Protein 9U82 (pdb70)

Secondary structure (DSSP, 8-state):
-HHHHHHHHHHHHHHHHHHHHHHHHHHHTT--HHHHHHHHHHHHHHHHHHHHHHHHHHHHHHHHHHHHHHHS-----EEB-HHHHHHHHHHTSTTHHHHHHHHHHHHHHHHHTTS--EEE--GGGTHHHHHHHHHHHHHH--HHHHHHHHHHHHHHHHHHHHHTHHHHHHTS--TTEE--SHHHHHHHHHHHHHHHHHHHSTTTTT----HHHHHHHHGGGGSHHHHHHHHHHHHHHHTT--HHHHHHHHHHHHHHHHHHHHHHHHHHHHHHHHHHHIIIIIHHHH-SSPPEEE--GGGGGGSHHHHHHHHHHHHHHHHHHHHSTT--EE--SSSTTGGGTSHHHHHHTTT-HHHHHHHHHHHHHHHHHHHHHTHHHHHHHHHHHT---TT----B-SSSTT-HHHHHHHHHHH-S-HHHHHHHHHHHHHHHHHHHHHHHHHHHHHH-/-HHHHHHHHHHHHHHHHHHHHHHHHHHHTT--HHHHHHHHHHHHHHHHHHHHHHHHHHHHHHHHHHHHHHHS-----EEB--HHHHHHHHHTSTTHHHHHHHHHHHHHHHHHTTS--EEE--GGGTHHHHHHHHHHHHHH--HHHHHHHHHHHHHHHHHHHHHTHHHHHHTS--TTEE--SHHHHHHHHHHHHHHHHHHHSTTTTT----HHHHHHHHSGGGSHHHHHHHHHHHHHHHTT--HHHHHHHHHHHHHHHHHHHHHHHHHHHHHHHHHHHHHHHHHHHH-SSPPEEE--GGGGGGSHHHHHHHHHHHHHHHHHHHHSTT--EE--SSSTTTHHHHHHHHHHTTT-HHHHHHHHHHHHHHHHHHHHHTHHHHHHHHHHHT---TT----B-SSSTT-HHHHHHHHHHH-S-HHHHHHHHHHHHHHHHHHHHHHHHHHHHHH-

InterPro domains:
  IPR004703 Phosphotransferase system, sugar-specific permease component [PF03611] (8-386)
  IPR013014 Phosphotransferase system, EIIC component, type 2 [PS51104] (6-436)
  IPR013853 Galactitol permease IIC component [PIRSF006304] (3-446)
  IPR013853 Galactitol permease IIC component [PTHR37324] (1-445)
  IPR013853 Galactitol permease IIC component [TIGR00827] (9-412)

Sequence (896 aa):
MFTEIMRYVLDLGPTVMLPIVVILFSLLLKMKPGDAFKSGIHIGIGFVGIGLVIGLMLDSIGPAAKAMAEAFDINLKVVDIGWPGSSPMTWASQIALIAIPIAIVVNLVMLMTRMTRVVNVDIWNIWHMTFTGALVHIATGSYALAIVGVVVHAAFVYKLGDWFAKDTRDFFGLDGIAIPHGTSAYLGPIAVLVDTVIEKIPGLNRIHFSADDVQKRFGAFGEPVTIGFVMGLVIGLLAGYEIKAVLQLAVKTAAVMLLMPRVIKPIMDGLTPIAKQARSRLQAKFGGQDFLIGLDPALLLGHTSVVSASLIFIPLTILIAVVTPGNQVLPFGDLATIGFFVAMAVAVHQGNLFRTLISGVIIMSITLWIATQTIGLHTQLAANAGSLTGDGSLVASMDQGGSPITYLLVQALTLENVIGLVAIGALYGIGIFLTWRRAKRFAAQAESMFTEIMRYVLDLGPTVMLPIVVILFSLLLKMKPGDAFKSGIHIGIGFVGIGLVIGLMLDSIGPAAKAMAEAFDINLKVVDIGWPGSSPMTWASQIALIAIPIAIVVNLVMLMTRMTRVVNVDIWNIWHMTFTGALVHIATGSYALAIVGVVVHAAFVYKLGDWFAKDTRDFFGLDGIAIPHGTSAYLGPIAVLVDTVIEKIPGLNRIHFSADDVQKRFGAFGEPVTIGFVMGLVIGLLAGYEIKAVLQLAVKTAAVMLLMPRVIKPIMDGLTPIAKQARSRLQAKFGGQDFLIGLDPALLLGHTSVVSASLIFIPLTILIAVVTPGNQVLPFGDLATIGFFVAMAVAVHQGNLFRTLISGVIIMSITLWIATQTIGLHTQLAANAGSLTGDGSLVASMDQGGSPITYLLVQALTLENVIGLVAIGALYGIGIFLTWRRAKRFAAQAES

Nearest PDB structures (foldseek):
  4rp9-assembly1_A  TM=6.861E-01  e=7.502E-10  Escherichia coli K-12
  5i20-assembly1_A  TM=1.405E-01  e=5.419E-02  Ancylobacter novellus DSM 506
  2x79-assembly1_A  TM=1.225E-01  e=1.314E+00  Microbacterium maritypicum
  5i20-assembly1_A  TM=1.646E-01  e=5.714E-02  Ancylobacter novellus DSM 506
  8qzl-assembly1_C  TM=2.140E-01  e=1.426E+00  Klebsiella pneumoniae subsp. pneumoniae DSM 30104 = JCM 1662 = NBRC 14940

Structure (mmCIF, N/CA/C/O backbone):
data_9U82
#
_entry.id   9U82
#
_cell.length_a   1.00
_cell.length_b   1.00
_cell.length_c   1.00
_cell.angle_alpha   90.00
_cell.angle_beta   90.00
_cell.angle_gamma   90.00
#
_symmetry.space_group_name_H-M   'P 1'
#
loop_
_atom_site.group_PDB
_atom_site.id
_atom_site.type_symbol
_atom_site.label_atom_id
_atom_site.label_alt_id
_atom_site.label_comp_id
_atom_site.label_asym_id
_atom_site.label_entity_id
_atom_site.label_seq_id
_atom_site.pdbx_PDB_ins_code
_atom_site.Cartn_x
_atom_site.Cartn_y
_atom_site.Cartn_z
_atom_site.occupancy
_atom_site.B_iso_or_equiv
_atom_site.auth_seq_id
_atom_site.auth_comp_id
_atom_site.auth_asym_id
_atom_site.auth_atom_id
_atom_site.pdbx_PDB_model_num
ATOM 1 N N . MET A 1 1 ? 81.699 123.474 112.662 1.00 129.04 1 MET A N 1
ATOM 2 C CA . MET A 1 1 ? 82.756 123.637 111.672 1.00 134.13 1 MET A CA 1
ATOM 3 C C . MET A 1 1 ? 83.650 122.401 111.626 1.00 132.54 1 MET A C 1
ATOM 4 O O . MET A 1 1 ? 84.037 121.936 110.557 1.00 130.17 1 MET A O 1
ATOM 9 N N . PHE A 1 2 ? 83.948 121.861 112.808 1.00 131.95 2 PHE A N 1
ATOM 10 C CA . PHE A 1 2 ? 84.875 120.739 112.922 1.00 127.69 2 PHE A CA 1
ATOM 11 C C . PHE A 1 2 ? 84.351 119.501 112.203 1.00 123.57 2 PHE A C 1
ATOM 12 O O . PHE A 1 2 ? 85.118 118.747 111.592 1.00 120.15 2 PHE A O 1
ATOM 20 N N . THR A 1 3 ? 83.036 119.284 112.263 1.00 122.75 3 THR A N 1
ATOM 21 C CA . THR A 1 3 ? 82.454 118.027 111.807 1.00 123.53 3 THR A CA 1
ATOM 22 C C . THR A 1 3 ? 82.699 117.793 110.320 1.00 121.53 3 THR A C 1
ATOM 23 O O . THR A 1 3 ? 83.221 116.745 109.920 1.00 117.12 3 THR A O 1
ATOM 27 N N . GLU A 1 4 ? 82.332 118.763 109.480 1.00 123.90 4 GLU A N 1
ATOM 28 C CA . GLU A 1 4 ? 82.432 118.529 108.044 1.00 119.51 4 GLU A CA 1
ATOM 29 C C . GLU A 1 4 ? 83.879 118.577 107.583 1.00 115.87 4 GLU A C 1
ATOM 30 O O . GLU A 1 4 ? 84.241 117.920 106.603 1.00 113.64 4 GLU A O 1
ATOM 36 N N . ILE A 1 5 ? 84.728 119.338 108.275 1.00 112.73 5 ILE A N 1
ATOM 37 C CA . ILE A 1 5 ? 86.149 119.314 107.942 1.00 108.82 5 ILE A CA 1
ATOM 38 C C . ILE A 1 5 ? 86.728 117.930 108.191 1.00 107.35 5 ILE A C 1
ATOM 39 O O . ILE A 1 5 ? 87.454 117.384 107.350 1.00 105.80 5 ILE A O 1
ATOM 44 N N . MET A 1 6 ? 86.418 117.337 109.346 1.00 108.33 6 MET A N 1
ATOM 45 C CA . MET A 1 6 ? 86.914 115.994 109.627 1.00 105.13 6 MET A CA 1
ATOM 46 C C . MET A 1 6 ? 86.343 114.981 108.647 1.00 103.18 6 MET A C 1
ATOM 47 O O . MET A 1 6 ? 87.054 114.082 108.185 1.00 101.72 6 MET A O 1
ATOM 52 N N . ARG A 1 7 ? 85.059 115.110 108.313 1.00 104.47 7 ARG A N 1
ATOM 53 C CA . ARG A 1 7 ? 84.464 114.187 107.353 1.00 103.21 7 ARG A CA 1
ATOM 54 C C . ARG A 1 7 ? 85.133 114.308 105.992 1.00 102.98 7 ARG A C 1
ATOM 55 O O . ARG A 1 7 ? 85.401 113.302 105.331 1.00 102.74 7 ARG A O 1
ATOM 63 N N . TYR A 1 8 ? 85.408 115.538 105.555 1.00 101.56 8 TYR A N 1
ATOM 64 C CA . TYR A 1 8 ? 86.073 115.747 104.276 1.00 98.87 8 TYR A CA 1
ATOM 65 C C . TYR A 1 8 ? 87.472 115.153 104.277 1.00 99.04 8 TYR A C 1
ATOM 66 O O . TYR A 1 8 ? 87.874 114.489 103.314 1.00 99.44 8 TYR A O 1
ATOM 75 N N . VAL A 1 9 ? 88.227 115.378 105.352 1.00 98.38 9 VAL A N 1
ATOM 76 C CA . VAL A 1 9 ? 89.582 114.842 105.426 1.00 92.24 9 VAL A CA 1
ATOM 77 C C . VAL A 1 9 ? 89.552 113.320 105.402 1.00 94.18 9 VAL A C 1
ATOM 78 O O . VAL A 1 9 ? 90.365 112.679 104.728 1.00 94.03 9 VAL A O 1
ATOM 82 N N . LEU A 1 10 ? 88.617 112.717 106.136 1.00 97.50 10 LEU A N 1
ATOM 83 C CA . LEU A 1 10 ? 88.504 111.263 106.131 1.00 96.06 10 LEU A CA 1
ATOM 84 C C . LEU A 1 10 ? 88.100 110.742 104.759 1.00 98.09 10 LEU A C 1
ATOM 85 O O . LEU A 1 10 ? 88.623 109.723 104.296 1.00 97.66 10 LEU A O 1
ATOM 90 N N . ASP A 1 11 ? 87.168 111.427 104.094 1.00 101.53 11 ASP A N 1
ATOM 91 C CA . ASP A 1 11 ? 86.708 110.983 102.785 1.00 101.04 11 ASP A CA 1
ATOM 92 C C . ASP A 1 11 ? 87.790 111.131 101.730 1.00 98.42 11 ASP A C 1
ATOM 93 O O . ASP A 1 11 ? 87.772 110.414 100.724 1.00 100.11 11 ASP A O 1
ATOM 98 N N . LEU A 1 12 ? 88.726 112.058 101.929 1.00 94.63 12 LEU A N 1
ATOM 99 C CA . LEU A 1 12 ? 89.839 112.175 100.996 1.00 89.42 12 LEU A CA 1
ATOM 100 C C . LEU A 1 12 ? 90.666 110.896 100.971 1.00 87.78 12 LEU A C 1
ATOM 101 O O . LEU A 1 12 ? 91.063 110.426 99.900 1.00 91.47 12 LEU A O 1
ATOM 106 N N . GLY A 1 13 ? 90.920 110.312 102.135 1.00 89.19 13 GLY A N 1
ATOM 107 C CA . GLY A 1 13 ? 91.528 109.008 102.215 1.00 88.88 13 GLY A CA 1
ATOM 108 C C . GLY A 1 13 ? 93.039 109.038 102.248 1.00 87.60 13 GLY A C 1
ATOM 109 O O . GLY A 1 13 ? 93.673 110.088 102.105 1.00 87.72 13 GLY A O 1
ATOM 110 N N . PRO A 1 14 ? 93.648 107.871 102.464 1.00 87.73 14 PRO A N 1
ATOM 111 C CA . PRO A 1 14 ? 95.115 107.796 102.446 1.00 90.43 14 PRO A CA 1
ATOM 112 C C . PRO A 1 14 ? 95.691 108.115 101.093 1.00 93.30 14 PRO A C 1
ATOM 113 O O . PRO A 1 14 ? 96.864 108.489 100.996 1.00 95.17 14 PRO A O 1
ATOM 117 N N . THR A 1 15 ? 94.894 107.964 100.041 1.00 93.66 15 THR A N 1
ATOM 118 C CA . THR A 1 15 ? 95.362 108.214 98.689 1.00 86.70 15 THR A CA 1
ATOM 119 C C . THR A 1 15 ? 95.718 109.680 98.485 1.00 89.60 15 THR A C 1
ATOM 120 O O . THR A 1 15 ? 96.705 109.994 97.814 1.00 93.88 15 THR A O 1
ATOM 124 N N . VAL A 1 16 ? 94.948 110.591 99.071 1.00 87.01 16 VAL A N 1
ATOM 125 C CA . VAL A 1 16 ? 95.105 112.020 98.841 1.00 83.01 16 VAL A CA 1
ATOM 126 C C . VAL A 1 16 ? 95.609 112.741 100.085 1.00 91.12 16 VAL A C 1
ATOM 127 O O . VAL A 1 16 ? 96.592 113.477 100.026 1.00 95.38 16 VAL A O 1
ATOM 131 N N . MET A 1 17 ? 94.930 112.562 101.220 1.00 91.76 17 MET A N 1
ATOM 132 C CA . MET A 1 17 ? 95.298 113.321 102.411 1.00 89.38 17 MET A CA 1
ATOM 133 C C . MET A 1 17 ? 96.696 112.969 102.894 1.00 91.85 17 MET A C 1
ATOM 134 O O . MET A 1 17 ? 97.463 113.853 103.287 1.00 94.41 17 MET A O 1
ATOM 139 N N . LEU A 1 18 ? 97.045 111.688 102.881 1.00 92.19 18 LEU A N 1
ATOM 140 C CA . LEU A 1 18 ? 98.373 111.294 103.337 1.00 90.03 18 LEU A CA 1
ATOM 141 C C . LEU A 1 18 ? 99.491 111.910 102.501 1.00 91.29 18 LEU A C 1
ATOM 142 O O . LEU A 1 18 ? 100.468 112.398 103.097 1.00 93.67 18 LEU A O 1
ATOM 147 N N . PRO A 1 19 ? 99.433 111.927 101.164 1.00 90.29 19 PRO A N 1
ATOM 148 C CA . PRO A 1 19 ? 100.415 112.725 100.418 1.00 90.45 19 PRO A CA 1
ATOM 149 C C . PRO A 1 19 ? 100.412 114.193 100.788 1.00 93.06 19 PRO A C 1
ATOM 150 O O . PRO A 1 19 ? 101.475 114.816 100.789 1.00 97.97 19 PRO A O 1
ATOM 154 N N . ILE A 1 20 ? 99.251 114.774 101.089 1.00 90.25 20 ILE A N 1
ATOM 155 C CA . ILE A 1 20 ? 99.219 116.182 101.474 1.00 93.35 20 ILE A CA 1
ATOM 156 C C . ILE A 1 20 ? 99.970 116.391 102.779 1.00 100.09 20 ILE A C 1
ATOM 157 O O . ILE A 1 20 ? 100.760 117.333 102.918 1.00 103.41 20 ILE A O 1
ATOM 162 N N . VAL A 1 21 ? 99.746 115.509 103.753 1.00 98.71 21 VAL A N 1
ATOM 163 C CA . VAL A 1 21 ? 100.457 115.605 105.023 1.00 95.41 21 VAL A CA 1
ATOM 164 C C . VAL A 1 21 ? 101.952 115.430 104.809 1.00 102.18 21 VAL A C 1
ATOM 165 O O . VAL A 1 21 ? 102.766 116.145 105.403 1.00 108.45 21 VAL A O 1
ATOM 169 N N . VAL A 1 22 ? 102.338 114.476 103.961 1.00 102.21 22 VAL A N 1
ATOM 170 C CA . VAL A 1 22 ? 103.757 114.233 103.716 1.00 103.35 22 VAL A CA 1
ATOM 171 C C . VAL A 1 22 ? 104.401 115.437 103.041 1.00 105.21 22 VAL A C 1
ATOM 172 O O . VAL A 1 22 ? 105.525 115.828 103.376 1.00 111.72 22 VAL A O 1
ATOM 176 N N . ILE A 1 23 ? 103.705 116.040 102.079 1.00 101.33 23 ILE A N 1
ATOM 177 C CA . ILE A 1 23 ? 104.225 117.224 101.405 1.00 104.13 23 ILE A CA 1
ATOM 178 C C . ILE A 1 23 ? 104.373 118.370 102.393 1.00 111.92 23 ILE A C 1
ATOM 179 O O . ILE A 1 23 ? 105.364 119.109 102.365 1.00 116.56 23 ILE A O 1
ATOM 184 N N . LEU A 1 24 ? 103.394 118.538 103.283 1.00 111.24 24 LEU A N 1
ATOM 185 C CA . LEU A 1 24 ? 103.494 119.585 104.294 1.00 112.40 24 LEU A CA 1
ATOM 186 C C . LEU A 1 24 ? 104.683 119.349 105.217 1.00 117.05 24 LEU A C 1
ATOM 187 O O . LEU A 1 24 ? 105.427 120.284 105.536 1.00 121.55 24 LEU A O 1
ATOM 192 N N . PHE A 1 25 ? 104.884 118.102 105.647 1.00 115.56 25 PHE A N 1
ATOM 193 C CA . PHE A 1 25 ? 106.028 117.789 106.497 1.00 116.89 25 PHE A CA 1
ATOM 194 C C . PHE A 1 25 ? 107.335 118.075 105.776 1.00 119.17 25 PHE A C 1
ATOM 195 O O . PHE A 1 25 ? 108.264 118.645 106.359 1.00 123.71 25 PHE A O 1
ATOM 203 N N . SER A 1 26 ? 107.422 117.689 104.503 1.00 117.43 26 SER A N 1
ATOM 204 C CA . SER A 1 26 ? 108.646 117.904 103.742 1.00 118.95 26 SER A CA 1
ATOM 205 C C . SER A 1 26 ? 108.931 119.387 103.569 1.00 121.25 26 SER A C 1
ATOM 206 O O . SER A 1 26 ? 110.081 119.824 103.681 1.00 123.82 26 SER A O 1
ATOM 209 N N . LEU A 1 27 ? 107.895 120.177 103.291 1.00 119.64 27 LEU A N 1
ATOM 210 C CA . LEU A 1 27 ? 108.085 121.616 103.171 1.00 123.29 27 LEU A CA 1
ATOM 211 C C . LEU A 1 27 ? 108.520 122.219 104.498 1.00 127.60 27 LEU A C 1
ATOM 212 O O . LEU A 1 27 ? 109.359 123.127 104.532 1.00 130.49 27 LEU A O 1
ATOM 217 N N . LEU A 1 28 ? 107.963 121.726 105.605 1.00 126.67 28 LEU A N 1
ATOM 218 C CA . LEU A 1 28 ? 108.420 122.165 106.917 1.00 126.28 28 LEU A CA 1
ATOM 219 C C . LEU A 1 28 ? 109.857 121.751 107.190 1.00 128.08 28 LEU A C 1
ATOM 220 O O . LEU A 1 28 ? 110.512 122.356 108.044 1.00 129.19 28 LEU A O 1
ATOM 225 N N . LEU A 1 29 ? 110.362 120.745 106.482 1.00 128.31 29 LEU A N 1
ATOM 226 C CA . LEU A 1 29 ? 111.742 120.304 106.611 1.00 129.21 29 LEU A CA 1
ATOM 227 C C . LEU A 1 29 ? 112.674 121.025 105.648 1.00 132.75 29 LEU A C 1
ATOM 228 O O . LEU A 1 29 ? 113.841 120.639 105.529 1.00 134.99 29 LEU A O 1
ATOM 233 N N . LYS A 1 30 ? 112.174 122.045 104.948 1.00 132.59 30 LYS A N 1
ATOM 234 C CA . LYS A 1 30 ? 112.978 122.869 104.046 1.00 134.33 30 LYS A CA 1
ATOM 235 C C . LYS A 1 30 ? 113.583 122.034 102.920 1.00 135.66 30 LYS A C 1
ATOM 236 O O . LYS A 1 30 ? 114.789 122.066 102.667 1.00 135.01 30 LYS A O 1
ATOM 242 N N . MET A 1 31 ? 112.730 121.278 102.240 1.00 133.35 31 MET A N 1
ATOM 243 C CA . MET A 1 31 ? 113.124 120.538 101.053 1.00 131.25 31 MET A CA 1
ATOM 244 C C . MET A 1 31 ? 112.586 121.234 99.812 1.00 132.99 31 MET A C 1
ATOM 245 O O . MET A 1 31 ? 111.704 122.092 99.893 1.00 133.35 31 MET A O 1
ATOM 250 N N . LYS A 1 32 ? 113.129 120.859 98.661 1.00 132.34 32 LYS A N 1
ATOM 251 C CA . LYS A 1 32 ? 112.661 121.436 97.413 1.00 130.14 32 LYS A CA 1
ATOM 252 C C . LYS A 1 32 ? 111.203 121.049 97.180 1.00 128.75 32 LYS A C 1
ATOM 253 O O . LYS A 1 32 ? 110.807 119.917 97.481 1.00 127.34 32 LYS A O 1
ATOM 259 N N . PRO A 1 33 ? 110.378 121.961 96.666 1.00 129.32 33 PRO A N 1
ATOM 260 C CA . PRO A 1 33 ? 108.978 121.605 96.394 1.00 125.38 33 PRO A CA 1
ATOM 261 C C . PRO A 1 33 ? 108.834 120.451 95.425 1.00 122.51 33 PRO A C 1
ATOM 262 O O . PRO A 1 33 ? 107.899 119.653 95.562 1.00 119.59 33 PRO A O 1
ATOM 266 N N . GLY A 1 34 ? 109.734 120.332 94.449 1.00 123.86 34 GLY A N 1
ATOM 267 C CA . GLY A 1 34 ? 109.648 119.221 93.518 1.00 123.30 34 GLY A CA 1
ATOM 268 C C . GLY A 1 34 ? 109.851 117.880 94.196 1.00 120.54 34 GLY A C 1
ATOM 269 O O . GLY A 1 34 ? 109.076 116.945 93.990 1.00 118.73 34 GLY A O 1
ATOM 270 N N . ASP A 1 35 ? 110.890 117.775 95.027 1.00 123.40 35 ASP A N 1
ATOM 271 C CA . ASP A 1 35 ? 111.139 116.526 95.742 1.00 122.29 35 ASP A CA 1
ATOM 272 C C . ASP A 1 35 ? 110.023 116.226 96.731 1.00 117.33 35 ASP A C 1
ATOM 273 O O . ASP A 1 35 ? 109.609 115.070 96.877 1.00 115.56 35 ASP A O 1
ATOM 278 N N . ALA A 1 36 ? 109.534 117.251 97.428 1.00 114.06 36 ALA A N 1
ATOM 279 C CA . ALA A 1 36 ? 108.443 117.051 98.371 1.00 109.56 36 ALA A CA 1
ATOM 280 C C . ALA A 1 36 ? 107.209 116.514 97.664 1.00 107.71 36 ALA A C 1
ATOM 281 O O . ALA A 1 36 ? 106.595 115.537 98.110 1.00 109.62 36 ALA A O 1
ATOM 283 N N . PHE A 1 37 ? 106.840 117.136 96.545 1.00 110.11 37 PHE A N 1
ATOM 284 C CA . PHE A 1 37 ? 105.678 116.671 95.800 1.00 107.91 37 PHE A CA 1
ATOM 285 C C . PHE A 1 37 ? 105.895 115.269 95.259 1.00 103.38 37 PHE A C 1
ATOM 286 O O . PHE A 1 37 ? 104.973 114.450 95.267 1.00 102.08 37 PHE A O 1
ATOM 294 N N . LYS A 1 38 ? 107.098 114.979 94.762 1.00 102.78 38 LYS A N 1
ATOM 295 C CA . LYS A 1 38 ? 107.370 113.654 94.222 1.00 100.80 38 LYS A CA 1
ATOM 296 C C . LYS A 1 38 ? 107.224 112.587 95.296 1.00 100.01 38 LYS A C 1
ATOM 297 O O . LYS A 1 38 ? 106.609 111.540 95.064 1.00 100.20 38 LYS A O 1
ATOM 303 N N . SER A 1 39 ? 107.764 112.843 96.488 1.00 101.03 39 SER A N 1
ATOM 304 C CA . SER A 1 39 ? 107.610 111.896 97.585 1.00 97.19 39 SER A CA 1
ATOM 305 C C . SER A 1 39 ? 106.147 111.734 97.971 1.00 95.67 39 SER A C 1
ATOM 306 O O . SER A 1 39 ? 105.677 110.613 98.206 1.00 96.75 39 SER A O 1
ATOM 309 N N . GLY A 1 40 ? 105.407 112.840 98.037 1.00 94.94 40 GLY A N 1
ATOM 310 C CA . GLY A 1 40 ? 104.001 112.745 98.390 1.00 89.98 40 GLY A CA 1
ATOM 311 C C . GLY A 1 40 ? 103.211 111.911 97.402 1.00 90.52 40 GLY A C 1
ATOM 312 O O . GLY A 1 40 ? 102.436 111.031 97.787 1.00 93.75 40 GLY A O 1
ATOM 313 N N . ILE A 1 41 ? 103.406 112.164 96.107 1.00 91.58 41 ILE A N 1
ATOM 314 C CA . ILE A 1 41 ? 102.616 111.440 95.123 1.00 90.37 41 ILE A CA 1
ATOM 315 C C . ILE A 1 41 ? 103.063 109.987 95.078 1.00 88.93 41 ILE A C 1
ATOM 316 O O . ILE A 1 41 ? 102.253 109.093 94.823 1.00 89.54 41 ILE A O 1
ATOM 321 N N . HIS A 1 42 ? 104.340 109.714 95.346 1.00 86.72 42 HIS A N 1
ATOM 322 C CA . HIS A 1 42 ? 104.788 108.330 95.415 1.00 84.05 42 HIS A CA 1
ATOM 323 C C . HIS A 1 42 ? 104.113 107.587 96.556 1.00 83.12 42 HIS A C 1
ATOM 324 O O . HIS A 1 42 ? 103.720 106.426 96.405 1.00 82.08 42 HIS A O 1
ATOM 331 N N . ILE A 1 43 ? 103.968 108.239 97.708 1.00 84.24 43 ILE A N 1
ATOM 332 C CA . ILE A 1 43 ? 103.268 107.608 98.823 1.00 80.32 43 ILE A CA 1
ATOM 333 C C . ILE A 1 43 ? 101.802 107.378 98.477 1.00 83.02 43 ILE A C 1
ATOM 334 O O . ILE A 1 43 ? 101.231 106.327 98.793 1.00 86.15 43 ILE A O 1
ATOM 339 N N . GLY A 1 44 ? 101.170 108.351 97.824 1.00 82.89 44 GLY A N 1
ATOM 340 C CA . GLY A 1 44 ? 99.793 108.156 97.394 1.00 78.48 44 GLY A CA 1
ATOM 341 C C . GLY A 1 44 ? 99.643 107.000 96.426 1.00 80.86 44 GLY A C 1
ATOM 342 O O . GLY A 1 44 ? 98.691 106.225 96.510 1.00 86.27 44 GLY A O 1
ATOM 343 N N . ILE A 1 45 ? 100.586 106.868 95.496 1.00 81.76 45 ILE A N 1
ATOM 344 C CA . ILE A 1 45 ? 100.568 105.761 94.547 1.00 78.38 45 ILE A CA 1
ATOM 345 C C . ILE A 1 45 ? 100.735 104.438 95.274 1.00 77.95 45 ILE A C 1
ATOM 346 O O . ILE A 1 45 ? 100.063 103.448 94.964 1.00 76.97 45 ILE A O 1
ATOM 351 N N . GLY A 1 46 ? 101.658 104.392 96.231 1.00 79.57 46 GLY A N 1
ATOM 352 C CA . GLY A 1 46 ? 101.840 103.179 97.001 1.00 76.93 46 GLY A CA 1
ATOM 353 C C . GLY A 1 46 ? 100.583 102.786 97.741 1.00 77.31 46 GLY A C 1
ATOM 354 O O . GLY A 1 46 ? 100.242 101.606 97.819 1.00 82.69 46 GLY A O 1
ATOM 355 N N . PHE A 1 47 ? 99.860 103.769 98.271 1.00 76.10 47 PHE A N 1
ATOM 356 C CA . PHE A 1 47 ? 98.642 103.442 99.001 1.00 76.46 47 PHE A CA 1
ATOM 357 C C . PHE A 1 47 ? 97.512 103.050 98.060 1.00 77.79 47 PHE A C 1
ATOM 358 O O . PHE A 1 47 ? 96.670 102.224 98.421 1.00 79.07 47 PHE A O 1
ATOM 366 N N . VAL A 1 48 ? 97.487 103.604 96.847 1.00 77.91 48 VAL A N 1
ATOM 367 C CA . VAL A 1 48 ? 96.528 103.141 95.845 1.00 74.50 48 VAL A CA 1
ATOM 368 C C . VAL A 1 48 ? 96.799 101.688 95.483 1.00 76.84 48 VAL A C 1
ATOM 369 O O . VAL A 1 48 ? 95.875 100.876 95.375 1.00 80.38 48 VAL A O 1
ATOM 373 N N . GLY A 1 49 ? 98.068 101.340 95.277 1.00 77.11 49 GLY A N 1
ATOM 374 C CA . GLY A 1 49 ? 98.401 99.960 94.965 1.00 71.58 49 GLY A CA 1
ATOM 375 C C . GLY A 1 49 ? 98.108 99.022 96.118 1.00 74.62 49 GLY A C 1
ATOM 376 O O . GLY A 1 49 ? 97.674 97.885 95.917 1.00 79.87 49 GLY A O 1
ATOM 377 N N . ILE A 1 50 ? 98.348 99.486 97.343 1.00 76.14 50 ILE A N 1
ATOM 378 C CA . ILE A 1 50 ? 97.988 98.712 98.523 1.00 76.43 50 ILE A CA 1
ATOM 379 C C . ILE A 1 50 ? 96.490 98.473 98.553 1.00 77.72 50 ILE A C 1
ATOM 380 O O . ILE A 1 50 ? 96.032 97.368 98.850 1.00 82.16 50 ILE A O 1
ATOM 385 N N . GLY A 1 51 ? 95.704 99.505 98.255 1.00 76.23 51 GLY A N 1
ATOM 386 C CA . GLY A 1 51 ? 94.266 99.328 98.183 1.00 76.70 51 GLY A CA 1
ATOM 387 C C . GLY A 1 51 ? 93.857 98.339 97.113 1.00 81.28 51 GLY A C 1
ATOM 388 O O . GLY A 1 51 ? 92.948 97.536 97.317 1.00 85.50 51 GLY A O 1
ATOM 389 N N . LEU A 1 52 ? 94.526 98.377 95.962 1.00 81.76 52 LEU A N 1
ATOM 390 C CA . LEU A 1 52 ? 94.220 97.426 94.897 1.00 77.79 52 LEU A CA 1
ATOM 391 C C . LEU A 1 52 ? 94.475 95.996 95.347 1.00 77.91 52 LEU A C 1
ATOM 392 O O . LEU A 1 52 ? 93.630 95.114 95.166 1.00 85.13 52 LEU A O 1
ATOM 397 N N . VAL A 1 53 ? 95.641 95.743 95.939 1.00 75.85 53 VAL A N 1
ATOM 398 C CA . VAL A 1 53 ? 95.971 94.371 96.312 1.00 76.09 53 VAL A CA 1
ATOM 399 C C . VAL A 1 53 ? 95.125 93.916 97.496 1.00 79.49 53 VAL A C 1
ATOM 400 O O . VAL A 1 53 ? 94.745 92.746 97.588 1.00 84.95 53 VAL A O 1
ATOM 404 N N . ILE A 1 54 ? 94.812 94.823 98.420 1.00 78.43 54 ILE A N 1
ATOM 405 C CA . ILE A 1 54 ? 93.938 94.475 99.535 1.00 80.60 54 ILE A CA 1
ATOM 406 C C . ILE A 1 54 ? 92.534 94.165 99.039 1.00 84.75 54 ILE A C 1
ATOM 407 O O . ILE A 1 54 ? 91.876 93.247 99.539 1.00 91.87 54 ILE A O 1
ATOM 412 N N . GLY A 1 55 ? 92.042 94.930 98.067 1.00 82.43 55 GLY A N 1
ATOM 413 C CA . GLY A 1 55 ? 90.766 94.602 97.463 1.00 83.01 55 GLY A CA 1
ATOM 414 C C . GLY A 1 55 ? 90.799 93.267 96.752 1.00 83.40 55 GLY A C 1
ATOM 415 O O . GLY A 1 55 ? 89.828 92.514 96.783 1.00 88.19 55 GLY A O 1
ATOM 416 N N . LEU A 1 56 ? 91.919 92.956 96.102 1.00 80.35 56 LEU A N 1
ATOM 417 C CA . LEU A 1 56 ? 92.077 91.639 95.497 1.00 80.18 56 LEU A CA 1
ATOM 418 C C . LEU A 1 56 ? 91.999 90.545 96.549 1.00 84.18 56 LEU A C 1
ATOM 419 O O . LEU A 1 56 ? 91.345 89.517 96.344 1.00 88.53 56 LEU A O 1
ATOM 424 N N . MET A 1 57 ? 92.657 90.756 97.686 1.00 83.89 57 MET A N 1
ATOM 425 C CA . MET A 1 57 ? 92.571 89.811 98.791 1.00 81.48 57 MET A CA 1
ATOM 426 C C . MET A 1 57 ? 91.129 89.640 99.245 1.00 85.04 57 MET A C 1
ATOM 427 O O . MET A 1 57 ? 90.608 88.523 99.290 1.00 91.18 57 MET A O 1
ATOM 432 N N . LEU A 1 58 ? 90.452 90.750 99.533 1.00 83.55 58 LEU A N 1
ATOM 433 C CA . LEU A 1 58 ? 89.103 90.690 100.082 1.00 83.47 58 LEU A CA 1
ATOM 434 C C . LEU A 1 58 ? 88.099 90.127 99.088 1.00 86.81 58 LEU A C 1
ATOM 435 O O . LEU A 1 58 ? 87.078 89.565 99.498 1.00 90.47 58 LEU A O 1
ATOM 440 N N . ASP A 1 59 ? 88.353 90.273 97.791 1.00 89.94 59 ASP A N 1
ATOM 441 C CA . ASP A 1 59 ? 87.425 89.822 96.766 1.00 91.71 59 ASP A CA 1
ATOM 442 C C . ASP A 1 59 ? 87.741 88.437 96.230 1.00 90.54 59 ASP A C 1
ATOM 443 O O . ASP A 1 59 ? 86.891 87.848 95.558 1.00 96.77 59 ASP A O 1
ATOM 448 N N . SER A 1 60 ? 88.931 87.904 96.497 1.00 87.01 60 SER A N 1
ATOM 449 C CA . SER A 1 60 ? 89.284 86.564 96.059 1.00 88.31 60 SER A CA 1
ATOM 450 C C . SER A 1 60 ? 89.360 85.589 97.224 1.00 89.18 60 SER A C 1
ATOM 451 O O . SER A 1 60 ? 88.662 84.573 97.226 1.00 91.01 60 SER A O 1
ATOM 454 N N . ILE A 1 61 ? 90.189 85.877 98.227 1.00 87.85 61 ILE A N 1
ATOM 455 C CA . ILE A 1 61 ? 90.284 84.996 99.379 1.00 83.45 61 ILE A CA 1
ATOM 456 C C . ILE A 1 61 ? 89.120 85.205 100.332 1.00 89.11 61 ILE A C 1
ATOM 457 O O . ILE A 1 61 ? 88.749 84.278 101.060 1.00 93.51 61 ILE A O 1
ATOM 462 N N . GLY A 1 62 ? 88.529 86.393 100.339 1.00 89.68 62 GLY A N 1
ATOM 463 C CA . GLY A 1 62 ? 87.392 86.680 101.175 1.00 89.26 62 GLY A CA 1
ATOM 464 C C . GLY A 1 62 ? 86.260 85.698 100.976 1.00 92.67 62 GLY A C 1
ATOM 465 O O . GLY A 1 62 ? 85.916 84.929 101.878 1.00 96.06 62 GLY A O 1
ATOM 466 N N . PRO A 1 63 ? 85.644 85.711 99.792 1.00 91.64 63 PRO A N 1
ATOM 467 C CA . PRO A 1 63 ? 84.562 84.751 99.531 1.00 91.98 63 PRO A CA 1
ATOM 468 C C . PRO A 1 63 ? 84.997 83.304 99.637 1.00 94.59 63 PRO A C 1
ATOM 469 O O . PRO A 1 63 ? 84.212 82.465 100.088 1.00 97.11 63 PRO A O 1
ATOM 473 N N . ALA A 1 64 ? 86.230 82.981 99.243 1.00 89.37 64 ALA A N 1
ATOM 474 C CA . ALA A 1 64 ? 86.702 81.606 99.357 1.00 88.33 64 ALA A CA 1
ATOM 475 C C . ALA A 1 64 ? 86.799 81.180 100.813 1.00 91.93 64 ALA A C 1
ATOM 476 O O . ALA A 1 64 ? 86.354 80.088 101.184 1.00 94.41 64 ALA A O 1
ATOM 478 N N . ALA A 1 65 ? 87.373 82.037 101.657 1.00 91.03 65 ALA A N 1
ATOM 479 C CA . ALA A 1 65 ? 87.481 81.719 103.074 1.00 87.51 65 ALA A CA 1
ATOM 480 C C . ALA A 1 65 ? 86.111 81.631 103.727 1.00 90.79 65 ALA A C 1
ATOM 481 O O . ALA A 1 65 ? 85.878 80.766 104.576 1.00 94.07 65 ALA A O 1
ATOM 483 N N . LYS A 1 66 ? 85.192 82.519 103.351 1.00 90.02 66 LYS A N 1
ATOM 484 C CA . LYS A 1 66 ? 83.842 82.443 103.894 1.00 90.74 66 LYS A CA 1
ATOM 485 C C . LYS A 1 66 ? 83.152 81.151 103.477 1.00 97.21 66 LYS A C 1
ATOM 486 O O . LYS A 1 66 ? 82.463 80.516 104.284 1.00 101.08 66 LYS A O 1
ATOM 492 N N . ALA A 1 67 ? 83.320 80.748 102.217 1.00 96.20 67 ALA A N 1
ATOM 493 C CA . ALA A 1 67 ? 82.741 79.493 101.757 1.00 95.75 67 ALA A CA 1
ATOM 494 C C . ALA A 1 67 ? 83.330 78.314 102.511 1.00 98.05 67 ALA A C 1
ATOM 495 O O . ALA A 1 67 ? 82.621 77.355 102.828 1.00 99.75 67 ALA A O 1
ATOM 497 N N . MET A 1 68 ? 84.632 78.360 102.794 1.00 96.72 68 MET A N 1
ATOM 498 C CA . MET A 1 68 ? 85.243 77.310 103.602 1.00 95.27 68 MET A CA 1
ATOM 499 C C . MET A 1 68 ? 84.672 77.300 105.012 1.00 99.69 68 MET A C 1
ATOM 500 O O . MET A 1 68 ? 84.438 76.232 105.587 1.00 105.85 68 MET A O 1
ATOM 505 N N . ALA A 1 69 ? 84.441 78.482 105.585 1.00 97.60 69 ALA A N 1
ATOM 506 C CA . ALA A 1 69 ? 83.904 78.562 106.939 1.00 97.45 69 ALA A CA 1
ATOM 507 C C . ALA A 1 69 ? 82.510 77.956 107.018 1.00 103.52 69 ALA A C 1
ATOM 508 O O . ALA A 1 69 ? 82.213 77.173 107.926 1.00 109.09 69 ALA A O 1
ATOM 510 N N . GLU A 1 70 ? 81.635 78.302 106.072 1.00 104.51 70 GLU A N 1
ATOM 511 C CA . GLU A 1 70 ? 80.306 77.694 106.085 1.00 108.66 70 GLU A CA 1
ATOM 512 C C . GLU A 1 70 ? 80.350 76.225 105.686 1.00 112.93 70 GLU A C 1
ATOM 513 O O . GLU A 1 70 ? 79.476 75.452 106.092 1.00 113.64 70 GLU A O 1
ATOM 519 N N . ALA A 1 71 ? 81.347 75.823 104.895 1.00 112.63 71 ALA A N 1
ATOM 520 C CA . ALA A 1 71 ? 81.400 74.450 104.407 1.00 112.64 71 ALA A CA 1
ATOM 521 C C . ALA A 1 71 ? 81.557 73.462 105.552 1.00 118.43 71 ALA A C 1
ATOM 522 O O . ALA A 1 71 ? 80.908 72.410 105.567 1.00 122.79 71 ALA A O 1
ATOM 524 N N . PHE A 1 72 ? 82.412 73.777 106.516 1.00 118.21 72 PHE A N 1
ATOM 525 C CA . PHE A 1 72 ? 82.580 72.908 107.669 1.00 123.57 72 PHE A CA 1
ATOM 526 C C . PHE A 1 72 ? 81.353 72.999 108.564 1.00 129.40 72 PHE A C 1
ATOM 527 O O . PHE A 1 72 ? 80.905 74.096 108.910 1.00 126.68 72 PHE A O 1
ATOM 535 N N . ASP A 1 73 ? 80.807 71.846 108.936 1.00 134.85 73 ASP A N 1
ATOM 536 C CA . ASP A 1 73 ? 79.649 71.808 109.820 1.00 137.39 73 ASP A CA 1
ATOM 537 C C . ASP A 1 73 ? 80.047 72.362 111.180 1.00 137.20 73 ASP A C 1
ATOM 538 O O . ASP A 1 73 ? 80.821 71.738 111.911 1.00 138.20 73 ASP A O 1
ATOM 543 N N . ILE A 1 74 ? 79.525 73.538 111.520 1.00 132.51 74 ILE A N 1
ATOM 544 C CA . ILE A 1 74 ? 79.906 74.230 112.740 1.00 126.79 74 ILE A CA 1
ATOM 545 C C . ILE A 1 74 ? 78.660 74.647 113.510 1.00 126.44 74 ILE A C 1
ATOM 546 O O . ILE A 1 74 ? 77.554 74.715 112.968 1.00 127.97 74 ILE A O 1
ATOM 551 N N . ASN A 1 75 ? 78.848 74.894 114.805 1.00 122.76 75 ASN A N 1
ATOM 552 C CA . ASN A 1 75 ? 77.773 75.337 115.682 1.00 121.39 75 ASN A CA 1
ATOM 553 C C . ASN A 1 75 ? 77.922 76.794 116.093 1.00 117.77 75 ASN A C 1
ATOM 554 O O . ASN A 1 75 ? 77.210 77.251 116.992 1.00 119.30 75 ASN A O 1
ATOM 559 N N . LEU A 1 76 ? 78.827 77.534 115.461 1.00 111.29 76 LEU A N 1
ATOM 560 C CA . LEU A 1 76 ? 79.062 78.933 115.805 1.00 103.59 76 LEU A CA 1
ATOM 561 C C . LEU A 1 76 ? 78.060 79.789 115.045 1.00 103.23 76 LEU A C 1
ATOM 562 O O . LEU A 1 76 ? 78.217 80.039 113.849 1.00 101.84 76 LEU A O 1
ATOM 567 N N . LYS A 1 77 ? 77.017 80.239 115.745 1.00 105.68 77 LYS A N 1
ATOM 568 C CA . LYS A 1 77 ? 75.950 80.987 115.089 1.00 106.44 77 LYS A CA 1
ATOM 569 C C . LYS A 1 77 ? 76.393 82.396 114.716 1.00 102.54 77 LYS A C 1
ATOM 570 O O . LYS A 1 77 ? 76.125 82.860 113.603 1.00 101.15 77 LYS A O 1
ATOM 576 N N . VAL A 1 78 ? 77.064 83.090 115.626 1.00 98.07 78 VAL A N 1
ATOM 577 C CA . VAL A 1 78 ? 77.456 84.475 115.388 1.00 91.55 78 VAL A CA 1
ATOM 578 C C . VAL A 1 78 ? 78.618 84.504 114.410 1.00 91.84 78 VAL A C 1
ATOM 579 O O . VAL A 1 78 ? 79.602 83.777 114.576 1.00 95.68 78 VAL A O 1
ATOM 583 N N . VAL A 1 79 ? 78.508 85.340 113.387 1.00 87.58 79 VAL A N 1
ATOM 584 C CA . VAL A 1 79 ? 79.515 85.422 112.339 1.00 87.52 79 VAL A CA 1
ATOM 585 C C . VAL A 1 79 ? 80.386 86.642 112.576 1.00 85.26 79 VAL A C 1
ATOM 586 O O . VAL A 1 79 ? 79.907 87.695 113.008 1.00 86.71 79 VAL A O 1
ATOM 590 N N . ASP A 1 80 ? 81.672 86.496 112.284 1.00 86.23 80 ASP A N 1
ATOM 591 C CA . ASP A 1 80 ? 82.647 87.563 112.453 1.00 84.29 80 ASP A CA 1
ATOM 592 C C . ASP A 1 80 ? 82.581 88.479 111.240 1.00 90.59 80 ASP A C 1
ATOM 593 O O . ASP A 1 80 ? 83.034 88.111 110.153 1.00 95.20 80 ASP A O 1
ATOM 598 N N . ILE A 1 81 ? 82.028 89.679 111.421 1.00 88.51 81 ILE A N 1
ATOM 599 C CA . ILE A 1 81 ? 81.946 90.616 110.311 1.00 86.55 81 ILE A CA 1
ATOM 600 C C . ILE A 1 81 ? 83.309 91.180 109.943 1.00 89.57 81 ILE A C 1
ATOM 601 O O . ILE A 1 81 ? 83.489 91.665 108.823 1.00 94.16 81 ILE A O 1
ATOM 606 N N . GLY A 1 82 ? 84.273 91.145 110.855 1.00 87.25 82 GLY A N 1
ATOM 607 C CA . GLY A 1 82 ? 85.616 91.584 110.545 1.00 85.94 82 GLY A CA 1
ATOM 608 C C . GLY A 1 82 ? 85.730 93.089 110.492 1.00 87.49 82 GLY A C 1
ATOM 609 O O . GLY A 1 82 ? 84.782 93.829 110.744 1.00 94.33 82 GLY A O 1
ATOM 610 N N . TRP A 1 83 ? 86.926 93.555 110.149 1.00 87.04 83 TRP A N 1
ATOM 611 C CA . TRP A 1 83 ? 87.113 94.994 110.021 1.00 86.64 83 TRP A CA 1
ATOM 612 C C . TRP A 1 83 ? 86.342 95.601 108.849 1.00 87.30 83 TRP A C 1
ATOM 613 O O . TRP A 1 83 ? 85.949 96.768 108.950 1.00 89.68 83 TRP A O 1
ATOM 624 N N . PRO A 1 84 ? 86.085 94.894 107.740 1.00 86.16 84 PRO A N 1
ATOM 625 C CA . PRO A 1 84 ? 85.219 95.490 106.713 1.00 83.53 84 PRO A CA 1
ATOM 626 C C . PRO A 1 84 ? 83.826 95.799 107.210 1.00 84.24 84 PRO A C 1
ATOM 627 O O . PRO A 1 84 ? 83.148 96.642 106.615 1.00 87.71 84 PRO A O 1
ATOM 631 N N . GLY A 1 85 ? 83.372 95.142 108.269 1.00 82.73 85 GLY A N 1
ATOM 632 C CA . GLY A 1 85 ? 82.076 95.437 108.837 1.00 81.28 85 GLY A CA 1
ATOM 633 C C . GLY A 1 85 ? 82.167 96.275 110.092 1.00 86.58 85 GLY A C 1
ATOM 634 O O . GLY A 1 85 ? 81.229 97.004 110.422 1.00 92.01 85 GLY A O 1
ATOM 635 N N . SER A 1 86 ? 83.286 96.168 110.810 1.00 87.66 86 SER A N 1
ATOM 636 C CA . SER A 1 86 ? 83.472 96.953 112.025 1.00 85.39 86 SER A CA 1
ATOM 637 C C . SER A 1 86 ? 83.814 98.404 111.725 1.00 88.49 86 SER A C 1
ATOM 638 O O . SER A 1 86 ? 83.309 99.310 112.395 1.00 91.50 86 SER A O 1
ATOM 641 N N . SER A 1 87 ? 84.682 98.650 110.747 1.00 85.89 87 SER A N 1
ATOM 642 C CA . SER A 1 87 ? 85.114 100.021 110.489 1.00 82.93 87 SER A CA 1
ATOM 643 C C . SER A 1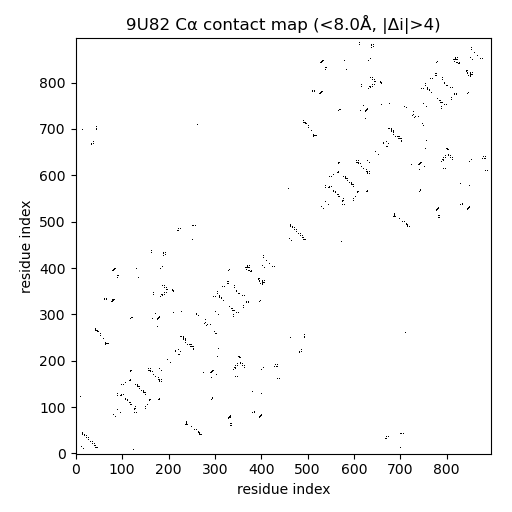 87 ? 83.971 100.931 110.055 1.00 86.91 87 SER A C 1
ATOM 644 O O . SER A 1 87 ? 83.863 102.040 110.605 1.00 91.17 87 SER A O 1
ATOM 647 N N . PRO A 1 88 ? 83.098 100.562 109.106 1.00 84.56 88 PRO A N 1
ATOM 648 C CA . PRO A 1 88 ? 81.965 101.453 108.816 1.00 86.58 88 PRO A CA 1
ATOM 649 C C . PRO A 1 88 ? 81.033 101.607 109.996 1.00 89.45 88 PRO A C 1
ATOM 650 O O . PRO A 1 88 ? 80.462 102.682 110.206 1.00 95.23 88 PRO A O 1
ATOM 654 N N . MET A 1 89 ? 80.858 100.541 110.771 1.00 84.59 89 MET A N 1
ATOM 655 C CA . MET A 1 89 ? 80.069 100.626 111.992 1.00 86.06 89 MET A CA 1
ATOM 656 C C . MET A 1 89 ? 80.700 101.578 112.991 1.00 88.97 89 MET A C 1
ATOM 657 O O . MET A 1 89 ? 79.999 102.362 113.640 1.00 89.75 89 MET A O 1
ATOM 662 N N . THR A 1 90 ? 82.022 101.511 113.145 1.00 91.20 90 THR A N 1
ATOM 663 C CA . THR A 1 90 ? 82.701 102.369 114.107 1.00 88.24 90 THR A CA 1
ATOM 664 C C . THR A 1 90 ? 82.646 103.829 113.689 1.00 91.24 90 THR A C 1
ATOM 665 O O . THR A 1 90 ? 82.396 104.708 114.519 1.00 94.57 90 THR A O 1
ATOM 669 N N . TRP A 1 91 ? 82.871 104.107 112.404 1.00 88.15 91 TRP A N 1
ATOM 670 C CA . TRP A 1 91 ? 82.858 105.482 111.927 1.00 83.71 91 TRP A CA 1
ATOM 671 C C . TRP A 1 91 ? 81.485 106.124 112.043 1.00 88.41 91 TRP A C 1
ATOM 672 O O . TRP A 1 91 ? 81.378 107.349 111.947 1.00 90.84 91 TRP A O 1
ATOM 683 N N . ALA A 1 92 ? 80.439 105.334 112.238 1.00 90.43 92 ALA A N 1
ATOM 684 C CA . ALA A 1 92 ? 79.101 105.865 112.435 1.00 93.77 92 ALA A CA 1
ATOM 685 C C . ALA A 1 92 ? 78.781 106.116 113.899 1.00 95.76 92 ALA A C 1
ATOM 686 O O . ALA A 1 92 ? 77.654 106.508 114.214 1.00 98.34 92 ALA A O 1
ATOM 688 N N . SER A 1 93 ? 79.738 105.901 114.796 1.00 94.87 93 SER A N 1
ATOM 689 C CA . SER A 1 93 ? 79.497 106.095 116.213 1.00 97.39 93 SER A CA 1
ATOM 690 C C . SER A 1 93 ? 79.430 107.582 116.543 1.00 100.41 93 SER A C 1
ATOM 691 O O . SER A 1 93 ? 79.797 108.446 115.744 1.00 102.73 93 SER A O 1
ATOM 694 N N . GLN A 1 94 ? 78.946 107.875 117.748 1.00 98.89 94 GLN A N 1
ATOM 695 C CA . GLN A 1 94 ? 78.821 109.264 118.174 1.00 101.35 94 GLN A CA 1
ATOM 696 C C . GLN A 1 94 ? 80.185 109.917 118.350 1.00 101.87 94 GLN A C 1
ATOM 697 O O . GLN A 1 94 ? 80.367 111.089 118.002 1.00 104.88 94 GLN A O 1
ATOM 703 N N . ILE A 1 95 ? 81.157 109.177 118.873 1.00 99.57 95 ILE A N 1
ATOM 704 C CA . ILE A 1 95 ? 82.469 109.734 119.182 1.00 96.57 95 ILE A CA 1
ATOM 705 C C . ILE A 1 95 ? 83.412 109.554 118.002 1.00 95.95 95 ILE A C 1
ATOM 706 O O . ILE A 1 95 ? 84.618 109.792 118.117 1.00 100.88 95 ILE A O 1
ATOM 711 N N . ALA A 1 96 ? 82.869 109.145 116.856 1.00 93.83 96 ALA A N 1
AT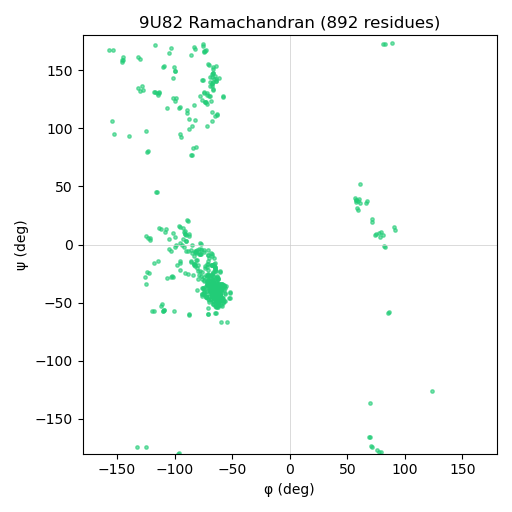OM 712 C CA . ALA A 1 96 ? 83.716 108.791 115.723 1.00 92.67 96 ALA A CA 1
ATOM 713 C C . ALA A 1 96 ? 84.549 109.973 115.255 1.00 94.35 96 ALA A C 1
ATOM 714 O O . ALA A 1 96 ? 85.737 109.828 114.952 1.00 94.96 96 ALA A O 1
ATOM 716 N N . LEU A 1 97 ? 83.938 111.151 115.169 1.00 96.95 97 LEU A N 1
ATOM 717 C CA . LEU A 1 97 ? 84.660 112.310 114.661 1.00 96.39 97 LEU A CA 1
ATOM 718 C C . LEU A 1 97 ? 85.631 112.876 115.688 1.00 97.40 97 LEU A C 1
ATOM 719 O O . LEU A 1 97 ? 86.771 113.197 115.344 1.00 98.11 97 LEU A O 1
ATOM 724 N N . ILE A 1 98 ? 85.209 113.000 116.948 1.00 95.47 98 ILE A N 1
ATOM 725 C CA . ILE A 1 98 ? 86.073 113.584 117.967 1.00 92.73 98 ILE A CA 1
ATOM 726 C C . ILE A 1 98 ? 87.261 112.688 118.281 1.00 93.38 98 ILE A C 1
ATOM 727 O O . ILE A 1 98 ? 88.257 113.150 118.858 1.00 94.66 98 ILE A O 1
ATOM 732 N N . ALA A 1 99 ? 87.187 111.412 117.907 1.00 91.88 99 ALA A N 1
ATOM 733 C CA . ALA A 1 99 ? 88.306 110.514 118.146 1.00 87.48 99 ALA A CA 1
ATOM 734 C C . ALA A 1 99 ? 89.544 110.942 117.377 1.00 91.65 99 ALA A C 1
ATOM 735 O O . ALA A 1 99 ? 90.659 110.765 117.868 1.00 94.82 99 ALA A O 1
ATOM 737 N N . ILE A 1 100 ? 89.381 111.501 116.176 1.00 91.24 100 ILE A N 1
ATOM 738 C CA . ILE A 1 100 ? 90.547 111.953 115.415 1.00 87.87 100 ILE A CA 1
ATOM 739 C C . ILE A 1 100 ? 91.291 113.078 116.123 1.00 87.15 100 ILE A C 1
ATOM 740 O O . ILE A 1 100 ? 92.510 112.948 116.328 1.00 92.12 100 ILE A O 1
ATOM 745 N N . PRO A 1 101 ? 90.655 114.189 116.514 1.00 85.94 101 PRO A N 1
ATOM 746 C CA . PRO A 1 101 ? 91.397 115.186 117.291 1.00 86.48 101 PRO A CA 1
ATOM 747 C C . PRO A 1 101 ? 91.893 114.663 118.619 1.00 88.25 101 PRO A C 1
ATOM 748 O O . PRO A 1 101 ? 92.983 115.056 119.042 1.00 90.03 101 PRO A O 1
ATOM 752 N N . ILE A 1 102 ? 91.148 113.783 119.292 1.00 88.93 102 ILE A N 1
ATOM 753 C CA . ILE A 1 102 ? 91.626 113.269 120.574 1.00 86.57 102 ILE A CA 1
ATOM 754 C C . ILE A 1 102 ? 92.903 112.460 120.384 1.00 88.12 102 ILE A C 1
ATOM 755 O O . ILE A 1 102 ? 93.884 112.632 121.117 1.00 92.13 102 ILE A O 1
ATOM 760 N N . ALA A 1 103 ? 92.916 111.573 119.389 1.00 87.28 103 ALA A N 1
ATOM 761 C CA . ALA A 1 103 ? 94.097 110.759 119.135 1.00 85.92 103 ALA A CA 1
ATOM 762 C C . ALA A 1 103 ? 95.277 111.613 118.702 1.00 88.61 103 ALA A C 1
ATOM 763 O O . ALA A 1 103 ? 96.410 111.376 119.133 1.00 87.25 103 ALA A O 1
ATOM 765 N N . ILE A 1 104 ? 95.038 112.610 117.850 1.00 90.06 104 ILE A N 1
ATOM 766 C CA . ILE A 1 104 ? 96.133 113.466 117.410 1.00 84.95 104 ILE A CA 1
ATOM 767 C C . ILE A 1 104 ? 96.681 114.280 118.574 1.00 85.88 104 ILE A C 1
ATOM 768 O O . ILE A 1 104 ? 97.896 114.462 118.700 1.00 90.17 104 ILE A O 1
ATOM 773 N N . VAL A 1 105 ? 95.804 114.781 119.444 1.00 84.73 105 VAL A N 1
ATOM 774 C CA . VAL A 1 105 ? 96.261 115.542 120.599 1.00 86.18 105 VAL A CA 1
ATOM 775 C C . VAL A 1 105 ? 97.071 114.655 121.531 1.00 88.10 105 VAL A C 1
ATOM 776 O O . VAL A 1 105 ? 98.093 115.078 122.079 1.00 91.72 105 VAL A O 1
ATOM 780 N N . VAL A 1 106 ? 96.632 113.410 121.726 1.00 86.63 106 VAL A N 1
ATOM 781 C CA . VAL A 1 106 ? 97.388 112.484 122.564 1.00 87.76 106 VAL A CA 1
ATOM 782 C C . VAL A 1 106 ? 98.760 112.219 121.960 1.00 91.36 106 VAL A C 1
ATOM 783 O O . VAL A 1 106 ? 99.777 112.204 122.667 1.00 95.17 106 VAL A O 1
ATOM 787 N N . ASN A 1 107 ? 98.810 112.004 120.645 1.00 90.53 107 ASN A N 1
ATOM 788 C CA . ASN A 1 107 ? 100.086 111.773 119.979 1.00 88.66 107 ASN A CA 1
ATOM 789 C C . ASN A 1 107 ? 101.012 112.966 120.142 1.00 88.11 107 ASN A C 1
ATOM 790 O O . ASN A 1 107 ? 102.196 112.805 120.452 1.00 88.98 107 ASN A O 1
ATOM 795 N N . LEU A 1 108 ? 100.485 114.176 119.959 1.00 90.41 108 LEU A N 1
ATOM 796 C CA . LEU A 1 108 ? 101.302 115.370 120.125 1.00 90.40 108 LEU A CA 1
ATOM 797 C C . LEU A 1 108 ? 101.797 115.503 121.557 1.00 93.16 108 LEU A C 1
ATOM 798 O O . LEU A 1 108 ? 102.964 115.836 121.789 1.00 99.04 108 LEU A O 1
ATOM 803 N N . VAL A 1 109 ? 100.924 115.248 122.532 1.00 90.68 109 VAL A N 1
ATOM 804 C CA . VAL A 1 109 ? 101.307 115.406 123.930 1.00 93.34 109 VAL A CA 1
ATOM 805 C C . VAL A 1 109 ? 102.410 114.425 124.289 1.00 96.75 109 VAL A C 1
ATOM 806 O O . VAL A 1 109 ? 103.377 114.779 124.972 1.00 100.26 109 VAL A O 1
ATOM 810 N N . MET A 1 110 ? 102.292 113.179 123.832 1.00 96.01 110 MET A N 1
ATOM 811 C CA . MET A 1 110 ? 103.351 112.220 124.107 1.00 97.29 110 MET A CA 1
ATOM 812 C C . MET A 1 110 ? 104.616 112.510 123.314 1.00 100.21 110 MET A C 1
ATOM 813 O O . MET A 1 110 ? 105.704 112.124 123.751 1.00 103.43 110 MET A O 1
ATOM 818 N N . LEU A 1 111 ? 104.507 113.181 122.168 1.00 99.79 111 LEU A N 1
ATOM 819 C CA . LEU A 1 111 ? 105.708 113.546 121.424 1.00 94.33 111 LEU A CA 1
ATOM 820 C C . LEU A 1 111 ? 106.472 114.664 122.119 1.00 95.94 111 LEU A C 1
ATOM 821 O O . LEU A 1 111 ? 107.699 114.595 122.244 1.00 102.63 111 LEU A O 1
ATOM 826 N N . MET A 1 112 ? 105.770 115.702 122.580 1.00 96.49 112 MET A N 1
ATOM 827 C CA . MET A 1 112 ? 106.452 116.799 123.261 1.00 100.81 112 MET A CA 1
ATOM 828 C C . MET A 1 112 ? 107.098 116.330 124.556 1.00 105.71 112 MET A C 1
ATOM 829 O O . MET A 1 112 ? 108.206 116.759 124.896 1.00 109.60 112 MET A O 1
ATOM 834 N N . THR A 1 113 ? 106.424 115.455 125.294 1.00 104.65 113 THR A N 1
ATOM 835 C CA . THR A 1 113 ? 106.984 114.903 126.519 1.00 107.58 113 THR A CA 1
ATOM 836 C C . THR A 1 113 ? 108.011 113.814 126.257 1.00 107.10 113 THR A C 1
ATOM 837 O O . THR A 1 113 ? 108.536 113.239 127.215 1.00 107.37 113 THR A O 1
ATOM 841 N N . ARG A 1 114 ? 108.298 113.518 124.989 1.00 107.79 114 ARG A N 1
ATOM 842 C CA . ARG A 1 114 ? 109.264 112.492 124.605 1.00 109.21 114 ARG A CA 1
ATOM 843 C C . ARG A 1 114 ? 108.883 111.128 125.160 1.00 109.66 114 ARG A C 1
ATOM 844 O O . ARG A 1 114 ? 109.746 110.303 125.464 1.00 111.32 114 ARG A O 1
ATOM 852 N N . MET A 1 115 ? 107.582 110.884 125.297 1.00 108.07 115 MET A N 1
ATOM 853 C CA . MET A 1 115 ? 107.092 109.572 125.686 1.00 102.85 115 MET A CA 1
ATOM 854 C C . MET A 1 115 ? 106.976 108.623 124.507 1.00 99.56 115 MET A C 1
ATOM 855 O O . MET A 1 115 ? 106.760 107.427 124.716 1.00 102.31 115 MET A O 1
ATOM 860 N N . THR A 1 116 ? 107.117 109.121 123.284 1.00 99.22 116 THR A N 1
ATOM 861 C CA . THR A 1 116 ? 107.064 108.278 122.100 1.00 97.58 116 THR A CA 1
ATOM 862 C C . THR A 1 116 ? 107.807 108.979 120.975 1.00 102.49 116 THR A C 1
ATOM 863 O O . THR A 1 116 ? 108.154 110.157 121.069 1.00 106.24 116 THR A O 1
ATOM 867 N N . ARG A 1 117 ? 108.062 108.223 119.912 1.00 100.84 117 ARG A N 1
ATOM 868 C CA . ARG A 1 117 ? 108.680 108.751 118.705 1.00 99.62 117 ARG A CA 1
ATOM 869 C C . ARG A 1 117 ? 107.835 108.480 117.472 1.00 93.45 117 ARG A C 1
ATOM 870 O O . ARG A 1 117 ? 108.289 108.737 116.353 1.00 97.66 117 ARG A O 1
ATOM 878 N N . VAL A 1 118 ? 106.626 107.963 117.644 1.00 88.70 118 VAL A N 1
ATOM 879 C CA . VAL A 1 118 ? 105.765 107.613 116.524 1.00 86.74 118 VAL A CA 1
ATOM 880 C C . VAL A 1 118 ? 104.933 108.837 116.173 1.00 89.13 118 VAL A C 1
ATOM 881 O O . VAL A 1 118 ? 104.087 109.269 116.957 1.00 94.49 118 VAL A O 1
ATOM 885 N N . VAL A 1 119 ? 105.172 109.397 114.990 1.00 87.09 119 VAL A N 1
ATOM 886 C CA . VAL A 1 119 ? 104.369 110.507 114.479 1.00 84.09 119 VAL A CA 1
ATOM 887 C C . VAL A 1 119 ? 103.294 109.873 113.604 1.00 86.02 119 VAL A C 1
ATOM 888 O O . VAL A 1 119 ? 103.489 109.631 112.416 1.00 88.72 119 VAL A O 1
ATOM 892 N N . ASN A 1 120 ? 102.143 109.598 114.204 1.00 83.17 120 ASN A N 1
ATOM 893 C CA . ASN A 1 120 ? 101.085 108.894 113.497 1.00 80.85 120 ASN A CA 1
ATOM 894 C C . ASN A 1 120 ? 100.430 109.815 112.482 1.00 84.96 120 ASN A C 1
ATOM 895 O O . ASN A 1 120 ? 99.907 110.873 112.840 1.00 87.96 120 ASN A O 1
ATOM 900 N N . VAL A 1 121 ? 100.447 109.405 111.217 1.00 87.16 121 VAL A N 1
ATOM 901 C CA . VAL A 1 121 ? 99.792 110.151 110.151 1.00 82.49 121 VAL A CA 1
ATOM 902 C C . VAL A 1 121 ? 98.625 109.395 109.545 1.00 87.84 121 VAL A C 1
ATOM 903 O O . VAL A 1 121 ? 97.814 110.007 108.837 1.00 96.32 121 VAL A O 1
ATOM 907 N N . ASP A 1 122 ? 98.504 108.094 109.802 1.00 85.23 122 ASP A N 1
ATOM 908 C CA . ASP A 1 122 ? 97.412 107.286 109.267 1.00 86.51 122 ASP A CA 1
ATOM 909 C C . ASP A 1 122 ? 96.204 107.435 110.184 1.00 89.73 122 ASP A C 1
ATOM 910 O O . ASP A 1 122 ? 95.944 106.619 111.068 1.00 93.07 122 ASP A O 1
ATOM 915 N N . ILE A 1 123 ? 95.449 108.514 109.961 1.00 86.70 123 ILE A N 1
ATOM 916 C CA . ILE A 1 123 ? 94.280 108.791 110.792 1.00 83.76 123 ILE A CA 1
ATOM 917 C C . ILE A 1 123 ? 93.078 107.936 110.437 1.00 86.53 123 ILE A C 1
ATOM 918 O O . ILE A 1 123 ? 92.077 107.966 111.159 1.00 90.03 123 ILE A O 1
ATOM 923 N N . TRP A 1 124 ? 93.137 107.181 109.345 1.00 87.64 124 TRP A N 1
ATOM 924 C CA . TRP A 1 124 ? 92.027 106.317 108.976 1.00 87.47 124 TRP A CA 1
ATOM 925 C C . TRP A 1 124 ? 92.027 105.012 109.744 1.00 89.91 124 TRP A C 1
ATOM 926 O O . TRP A 1 124 ? 91.071 104.241 109.624 1.00 94.06 124 TRP A O 1
ATOM 937 N N . ASN A 1 125 ? 93.070 104.747 110.522 1.00 88.59 125 ASN A N 1
ATOM 938 C CA . ASN A 1 125 ? 93.097 103.622 111.438 1.00 85.16 125 ASN A CA 1
ATOM 939 C C . ASN A 1 125 ? 92.793 104.040 112.864 1.00 81.69 125 ASN A C 1
ATOM 940 O O . ASN A 1 125 ? 92.914 103.223 113.778 1.00 86.18 125 ASN A O 1
ATOM 945 N N . ILE A 1 126 ? 92.418 105.302 113.078 1.00 80.01 126 ILE A N 1
ATOM 946 C CA . ILE A 1 126 ? 91.907 105.729 114.373 1.00 79.83 126 ILE A CA 1
ATOM 947 C C . ILE A 1 126 ? 90.525 105.164 114.647 1.00 82.37 126 ILE A C 1
ATOM 948 O O . ILE A 1 126 ? 89.988 105.344 115.745 1.00 85.69 126 ILE A O 1
ATOM 953 N N . TRP A 1 127 ? 89.931 104.460 113.686 1.00 81.85 127 TRP A N 1
ATOM 954 C CA . TRP A 1 127 ? 88.693 103.769 114.001 1.00 78.97 127 TRP A CA 1
ATOM 955 C C . TRP A 1 127 ? 88.904 102.680 115.037 1.00 83.68 127 TRP A C 1
ATOM 956 O O . TRP A 1 127 ? 87.943 102.280 115.686 1.00 88.59 127 TRP A O 1
ATOM 967 N N . HIS A 1 128 ? 90.137 102.218 115.243 1.00 82.14 128 HIS A N 1
ATOM 968 C CA . HIS A 1 128 ? 90.392 101.292 116.340 1.00 78.27 128 HIS A CA 1
ATOM 969 C C . HIS A 1 128 ? 90.194 101.972 117.689 1.00 82.47 128 HIS A C 1
ATOM 970 O O . HIS A 1 128 ? 89.492 101.451 118.567 1.00 89.69 128 HIS A O 1
ATOM 977 N N . MET A 1 129 ? 90.807 103.142 117.872 1.00 79.06 129 MET A N 1
ATOM 978 C CA . MET A 1 129 ? 90.596 103.902 119.097 1.00 80.71 129 MET A CA 1
ATOM 979 C C . MET A 1 129 ? 89.130 104.273 119.251 1.00 83.92 129 MET A C 1
ATOM 980 O O . MET A 1 129 ? 88.580 104.241 120.360 1.00 86.92 129 MET A O 1
ATOM 985 N N . THR A 1 130 ? 88.480 104.615 118.141 1.00 83.68 130 THR A N 1
ATOM 986 C CA . THR A 1 130 ? 87.055 104.912 118.177 1.00 83.87 130 THR A CA 1
ATOM 987 C C . THR A 1 130 ? 86.252 103.703 118.626 1.00 85.72 130 THR A C 1
ATOM 988 O O . THR A 1 130 ? 85.284 103.839 119.375 1.00 87.93 130 THR A O 1
ATOM 992 N N . PHE A 1 131 ? 86.620 102.514 118.152 1.00 85.20 131 PHE A N 1
ATOM 993 C CA . PHE A 1 131 ? 85.920 101.300 118.546 1.00 84.73 131 PHE A CA 1
ATOM 994 C C . PHE A 1 131 ? 86.063 101.056 120.035 1.00 87.95 131 PHE A C 1
ATOM 995 O O . PHE A 1 131 ? 85.087 100.715 120.714 1.00 91.75 131 PHE A O 1
ATOM 1003 N N . THR A 1 132 ? 87.276 101.224 120.559 1.00 86.61 132 THR A N 1
ATOM 1004 C CA . THR A 1 132 ? 87.482 101.046 121.992 1.00 84.74 132 THR A CA 1
ATOM 1005 C C . THR A 1 132 ? 86.629 102.026 122.783 1.00 84.98 132 THR A C 1
ATOM 1006 O O . THR A 1 132 ? 85.950 101.647 123.747 1.00 87.85 132 THR A O 1
ATOM 1010 N N . GLY A 1 133 ? 86.630 103.292 122.368 1.00 84.77 133 GLY A N 1
ATOM 1011 C CA . GLY A 1 133 ? 85.836 104.284 123.069 1.00 88.14 133 GLY A CA 1
ATOM 1012 C C . GLY A 1 133 ? 84.349 104.011 122.978 1.00 90.34 133 GLY A C 1
ATOM 1013 O O . GLY A 1 133 ? 83.619 104.185 123.951 1.00 94.20 133 GLY A O 1
ATOM 1014 N N . ALA A 1 134 ? 83.883 103.578 121.808 1.00 88.27 134 ALA A N 1
ATOM 1015 C CA . ALA A 1 134 ? 82.467 103.297 121.626 1.00 90.68 134 ALA A CA 1
ATOM 1016 C C . ALA A 1 134 ? 82.021 102.128 122.487 1.00 94.48 134 ALA A C 1
ATOM 1017 O O . ALA A 1 134 ? 80.949 102.176 123.098 1.00 97.31 134 ALA A O 1
ATOM 1019 N N . LEU A 1 135 ? 82.825 101.067 122.548 1.00 91.69 135 LEU A N 1
ATOM 1020 C CA . LEU A 1 135 ? 82.450 99.930 123.377 1.00 88.04 135 LEU A CA 1
ATOM 1021 C C . LEU A 1 135 ? 82.486 100.292 124.856 1.00 93.61 135 LEU A C 1
ATOM 1022 O O . LEU A 1 135 ? 81.630 99.845 125.628 1.00 97.25 135 LEU A O 1
ATOM 1027 N N . VAL A 1 136 ? 83.457 101.109 125.271 1.00 93.65 136 VAL A N 1
ATOM 1028 C CA . VAL A 1 136 ? 83.476 101.575 126.655 1.00 92.52 136 VAL A CA 1
ATOM 1029 C C . VAL A 1 136 ? 82.240 102.416 126.947 1.00 98.29 136 VAL A C 1
ATOM 1030 O O . VAL A 1 136 ? 81.637 102.313 128.022 1.00 101.78 136 VAL A O 1
ATOM 1034 N N . HIS A 1 137 ? 81.846 103.263 125.996 1.00 98.39 137 HIS A N 1
ATOM 1035 C CA . HIS A 1 137 ? 80.645 104.074 126.157 1.00 101.68 137 HIS A CA 1
ATOM 1036 C C . HIS A 1 137 ? 79.407 103.203 126.292 1.00 102.62 137 HIS A C 1
ATOM 1037 O O . HIS A 1 137 ? 78.529 103.479 127.115 1.00 105.74 137 HIS A O 1
ATOM 1044 N N . ILE A 1 138 ? 79.317 102.151 125.482 1.00 100.14 138 ILE A N 1
ATOM 1045 C CA . ILE A 1 138 ? 78.168 101.256 125.543 1.00 97.75 138 ILE A CA 1
ATOM 1046 C C . ILE A 1 138 ? 78.124 100.533 126.880 1.00 101.75 138 ILE A C 1
ATOM 1047 O O . ILE A 1 138 ? 77.065 100.427 127.509 1.00 101.17 138 ILE A O 1
ATOM 1052 N N . ALA A 1 139 ? 79.268 100.031 127.341 1.00 102.64 139 ALA A N 1
ATOM 1053 C CA . ALA A 1 139 ? 79.289 99.245 128.568 1.00 102.77 139 ALA A CA 1
ATOM 1054 C C . ALA A 1 139 ? 79.045 100.120 129.790 1.00 105.32 139 ALA A C 1
ATOM 1055 O O . ALA A 1 139 ? 78.087 99.908 130.541 1.00 106.50 139 ALA A O 1
ATOM 1057 N N . THR A 1 140 ? 79.909 101.110 130.010 1.00 105.01 140 THR A N 1
ATOM 1058 C CA . THR A 1 140 ? 79.801 101.932 131.210 1.00 107.44 140 THR A CA 1
ATOM 1059 C C . THR A 1 140 ? 78.636 102.907 131.119 1.00 108.47 140 THR A C 1
ATOM 1060 O O . THR A 1 140 ? 77.923 103.123 132.105 1.00 107.44 140 THR A O 1
ATOM 1064 N N . GLY A 1 141 ? 78.428 103.508 129.954 1.00 107.82 141 GLY A N 1
ATOM 1065 C CA . GLY A 1 141 ? 77.392 104.507 129.802 1.00 108.36 141 GLY A CA 1
ATOM 1066 C C . GLY A 1 141 ? 77.832 105.926 130.061 1.00 110.53 141 GLY A C 1
ATOM 1067 O O . GLY A 1 141 ? 76.976 106.800 130.235 1.00 111.21 141 GLY A O 1
ATOM 1068 N N . SER A 1 142 ? 79.135 106.189 130.092 1.00 109.46 142 SER A N 1
ATOM 1069 C CA . SER A 1 142 ? 79.666 107.511 130.388 1.00 109.21 142 SER A CA 1
ATOM 1070 C C . SER A 1 142 ? 80.457 108.025 129.196 1.00 108.24 142 SER A C 1
ATOM 1071 O O . SER A 1 142 ? 81.305 107.310 128.654 1.00 105.21 142 SER A O 1
ATOM 1074 N N . TYR A 1 143 ? 80.172 109.262 128.788 1.00 110.09 143 TYR A N 1
ATOM 1075 C CA . TYR A 1 143 ? 80.953 109.891 127.728 1.00 109.90 143 TYR A CA 1
ATOM 1076 C C . TYR A 1 143 ? 82.400 110.088 128.154 1.00 106.86 143 TYR A C 1
ATOM 1077 O O . TYR A 1 143 ? 83.328 109.853 127.368 1.00 104.00 143 TYR A O 1
ATOM 1086 N N . ALA A 1 144 ? 82.611 110.524 129.396 1.00 106.10 144 ALA A N 1
ATOM 1087 C CA . ALA A 1 144 ? 83.966 110.748 129.880 1.00 105.41 144 ALA A CA 1
ATOM 1088 C C . ALA A 1 144 ? 84.769 109.459 129.862 1.00 100.78 144 ALA A C 1
ATOM 1089 O O . ALA A 1 144 ? 85.947 109.456 129.491 1.00 98.80 144 ALA A O 1
ATOM 1091 N N . LEU A 1 145 ? 84.146 108.348 130.252 1.00 101.17 145 LEU A N 1
ATOM 1092 C CA . LEU A 1 145 ? 84.841 107.070 130.203 1.00 99.98 145 LEU A CA 1
ATOM 1093 C C . LEU A 1 145 ? 85.129 106.647 128.771 1.00 96.87 145 LEU A C 1
ATOM 1094 O O . LEU A 1 145 ? 86.151 106.009 128.513 1.00 97.16 145 LEU A O 1
ATOM 1099 N N . ALA A 1 146 ? 84.255 106.994 127.826 1.00 97.54 146 ALA A N 1
ATOM 1100 C CA . ALA A 1 146 ? 84.547 106.712 126.424 1.00 95.82 146 ALA A CA 1
ATOM 1101 C C . ALA A 1 146 ? 85.768 107.485 125.949 1.00 94.85 146 ALA A C 1
ATOM 1102 O O . ALA A 1 146 ? 86.631 106.937 125.251 1.00 93.66 146 ALA A O 1
ATOM 1104 N N . ILE A 1 147 ? 85.857 108.763 126.314 1.00 96.95 147 ILE A N 1
ATOM 1105 C CA . ILE A 1 147 ? 87.024 109.555 125.937 1.00 94.99 147 ILE A CA 1
ATOM 1106 C C . ILE A 1 147 ? 88.277 108.999 126.600 1.00 90.29 147 ILE A C 1
ATOM 1107 O O . ILE A 1 147 ? 89.353 108.952 125.993 1.00 88.79 147 ILE A O 1
ATOM 1112 N N . VAL A 1 148 ? 88.155 108.563 127.854 1.00 90.57 148 VAL A N 1
ATOM 1113 C CA . VAL A 1 148 ? 89.290 107.960 128.544 1.00 88.14 148 VAL A CA 1
ATOM 1114 C C . VAL A 1 148 ? 89.738 106.697 127.824 1.00 84.12 148 VAL A C 1
ATOM 1115 O O . VAL A 1 148 ? 90.937 106.445 127.670 1.00 83.90 148 VAL A O 1
ATOM 1119 N N . GLY A 1 149 ? 88.785 105.880 127.378 1.00 85.72 149 GLY A N 1
ATOM 1120 C CA . GLY A 1 149 ? 89.139 104.686 126.632 1.00 82.78 149 GLY A CA 1
ATOM 1121 C C . GLY A 1 149 ? 89.840 105.001 125.326 1.00 82.62 149 GLY A C 1
ATOM 1122 O O . GLY A 1 149 ? 90.809 104.336 124.955 1.00 84.95 149 GLY A O 1
ATOM 1123 N N . VAL A 1 150 ? 89.362 106.021 124.611 1.00 84.25 150 VAL A N 1
ATOM 1124 C CA . VAL A 1 150 ? 90.025 106.423 123.372 1.00 82.28 150 VAL A CA 1
ATOM 1125 C C . VAL A 1 150 ? 91.451 106.872 123.656 1.00 84.11 150 VAL A C 1
ATOM 1126 O O . VAL A 1 150 ? 92.392 106.497 122.946 1.00 86.60 150 VAL A O 1
ATOM 1130 N N . VAL A 1 151 ? 91.634 107.681 124.699 1.00 81.84 151 VAL A N 1
ATOM 1131 C CA . VAL A 1 151 ? 92.964 108.172 125.045 1.00 77.81 151 VAL A CA 1
ATOM 1132 C C . VAL A 1 151 ? 93.885 107.015 125.409 1.00 79.78 151 VAL A C 1
ATOM 1133 O O . VAL A 1 151 ? 95.045 106.966 124.980 1.00 82.13 151 VAL A O 1
ATOM 1137 N N . VAL A 1 152 ? 93.389 106.072 126.209 1.00 78.28 152 VAL A N 1
ATOM 1138 C CA . VAL A 1 152 ? 94.211 104.948 126.642 1.00 73.88 152 VAL A CA 1
ATOM 1139 C C . VAL A 1 152 ? 94.605 104.085 125.453 1.00 74.16 152 VAL A C 1
ATOM 1140 O O . VAL A 1 152 ? 95.767 103.686 125.316 1.00 80.55 152 VAL A O 1
ATOM 1144 N N . HIS A 1 153 ? 93.652 103.789 124.569 1.00 72.34 153 HIS A N 1
ATOM 1145 C CA . HIS A 1 153 ? 93.975 103.002 123.386 1.00 72.91 153 HIS A CA 1
ATOM 1146 C C . HIS A 1 153 ? 94.992 103.713 122.510 1.00 80.00 153 HIS A C 1
ATOM 1147 O O . HIS A 1 153 ? 95.925 103.085 121.999 1.00 85.57 153 HIS A O 1
ATOM 1154 N N . ALA A 1 154 ? 94.831 105.024 122.318 1.00 80.05 154 ALA A N 1
ATOM 1155 C CA . ALA A 1 154 ? 95.763 105.762 121.475 1.00 78.30 154 ALA A CA 1
ATOM 1156 C C . ALA A 1 154 ? 97.166 105.742 122.062 1.00 81.10 154 ALA A C 1
ATOM 1157 O O . ALA A 1 154 ? 98.141 105.450 121.360 1.00 85.78 154 ALA A O 1
ATOM 1159 N N . ALA A 1 155 ? 97.288 106.040 123.355 1.00 80.34 155 ALA A N 1
ATOM 1160 C CA . ALA A 1 155 ? 98.601 106.026 123.982 1.00 78.25 155 ALA A CA 1
ATOM 1161 C C . ALA A 1 155 ? 99.228 104.645 123.892 1.00 78.53 155 ALA A C 1
ATOM 1162 O O . ALA A 1 155 ? 100.419 104.509 123.576 1.00 82.54 155 ALA A O 1
ATOM 1164 N N . PHE A 1 156 ? 98.434 103.603 124.135 1.00 76.00 156 PHE A N 1
ATOM 1165 C CA . PHE A 1 156 ? 98.965 102.252 124.082 1.00 74.71 156 PHE A CA 1
ATOM 1166 C C . PHE A 1 156 ? 99.463 101.903 122.689 1.00 76.63 156 PHE A C 1
ATOM 1167 O O . PHE A 1 156 ? 100.536 101.315 122.544 1.00 85.77 156 PHE A O 1
ATOM 1175 N N . VAL A 1 157 ? 98.704 102.246 121.649 1.00 73.61 157 VAL A N 1
ATOM 1176 C CA . VAL A 1 157 ? 99.129 101.848 120.312 1.00 77.74 157 VAL A CA 1
ATOM 1177 C C . VAL A 1 157 ? 100.339 102.656 119.868 1.00 81.42 157 VAL A C 1
ATOM 1178 O O . VAL A 1 157 ? 101.207 102.143 119.154 1.00 85.04 157 VAL A O 1
ATOM 1182 N N . TYR A 1 158 ? 100.431 103.924 120.271 1.00 80.00 158 TYR A N 1
ATOM 1183 C CA . TYR A 1 158 ? 101.638 104.667 119.934 1.00 78.81 158 TYR A CA 1
ATOM 1184 C C . TYR A 1 158 ? 102.849 104.049 120.614 1.00 80.19 158 TYR A C 1
ATOM 1185 O O . TYR A 1 158 ? 103.912 103.903 119.999 1.00 85.54 158 TYR A O 1
ATOM 1194 N N . LYS A 1 159 ? 102.703 103.648 121.875 1.00 79.03 159 LYS A N 1
ATOM 1195 C CA . LYS A 1 159 ? 103.829 103.008 122.539 1.00 75.04 159 LYS A CA 1
ATOM 1196 C C . LYS A 1 159 ? 104.153 101.657 121.917 1.00 77.04 159 LYS A C 1
ATOM 1197 O O . LYS A 1 159 ? 105.318 101.256 121.894 1.00 85.28 159 LYS A O 1
ATOM 1203 N N . LEU A 1 160 ? 103.149 100.938 121.418 1.00 74.96 160 LEU A N 1
ATOM 1204 C CA . LEU A 1 160 ? 103.422 99.678 120.734 1.00 76.64 160 LEU A CA 1
ATOM 1205 C C . LEU A 1 160 ? 104.184 99.904 119.441 1.00 82.15 160 LEU A C 1
ATOM 1206 O O . LEU A 1 160 ? 105.121 99.163 119.130 1.00 91.27 160 LEU A O 1
ATOM 1211 N N . GLY A 1 161 ? 103.786 100.907 118.664 1.00 78.18 161 GLY A N 1
ATOM 1212 C CA . GLY A 1 161 ? 104.540 101.234 117.468 1.00 80.38 161 GLY A CA 1
ATOM 1213 C C . GLY A 1 161 ? 105.962 101.637 117.795 1.00 83.08 161 GLY A C 1
ATOM 1214 O O . GLY A 1 161 ? 106.890 101.364 117.032 1.00 85.56 161 GLY A O 1
ATOM 1215 N N . ASP A 1 162 ? 106.149 102.301 118.934 1.00 83.19 162 ASP A N 1
ATOM 1216 C CA . ASP A 1 162 ? 107.494 102.615 119.398 1.00 82.16 162 ASP A CA 1
ATOM 1217 C C . ASP A 1 162 ? 108.272 101.352 119.744 1.00 82.56 162 ASP A C 1
ATOM 1218 O O . ASP A 1 162 ? 109.464 101.245 119.439 1.00 90.28 162 ASP A O 1
ATOM 1223 N N . TRP A 1 163 ? 107.617 100.387 120.391 1.00 81.24 163 TRP A N 1
ATOM 1224 C CA . TRP A 1 163 ? 108.320 99.205 120.880 1.00 81.83 163 TRP A CA 1
ATOM 1225 C C . TRP A 1 163 ? 108.635 98.231 119.756 1.00 83.23 163 TRP A C 1
ATOM 1226 O O . TRP A 1 163 ? 109.688 97.587 119.762 1.00 86.79 163 TRP A O 1
ATOM 1237 N N . PHE A 1 164 ? 107.730 98.091 118.795 1.00 81.22 164 PHE A N 1
ATOM 1238 C CA . PHE A 1 164 ? 107.949 97.224 117.652 1.00 81.98 164 PHE A CA 1
ATOM 1239 C C . PHE A 1 164 ? 108.631 97.946 116.505 1.00 89.29 164 PHE A C 1
ATOM 1240 O O . PHE A 1 164 ? 108.528 97.505 115.357 1.00 93.32 164 PHE A O 1
ATOM 1248 N N . ALA A 1 165 ? 109.313 99.057 116.789 1.00 89.29 165 ALA A N 1
ATOM 1249 C CA . ALA A 1 165 ? 110.035 99.774 115.746 1.00 85.86 165 ALA A CA 1
ATOM 1250 C C . ALA A 1 165 ? 111.174 98.934 115.194 1.00 91.87 165 ALA A C 1
ATOM 1251 O O . ALA A 1 165 ? 111.433 98.944 113.985 1.00 97.62 165 ALA A O 1
ATOM 1253 N N . LYS A 1 166 ? 111.868 98.204 116.066 1.00 91.26 166 LYS A N 1
ATOM 1254 C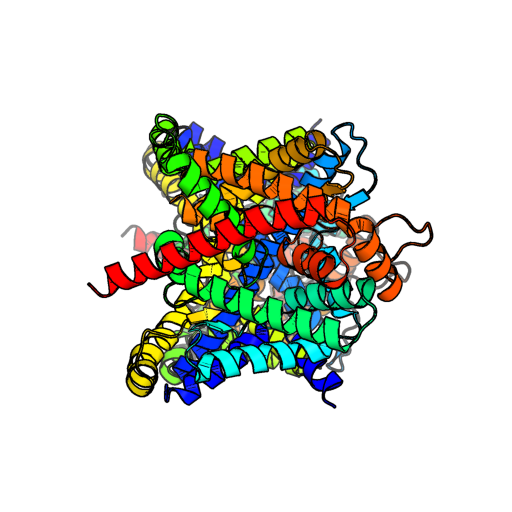 CA . LYS A 1 166 ? 112.972 97.367 115.615 1.00 91.10 166 LYS A CA 1
ATOM 1255 C C . LYS A 1 166 ? 112.493 96.293 114.654 1.00 93.12 166 LYS A C 1
ATOM 1256 O O . LYS A 1 166 ? 113.162 95.997 113.661 1.00 96.26 166 LYS A O 1
ATOM 1262 N N . ASP A 1 167 ? 111.339 95.694 114.932 1.00 93.12 167 ASP A N 1
ATOM 1263 C CA . ASP A 1 167 ? 110.834 94.639 114.062 1.00 92.85 167 ASP A CA 1
ATOM 1264 C C . ASP A 1 167 ? 110.449 95.177 112.691 1.00 90.31 167 ASP A C 1
ATOM 1265 O O . ASP A 1 167 ? 110.723 94.536 111.673 1.00 92.05 167 ASP A O 1
ATOM 1270 N N . THR A 1 168 ? 109.803 96.342 112.637 1.00 88.33 168 THR A N 1
ATOM 1271 C CA . THR A 1 168 ? 109.458 96.906 111.337 1.00 88.33 168 THR A CA 1
ATOM 1272 C C . THR A 1 168 ? 110.705 97.345 110.585 1.00 90.11 168 THR A C 1
ATOM 1273 O O . THR A 1 168 ? 110.769 97.228 109.357 1.00 93.72 168 THR A O 1
ATOM 1277 N N . ARG A 1 169 ? 111.708 97.854 111.299 1.00 89.75 169 ARG A N 1
ATOM 1278 C CA . ARG A 1 169 ? 112.914 98.316 110.625 1.00 90.05 169 ARG A CA 1
ATOM 1279 C C . ARG A 1 169 ? 113.731 97.151 110.086 1.00 93.33 169 ARG A C 1
ATOM 1280 O O . ARG A 1 169 ? 114.162 97.173 108.929 1.00 96.30 169 ARG A O 1
ATOM 1288 N N . ASP A 1 170 ? 113.939 96.117 110.898 1.00 91.41 170 ASP A N 1
ATOM 1289 C CA . ASP A 1 170 ? 114.814 95.016 110.514 1.00 91.32 170 ASP A CA 1
ATOM 1290 C C . ASP A 1 170 ? 114.071 93.938 109.733 1.00 92.15 170 ASP A C 1
ATOM 1291 O O . ASP A 1 170 ? 114.429 93.638 108.591 1.00 99.22 170 ASP A O 1
ATOM 1296 N N . PHE A 1 171 ? 113.043 93.342 110.334 1.00 86.99 171 PHE A N 1
ATOM 1297 C CA . PHE A 1 171 ? 112.364 92.237 109.670 1.00 85.29 171 PHE A CA 1
ATOM 1298 C C . PHE A 1 171 ? 111.632 92.702 108.420 1.00 86.68 171 PHE A C 1
ATOM 1299 O O . PHE A 1 171 ? 111.799 92.125 107.341 1.00 88.97 171 PHE A O 1
ATOM 1307 N N . PHE A 1 172 ? 110.820 93.744 108.540 1.00 82.80 172 PHE A N 1
ATOM 1308 C CA . PHE A 1 172 ? 110.026 94.204 107.413 1.00 83.73 172 PHE A CA 1
ATOM 1309 C C . PHE A 1 172 ? 110.774 95.163 106.505 1.00 88.57 172 PHE A C 1
ATOM 1310 O O . PHE A 1 172 ? 110.310 95.421 105.391 1.00 93.74 172 PHE A O 1
ATOM 1318 N N . GLY A 1 173 ? 111.905 95.702 106.945 1.00 85.81 173 GLY A N 1
ATOM 1319 C CA . GLY A 1 173 ? 112.651 96.615 106.111 1.00 86.00 173 GLY A CA 1
ATOM 1320 C C . GLY A 1 173 ? 112.047 97.989 105.976 1.00 89.11 173 GLY A C 1
ATOM 1321 O O . GLY A 1 173 ? 112.524 98.781 105.160 1.00 94.54 173 GLY A O 1
ATOM 1322 N N . LEU A 1 174 ? 111.007 98.299 106.748 1.00 83.56 174 LEU A N 1
ATOM 1323 C CA . LEU A 1 174 ? 110.380 99.617 106.715 1.00 83.42 174 LEU A CA 1
ATOM 1324 C C . LEU A 1 174 ? 111.153 100.536 107.652 1.00 89.71 174 LEU A C 1
ATOM 1325 O O . LEU A 1 174 ? 110.739 100.829 108.773 1.00 93.99 174 LEU A O 1
ATOM 1330 N N . ASP A 1 175 ? 112.307 100.991 107.178 1.00 91.67 175 ASP A N 1
ATOM 1331 C CA . ASP A 1 175 ? 113.151 101.858 107.985 1.00 91.38 175 ASP A CA 1
ATOM 1332 C C . ASP A 1 175 ? 112.462 103.196 108.216 1.00 93.20 175 ASP A C 1
ATOM 1333 O O . ASP A 1 175 ? 111.926 103.799 107.283 1.00 95.90 175 ASP A O 1
ATOM 1338 N N . GLY A 1 176 ? 112.477 103.659 109.463 1.00 96.12 176 GLY A N 1
ATOM 1339 C CA . GLY A 1 176 ? 111.855 104.924 109.791 1.00 93.27 176 GLY A CA 1
ATOM 1340 C C . GLY A 1 176 ? 110.348 104.915 109.751 1.00 85.84 176 GLY A C 1
ATOM 1341 O O . GLY A 1 176 ? 109.735 105.977 109.656 1.00 87.01 176 GLY A O 1
ATOM 1342 N N . ILE A 1 177 ? 109.730 103.741 109.818 1.00 83.33 177 ILE A N 1
ATOM 1343 C CA . ILE A 1 177 ? 108.282 103.598 109.782 1.00 80.34 177 ILE A CA 1
ATOM 1344 C C . ILE A 1 177 ? 107.856 102.767 110.979 1.00 85.60 177 ILE A C 1
ATOM 1345 O O . ILE A 1 177 ? 108.463 101.729 111.266 1.00 89.49 177 ILE A O 1
ATOM 1350 N N . ALA A 1 178 ? 106.829 103.224 111.682 1.00 85.30 178 ALA A N 1
ATOM 1351 C CA . ALA A 1 178 ? 106.205 102.459 112.745 1.00 79.01 178 ALA A CA 1
ATOM 1352 C C . ALA A 1 178 ? 104.818 102.025 112.304 1.00 82.30 178 ALA A C 1
ATOM 1353 O O . ALA A 1 178 ? 104.184 102.674 111.471 1.00 84.25 178 ALA A O 1
ATOM 1355 N N . ILE A 1 179 ? 104.351 100.917 112.866 1.00 85.12 179 ILE A N 1
ATOM 1356 C CA . ILE A 1 179 ? 103.019 100.401 112.568 1.00 83.33 179 ILE A CA 1
ATOM 1357 C C . ILE A 1 179 ? 102.258 100.297 113.881 1.00 84.06 179 ILE A C 1
ATOM 1358 O O . ILE A 1 179 ? 102.180 99.211 114.471 1.00 86.88 179 ILE A O 1
ATOM 1363 N N . PRO A 1 180 ? 101.701 101.398 114.384 1.00 80.02 180 PRO A N 1
ATOM 1364 C CA . PRO A 1 180 ? 101.031 101.345 115.682 1.00 80.68 180 PRO A CA 1
ATOM 1365 C C . PRO A 1 180 ? 99.613 100.827 115.611 1.00 86.91 180 PRO A C 1
ATOM 1366 O O . PRO A 1 180 ? 99.072 100.416 116.645 1.00 87.20 180 PRO A O 1
ATOM 1370 N N . HIS A 1 181 ? 98.996 100.826 114.439 1.00 89.96 181 HIS A N 1
ATOM 1371 C CA . HIS A 1 181 ? 97.596 100.477 114.303 1.00 88.61 181 HIS A CA 1
ATOM 1372 C C . HIS A 1 181 ? 97.450 99.018 113.906 1.00 86.75 181 HIS A C 1
ATOM 1373 O O . HIS A 1 181 ? 98.425 98.285 113.743 1.00 90.85 181 HIS A O 1
ATOM 1380 N N . GLY A 1 182 ? 96.204 98.596 113.745 1.00 87.16 182 GLY A N 1
ATOM 1381 C CA . GLY A 1 182 ? 95.906 97.252 113.313 1.00 91.16 182 GLY A CA 1
ATOM 1382 C C . GLY A 1 182 ? 95.926 96.266 114.459 1.00 87.79 182 GLY A C 1
ATOM 1383 O O . GLY A 1 182 ? 96.300 96.572 115.589 1.00 85.85 182 GLY A O 1
ATOM 1384 N N . THR A 1 183 ? 95.500 95.043 114.149 1.00 88.35 183 THR A N 1
ATOM 1385 C CA . THR A 1 183 ? 95.542 93.978 115.140 1.00 86.06 183 THR A CA 1
ATOM 1386 C C . THR A 1 183 ? 96.963 93.507 115.394 1.00 85.67 183 THR A C 1
ATOM 1387 O O . THR A 1 183 ? 97.256 92.992 116.477 1.00 86.29 183 THR A O 1
ATOM 1391 N N . SER A 1 184 ? 97.852 93.661 114.412 1.00 84.15 184 SER A N 1
ATOM 1392 C CA . SER A 1 184 ? 99.221 93.188 114.573 1.00 81.74 184 SER A CA 1
ATOM 1393 C C . SER A 1 184 ? 99.919 93.899 115.718 1.00 82.06 184 SER A C 1
ATOM 1394 O O . SER A 1 184 ? 100.573 93.260 116.549 1.00 87.08 184 SER A O 1
ATOM 1397 N N . ALA A 1 185 ? 99.770 95.219 115.793 1.00 77.23 185 ALA A N 1
ATOM 1398 C CA . ALA A 1 185 ? 100.493 95.979 116.800 1.00 77.39 185 ALA A CA 1
ATOM 1399 C C . ALA A 1 185 ? 100.077 95.581 118.208 1.00 81.15 185 ALA A C 1
ATOM 1400 O O . ALA A 1 185 ? 100.932 95.412 119.083 1.00 83.04 185 ALA A O 1
ATOM 1402 N N . TYR A 1 186 ? 98.779 95.416 118.455 1.00 80.04 186 TYR A N 1
ATOM 1403 C CA . TYR A 1 186 ? 98.332 95.131 119.811 1.00 78.53 186 TYR A CA 1
ATOM 1404 C C . TYR A 1 186 ? 98.159 93.649 120.089 1.00 77.58 186 TYR A C 1
ATOM 1405 O O . TYR A 1 186 ? 97.760 93.288 121.197 1.00 76.87 186 TYR A O 1
ATOM 1414 N N . LEU A 1 187 ? 98.437 92.784 119.123 1.00 80.84 187 LEU A N 1
ATOM 1415 C CA . LEU A 1 187 ? 98.566 91.366 119.401 1.00 78.04 187 LEU A CA 1
ATOM 1416 C C . LEU A 1 187 ? 100.015 90.916 119.400 1.00 80.54 187 LEU A C 1
ATOM 1417 O O . LEU A 1 187 ? 100.290 89.750 119.689 1.00 85.34 187 LEU A O 1
ATOM 1422 N N . GLY A 1 188 ? 100.950 91.818 119.072 1.00 77.39 188 GLY A N 1
ATOM 1423 C CA . GLY A 1 188 ? 102.356 91.544 119.232 1.00 74.06 188 GLY A CA 1
ATOM 1424 C C . GLY A 1 188 ? 102.799 91.154 120.622 1.00 79.16 188 GLY A C 1
ATOM 1425 O O . GLY A 1 188 ? 103.626 90.247 120.762 1.00 87.87 188 GLY A O 1
ATOM 1426 N N . PRO A 1 189 ? 102.313 91.812 121.682 1.00 76.12 189 PRO A N 1
ATOM 1427 C CA . PRO A 1 189 ? 102.747 91.411 123.029 1.00 78.15 189 PRO A CA 1
ATOM 1428 C C . PRO A 1 189 ? 102.470 89.957 123.354 1.00 82.09 189 PRO A C 1
ATOM 1429 O O . PRO A 1 189 ? 103.269 89.322 124.054 1.00 86.26 189 PRO A O 1
ATOM 1433 N N . ILE A 1 190 ? 101.358 89.405 122.872 1.00 82.84 190 ILE A N 1
ATOM 1434 C CA . ILE A 1 190 ? 101.103 87.982 123.069 1.00 83.13 190 ILE A CA 1
ATOM 1435 C C . ILE A 1 190 ? 102.173 87.157 122.372 1.00 87.44 190 ILE A C 1
ATOM 1436 O O . ILE A 1 190 ? 102.655 86.154 122.910 1.00 91.48 190 ILE A O 1
ATOM 1441 N N . ALA A 1 191 ? 102.564 87.567 121.167 1.00 86.09 191 ALA A N 1
ATOM 1442 C CA . ALA A 1 191 ? 103.627 86.865 120.459 1.00 88.36 191 ALA A CA 1
ATOM 1443 C C . ALA A 1 191 ? 104.943 86.947 121.217 1.00 91.51 191 ALA A C 1
ATOM 1444 O O . ALA A 1 191 ? 105.695 85.971 121.271 1.00 96.55 191 ALA A O 1
ATOM 1446 N N . VAL A 1 192 ? 105.243 88.105 121.806 1.00 87.66 192 VAL A N 1
ATOM 1447 C CA . VAL A 1 192 ? 106.475 88.252 122.575 1.00 86.43 192 VAL A CA 1
ATOM 1448 C C . VAL A 1 192 ? 106.450 87.344 123.795 1.00 92.19 192 VAL A C 1
ATOM 1449 O O . VAL A 1 192 ? 107.452 86.701 124.132 1.00 98.78 192 VAL A O 1
ATOM 1453 N N . LEU A 1 193 ? 105.311 87.283 124.481 1.00 90.75 193 LEU A N 1
ATOM 1454 C CA . LEU A 1 193 ? 105.196 86.403 125.638 1.00 94.86 193 LEU A CA 1
ATOM 1455 C C . LEU A 1 193 ? 105.366 84.943 125.236 1.00 100.07 193 LEU A C 1
ATOM 1456 O O . LEU A 1 193 ? 106.063 84.180 125.916 1.00 103.16 193 LEU A O 1
ATOM 1461 N N . VAL A 1 194 ? 104.741 84.540 124.129 1.00 98.69 194 VAL A N 1
ATOM 1462 C CA . VAL A 1 194 ? 104.868 83.162 123.663 1.00 98.95 194 VAL A CA 1
ATOM 1463 C C . VAL A 1 194 ? 106.311 82.857 123.293 1.00 101.06 194 VAL A C 1
ATOM 1464 O O . VAL A 1 194 ? 106.835 81.784 123.608 1.00 104.17 194 VAL A O 1
ATOM 1468 N N . ASP A 1 195 ? 106.975 83.793 122.615 1.00 97.89 195 ASP A N 1
ATOM 1469 C CA . ASP A 1 195 ? 108.366 83.591 122.237 1.00 98.93 195 ASP A CA 1
ATOM 1470 C C . ASP A 1 195 ? 109.252 83.440 123.464 1.00 102.46 195 ASP A C 1
ATOM 1471 O O . ASP A 1 195 ? 110.124 82.565 123.504 1.00 108.38 195 ASP A O 1
ATOM 1476 N N . THR A 1 196 ? 109.039 84.278 124.479 1.00 100.25 196 THR A N 1
ATOM 1477 C CA . THR A 1 196 ? 109.829 84.167 125.700 1.00 106.66 196 THR A CA 1
ATOM 1478 C C . THR A 1 196 ? 109.588 82.835 126.395 1.00 108.67 196 THR A C 1
ATOM 1479 O O . THR A 1 196 ? 110.536 82.181 126.850 1.00 113.69 196 THR A O 1
ATOM 1483 N N . VAL A 1 197 ? 108.326 82.408 126.475 1.00 104.67 197 VAL A N 1
ATOM 1484 C CA . VAL A 1 197 ? 108.015 81.138 127.124 1.00 108.16 197 VAL A CA 1
ATOM 1485 C C . VAL A 1 197 ? 108.666 79.985 126.375 1.00 112.76 197 VAL A C 1
ATOM 1486 O O . VAL A 1 197 ? 109.245 79.077 126.984 1.00 114.54 197 VAL A O 1
ATOM 1490 N N . ILE A 1 198 ? 108.592 80.006 125.044 1.00 112.04 198 ILE A N 1
ATOM 1491 C CA . ILE A 1 198 ? 109.180 78.938 124.242 1.00 110.78 198 ILE A CA 1
ATOM 1492 C C . ILE A 1 198 ? 110.690 78.907 124.428 1.00 113.57 198 ILE A C 1
ATOM 1493 O O . ILE A 1 198 ? 111.292 77.840 124.592 1.00 116.72 198 ILE A O 1
ATOM 1498 N N . GLU A 1 199 ? 111.324 80.080 124.417 1.00 111.69 199 GLU A N 1
ATOM 1499 C CA . GLU A 1 199 ? 112.767 80.135 124.614 1.00 114.94 199 GLU A CA 1
ATOM 1500 C C . GLU A 1 199 ? 113.153 79.600 125.985 1.00 117.39 199 GLU A C 1
ATOM 1501 O O . GLU A 1 199 ? 114.208 78.977 126.141 1.00 117.72 199 GLU A O 1
ATOM 1507 N N . LYS A 1 200 ? 112.314 79.838 126.994 1.00 119.68 200 LYS A N 1
ATOM 1508 C CA . LYS A 1 200 ? 112.579 79.261 128.307 1.00 122.21 200 LYS A CA 1
ATOM 1509 C C . LYS A 1 200 ? 112.525 77.739 128.261 1.00 123.00 200 LYS A C 1
ATOM 1510 O O . LYS A 1 200 ? 113.347 77.062 128.889 1.00 124.48 200 LYS A O 1
ATOM 1516 N N . ILE A 1 201 ? 111.571 77.183 127.521 1.00 121.67 201 ILE A N 1
ATOM 1517 C CA . ILE A 1 201 ? 111.382 75.736 127.461 1.00 123.42 201 ILE A CA 1
ATOM 1518 C C . ILE A 1 201 ? 112.486 75.107 126.621 1.00 125.22 201 ILE A C 1
ATOM 1519 O O . ILE A 1 201 ? 112.660 75.475 125.451 1.00 124.26 201 ILE A O 1
ATOM 1524 N N . PRO A 1 202 ? 113.248 74.164 127.166 1.00 127.87 202 PRO A N 1
ATOM 1525 C CA . PRO A 1 202 ? 114.263 73.484 126.358 1.00 126.64 202 PRO A CA 1
ATOM 1526 C C . PRO A 1 202 ? 113.625 72.566 125.331 1.00 129.14 202 PRO A C 1
ATOM 1527 O O . PRO A 1 202 ? 112.501 72.089 125.500 1.00 130.41 202 PRO A O 1
ATOM 1531 N N . GLY A 1 203 ? 114.362 72.320 124.254 1.00 125.93 203 GLY A N 1
ATOM 1532 C CA . GLY A 1 203 ? 113.879 71.453 123.199 1.00 125.54 203 GLY A CA 1
ATOM 1533 C C . GLY A 1 203 ? 113.018 72.174 122.185 1.00 125.50 203 GLY A C 1
ATOM 1534 O O . GLY A 1 203 ? 113.336 72.186 120.992 1.00 126.15 203 GLY A O 1
ATOM 1535 N N . LEU A 1 204 ? 111.923 72.782 122.645 1.00 122.44 204 LEU A N 1
ATOM 1536 C CA . LEU A 1 204 ? 111.047 73.504 121.730 1.00 117.07 204 LEU A CA 1
ATOM 1537 C C . LEU A 1 204 ? 111.735 74.725 121.141 1.00 117.87 204 LEU A C 1
ATOM 1538 O O . LEU A 1 204 ? 111.474 75.085 119.988 1.00 116.39 204 LEU A O 1
ATOM 1543 N N . ASN A 1 205 ? 112.607 75.375 121.910 1.00 120.71 205 ASN A N 1
ATOM 1544 C CA . ASN A 1 205 ? 113.309 76.545 121.400 1.00 121.75 205 ASN A CA 1
ATOM 1545 C C . ASN A 1 205 ? 114.219 76.191 120.235 1.00 124.12 205 ASN A C 1
ATOM 1546 O O . ASN A 1 205 ? 114.462 77.029 119.360 1.00 123.76 205 ASN A O 1
ATOM 1551 N N . ARG A 1 206 ? 114.732 74.961 120.204 1.00 125.42 206 ARG A N 1
ATOM 1552 C CA . ARG A 1 206 ? 115.629 74.558 119.129 1.00 126.98 206 ARG A CA 1
ATOM 1553 C C . ARG A 1 206 ? 114.899 74.339 117.813 1.00 125.82 206 ARG A C 1
ATOM 1554 O O . ARG A 1 206 ? 115.536 74.376 116.756 1.00 127.10 206 ARG A O 1
ATOM 1562 N N . ILE A 1 207 ? 113.587 74.118 117.849 1.00 122.38 207 ILE A N 1
ATOM 1563 C CA . ILE A 1 207 ? 112.835 73.861 116.628 1.00 117.64 207 ILE A CA 1
ATOM 1564 C C . ILE A 1 207 ? 112.797 75.134 115.796 1.00 117.25 207 ILE A C 1
ATOM 1565 O O . ILE A 1 207 ? 112.345 76.185 116.263 1.00 115.91 207 ILE A O 1
ATOM 1570 N N . HIS A 1 208 ? 113.273 75.046 114.560 1.00 118.57 208 HIS A N 1
ATOM 1571 C CA . HIS A 1 208 ? 113.311 76.187 113.660 1.00 118.18 208 HIS A CA 1
ATOM 1572 C C . HIS A 1 208 ? 112.738 75.778 112.315 1.00 117.24 208 HIS A C 1
ATOM 1573 O O . HIS A 1 208 ? 113.082 74.717 111.787 1.00 120.92 208 HIS A O 1
ATOM 1580 N N . PHE A 1 209 ? 111.870 76.620 111.766 1.00 112.16 209 PHE A N 1
ATOM 1581 C CA . PHE A 1 209 ? 111.254 76.354 110.470 1.00 112.85 209 PHE A CA 1
ATOM 1582 C C . PHE A 1 209 ? 110.899 77.685 109.831 1.00 113.75 209 PHE A C 1
ATOM 1583 O O . PHE A 1 209 ? 109.821 78.223 110.092 1.00 114.66 209 PHE A O 1
ATOM 1591 N N . SER A 1 210 ? 111.778 78.196 108.981 1.00 116.36 210 SER A N 1
ATOM 1592 C CA . SER A 1 210 ? 111.556 79.458 108.299 1.00 116.58 210 SER A CA 1
ATOM 1593 C C . SER A 1 210 ? 111.146 79.188 106.860 1.00 121.75 210 SER A C 1
ATOM 1594 O O . SER A 1 210 ? 111.227 78.062 106.367 1.00 127.48 210 SER A O 1
ATOM 1597 N N . ALA A 1 211 ? 110.684 80.241 106.183 1.00 119.01 211 ALA A N 1
ATOM 1598 C CA . ALA A 1 211 ? 110.338 80.103 104.773 1.00 121.54 211 ALA A CA 1
ATOM 1599 C C . ALA A 1 211 ? 111.559 79.744 103.940 1.00 125.07 211 ALA A C 1
ATOM 1600 O O . ALA A 1 211 ? 111.444 79.016 102.949 1.00 127.33 211 ALA A O 1
ATOM 1602 N N . ASP A 1 212 ? 112.734 80.241 104.329 1.00 125.77 212 ASP A N 1
ATOM 1603 C CA . ASP A 1 212 ? 113.960 79.853 103.644 1.00 127.76 212 ASP A CA 1
ATOM 1604 C C . ASP A 1 212 ? 114.212 78.360 103.783 1.00 130.30 212 ASP A C 1
ATOM 1605 O O . ASP A 1 212 ? 114.743 77.726 102.866 1.00 133.34 212 ASP A O 1
ATOM 1610 N N . ASP A 1 213 ? 113.851 77.780 104.929 1.00 128.85 213 ASP A N 1
ATOM 1611 C CA . ASP A 1 213 ? 113.970 76.336 105.086 1.00 129.27 213 ASP A CA 1
ATOM 1612 C C . ASP A 1 213 ? 113.061 75.604 104.110 1.00 130.63 213 ASP A C 1
ATOM 1613 O O . ASP A 1 213 ? 113.461 74.600 103.511 1.00 133.38 213 ASP A O 1
ATOM 1618 N N . VAL A 1 214 ? 111.837 76.102 103.923 1.00 128.58 214 VAL A N 1
ATOM 1619 C CA . VAL A 1 214 ? 110.936 75.503 102.943 1.00 128.60 214 VAL A CA 1
ATOM 1620 C C . VAL A 1 214 ? 111.529 75.605 101.547 1.00 132.27 214 VAL A C 1
ATOM 1621 O O . VAL A 1 214 ? 111.479 74.651 100.761 1.00 133.12 214 VAL A O 1
ATOM 1625 N N . GLN A 1 215 ? 112.095 76.766 101.215 1.00 131.38 215 GLN A N 1
ATOM 1626 C CA . GLN A 1 215 ? 112.684 76.954 99.894 1.00 128.96 215 GLN A CA 1
ATOM 1627 C C . GLN A 1 215 ? 113.849 76.001 99.670 1.00 130.60 215 GLN A C 1
ATOM 1628 O O . GLN A 1 215 ? 113.950 75.364 98.617 1.00 134.82 215 GLN A O 1
ATOM 1634 N N . LYS A 1 216 ? 114.734 75.879 100.658 1.00 130.59 216 LYS A N 1
ATOM 1635 C CA . LYS A 1 216 ? 115.877 74.986 100.513 1.00 133.65 216 LYS A CA 1
ATOM 1636 C C . LYS A 1 216 ? 115.444 73.529 100.452 1.00 136.60 216 LYS A C 1
ATOM 1637 O O . LYS A 1 216 ? 116.090 72.721 99.776 1.00 135.71 216 LYS A O 1
ATOM 1643 N N . ARG A 1 217 ? 114.364 73.172 101.147 1.00 137.71 217 ARG A N 1
ATOM 1644 C CA . ARG A 1 217 ? 113.907 71.789 101.130 1.00 139.53 217 ARG A CA 1
ATOM 1645 C C . ARG A 1 217 ? 113.235 71.440 99.808 1.00 138.67 217 ARG A C 1
ATOM 1646 O O . ARG A 1 217 ? 113.405 70.328 99.296 1.00 138.89 217 ARG A O 1
ATOM 1654 N N . PHE A 1 218 ? 112.472 72.371 99.237 1.00 135.12 218 PHE A N 1
ATOM 1655 C CA . PHE A 1 218 ? 111.647 72.074 98.074 1.00 133.88 218 PHE A CA 1
ATOM 1656 C C . PHE A 1 218 ? 112.205 72.619 96.766 1.00 132.28 218 PHE A C 1
ATOM 1657 O O . PHE A 1 218 ? 111.540 72.495 95.733 1.00 130.93 218 PHE A O 1
ATOM 1665 N N . GLY A 1 219 ? 113.395 73.213 96.773 1.00 131.82 219 GLY A N 1
ATOM 1666 C CA . GLY A 1 219 ? 113.972 73.656 95.517 1.00 129.13 219 GLY A CA 1
ATOM 1667 C C . GLY A 1 219 ? 113.206 74.833 94.943 1.00 128.15 219 GLY A C 1
ATOM 1668 O O . GLY A 1 219 ? 112.828 75.770 95.653 1.00 126.07 219 GLY A O 1
ATOM 1669 N N . ALA A 1 220 ? 112.963 74.780 93.638 1.00 130.04 220 ALA A N 1
ATOM 1670 C CA . ALA A 1 220 ? 112.234 75.838 92.947 1.00 129.65 220 ALA A CA 1
ATOM 1671 C C . ALA A 1 220 ? 110.773 75.883 93.318 1.00 126.96 220 ALA A C 1
ATOM 1672 O O . ALA A 1 220 ? 110.089 76.846 92.964 1.00 122.71 220 ALA A O 1
ATOM 1674 N N . PHE A 1 221 ? 110.254 74.873 94.010 1.00 126.58 221 PHE A N 1
ATOM 1675 C CA . PHE A 1 221 ? 108.878 74.880 94.475 1.00 123.03 221 PHE A CA 1
ATOM 1676 C C . PHE A 1 221 ? 108.739 75.460 95.873 1.00 123.89 221 PHE A C 1
ATOM 1677 O O . PHE A 1 221 ? 107.621 75.540 96.389 1.00 120.85 221 PHE A O 1
ATOM 1685 N N . GLY A 1 222 ? 109.842 75.840 96.508 1.00 125.37 222 GLY A N 1
ATOM 1686 C CA . GLY A 1 222 ? 109.814 76.496 97.794 1.00 125.37 222 GLY A CA 1
ATOM 1687 C C . GLY A 1 222 ? 109.810 78.002 97.738 1.00 121.19 222 GLY A C 1
ATOM 1688 O O . GLY A 1 222 ? 109.884 78.653 98.784 1.00 118.84 222 GLY A O 1
ATOM 1689 N N . GLU A 1 223 ? 109.731 78.575 96.545 1.00 117.36 223 GLU A N 1
ATOM 1690 C CA . GLU A 1 223 ? 109.683 80.020 96.412 1.00 113.30 223 GLU A CA 1
ATOM 1691 C C . GLU A 1 223 ? 108.406 80.545 97.055 1.00 107.32 223 GLU A C 1
ATOM 1692 O O . GLU A 1 223 ? 107.416 79.807 97.141 1.00 107.39 223 GLU A O 1
ATOM 1698 N N . PRO A 1 224 ? 108.388 81.786 97.529 1.00 106.82 224 PRO A N 1
ATOM 1699 C CA . PRO A 1 224 ? 107.173 82.321 98.151 1.00 103.43 224 PRO A CA 1
ATOM 1700 C C . PRO A 1 224 ? 105.974 82.248 97.225 1.00 101.09 224 PRO A C 1
ATOM 1701 O O . PRO A 1 224 ? 104.856 81.969 97.659 1.00 101.83 224 PRO A O 1
ATOM 1705 N N . VAL A 1 225 ? 106.209 82.481 95.937 1.00 98.53 225 VAL A N 1
ATOM 1706 C CA . VAL A 1 225 ? 105.123 82.448 94.965 1.00 93.29 225 VAL A CA 1
ATOM 1707 C C . VAL A 1 225 ? 104.519 81.053 94.874 1.00 95.11 225 VAL A C 1
ATOM 1708 O O . VAL A 1 225 ? 103.294 80.894 94.833 1.00 95.49 225 VAL A O 1
ATOM 1712 N N . THR A 1 226 ? 105.361 80.020 94.836 1.00 96.52 226 THR A N 1
ATOM 1713 C CA . THR A 1 226 ? 104.841 78.659 94.783 1.00 93.25 226 THR A CA 1
ATOM 1714 C C . THR A 1 226 ? 104.079 78.310 96.053 1.00 91.85 226 THR A C 1
ATOM 1715 O O . THR A 1 226 ? 103.052 77.625 96.000 1.00 91.86 226 THR A O 1
ATOM 1719 N N . ILE A 1 227 ? 104.567 78.768 97.206 1.00 92.76 227 ILE A N 1
ATOM 1720 C CA . ILE A 1 227 ? 103.858 78.532 98.459 1.00 88.94 227 ILE A CA 1
ATOM 1721 C C . ILE A 1 227 ? 102.494 79.202 98.434 1.00 88.34 227 ILE A C 1
ATOM 1722 O O . ILE A 1 227 ? 101.494 78.621 98.866 1.00 88.08 227 ILE A O 1
ATOM 1727 N N . GLY A 1 228 ? 102.431 80.437 97.940 1.00 90.02 228 GLY A N 1
ATOM 1728 C CA . GLY A 1 228 ? 101.151 81.115 97.843 1.00 84.39 228 GLY A CA 1
ATOM 1729 C C . GLY A 1 228 ? 100.201 80.422 96.892 1.00 84.55 228 GLY A C 1
ATOM 1730 O O . GLY A 1 228 ? 99.003 80.323 97.157 1.00 85.40 228 GLY A O 1
ATOM 1731 N N . PHE A 1 229 ? 100.725 79.924 95.775 1.00 85.44 229 PHE A N 1
ATOM 1732 C CA . PHE A 1 229 ? 99.892 79.176 94.844 1.00 81.17 229 PHE A CA 1
ATOM 1733 C C . PHE A 1 229 ? 99.344 77.911 95.486 1.00 82.08 229 PHE A C 1
ATOM 1734 O O . PHE A 1 229 ? 98.159 77.597 95.341 1.00 85.41 229 PHE A O 1
ATOM 1742 N N . VAL A 1 230 ? 100.188 77.171 96.202 1.00 81.82 230 VAL A N 1
ATOM 1743 C CA . VAL A 1 230 ? 99.731 75.933 96.824 1.00 79.06 230 VAL A CA 1
ATOM 1744 C C . VAL A 1 230 ? 98.721 76.228 97.926 1.00 82.26 230 VAL A C 1
ATOM 1745 O O . VAL A 1 230 ? 97.737 75.500 98.096 1.00 85.15 230 VAL A O 1
ATOM 1749 N N . MET A 1 231 ? 98.943 77.294 98.692 1.00 81.64 231 MET A N 1
ATOM 1750 C CA . MET A 1 231 ? 97.986 77.660 99.727 1.00 82.94 231 MET A CA 1
ATOM 1751 C C . MET A 1 231 ? 96.655 78.082 99.120 1.00 83.21 231 MET A C 1
ATOM 1752 O O . MET A 1 231 ? 95.592 77.757 99.659 1.00 86.37 231 MET A O 1
ATOM 1757 N N . GLY A 1 232 ? 96.689 78.808 98.004 1.00 80.82 232 GLY A N 1
ATOM 1758 C CA . GLY A 1 232 ? 95.455 79.124 97.308 1.00 76.66 232 GLY A CA 1
ATOM 1759 C C . GLY A 1 232 ? 94.750 77.884 96.797 1.00 80.07 232 GLY A C 1
ATOM 1760 O O . GLY A 1 232 ? 93.524 77.792 96.847 1.00 82.13 232 GLY A O 1
ATOM 1761 N N . LEU A 1 233 ? 95.518 76.913 96.300 1.00 81.07 233 LEU A N 1
ATOM 1762 C CA . LEU A 1 233 ? 94.934 75.642 95.889 1.00 81.56 233 LEU A CA 1
ATOM 1763 C C . LEU A 1 233 ? 94.227 74.970 97.054 1.00 83.44 233 LEU A C 1
ATOM 1764 O O . LEU A 1 233 ? 93.106 74.473 96.915 1.00 82.77 233 LEU A O 1
ATOM 1769 N N . VAL A 1 234 ? 94.882 74.937 98.213 1.00 82.22 234 VAL A N 1
ATOM 1770 C CA . VAL A 1 234 ? 94.305 74.269 99.376 1.00 81.78 234 VAL A CA 1
ATOM 1771 C C . VAL A 1 234 ? 93.042 74.985 99.827 1.00 83.40 234 VAL A C 1
ATOM 1772 O O . VAL A 1 234 ? 92.030 74.349 100.145 1.00 87.89 234 VAL A O 1
ATOM 1776 N N . ILE A 1 235 ? 93.075 76.317 99.856 1.00 79.68 235 ILE A N 1
ATOM 1777 C CA . ILE A 1 235 ? 91.902 77.087 100.255 1.00 82.14 235 ILE A CA 1
ATOM 1778 C C . ILE A 1 235 ? 90.750 76.848 99.288 1.00 86.84 235 ILE A C 1
ATOM 1779 O O . ILE A 1 235 ? 89.603 76.645 99.704 1.00 87.71 235 ILE A O 1
ATOM 1784 N N . GLY A 1 236 ? 91.031 76.869 97.985 1.00 84.80 236 GLY A N 1
ATOM 1785 C CA . GLY A 1 236 ? 89.982 76.628 97.011 1.00 80.33 236 GLY A CA 1
ATOM 1786 C C . GLY A 1 236 ? 89.404 75.233 97.113 1.00 84.64 236 GLY A C 1
ATOM 1787 O O . GLY A 1 236 ? 88.195 75.042 96.986 1.00 88.98 236 GLY A O 1
ATOM 1788 N N . LEU A 1 237 ? 90.259 74.236 97.336 1.00 82.46 237 LEU A N 1
ATOM 1789 C CA . LEU A 1 237 ? 89.767 72.874 97.487 1.00 83.67 237 LEU A CA 1
ATOM 1790 C C . LEU A 1 237 ? 88.889 72.744 98.721 1.00 90.55 237 LEU A C 1
ATOM 1791 O O . LEU A 1 237 ? 87.826 72.117 98.673 1.00 90.85 237 LEU A O 1
ATOM 1796 N N . LEU A 1 238 ? 89.314 73.340 99.837 1.00 88.37 238 LEU A N 1
ATOM 1797 C CA . LEU A 1 238 ? 88.537 73.242 101.065 1.00 85.69 238 LEU A CA 1
ATOM 1798 C C . LEU A 1 238 ? 87.233 74.016 100.964 1.00 89.87 238 LEU A C 1
ATOM 1799 O O . LEU A 1 238 ? 86.243 73.645 101.601 1.00 96.18 238 LEU A O 1
ATOM 1804 N N . ALA A 1 239 ? 87.208 75.076 100.164 1.00 87.38 239 ALA A N 1
ATOM 1805 C CA . ALA A 1 239 ? 86.029 75.917 100.031 1.00 88.63 239 ALA A CA 1
ATOM 1806 C C . ALA A 1 239 ? 84.953 75.302 99.152 1.00 90.12 239 ALA A C 1
ATOM 1807 O O . ALA A 1 239 ? 83.882 75.898 99.011 1.00 91.39 239 ALA A O 1
ATOM 1809 N N . GLY A 1 240 ? 85.205 74.143 98.554 1.00 92.96 240 GLY A N 1
ATOM 1810 C CA . GLY A 1 240 ? 84.257 73.563 97.629 1.00 94.23 240 GLY A CA 1
ATOM 1811 C C . GLY A 1 240 ? 84.291 74.163 96.246 1.00 93.95 240 GLY A C 1
ATOM 1812 O O . GLY A 1 240 ? 83.397 73.881 95.441 1.00 94.84 240 GLY A O 1
ATOM 1813 N N . TYR A 1 241 ? 85.291 74.984 95.948 1.00 90.77 241 TYR A N 1
ATOM 1814 C CA . TYR A 1 241 ? 85.384 75.629 94.651 1.00 89.04 241 TYR A CA 1
ATOM 1815 C C . TYR A 1 241 ? 85.646 74.610 93.551 1.00 96.99 241 TYR A C 1
ATOM 1816 O O . TYR A 1 241 ? 86.255 73.560 93.774 1.00 98.08 241 TYR A O 1
ATOM 1825 N N . GLU A 1 242 ? 85.172 74.931 92.352 1.00 96.32 242 GLU A N 1
ATOM 1826 C CA . GLU A 1 242 ? 85.456 74.114 91.188 1.00 94.69 242 GLU A CA 1
ATOM 1827 C C . GLU A 1 242 ? 86.907 74.304 90.760 1.00 96.92 242 GLU A C 1
ATOM 1828 O O . GLU A 1 242 ? 87.597 75.225 91.200 1.00 98.86 242 GLU A O 1
ATOM 1834 N N . ILE A 1 243 ? 87.368 73.419 89.875 1.00 95.92 243 ILE A N 1
ATOM 1835 C CA . ILE A 1 243 ? 88.781 73.407 89.503 1.00 91.33 243 ILE A CA 1
ATOM 1836 C C . ILE A 1 243 ? 89.182 74.729 88.864 1.00 91.49 243 ILE A C 1
ATOM 1837 O O . ILE A 1 243 ? 90.265 75.261 89.133 1.00 89.34 243 ILE A O 1
ATOM 1842 N N . LYS A 1 244 ? 88.324 75.279 88.006 1.00 93.03 244 LYS A N 1
ATOM 1843 C CA . LYS A 1 244 ? 88.609 76.584 87.422 1.00 90.51 244 LYS A CA 1
ATOM 1844 C C . LYS A 1 244 ? 88.696 77.654 88.502 1.00 89.21 244 LYS A C 1
ATOM 1845 O O . LYS A 1 244 ? 89.633 78.460 88.524 1.00 88.65 244 LYS A O 1
ATOM 1851 N N . ALA A 1 245 ? 87.723 77.670 89.413 1.00 89.83 245 ALA A N 1
ATOM 1852 C CA . ALA A 1 245 ? 87.744 78.641 90.500 1.00 87.34 245 ALA A CA 1
ATOM 1853 C C . ALA A 1 245 ? 88.930 78.405 91.419 1.00 86.38 245 ALA A C 1
ATOM 1854 O O . ALA A 1 245 ? 89.543 79.359 91.907 1.00 88.03 245 ALA A O 1
ATOM 1856 N N . VAL A 1 246 ? 89.269 77.139 91.661 1.00 83.29 246 VAL A N 1
ATOM 1857 C CA . VAL A 1 246 ? 90.419 76.817 92.498 1.00 78.74 246 VAL A CA 1
ATOM 1858 C C . VAL A 1 246 ? 91.689 77.399 91.897 1.00 84.36 246 VAL A C 1
ATOM 1859 O O . VAL A 1 246 ? 92.484 78.044 92.586 1.00 85.43 246 VAL A O 1
ATOM 1863 N N . LEU A 1 247 ? 91.894 77.189 90.595 1.00 84.95 247 LEU A N 1
ATOM 1864 C CA . LEU A 1 247 ? 93.109 77.676 89.952 1.00 78.84 247 LEU A CA 1
ATOM 1865 C C . LEU A 1 247 ? 93.137 79.196 89.889 1.00 81.68 247 LEU A C 1
ATOM 1866 O O . LEU A 1 247 ? 94.191 79.811 90.087 1.00 84.80 247 LEU A O 1
ATOM 1871 N N . GLN A 1 248 ? 91.993 79.823 89.608 1.00 82.08 248 GLN A N 1
ATOM 1872 C CA . GLN A 1 248 ? 91.955 81.281 89.575 1.00 82.05 248 GLN A CA 1
ATOM 1873 C C . GLN A 1 248 ? 92.274 81.868 90.942 1.00 83.24 248 GLN A C 1
ATOM 1874 O O . GLN A 1 248 ? 93.056 82.820 91.051 1.00 87.58 248 GLN A O 1
ATOM 1880 N N . LEU A 1 249 ? 91.703 81.295 92.002 1.00 81.19 249 LEU A N 1
ATOM 1881 C CA . LEU A 1 249 ? 92.007 81.762 93.348 1.00 78.88 249 LEU A CA 1
ATOM 1882 C C . LEU A 1 249 ? 93.466 81.518 93.703 1.00 80.32 249 LEU A C 1
ATOM 1883 O O . LEU A 1 249 ? 94.093 82.349 94.367 1.00 86.13 249 LEU A O 1
ATOM 1888 N N . ALA A 1 250 ? 94.023 80.382 93.287 1.00 75.54 250 ALA A N 1
ATOM 1889 C CA . ALA A 1 250 ? 95.419 80.101 93.590 1.00 76.27 250 ALA A CA 1
ATOM 1890 C C . ALA A 1 250 ? 96.340 81.112 92.927 1.00 79.35 250 ALA A C 1
ATOM 1891 O O . ALA A 1 250 ? 97.276 81.622 93.556 1.00 84.36 250 ALA A O 1
ATOM 1893 N N . VAL A 1 251 ? 96.089 81.420 91.656 1.00 80.47 251 VAL A N 1
ATOM 1894 C CA . VAL A 1 251 ? 96.917 82.412 90.983 1.00 77.05 251 VAL A CA 1
ATOM 1895 C C . VAL A 1 251 ? 96.721 83.778 91.618 1.00 79.62 251 VAL A C 1
ATOM 1896 O O . VAL A 1 251 ? 97.663 84.567 91.715 1.00 83.58 251 VAL A O 1
ATOM 1900 N N . LYS A 1 252 ? 95.506 84.081 92.077 1.00 79.52 252 LYS A N 1
ATOM 1901 C CA . LYS A 1 252 ? 95.290 85.369 92.726 1.00 75.96 252 LYS A CA 1
ATOM 1902 C C . LYS A 1 252 ? 96.031 85.460 94.055 1.00 79.20 252 LYS A C 1
ATOM 1903 O O . LYS A 1 252 ? 96.548 86.523 94.401 1.00 84.18 252 LYS A O 1
ATOM 1909 N N . THR A 1 253 ? 96.101 84.364 94.812 1.00 76.47 253 THR A N 1
ATOM 1910 C CA . THR A 1 253 ? 96.864 84.388 96.061 1.00 75.73 253 THR A CA 1
ATOM 1911 C C . THR A 1 253 ? 98.357 84.535 95.794 1.00 80.96 253 THR A C 1
ATOM 1912 O O . THR A 1 253 ? 99.050 85.308 96.475 1.00 87.21 253 THR A O 1
ATOM 1916 N N . ALA A 1 254 ? 98.874 83.802 94.806 1.00 78.84 254 ALA A N 1
ATOM 1917 C CA . ALA A 1 254 ? 100.276 83.965 94.441 1.00 75.04 254 ALA A CA 1
ATOM 1918 C C . ALA A 1 254 ? 100.552 85.389 93.983 1.00 79.55 254 ALA A C 1
ATOM 1919 O O . ALA A 1 254 ? 101.597 85.964 94.302 1.00 84.20 254 ALA A O 1
ATOM 1921 N N . ALA A 1 255 ? 99.615 85.977 93.240 1.00 81.19 255 ALA A N 1
ATOM 1922 C CA . ALA A 1 255 ? 99.758 87.357 92.805 1.00 79.30 255 ALA A CA 1
ATOM 1923 C C . ALA A 1 255 ? 99.742 88.310 93.984 1.00 78.32 255 ALA A C 1
ATOM 1924 O O . ALA A 1 255 ? 100.472 89.299 93.993 1.00 81.13 255 ALA A O 1
ATOM 1926 N N . VAL A 1 256 ? 98.898 88.044 94.977 1.00 79.28 256 VAL A N 1
ATOM 1927 C CA . VAL A 1 256 ? 98.888 88.872 96.179 1.00 77.90 256 VAL A CA 1
ATOM 1928 C C . VAL A 1 256 ? 100.265 88.872 96.815 1.00 80.12 256 VAL A C 1
ATOM 1929 O O . VAL A 1 256 ? 100.820 89.926 97.155 1.00 85.39 256 VAL A O 1
ATOM 1933 N N . MET A 1 257 ? 100.847 87.686 96.965 1.00 79.32 257 MET A N 1
ATOM 1934 C CA . MET A 1 257 ? 102.121 87.609 97.668 1.00 83.27 257 MET A CA 1
ATOM 1935 C C . MET A 1 257 ? 103.259 88.196 96.840 1.00 85.47 257 MET A C 1
ATOM 1936 O O . MET A 1 257 ? 104.205 88.764 97.397 1.00 89.22 257 MET A O 1
ATOM 1941 N N . LEU A 1 258 ? 103.187 88.090 95.514 1.00 82.95 258 LEU A N 1
ATOM 1942 C CA . LEU A 1 258 ? 104.215 88.708 94.682 1.00 78.56 258 LEU A CA 1
ATOM 1943 C C . LEU A 1 258 ? 104.045 90.218 94.562 1.00 81.26 258 LEU A C 1
ATOM 1944 O O . LEU A 1 258 ? 105.037 90.933 94.399 1.00 86.55 258 LEU A O 1
ATOM 1949 N N . LEU A 1 259 ? 102.815 90.724 94.633 1.00 79.15 259 LEU A N 1
ATOM 1950 C CA . LEU A 1 259 ? 102.537 92.116 94.321 1.00 77.17 259 LEU A CA 1
ATOM 1951 C C . LEU A 1 259 ? 102.455 93.018 95.539 1.00 81.08 259 LEU A C 1
ATOM 1952 O O . LEU A 1 259 ? 102.524 94.239 95.378 1.00 88.03 259 LEU A O 1
ATOM 1957 N N . MET A 1 260 ? 102.280 92.472 96.738 1.00 77.53 260 MET A N 1
ATOM 1958 C CA . MET A 1 260 ? 102.362 93.325 97.921 1.00 76.72 260 MET A CA 1
ATOM 1959 C C . MET A 1 260 ? 103.697 94.047 98.042 1.00 79.82 260 MET A C 1
ATOM 1960 O O . MET A 1 260 ? 103.688 95.276 98.228 1.00 86.17 260 MET A O 1
ATOM 1965 N N . PRO A 1 261 ? 104.858 93.389 97.952 1.00 78.06 261 PRO A N 1
ATOM 1966 C CA . PRO A 1 261 ? 106.104 94.166 98.018 1.00 78.84 261 PRO A CA 1
ATOM 1967 C C . PRO A 1 261 ? 106.224 95.182 96.903 1.00 82.04 261 PRO A C 1
ATOM 1968 O O . PRO A 1 261 ? 106.750 96.278 97.121 1.00 85.49 261 PRO A O 1
ATOM 1972 N N . ARG A 1 262 ? 105.721 94.854 95.714 1.00 81.18 262 ARG A N 1
ATOM 1973 C CA . ARG A 1 262 ? 105.857 95.756 94.579 1.00 79.99 262 ARG A CA 1
ATOM 1974 C C . ARG A 1 262 ? 105.057 97.033 94.785 1.00 80.47 262 ARG A C 1
ATOM 1975 O O . ARG A 1 262 ? 105.528 98.125 94.450 1.00 85.19 262 ARG A O 1
ATOM 1983 N N . VAL A 1 263 ? 103.846 96.922 95.332 1.00 77.60 263 VAL A N 1
ATOM 1984 C CA . VAL A 1 263 ? 103.026 98.107 95.545 1.00 79.73 263 VAL A CA 1
ATOM 1985 C C . VAL A 1 263 ? 103.378 98.826 96.837 1.00 83.59 263 VAL A C 1
ATOM 1986 O O . VAL A 1 263 ? 103.004 99.990 97.007 1.00 85.64 263 VAL A O 1
ATOM 1990 N N . ILE A 1 264 ? 104.079 98.168 97.758 1.00 83.80 264 ILE A N 1
ATOM 1991 C CA . ILE A 1 264 ? 104.557 98.846 98.957 1.00 81.55 264 ILE A CA 1
ATOM 1992 C C . ILE A 1 264 ? 105.876 99.570 98.716 1.00 86.15 264 ILE A C 1
ATOM 1993 O O . ILE A 1 264 ? 106.154 100.573 99.388 1.00 92.03 264 ILE A O 1
ATOM 1998 N N . LYS A 1 265 ? 106.671 99.121 97.751 1.00 86.22 265 LYS A N 1
ATOM 1999 C CA . LYS A 1 265 ? 107.923 99.797 97.424 1.00 88.03 265 LYS A CA 1
ATOM 2000 C C . LYS A 1 265 ? 107.783 101.293 97.168 1.00 89.52 265 LYS A C 1
ATOM 2001 O O . LYS A 1 265 ? 108.668 102.044 97.611 1.00 93.38 265 LYS A O 1
ATOM 2007 N N . PRO A 1 266 ? 106.759 101.793 96.461 1.00 87.65 266 PRO A N 1
ATOM 2008 C CA . PRO A 1 266 ? 106.663 103.250 96.282 1.00 85.04 266 PRO A CA 1
ATOM 2009 C C . PRO A 1 266 ? 106.591 104.023 97.583 1.00 89.51 266 PRO A C 1
ATOM 2010 O O . PRO A 1 266 ? 107.127 105.132 97.661 1.00 94.22 266 PRO A O 1
ATOM 2014 N N . ILE A 1 267 ? 105.939 103.478 98.609 1.00 87.11 267 ILE A N 1
ATOM 2015 C CA . ILE A 1 267 ? 105.854 104.180 99.886 1.00 82.60 267 ILE A CA 1
ATOM 2016 C C . ILE A 1 267 ? 107.239 104.344 100.490 1.00 87.52 267 ILE A C 1
ATOM 2017 O O . ILE A 1 267 ? 107.606 105.423 100.967 1.00 92.87 267 ILE A O 1
ATOM 2022 N N . MET A 1 268 ? 108.031 103.273 100.478 1.00 88.07 268 MET A N 1
ATOM 2023 C CA . MET A 1 268 ? 109.389 103.356 100.998 1.00 93.84 268 MET A CA 1
ATOM 2024 C C . MET A 1 268 ? 110.232 104.318 100.174 1.00 93.89 268 MET A C 1
ATOM 2025 O O . MET A 1 268 ? 111.027 105.088 100.725 1.00 95.76 268 MET A O 1
ATOM 2030 N N . ASP A 1 269 ? 110.069 104.290 98.850 1.00 94.21 269 ASP A N 1
ATOM 2031 C CA . ASP A 1 269 ? 110.823 105.198 97.993 1.00 94.46 269 ASP A CA 1
ATOM 2032 C C . ASP A 1 269 ? 110.479 106.649 98.288 1.00 94.00 269 ASP A C 1
ATOM 2033 O O . ASP A 1 269 ? 111.363 107.511 98.321 1.00 95.51 269 ASP A O 1
ATOM 2038 N N . GLY A 1 270 ? 109.195 106.940 98.487 1.00 91.40 270 GLY A N 1
ATOM 2039 C CA . GLY A 1 270 ? 108.797 108.299 98.804 1.00 91.40 270 GLY A CA 1
ATOM 2040 C C . GLY A 1 270 ? 109.262 108.741 100.176 1.00 94.04 270 GLY A C 1
ATOM 2041 O O . GLY A 1 270 ? 109.670 109.888 100.362 1.00 99.68 270 GLY A O 1
ATOM 2042 N N . LEU A 1 271 ? 109.211 107.840 101.155 1.00 93.86 271 LEU A N 1
ATOM 2043 C CA . LEU A 1 271 ? 109.516 108.220 102.526 1.00 93.86 271 LEU A CA 1
ATOM 2044 C C . LEU A 1 271 ? 111.005 108.219 102.835 1.00 98.24 271 LEU A C 1
ATOM 2045 O O . LEU A 1 271 ? 111.408 108.808 103.842 1.00 103.14 271 LEU A O 1
ATOM 2050 N N . THR A 1 272 ? 111.828 107.577 102.009 1.00 98.20 272 THR A N 1
ATOM 2051 C CA . THR A 1 272 ? 113.260 107.542 102.295 1.00 99.18 272 THR A CA 1
ATOM 2052 C C . THR A 1 272 ? 113.902 108.923 102.301 1.00 103.79 272 THR A C 1
ATOM 2053 O O . THR A 1 272 ? 114.622 109.234 103.264 1.00 110.04 272 THR A O 1
ATOM 2057 N N . PRO A 1 273 ? 113.716 109.784 101.294 1.00 102.08 273 PRO A N 1
ATOM 2058 C CA . PRO A 1 273 ? 114.269 111.141 101.416 1.00 105.21 273 PRO A CA 1
ATOM 2059 C C . PRO A 1 273 ? 113.662 111.933 102.557 1.00 110.25 273 PRO A C 1
ATOM 2060 O O . PRO A 1 273 ? 114.369 112.719 103.199 1.00 112.90 273 PRO A O 1
ATOM 2064 N N . ILE A 1 274 ? 112.371 111.742 102.837 1.00 109.53 274 ILE A N 1
ATOM 2065 C CA . ILE A 1 274 ? 111.741 112.443 103.953 1.00 107.40 274 ILE A CA 1
ATOM 2066 C C . ILE A 1 274 ? 112.386 112.023 105.264 1.00 110.32 274 ILE A C 1
ATOM 2067 O O . ILE A 1 274 ? 112.714 112.860 106.112 1.00 115.05 274 ILE A O 1
ATOM 2072 N N . ALA A 1 275 ? 112.578 110.717 105.448 1.00 108.22 275 ALA A N 1
ATOM 2073 C CA . ALA A 1 275 ? 113.212 110.229 106.665 1.00 111.52 275 ALA A CA 1
ATOM 2074 C C . ALA A 1 275 ? 114.651 110.711 106.763 1.00 117.13 275 ALA A C 1
ATOM 2075 O O . ALA A 1 275 ? 115.128 111.046 107.852 1.00 124.37 275 ALA A O 1
ATOM 2077 N N . LYS A 1 276 ? 115.363 110.740 105.636 1.00 114.82 276 LYS A N 1
ATOM 2078 C CA . LYS A 1 276 ? 116.741 111.214 105.649 1.00 118.52 276 LYS A CA 1
ATOM 2079 C C . LYS A 1 276 ? 116.812 112.671 106.081 1.00 122.49 276 LYS A C 1
ATOM 2080 O O . LYS A 1 276 ? 117.616 113.038 106.945 1.00 125.61 276 LYS A O 1
ATOM 2086 N N . GLN A 1 277 ? 115.955 113.516 105.507 1.00 120.87 277 GLN A N 1
ATOM 2087 C CA . GLN A 1 277 ? 115.949 114.923 105.889 1.00 123.98 277 GLN A CA 1
ATOM 2088 C C . GLN A 1 277 ? 115.533 115.097 107.343 1.00 127.10 277 GLN A C 1
ATOM 2089 O O . GLN A 1 277 ? 116.076 115.950 108.058 1.00 130.16 277 GLN A O 1
ATOM 2095 N N . ALA A 1 278 ? 114.562 114.302 107.798 1.00 125.85 278 ALA A N 1
ATOM 2096 C CA . ALA A 1 278 ? 114.127 114.388 109.184 1.00 124.46 278 ALA A CA 1
ATOM 2097 C C . ALA A 1 278 ? 115.268 114.054 110.133 1.00 131.35 278 ALA A C 1
ATOM 2098 O O . ALA A 1 278 ? 115.587 114.838 111.029 1.00 136.82 278 ALA A O 1
ATOM 2100 N N . ARG A 1 279 ? 115.920 112.908 109.928 1.00 131.01 279 ARG A N 1
ATOM 2101 C CA . ARG A 1 279 ? 117.038 112.544 110.790 1.00 134.06 279 ARG A CA 1
ATOM 2102 C C . ARG A 1 279 ? 118.208 113.504 110.641 1.00 134.35 279 ARG A C 1
ATOM 2103 O O . ARG A 1 279 ? 119.037 113.595 111.552 1.00 136.91 279 ARG A O 1
ATOM 2111 N N . SER A 1 280 ? 118.300 114.218 109.518 1.00 132.66 280 SER A N 1
ATOM 2112 C CA . SER A 1 280 ? 119.359 115.206 109.365 1.00 135.91 280 SER A CA 1
ATOM 2113 C C . SER A 1 280 ? 119.089 116.464 110.180 1.00 137.91 280 SER A C 1
ATOM 2114 O O . SER A 1 280 ? 120.002 116.997 110.819 1.00 140.45 280 SER A O 1
ATOM 2117 N N . ARG A 1 281 ? 117.849 116.952 110.178 1.00 136.61 281 ARG A N 1
ATOM 2118 C CA . ARG A 1 281 ? 117.545 118.253 110.763 1.00 137.61 281 ARG A CA 1
ATOM 2119 C C . ARG A 1 281 ? 116.735 118.153 112.048 1.00 140.92 281 ARG A C 1
ATOM 2120 O O . ARG A 1 281 ? 117.165 118.644 113.096 1.00 142.54 281 ARG A O 1
ATOM 2128 N N . LEU A 1 282 ? 115.565 117.520 111.992 1.00 141.56 282 LEU A N 1
ATOM 2129 C CA . LEU A 1 282 ? 114.646 117.551 113.121 1.00 145.21 282 LEU A CA 1
ATOM 2130 C C . LEU A 1 282 ? 115.182 116.721 114.280 1.00 148.80 282 LEU A C 1
ATOM 2131 O O . LEU A 1 282 ? 115.047 117.104 115.447 1.00 150.48 282 LEU A O 1
ATOM 2136 N N . GLN A 1 283 ? 115.783 115.568 113.977 1.00 147.99 283 GLN A N 1
ATOM 2137 C CA . GLN A 1 283 ? 116.346 114.735 115.034 1.00 148.95 283 GLN A CA 1
ATOM 2138 C C . GLN A 1 283 ? 117.489 115.446 115.743 1.00 152.49 283 GLN A C 1
ATOM 2139 O O . GLN A 1 283 ? 117.601 115.384 116.972 1.00 155.27 283 GLN A O 1
ATOM 2145 N N . ALA A 1 284 ? 118.352 116.124 114.986 1.00 150.72 284 ALA A N 1
ATOM 2146 C CA . ALA A 1 284 ? 119.423 116.895 115.606 1.00 150.99 284 ALA A CA 1
ATOM 2147 C C . ALA A 1 284 ? 118.861 118.041 116.435 1.00 152.56 284 ALA A C 1
ATOM 2148 O O . ALA A 1 284 ? 119.374 118.343 117.519 1.00 149.30 284 ALA A O 1
ATOM 2150 N N . LYS A 1 285 ? 117.806 118.693 115.940 1.00 153.65 285 LYS A N 1
ATOM 2151 C CA . LYS A 1 285 ? 117.210 119.804 116.676 1.00 153.23 285 LYS A CA 1
ATOM 2152 C C . LYS A 1 285 ? 116.606 119.342 117.996 1.00 153.25 285 LYS A C 1
ATOM 2153 O O . LYS A 1 285 ? 116.806 119.982 119.036 1.00 152.06 285 LYS A O 1
ATOM 2159 N N . PHE A 1 286 ? 115.868 118.235 117.979 1.00 152.90 286 PHE A N 1
ATOM 2160 C CA . PHE A 1 286 ? 115.154 117.761 119.156 1.00 152.42 286 PHE A CA 1
ATOM 2161 C C . PHE A 1 286 ? 115.886 116.652 119.896 1.00 154.97 286 PHE A C 1
ATOM 2162 O O . PHE A 1 286 ? 115.381 116.170 120.915 1.00 154.98 286 PHE A O 1
ATOM 2170 N N . GLY A 1 287 ? 117.050 116.232 119.416 1.00 156.59 287 GLY A N 1
ATOM 2171 C CA . GLY A 1 287 ? 117.786 115.188 120.091 1.00 156.60 287 GLY A CA 1
ATOM 2172 C C . GLY A 1 287 ? 117.102 113.836 119.962 1.00 155.86 287 GLY A C 1
ATOM 2173 O O . GLY A 1 287 ? 116.112 113.658 119.252 1.00 153.81 287 GLY A O 1
ATOM 2174 N N . GLY A 1 288 ? 117.662 112.869 120.679 1.00 154.28 288 GLY A N 1
ATOM 2175 C CA . GLY A 1 288 ? 117.086 111.544 120.721 1.00 151.83 288 GLY A CA 1
ATOM 2176 C C . GLY A 1 288 ? 117.208 110.806 119.396 1.00 153.04 288 GLY A C 1
ATOM 2177 O O . GLY A 1 288 ? 117.955 111.183 118.492 1.00 150.72 288 GLY A O 1
ATOM 2178 N N . GLN A 1 289 ? 116.438 109.727 119.300 1.00 152.80 289 GLN A N 1
ATOM 2179 C CA . GLN A 1 289 ? 116.433 108.904 118.104 1.00 145.90 289 GLN A CA 1
ATOM 2180 C C . GLN A 1 289 ? 115.514 109.505 117.045 1.00 140.73 289 GLN A C 1
ATOM 2181 O O . GLN A 1 289 ? 114.732 110.423 117.303 1.00 137.70 289 GLN A O 1
ATOM 2187 N N . ASP A 1 290 ? 115.619 108.967 115.835 1.00 136.57 290 ASP A N 1
ATOM 2188 C CA . ASP A 1 290 ? 114.799 109.443 114.732 1.00 129.58 290 ASP A CA 1
ATOM 2189 C C . ASP A 1 290 ? 113.332 109.126 114.985 1.00 121.51 290 ASP A C 1
ATOM 2190 O O . ASP A 1 290 ? 112.987 108.053 115.485 1.00 120.99 290 ASP A O 1
ATOM 2195 N N . PHE A 1 291 ? 112.469 110.075 114.644 1.00 113.75 291 PHE A N 1
ATOM 2196 C CA . PHE A 1 291 ? 111.038 109.887 114.809 1.00 104.17 291 PHE A CA 1
ATOM 2197 C C . PHE A 1 291 ? 110.500 108.974 113.720 1.00 99.44 291 PHE A C 1
ATOM 2198 O O . PHE A 1 291 ? 110.927 109.044 112.566 1.00 105.38 291 PHE A O 1
ATOM 2206 N N . LEU A 1 292 ? 109.558 108.119 114.090 1.00 94.65 292 LEU A N 1
ATOM 2207 C CA . LEU A 1 292 ? 108.960 107.179 113.160 1.00 87.80 292 LEU A CA 1
ATOM 2208 C C . LEU A 1 292 ? 107.616 107.703 112.680 1.00 83.51 292 LEU A C 1
ATOM 2209 O O . LEU A 1 292 ? 106.914 108.414 113.400 1.00 89.78 292 LEU A O 1
ATOM 2214 N N . ILE A 1 293 ? 107.261 107.341 111.455 1.00 78.15 293 ILE A N 1
ATOM 2215 C CA . ILE A 1 293 ? 105.983 107.716 110.867 1.00 80.10 293 ILE A CA 1
ATOM 2216 C C . ILE A 1 293 ? 105.046 106.527 111.006 1.00 83.87 293 ILE A C 1
ATOM 2217 O O . ILE A 1 293 ? 105.366 105.419 110.562 1.00 89.88 293 ILE A O 1
ATOM 2222 N N . GLY A 1 294 ? 103.897 106.745 111.635 1.00 78.52 294 GLY A N 1
ATOM 2223 C CA . GLY A 1 294 ? 102.946 105.671 111.833 1.00 79.44 294 GLY A CA 1
ATOM 2224 C C . GLY A 1 294 ? 102.066 105.452 110.626 1.00 82.05 294 GLY A C 1
ATOM 2225 O O . GLY A 1 294 ? 101.344 106.360 110.212 1.00 86.98 294 GLY A O 1
ATOM 2226 N N . LEU A 1 295 ? 102.104 104.253 110.053 1.00 80.71 295 LEU A N 1
ATOM 2227 C CA . LEU A 1 295 ? 101.361 104.006 108.826 1.00 82.95 295 LEU A CA 1
ATOM 2228 C C . LEU A 1 295 ? 100.419 102.820 108.957 1.00 87.82 295 LEU A C 1
ATOM 2229 O O . LEU A 1 295 ? 100.262 102.254 110.042 1.00 89.60 295 LEU A O 1
ATOM 2234 N N . ASP A 1 296 ? 99.782 102.450 107.852 1.00 87.98 296 ASP A N 1
ATOM 2235 C CA . ASP A 1 296 ? 98.798 101.385 107.863 1.00 89.13 296 ASP A CA 1
ATOM 2236 C C . ASP A 1 296 ? 99.462 100.045 108.162 1.00 88.65 296 ASP A C 1
ATOM 2237 O O . ASP A 1 296 ? 100.613 99.816 107.786 1.00 89.82 296 ASP A O 1
ATOM 2242 N N . PRO A 1 297 ? 98.755 99.136 108.839 1.00 87.50 297 PRO A N 1
ATOM 2243 C CA . PRO A 1 297 ? 99.290 97.782 109.023 1.00 85.33 297 PRO A CA 1
ATOM 2244 C C . PRO A 1 297 ? 99.356 96.976 107.743 1.00 87.21 297 PRO A C 1
ATOM 2245 O O . PRO A 1 297 ? 99.907 95.871 107.763 1.00 88.33 297 PRO A O 1
ATOM 2249 N N . ALA A 1 298 ? 98.809 97.481 106.638 1.00 83.96 298 ALA A N 1
ATOM 2250 C CA . ALA A 1 298 ? 98.925 96.777 105.371 1.00 81.34 298 ALA A CA 1
ATOM 2251 C C . ALA A 1 298 ? 100.353 96.756 104.854 1.00 81.73 298 ALA A C 1
ATOM 2252 O O . ALA A 1 298 ? 100.669 95.946 103.980 1.00 84.26 298 ALA A O 1
ATOM 2254 N N . LEU A 1 299 ? 101.219 97.630 105.367 1.00 79.98 299 LEU A N 1
ATOM 2255 C CA . LEU A 1 299 ? 102.626 97.574 104.992 1.00 77.36 299 LEU A CA 1
ATOM 2256 C C . LEU A 1 299 ? 103.265 96.267 105.428 1.00 80.01 299 LEU A C 1
ATOM 2257 O O . LEU A 1 299 ? 104.205 95.790 104.785 1.00 84.48 299 LEU A O 1
ATOM 2262 N N . LEU A 1 300 ? 102.782 95.682 106.522 1.00 79.59 300 LEU A N 1
ATOM 2263 C CA . LEU A 1 300 ? 103.336 94.427 107.006 1.00 79.48 300 LEU A CA 1
ATOM 2264 C C . LEU A 1 300 ? 103.056 93.272 106.061 1.00 82.58 300 LEU A C 1
ATOM 2265 O O . LEU A 1 300 ? 103.729 92.241 106.147 1.00 84.87 300 LEU A O 1
ATOM 2270 N N . LEU A 1 301 ? 102.090 93.417 105.161 1.00 81.26 301 LEU A N 1
ATOM 2271 C CA . LEU A 1 301 ? 101.814 92.381 104.179 1.00 79.88 301 LEU A CA 1
ATOM 2272 C C . LEU A 1 301 ? 102.857 92.329 103.076 1.00 80.83 301 LEU A C 1
ATOM 2273 O O . LEU A 1 301 ? 102.784 91.447 102.219 1.00 83.21 301 LEU A O 1
ATOM 2278 N N . GLY A 1 302 ? 103.811 93.257 103.066 1.00 80.65 302 GLY A N 1
ATOM 2279 C CA . GLY A 1 302 ? 104.874 93.195 102.080 1.00 81.60 302 GLY A CA 1
ATOM 2280 C C . GLY A 1 302 ? 105.750 91.970 102.245 1.00 85.64 302 GLY A C 1
ATOM 2281 O O . GLY A 1 302 ? 106.246 91.416 101.263 1.00 89.76 302 GLY A O 1
ATOM 2282 N N . HIS A 1 303 ? 105.964 91.541 103.482 1.00 83.15 303 HIS A N 1
ATOM 2283 C CA . HIS A 1 303 ? 106.787 90.368 103.725 1.00 79.64 303 HIS A CA 1
ATOM 2284 C C . HIS A 1 303 ? 106.084 89.111 103.238 1.00 82.47 303 HIS A C 1
ATOM 2285 O O . HIS A 1 303 ? 104.875 88.950 103.406 1.00 84.88 303 HIS A O 1
ATOM 2292 N N . THR A 1 304 ? 106.856 88.213 102.626 1.00 83.05 304 THR A N 1
ATOM 2293 C CA . THR A 1 304 ? 106.281 86.978 102.110 1.00 81.31 304 THR A CA 1
ATOM 2294 C C . THR A 1 304 ? 105.894 86.024 103.228 1.00 84.32 304 THR A C 1
ATOM 2295 O O . THR A 1 304 ? 104.935 85.262 103.081 1.00 87.38 304 THR A O 1
ATOM 2299 N N . SER A 1 305 ? 106.628 86.034 104.342 1.00 85.13 305 SER A N 1
ATOM 2300 C CA . SER A 1 305 ? 106.259 85.183 105.467 1.00 80.63 305 SER A CA 1
ATOM 2301 C C . SER A 1 305 ? 104.921 85.601 106.053 1.00 79.93 305 SER A C 1
ATOM 2302 O O . SER A 1 305 ? 104.133 84.755 106.484 1.00 83.97 305 SER A O 1
ATOM 2305 N N . VAL A 1 306 ? 104.644 86.905 106.077 1.00 78.90 306 VAL A N 1
ATOM 2306 C CA . VAL A 1 306 ? 103.367 87.381 106.597 1.00 77.84 306 VAL A CA 1
ATOM 2307 C C . VAL A 1 306 ? 102.220 86.901 105.722 1.00 80.49 306 VAL A C 1
ATOM 2308 O O . VAL A 1 306 ? 101.186 86.456 106.225 1.00 85.61 306 VAL A O 1
ATOM 2312 N N . VAL A 1 307 ? 102.377 86.982 104.400 1.00 80.50 307 VAL A N 1
ATOM 2313 C CA . VAL A 1 307 ? 101.320 86.511 103.511 1.00 78.37 307 VAL A CA 1
ATOM 2314 C C . VAL A 1 307 ? 101.183 84.997 103.594 1.00 78.92 307 VAL A C 1
ATOM 2315 O O . VAL A 1 307 ? 100.076 84.455 103.507 1.00 82.27 307 VAL A O 1
ATOM 2319 N N . SER A 1 308 ? 102.300 84.286 103.747 1.00 78.98 308 SER A N 1
ATOM 2320 C CA . SER A 1 308 ? 102.226 82.840 103.917 1.00 77.51 308 SER A CA 1
ATOM 2321 C C . SER A 1 308 ? 101.447 82.479 105.172 1.00 79.61 308 SER A C 1
ATOM 2322 O O . SER A 1 308 ? 100.596 81.585 105.147 1.00 82.89 308 SER A O 1
ATOM 2325 N N . ALA A 1 309 ? 101.716 83.174 106.277 1.00 79.09 309 ALA A N 1
ATOM 2326 C CA . ALA A 1 309 ? 100.950 82.950 107.498 1.00 78.69 309 ALA A CA 1
ATOM 2327 C C . ALA A 1 309 ? 99.488 83.321 107.304 1.00 85.35 309 ALA A C 1
ATOM 2328 O O . ALA A 1 309 ? 98.595 82.640 107.815 1.00 88.06 309 ALA A O 1
ATOM 2330 N N . SER A 1 310 ? 99.225 84.402 106.570 1.00 84.52 310 SER A N 1
ATOM 2331 C CA . SER A 1 310 ? 97.852 84.803 106.291 1.00 80.93 310 SER A CA 1
ATOM 2332 C C . SER A 1 310 ? 97.097 83.698 105.573 1.00 84.76 310 SER A C 1
ATOM 2333 O O . SER A 1 310 ? 95.960 83.373 105.924 1.00 90.66 310 SER A O 1
ATOM 2336 N N . LEU A 1 311 ? 97.718 83.110 104.556 1.00 84.63 311 LEU A N 1
ATOM 2337 C CA . LEU A 1 311 ? 97.063 82.036 103.821 1.00 83.70 311 LEU A CA 1
ATOM 2338 C C . LEU A 1 311 ? 96.917 80.788 104.680 1.00 84.98 311 LEU A C 1
ATOM 2339 O O . LEU A 1 311 ? 95.879 80.121 104.639 1.00 89.76 311 LEU A O 1
ATOM 2344 N N . ILE A 1 312 ? 97.942 80.459 105.464 1.00 83.67 312 ILE A N 1
ATOM 2345 C CA . ILE A 1 312 ? 97.917 79.227 106.244 1.00 84.44 312 ILE A CA 1
ATOM 2346 C C . ILE A 1 312 ? 96.873 79.304 107.346 1.00 85.97 312 ILE A C 1
ATOM 2347 O O . ILE A 1 312 ? 96.228 78.305 107.679 1.00 89.14 312 ILE A O 1
ATOM 2352 N N . PHE A 1 313 ? 96.683 80.482 107.929 1.00 83.73 313 PHE A N 1
ATOM 2353 C CA . PHE A 1 313 ? 95.903 80.568 109.151 1.00 86.01 313 PHE A CA 1
ATOM 2354 C C . PHE A 1 313 ? 94.401 80.587 108.927 1.00 90.47 313 PHE A C 1
ATOM 2355 O O . PHE A 1 313 ? 93.658 80.534 109.908 1.00 94.70 313 PHE A O 1
ATOM 2363 N N . ILE A 1 314 ? 93.929 80.659 107.689 1.00 87.00 314 ILE A N 1
ATOM 2364 C CA . ILE A 1 314 ? 92.489 80.652 107.445 1.00 84.85 314 ILE A CA 1
ATOM 2365 C C . ILE A 1 314 ? 91.902 79.312 107.884 1.00 87.75 314 ILE A C 1
ATOM 2366 O O . ILE A 1 314 ? 91.020 79.293 108.762 1.00 92.41 314 ILE A O 1
ATOM 2371 N N . PRO A 1 315 ? 92.346 78.169 107.344 1.00 86.59 315 PRO A N 1
ATOM 2372 C CA . PRO A 1 315 ? 91.862 76.903 107.905 1.00 88.61 315 PRO A CA 1
ATOM 2373 C C . PRO A 1 315 ? 92.233 76.744 109.362 1.00 92.97 315 PRO A C 1
ATOM 2374 O O . PRO A 1 315 ? 91.450 76.186 110.141 1.00 94.22 315 PRO A O 1
ATOM 2378 N N . LEU A 1 316 ? 93.401 77.245 109.758 1.00 90.88 316 LEU A N 1
ATOM 2379 C CA . LEU A 1 316 ? 93.787 77.185 111.160 1.00 87.78 316 LEU A CA 1
ATOM 2380 C C . LEU A 1 316 ? 92.868 78.032 112.024 1.00 90.91 316 LEU A C 1
ATOM 2381 O O . LEU A 1 316 ? 92.502 77.621 113.126 1.00 95.01 316 LEU A O 1
ATOM 2386 N N . THR A 1 317 ? 92.486 79.219 111.549 1.00 87.45 317 THR A N 1
ATOM 2387 C CA . THR A 1 317 ? 91.567 80.043 112.328 1.00 84.18 317 THR A CA 1
ATOM 2388 C C . THR A 1 317 ? 90.226 79.351 112.499 1.00 87.98 317 THR A C 1
ATOM 2389 O O . THR A 1 317 ? 89.642 79.375 113.587 1.00 89.91 317 THR A O 1
ATOM 2393 N N . ILE A 1 318 ? 89.717 78.728 111.437 1.00 88.74 318 ILE A N 1
ATOM 2394 C CA . ILE A 1 318 ? 88.431 78.044 111.553 1.00 89.43 318 ILE A CA 1
ATOM 2395 C C . ILE A 1 318 ? 88.535 76.862 112.512 1.00 92.73 318 ILE A C 1
ATOM 2396 O O . ILE A 1 318 ? 87.653 76.642 113.357 1.00 99.17 318 ILE A O 1
ATOM 2401 N N . LEU A 1 319 ? 89.617 76.089 112.410 1.00 89.36 319 LEU A N 1
ATOM 2402 C CA . LEU A 1 319 ? 89.798 74.961 113.315 1.00 94.47 319 LEU A CA 1
ATOM 2403 C C . LEU A 1 319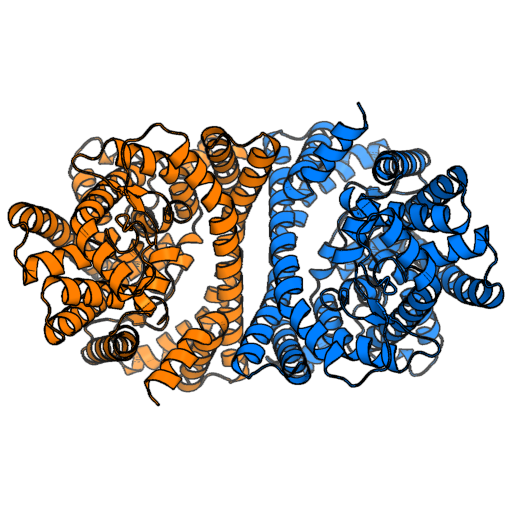 ? 89.921 75.428 114.760 1.00 97.96 319 LEU A C 1
ATOM 2404 O O . LEU A 1 319 ? 89.374 74.799 115.673 1.00 98.56 319 LEU A O 1
ATOM 2409 N N . ILE A 1 320 ? 90.633 76.533 114.987 1.00 95.30 320 ILE A N 1
ATOM 2410 C CA . ILE A 1 320 ? 90.758 77.092 116.329 1.00 91.28 320 ILE A CA 1
ATOM 2411 C C . ILE A 1 320 ? 89.399 77.521 116.853 1.00 92.63 320 ILE A C 1
ATOM 2412 O O . ILE A 1 320 ? 89.055 77.270 118.013 1.00 95.57 320 ILE A O 1
ATOM 2417 N N . ALA A 1 321 ? 88.603 78.173 116.005 1.00 91.13 321 ALA A N 1
ATOM 2418 C CA . ALA A 1 321 ? 87.279 78.611 116.422 1.00 89.54 321 ALA A CA 1
ATOM 2419 C C . ALA A 1 321 ? 86.424 77.432 116.848 1.00 93.43 321 ALA A C 1
ATOM 2420 O O . ALA A 1 321 ? 85.679 77.518 117.830 1.00 96.44 321 ALA A O 1
ATOM 2422 N N . VAL A 1 322 ? 86.506 76.322 116.117 1.00 94.07 322 VAL A N 1
ATOM 2423 C CA . VAL A 1 322 ? 85.783 75.128 116.548 1.00 95.36 322 VAL A CA 1
ATOM 2424 C C . VAL A 1 322 ? 86.333 74.618 117.875 1.00 100.25 322 VAL A C 1
ATOM 2425 O O . VAL A 1 322 ? 85.574 74.253 118.780 1.00 101.72 322 VAL A O 1
ATOM 2429 N N . VAL A 1 323 ? 87.660 74.583 118.012 1.00 100.87 323 VAL A N 1
ATOM 2430 C CA . VAL A 1 323 ? 88.277 73.989 119.195 1.00 103.86 323 VAL A CA 1
ATOM 2431 C C . VAL A 1 323 ? 88.075 74.865 120.428 1.00 104.53 323 VAL A C 1
ATOM 2432 O O . VAL A 1 323 ? 87.815 74.356 121.525 1.00 106.19 323 VAL A O 1
ATOM 2436 N N . THR A 1 324 ? 88.180 76.184 120.272 1.00 101.84 324 THR A N 1
ATOM 2437 C CA . THR A 1 324 ? 88.282 77.080 121.420 1.00 100.54 324 THR A CA 1
ATOM 2438 C C . THR A 1 324 ? 87.077 76.927 122.343 1.00 103.59 324 THR A C 1
ATOM 2439 O O . THR A 1 324 ? 85.932 77.004 121.878 1.00 102.34 324 THR A O 1
ATOM 2443 N N . PRO A 1 325 ? 87.286 76.704 123.638 1.00 105.88 325 PRO A N 1
ATOM 2444 C CA . PRO A 1 325 ? 86.148 76.558 124.551 1.00 107.31 325 PRO A CA 1
ATOM 2445 C C . PRO A 1 325 ? 85.413 77.873 124.726 1.00 106.40 325 PRO A C 1
ATOM 2446 O O . PRO A 1 325 ? 86.020 78.945 124.754 1.00 103.51 325 PRO A O 1
ATOM 2450 N N . GLY A 1 326 ? 84.094 77.779 124.858 1.00 105.13 326 GLY A N 1
ATOM 2451 C CA . GLY A 1 326 ? 83.282 78.963 125.078 1.00 102.10 326 GLY A CA 1
ATOM 2452 C C . GLY A 1 326 ? 83.383 79.990 123.974 1.00 99.29 326 GLY A C 1
ATOM 2453 O O . GLY A 1 326 ? 83.411 81.195 124.251 1.00 101.14 326 GLY A O 1
ATOM 2454 N N . ASN A 1 327 ? 83.441 79.544 122.724 1.00 94.51 327 ASN A N 1
ATOM 2455 C CA . ASN A 1 327 ? 83.523 80.434 121.577 1.00 90.22 327 ASN A CA 1
ATOM 2456 C C . ASN A 1 327 ? 82.267 80.284 120.738 1.00 94.09 327 ASN A C 1
ATOM 2457 O O . ASN A 1 327 ? 81.864 79.164 120.412 1.00 99.13 327 ASN A O 1
ATOM 2462 N N . GLN A 1 328 ? 81.648 81.411 120.397 1.00 92.09 328 GLN A N 1
ATOM 2463 C CA . GLN A 1 328 ? 80.454 81.420 119.570 1.00 91.14 328 GLN A CA 1
ATOM 2464 C C . GLN A 1 328 ? 80.621 82.224 118.294 1.00 92.10 328 GLN A C 1
ATOM 2465 O O . GLN A 1 328 ? 79.653 82.366 117.542 1.00 95.53 328 GLN A O 1
ATOM 2471 N N . VAL A 1 329 ? 81.809 82.748 118.023 1.00 88.05 329 VAL A N 1
ATOM 2472 C CA . VAL A 1 329 ? 82.056 83.577 116.853 1.00 84.46 329 VAL A CA 1
ATOM 2473 C C . VAL A 1 329 ? 82.688 82.715 115.775 1.00 87.61 329 VAL A C 1
ATOM 2474 O O . VAL A 1 329 ? 83.703 82.053 116.016 1.00 91.15 329 VAL A O 1
ATOM 2478 N N . LEU A 1 330 ? 82.086 82.713 114.592 1.00 88.55 330 LEU A N 1
ATOM 2479 C CA . LEU A 1 330 ? 82.657 82.023 113.452 1.00 88.47 330 LEU A CA 1
ATOM 2480 C C . LEU A 1 330 ? 83.438 83.022 112.620 1.00 86.49 330 LEU A C 1
ATOM 2481 O O . LEU A 1 330 ? 82.838 83.972 112.100 1.00 91.26 330 LEU A O 1
ATOM 2486 N N . PRO A 1 331 ? 84.748 82.868 112.467 1.00 83.24 331 PRO A N 1
ATOM 2487 C CA . PRO A 1 331 ? 85.519 83.858 111.708 1.00 87.30 331 PRO A CA 1
ATOM 2488 C C . PRO A 1 331 ? 85.094 83.916 110.253 1.00 93.95 331 PRO A C 1
ATOM 2489 O O . PRO A 1 331 ? 85.312 82.970 109.493 1.00 97.21 331 PRO A O 1
ATOM 2493 N N . PHE A 1 332 ? 84.479 85.025 109.860 1.00 93.49 332 PHE A N 1
ATOM 2494 C CA . PHE A 1 332 ? 83.936 85.182 108.519 1.00 90.06 332 PHE A CA 1
ATOM 2495 C C . PHE A 1 332 ? 84.591 86.312 107.747 1.00 91.79 332 PHE A C 1
ATOM 2496 O O . PHE A 1 332 ? 85.149 86.080 106.671 1.00 94.77 332 PHE A O 1
ATOM 2504 N N . GLY A 1 333 ? 84.558 87.527 108.275 1.00 88.70 333 GLY A N 1
ATOM 2505 C CA . GLY A 1 333 ? 84.999 88.678 107.518 1.00 88.15 333 GLY A CA 1
ATOM 2506 C C . GLY A 1 333 ? 86.473 88.966 107.662 1.00 92.99 333 GLY A C 1
ATOM 2507 O O . GLY A 1 333 ? 87.084 89.576 106.782 1.00 94.99 333 GLY A O 1
ATOM 2508 N N . ASP A 1 334 ? 87.056 88.534 108.777 1.00 93.94 334 ASP A N 1
ATOM 2509 C CA . ASP A 1 334 ? 88.472 88.753 109.020 1.00 91.65 334 ASP A CA 1
ATOM 2510 C C . ASP A 1 334 ? 89.350 87.689 108.389 1.00 88.91 334 ASP A C 1
ATOM 2511 O O . ASP A 1 334 ? 90.575 87.832 108.411 1.00 89.03 334 ASP A O 1
ATOM 2516 N N . LEU A 1 335 ? 88.761 86.635 107.830 1.00 87.84 335 LEU A N 1
ATOM 2517 C CA . LEU A 1 335 ? 89.560 85.550 107.282 1.00 83.10 335 LEU A CA 1
ATOM 2518 C C . LEU A 1 335 ? 90.361 85.995 106.069 1.00 86.96 335 LEU A C 1
ATOM 2519 O O . LEU A 1 335 ? 91.451 85.470 105.826 1.00 91.31 335 LEU A O 1
ATOM 2524 N N . ALA A 1 336 ? 89.846 86.952 105.299 1.00 86.73 336 ALA A N 1
ATOM 2525 C CA . ALA A 1 336 ? 90.560 87.397 104.108 1.00 85.87 336 ALA A CA 1
ATOM 2526 C C . ALA A 1 336 ? 91.912 87.993 104.466 1.00 89.03 336 ALA A C 1
ATOM 2527 O O . ALA A 1 336 ? 92.914 87.725 103.795 1.00 91.31 336 ALA A O 1
ATOM 2529 N N . THR A 1 337 ? 91.961 88.800 105.518 1.00 92.29 337 THR A N 1
ATOM 2530 C CA . THR A 1 337 ? 93.183 89.435 105.989 1.00 89.15 337 THR A CA 1
ATOM 2531 C C . THR A 1 337 ? 93.538 88.949 107.385 1.00 86.81 337 THR A C 1
ATOM 2532 O O . THR A 1 337 ? 93.873 89.735 108.269 1.00 90.83 337 THR A O 1
ATOM 2536 N N . ILE A 1 338 ? 93.451 87.636 107.606 1.00 87.00 338 ILE A N 1
ATOM 2537 C CA . ILE A 1 338 ? 93.828 87.062 108.891 1.00 87.05 338 ILE A CA 1
ATOM 2538 C C . ILE A 1 338 ? 95.312 87.200 109.173 1.00 86.63 338 ILE A C 1
ATOM 2539 O O . ILE A 1 338 ? 95.745 86.949 110.301 1.00 90.10 338 ILE A O 1
ATOM 2544 N N . GLY A 1 339 ? 96.105 87.585 108.175 1.00 83.41 339 GLY A N 1
ATOM 2545 C CA . GLY A 1 339 ? 97.517 87.819 108.401 1.00 80.96 339 GLY A CA 1
ATOM 2546 C C . GLY A 1 339 ? 97.806 89.072 109.186 1.00 83.97 339 GLY A C 1
ATOM 2547 O O . GLY A 1 339 ? 98.917 89.227 109.699 1.00 89.42 339 GLY A O 1
ATOM 2548 N N . PHE A 1 340 ? 96.834 89.978 109.286 1.00 83.53 340 PHE A N 1
ATOM 2549 C CA . PHE A 1 340 ? 97.015 91.148 110.132 1.00 83.54 340 PHE A CA 1
ATOM 2550 C C . PHE A 1 340 ? 97.159 90.761 111.592 1.00 83.96 340 PHE A C 1
ATOM 2551 O O . PHE A 1 340 ? 97.856 91.443 112.345 1.00 88.16 340 PHE A O 1
ATOM 2559 N N . PHE A 1 341 ? 96.507 89.682 112.016 1.00 77.98 341 PHE A N 1
ATOM 2560 C CA . PHE A 1 341 ? 96.587 89.283 113.415 1.00 77.95 341 PHE A CA 1
ATOM 2561 C C . PHE A 1 341 ? 97.980 88.784 113.767 1.00 82.23 341 PHE A C 1
ATOM 2562 O O . PHE A 1 341 ? 98.484 89.053 114.862 1.00 87.32 341 PHE A O 1
ATOM 2570 N N . VAL A 1 342 ? 98.619 88.066 112.850 1.00 84.18 342 VAL A N 1
ATOM 2571 C CA . VAL A 1 342 ? 99.901 87.429 113.106 1.00 84.83 342 VAL A CA 1
ATOM 2572 C C . VAL A 1 342 ? 101.037 88.130 112.382 1.00 83.58 342 VAL A C 1
ATOM 2573 O O . VAL A 1 342 ? 102.134 87.579 112.286 1.00 87.56 342 VAL A O 1
ATOM 2577 N N . ALA A 1 343 ? 100.806 89.337 111.867 1.00 81.46 343 ALA A N 1
ATOM 2578 C CA . ALA A 1 343 ? 101.861 90.033 111.143 1.00 82.49 343 ALA A CA 1
ATOM 2579 C C . ALA A 1 343 ? 103.046 90.334 112.047 1.00 83.30 343 ALA A C 1
ATOM 2580 O O . ALA A 1 343 ? 104.199 90.145 111.650 1.00 88.58 343 ALA A O 1
ATOM 2582 N N . MET A 1 344 ? 102.789 90.809 113.263 1.00 81.49 344 MET A N 1
ATOM 2583 C CA . MET A 1 344 ? 103.876 91.064 114.196 1.00 80.56 344 MET A CA 1
ATOM 2584 C C . MET A 1 344 ? 104.388 89.795 114.854 1.00 84.73 344 MET A C 1
ATOM 2585 O O . MET A 1 344 ? 105.531 89.771 115.320 1.00 89.90 344 MET A O 1
ATOM 2590 N N . ALA A 1 345 ? 103.570 88.744 114.904 1.00 84.06 345 ALA A N 1
ATOM 2591 C CA . ALA A 1 345 ? 104.034 87.478 115.453 1.00 87.51 345 ALA A CA 1
ATOM 2592 C C . ALA A 1 345 ? 105.168 86.905 114.618 1.00 90.43 345 ALA A C 1
ATOM 2593 O O . ALA A 1 345 ? 106.121 86.337 115.159 1.00 90.87 345 ALA A O 1
ATOM 2595 N N . VAL A 1 346 ? 105.079 87.038 113.294 1.00 87.17 346 VAL A N 1
ATOM 2596 C CA . VAL A 1 346 ? 106.165 86.584 112.432 1.00 83.54 346 VAL A CA 1
ATOM 2597 C C . VAL A 1 346 ? 107.434 87.370 112.718 1.00 87.46 346 VAL A C 1
ATOM 2598 O O . VAL A 1 346 ? 108.523 86.798 112.839 1.00 93.06 346 VAL A O 1
ATOM 2602 N N . ALA A 1 347 ? 107.315 88.692 112.837 1.00 82.83 347 ALA A N 1
ATOM 2603 C CA . ALA A 1 347 ? 108.492 89.526 113.049 1.00 83.30 347 ALA A CA 1
ATOM 2604 C C . ALA A 1 347 ? 109.145 89.233 114.388 1.00 87.83 347 ALA A C 1
ATOM 2605 O O . ALA A 1 347 ? 110.375 89.250 114.502 1.00 94.55 347 ALA A O 1
ATOM 2607 N N . VAL A 1 348 ? 108.341 88.981 115.420 1.00 88.68 348 VAL A N 1
ATOM 2608 C CA . VAL A 1 348 ? 108.900 88.706 116.738 1.00 91.25 348 VAL A CA 1
ATOM 2609 C C . VAL A 1 348 ? 109.734 87.433 116.708 1.00 93.73 348 VAL A C 1
ATOM 2610 O O . VAL A 1 348 ? 110.815 87.365 117.304 1.00 94.18 348 VAL A O 1
ATOM 2614 N N . HIS A 1 349 ? 109.258 86.413 116.002 1.00 93.87 349 HIS A N 1
ATOM 2615 C CA . HIS A 1 349 ? 109.922 85.121 115.944 1.00 91.24 349 HIS A CA 1
ATOM 2616 C C . HIS A 1 349 ? 110.965 85.034 114.843 1.00 95.32 349 HIS A C 1
ATOM 2617 O O . HIS A 1 349 ? 111.490 83.945 114.598 1.00 101.77 349 HIS A O 1
ATOM 2624 N N . GLN A 1 350 ? 111.271 86.145 114.176 1.00 93.87 350 GLN A N 1
ATOM 2625 C CA . GLN A 1 350 ? 112.233 86.161 113.074 1.00 93.49 350 GLN A CA 1
ATOM 2626 C C . GLN A 1 350 ? 111.814 85.201 111.967 1.00 96.61 350 GLN A C 1
ATOM 2627 O O . GLN A 1 350 ? 112.643 84.517 111.366 1.00 101.45 350 GLN A O 1
ATOM 2633 N N . GLY A 1 351 ? 110.515 85.137 111.704 1.00 95.54 351 GLY A N 1
ATOM 2634 C CA . GLY A 1 351 ? 110.015 84.311 110.630 1.00 95.41 351 GLY A CA 1
ATOM 2635 C C . GLY A 1 351 ? 109.951 82.834 110.928 1.00 98.58 351 GLY A C 1
ATOM 2636 O O . GLY A 1 351 ? 109.711 82.047 110.009 1.00 107.01 351 GLY A O 1
ATOM 2637 N N . ASN A 1 352 ? 110.156 82.429 112.174 1.00 93.66 352 ASN A N 1
ATOM 2638 C CA . ASN A 1 352 ? 110.099 81.018 112.546 1.00 96.28 352 ASN A CA 1
ATOM 2639 C C . ASN A 1 352 ? 108.648 80.563 112.516 1.00 95.77 352 ASN A C 1
ATOM 2640 O O . ASN A 1 352 ? 107.884 80.825 113.445 1.00 95.76 352 ASN A O 1
ATOM 2645 N N . LEU A 1 353 ? 108.259 79.862 111.447 1.00 98.01 353 LEU A N 1
ATOM 2646 C CA . LEU A 1 353 ? 106.852 79.514 111.272 1.00 91.62 353 LEU A CA 1
ATOM 2647 C C . LEU A 1 353 ? 106.373 78.520 112.320 1.00 91.70 353 LEU A C 1
ATOM 2648 O O . LEU A 1 353 ? 105.167 78.363 112.514 1.00 99.94 353 LEU A O 1
ATOM 2653 N N . PHE A 1 354 ? 107.285 77.835 113.006 1.00 90.87 354 PHE A N 1
ATOM 2654 C CA . PHE A 1 354 ? 106.847 77.008 114.125 1.00 93.82 354 PHE A CA 1
ATOM 2655 C C . PHE A 1 354 ? 106.404 77.879 115.290 1.00 95.19 354 PHE A C 1
ATOM 2656 O O . PHE A 1 354 ? 105.276 77.762 115.791 1.00 98.95 354 PHE A O 1
ATOM 2664 N N . ARG A 1 355 ? 107.289 78.771 115.726 1.00 92.65 355 ARG A N 1
ATOM 2665 C CA . ARG A 1 355 ? 106.935 79.726 116.763 1.00 89.00 355 ARG A CA 1
ATOM 2666 C C . ARG A 1 355 ? 105.799 80.625 116.304 1.00 90.11 355 ARG A C 1
ATOM 2667 O O . ARG A 1 355 ? 104.920 80.979 117.096 1.00 95.83 355 ARG A O 1
ATOM 2675 N N . THR A 1 356 ? 105.806 81.014 115.028 1.00 89.12 356 THR A N 1
ATOM 2676 C CA . THR A 1 356 ? 104.718 81.827 114.498 1.00 88.30 356 THR A CA 1
ATOM 2677 C C . THR A 1 356 ? 103.396 81.085 114.568 1.00 88.22 356 THR A C 1
ATOM 2678 O O . THR A 1 356 ? 102.370 81.669 114.917 1.00 89.20 356 THR A O 1
ATOM 2682 N N . LEU A 1 357 ? 103.399 79.796 114.239 1.00 90.77 357 LEU A N 1
ATOM 2683 C CA . LEU A 1 357 ? 102.178 79.008 114.320 1.00 83.40 357 LEU A CA 1
ATOM 2684 C C . LEU A 1 357 ? 101.678 78.918 115.752 1.00 83.11 357 LEU A C 1
ATOM 2685 O O . LEU A 1 357 ? 100.477 79.055 116.005 1.00 87.75 357 LEU A O 1
ATOM 2690 N N . ILE A 1 358 ? 102.582 78.695 116.705 1.00 81.42 358 ILE A N 1
ATOM 2691 C CA . ILE A 1 358 ? 102.163 78.601 118.103 1.00 81.67 358 ILE A CA 1
ATOM 2692 C C . ILE A 1 358 ? 101.570 79.926 118.573 1.00 83.82 358 ILE A C 1
ATOM 2693 O O . ILE A 1 358 ? 100.483 79.971 119.169 1.00 88.32 358 ILE A O 1
ATOM 2698 N N . SER A 1 359 ? 102.274 81.027 118.303 1.00 83.49 359 SER A N 1
ATOM 2699 C CA . SER A 1 359 ? 101.792 82.335 118.727 1.00 80.65 359 SER A CA 1
ATOM 2700 C C . SER A 1 359 ? 100.486 82.687 118.042 1.00 83.61 359 SER A C 1
ATOM 2701 O O . SER A 1 359 ? 99.599 83.277 118.660 1.00 88.40 359 SER A O 1
ATOM 2704 N N . GLY A 1 360 ? 100.350 82.345 116.763 1.00 85.14 360 GLY A N 1
ATOM 2705 C CA . GLY A 1 360 ? 99.116 82.627 116.059 1.00 82.68 360 GLY A CA 1
ATOM 2706 C C . GLY A 1 360 ? 97.949 81.821 116.585 1.00 81.07 360 GLY A C 1
ATOM 2707 O O . GLY A 1 360 ? 96.834 82.325 116.671 1.00 82.83 360 GLY A O 1
ATOM 2708 N N . VAL A 1 361 ? 98.184 80.560 116.942 1.00 82.06 361 VAL A N 1
ATOM 2709 C CA . VAL A 1 361 ? 97.120 79.764 117.544 1.00 80.34 361 VAL A CA 1
ATOM 2710 C C . VAL A 1 361 ? 96.677 80.396 118.855 1.00 81.14 361 VAL A C 1
ATOM 2711 O O . VAL A 1 361 ? 95.478 80.550 119.117 1.00 85.99 361 VAL A O 1
ATOM 2715 N N . ILE A 1 362 ? 97.639 80.789 119.691 1.00 79.68 362 ILE A N 1
ATOM 2716 C CA . ILE A 1 362 ? 97.287 81.425 120.958 1.00 80.79 362 ILE A CA 1
ATOM 2717 C C . ILE A 1 362 ? 96.532 82.726 120.712 1.00 82.33 362 ILE A C 1
ATOM 2718 O O . ILE A 1 362 ? 95.518 83.009 121.363 1.00 87.93 362 ILE A O 1
ATOM 2723 N N . ILE A 1 363 ? 97.006 83.528 119.761 1.00 78.61 363 ILE A N 1
ATOM 2724 C CA . ILE A 1 363 ? 96.398 84.823 119.478 1.00 77.29 363 ILE A CA 1
ATOM 2725 C C . ILE A 1 363 ? 94.977 84.647 118.968 1.00 81.52 363 ILE A C 1
ATOM 2726 O O . ILE A 1 363 ? 94.060 85.366 119.377 1.00 82.87 363 ILE A O 1
ATOM 2731 N N . MET A 1 364 ? 94.774 83.704 118.050 1.00 81.29 364 MET A N 1
ATOM 2732 C CA . MET A 1 364 ? 93.448 83.507 117.482 1.00 76.03 364 MET A CA 1
ATOM 2733 C C . MET A 1 364 ? 92.492 82.962 118.526 1.00 78.13 364 MET A C 1
ATOM 2734 O O . MET A 1 364 ? 91.326 83.359 118.579 1.00 87.01 364 MET A O 1
ATOM 2739 N N . SER A 1 365 ? 92.969 82.058 119.380 1.00 77.82 365 SER A N 1
ATOM 2740 C CA . SER A 1 365 ? 92.126 81.568 120.461 1.00 80.70 365 SER A CA 1
ATOM 2741 C C . SER A 1 365 ? 91.710 82.708 121.381 1.00 84.64 365 SER A C 1
ATOM 2742 O O . SER A 1 365 ? 90.534 82.838 121.744 1.00 93.32 365 SER A O 1
ATOM 2745 N N . ILE A 1 366 ? 92.664 83.566 121.743 1.00 76.42 366 ILE A N 1
ATOM 2746 C CA . ILE A 1 366 ? 92.364 84.678 122.639 1.00 77.72 366 ILE A CA 1
ATOM 2747 C C . ILE A 1 366 ? 91.378 85.637 121.987 1.00 81.66 366 ILE A C 1
ATOM 2748 O O . ILE A 1 366 ? 90.408 86.076 122.613 1.00 88.98 366 ILE A O 1
ATOM 2753 N N . THR A 1 367 ? 91.610 85.977 120.720 1.00 78.27 367 THR A N 1
ATOM 2754 C CA . THR A 1 367 ? 90.739 86.933 120.048 1.00 79.45 367 THR A CA 1
ATOM 2755 C C . THR A 1 367 ? 89.336 86.375 119.870 1.00 78.76 367 THR A C 1
ATOM 2756 O O . THR A 1 367 ? 88.354 87.109 120.006 1.00 80.92 367 THR A O 1
ATOM 2760 N N . LEU A 1 368 ? 89.213 85.086 119.561 1.00 78.66 368 LEU A N 1
ATOM 2761 C CA . LEU A 1 368 ? 87.888 84.500 119.419 1.00 75.96 368 LEU A CA 1
ATOM 2762 C C . LEU A 1 368 ? 87.153 84.463 120.749 1.00 80.19 368 LEU A C 1
ATOM 2763 O O . LEU A 1 368 ? 85.950 84.743 120.804 1.00 89.34 368 LEU A O 1
ATOM 2768 N N . TRP A 1 369 ? 87.850 84.133 121.836 1.00 76.41 369 TRP A N 1
ATOM 2769 C CA . TRP A 1 369 ? 87.189 84.174 123.136 1.00 81.06 369 TRP A CA 1
ATOM 2770 C C . TRP A 1 369 ? 86.760 85.592 123.495 1.00 86.30 369 TRP A C 1
ATOM 2771 O O . TRP A 1 369 ? 85.661 85.805 124.022 1.00 90.70 369 TRP A O 1
ATOM 2782 N N . ILE A 1 370 ? 87.606 86.580 123.205 1.00 81.32 370 ILE A N 1
ATOM 2783 C CA . ILE A 1 370 ? 87.254 87.958 123.522 1.00 78.89 370 ILE A CA 1
ATOM 2784 C C . ILE A 1 370 ? 86.072 88.419 122.680 1.00 84.61 370 ILE A C 1
ATOM 2785 O O . ILE A 1 370 ? 85.193 89.141 123.163 1.00 91.31 370 ILE A O 1
ATOM 2790 N N . ALA A 1 371 ? 86.030 88.020 121.408 1.00 82.81 371 ALA A N 1
ATOM 2791 C CA . ALA A 1 371 ? 84.893 88.364 120.563 1.00 80.52 371 ALA A CA 1
ATOM 2792 C C . ALA A 1 371 ? 83.614 87.731 121.087 1.00 79.33 371 ALA A C 1
ATOM 2793 O O . ALA A 1 371 ? 82.552 88.367 121.096 1.00 85.16 371 ALA A O 1
ATOM 2795 N N . THR A 1 372 ? 83.693 86.476 121.527 1.00 78.08 372 THR A N 1
ATOM 2796 C CA . THR A 1 372 ? 82.544 85.856 122.171 1.00 80.72 372 THR A CA 1
ATOM 2797 C C . THR A 1 372 ? 82.099 86.665 123.377 1.00 85.56 372 THR A C 1
ATOM 2798 O O . THR A 1 372 ? 80.898 86.819 123.626 1.00 91.56 372 THR A O 1
ATOM 2802 N N . GLN A 1 373 ? 83.056 87.191 124.140 1.00 83.79 373 GLN A N 1
ATOM 2803 C CA . GLN A 1 373 ? 82.705 87.984 125.314 1.00 85.24 373 GLN A CA 1
ATOM 2804 C C . GLN A 1 373 ? 82.034 89.298 124.931 1.00 84.89 373 GLN A C 1
ATOM 2805 O O . GLN A 1 373 ? 81.086 89.732 125.595 1.00 86.29 373 GLN A O 1
ATOM 2811 N N . THR A 1 374 ? 82.510 89.949 123.873 1.00 80.44 374 THR A N 1
ATOM 2812 C CA . THR A 1 374 ? 82.005 91.258 123.479 1.00 79.69 374 THR A CA 1
ATOM 2813 C C . THR A 1 374 ? 80.920 91.183 122.413 1.00 84.76 374 THR A C 1
ATOM 2814 O O . THR A 1 374 ? 80.644 92.193 121.759 1.00 89.61 374 THR A O 1
ATOM 2818 N N . ILE A 1 375 ? 80.340 90.002 122.193 1.00 83.42 375 ILE A N 1
ATOM 2819 C CA . ILE A 1 375 ? 79.196 89.890 121.287 1.00 83.19 375 ILE A CA 1
ATOM 2820 C C . ILE A 1 375 ? 78.108 90.890 121.659 1.00 89.44 375 ILE A C 1
ATOM 2821 O O . ILE A 1 375 ? 77.543 91.563 120.791 1.00 96.13 375 ILE A O 1
ATOM 2826 N N . GLY A 1 376 ? 77.782 90.991 122.948 1.00 88.09 376 GLY A N 1
ATOM 2827 C CA . GLY A 1 376 ? 76.694 91.871 123.351 1.00 89.71 376 GLY A CA 1
ATOM 2828 C C . GLY A 1 376 ? 76.985 93.331 123.064 1.00 89.16 376 GLY A C 1
ATOM 2829 O O . GLY A 1 376 ? 76.144 94.056 122.523 1.00 90.66 376 GLY A O 1
ATOM 2830 N N . LEU A 1 377 ? 78.190 93.780 123.413 1.00 87.49 377 LEU A N 1
ATOM 2831 C CA . LEU A 1 377 ? 78.560 95.165 123.156 1.00 84.27 377 LEU A CA 1
ATOM 2832 C C . LEU A 1 377 ? 78.613 95.449 121.664 1.00 85.71 377 LEU A C 1
ATOM 2833 O O . LEU A 1 377 ? 78.215 96.528 121.219 1.00 93.09 377 LEU A O 1
ATOM 2838 N N . HIS A 1 378 ? 79.101 94.496 120.872 1.00 81.04 378 HIS A N 1
ATOM 2839 C CA . HIS A 1 378 ? 79.163 94.705 119.431 1.00 81.22 378 HIS A CA 1
ATOM 2840 C C . HIS A 1 378 ? 77.771 94.755 118.815 1.00 90.79 378 HIS A C 1
ATOM 2841 O O . HIS A 1 378 ? 77.525 95.535 117.889 1.00 96.11 378 HIS A O 1
ATOM 2848 N N . THR A 1 379 ? 76.848 93.931 119.310 1.00 92.27 379 THR A N 1
ATOM 2849 C CA . THR A 1 379 ? 75.471 94.003 118.836 1.00 93.08 379 THR A CA 1
ATOM 2850 C C . THR A 1 379 ? 74.844 95.342 119.186 1.00 96.83 379 THR A C 1
ATOM 2851 O O . THR A 1 379 ? 74.130 95.938 118.371 1.00 101.30 379 THR A O 1
ATOM 2855 N N . GLN A 1 380 ? 75.100 95.835 120.398 1.00 97.56 380 GLN A N 1
ATOM 2856 C CA . GLN A 1 380 ? 74.595 97.152 120.766 1.00 95.64 380 GLN A CA 1
ATOM 2857 C C . GLN A 1 380 ? 75.203 98.233 119.885 1.00 95.35 380 GLN A C 1
ATOM 2858 O O . GLN A 1 380 ? 74.527 99.198 119.516 1.00 100.79 380 GLN A O 1
ATOM 2864 N N . LEU A 1 381 ? 76.481 98.087 119.541 1.00 92.80 381 LEU A N 1
ATOM 2865 C CA . LEU A 1 381 ? 77.124 99.037 118.642 1.00 93.97 381 LEU A CA 1
ATOM 2866 C C . LEU A 1 381 ? 76.470 99.024 117.269 1.00 98.64 381 LEU A C 1
ATOM 2867 O O . LEU A 1 381 ? 76.252 100.081 116.666 1.00 105.38 381 LEU A O 1
ATOM 2872 N N . ALA A 1 382 ? 76.154 97.835 116.756 1.00 96.73 382 ALA A N 1
ATOM 2873 C CA . ALA A 1 382 ? 75.470 97.746 115.471 1.00 99.48 382 ALA A CA 1
ATOM 2874 C C . ALA A 1 382 ? 74.096 98.392 115.534 1.00 107.52 382 ALA A C 1
ATOM 2875 O O . ALA A 1 382 ? 73.695 99.108 114.611 1.00 114.05 382 ALA A O 1
ATOM 2877 N N . ALA A 1 383 ? 73.361 98.152 116.619 1.00 107.06 383 ALA A N 1
ATOM 2878 C CA . ALA A 1 383 ? 72.051 98.774 116.766 1.00 108.44 383 ALA A CA 1
ATOM 2879 C C . ALA A 1 383 ? 72.167 100.291 116.811 1.00 109.93 383 ALA A C 1
ATOM 2880 O O . ALA A 1 383 ? 71.340 101.001 116.229 1.00 115.35 383 ALA A O 1
ATOM 2882 N N . ASN A 1 384 ? 73.184 100.806 117.503 1.00 107.77 384 ASN A N 1
ATOM 2883 C CA . ASN A 1 384 ? 73.393 102.249 117.542 1.00 105.22 384 ASN A CA 1
ATOM 2884 C C . ASN A 1 384 ? 73.726 102.797 116.162 1.00 105.28 384 ASN A C 1
ATOM 2885 O O . ASN A 1 384 ? 73.230 103.858 115.771 1.00 108.55 384 ASN A O 1
ATOM 2890 N N . ALA A 1 385 ? 74.562 102.088 115.410 1.00 106.63 385 ALA A N 1
ATOM 2891 C CA . ALA A 1 385 ? 74.963 102.551 114.089 1.00 107.43 385 ALA A CA 1
ATOM 2892 C C . ALA A 1 385 ? 73.912 102.288 113.021 1.00 113.59 385 ALA A C 1
ATOM 2893 O O . ALA A 1 385 ? 74.074 102.758 111.891 1.00 115.67 385 ALA A O 1
ATOM 2895 N N . GLY A 1 386 ? 72.854 101.549 113.342 1.00 117.03 386 GLY A N 1
ATOM 2896 C CA . GLY A 1 386 ? 71.809 101.251 112.387 1.00 117.96 386 GLY A CA 1
ATOM 2897 C C . GLY A 1 386 ? 72.093 100.087 111.465 1.00 125.93 386 GLY A C 1
ATOM 2898 O O . GLY A 1 386 ? 71.227 99.739 110.653 1.00 127.67 386 GLY A O 1
ATOM 2899 N N . SER A 1 387 ? 73.265 99.465 111.570 1.00 127.32 387 SER A N 1
ATOM 2900 C CA . SER A 1 387 ? 73.621 98.353 110.700 1.00 129.08 387 SER A CA 1
ATOM 2901 C C . SER A 1 387 ? 73.009 97.032 111.143 1.00 132.32 387 SER A C 1
ATOM 2902 O O . SER A 1 387 ? 73.175 96.029 110.443 1.00 133.90 387 SER A O 1
ATOM 2905 N N . LEU A 1 388 ? 72.324 97.002 112.282 1.00 133.16 388 LEU A N 1
ATOM 2906 C CA . LEU A 1 388 ? 71.707 95.770 112.747 1.00 137.86 388 LEU A CA 1
ATOM 2907 C C . LEU A 1 388 ? 70.546 95.382 111.841 1.00 143.36 388 LEU A C 1
ATOM 2908 O O . LEU A 1 388 ? 69.736 96.225 111.446 1.00 140.88 388 LEU A O 1
ATOM 2913 N N . THR A 1 389 ? 70.467 94.096 111.517 1.00 148.66 389 THR A N 1
ATOM 2914 C CA . THR A 1 389 ? 69.417 93.604 110.643 1.00 152.95 389 THR A CA 1
ATOM 2915 C C . THR A 1 389 ? 68.088 93.539 111.390 1.00 158.42 389 THR A C 1
ATOM 2916 O O . THR A 1 389 ? 68.009 93.748 112.604 1.00 156.70 389 THR A O 1
ATOM 2920 N N . GLY A 1 390 ? 67.026 93.246 110.638 1.00 162.01 390 GLY A N 1
ATOM 2921 C CA . GLY A 1 390 ? 65.698 93.216 111.229 1.00 164.50 390 GLY A CA 1
ATOM 2922 C C . GLY A 1 390 ? 65.522 92.097 112.238 1.00 166.68 390 GLY A C 1
ATOM 2923 O O . GLY A 1 390 ? 64.852 92.272 113.260 1.00 166.29 390 GLY A O 1
ATOM 2924 N N . ASP A 1 391 ? 66.123 90.937 111.972 1.00 167.50 391 ASP A N 1
ATOM 2925 C CA . ASP A 1 391 ? 65.967 89.789 112.856 1.00 166.05 391 ASP A CA 1
ATOM 2926 C C . ASP A 1 391 ? 66.686 89.963 114.187 1.00 164.69 391 ASP A C 1
ATOM 2927 O O . ASP A 1 391 ? 66.486 89.142 115.089 1.00 163.33 391 ASP A O 1
ATOM 2932 N N . GLY A 1 392 ? 67.506 90.997 114.333 1.00 162.27 392 GLY A N 1
ATOM 2933 C CA . GLY A 1 392 ? 68.247 91.197 115.565 1.00 153.22 392 GLY A CA 1
ATOM 2934 C C . GLY A 1 392 ? 69.283 90.127 115.830 1.00 145.62 392 GLY A C 1
ATOM 2935 O O . GLY A 1 392 ? 69.494 89.746 116.988 1.00 140.53 392 GLY A O 1
ATOM 2936 N N . SER A 1 393 ? 69.930 89.627 114.782 1.00 145.45 393 SER A N 1
ATOM 2937 C CA . SER A 1 393 ? 70.974 88.633 114.957 1.00 139.31 393 SER A CA 1
ATOM 2938 C C . SER A 1 393 ? 72.167 89.243 115.680 1.00 126.07 393 SER A C 1
ATOM 2939 O O . SER A 1 393 ? 72.468 90.430 115.538 1.00 123.29 393 SER A O 1
ATOM 2942 N N . LEU A 1 394 ? 72.840 88.416 116.473 1.00 115.88 394 LEU A N 1
ATOM 2943 C CA . LEU A 1 394 ? 74.010 88.880 117.200 1.00 106.32 394 LEU A CA 1
ATOM 2944 C C . LEU A 1 394 ? 75.113 89.269 116.228 1.00 104.21 394 LEU A C 1
ATOM 2945 O O . LEU A 1 394 ? 75.325 88.612 115.206 1.00 106.15 394 LEU A O 1
ATOM 2950 N N . VAL A 1 395 ? 75.810 90.353 116.546 1.00 101.35 395 VAL A N 1
ATOM 2951 C CA . VAL A 1 395 ? 76.914 90.853 115.740 1.00 98.76 395 VAL A CA 1
ATOM 2952 C C . VAL A 1 395 ? 78.190 90.709 116.549 1.00 96.06 395 VAL A C 1
ATOM 2953 O O . VAL A 1 395 ? 78.230 91.085 117.725 1.00 99.95 395 VAL A O 1
ATOM 2957 N N . ALA A 1 396 ? 79.221 90.149 115.930 1.00 88.84 396 ALA A N 1
ATOM 2958 C CA . ALA A 1 396 ? 80.523 90.054 116.562 1.00 81.19 396 ALA A CA 1
ATOM 2959 C C . ALA A 1 396 ? 81.587 90.194 115.493 1.00 84.50 396 ALA A C 1
ATOM 2960 O O . ALA A 1 396 ? 81.334 89.951 114.313 1.00 92.94 396 ALA A O 1
ATOM 2962 N N . SER A 1 397 ? 82.780 90.591 115.914 1.00 81.12 397 SER A N 1
ATOM 2963 C CA . SER A 1 397 ? 83.889 90.755 114.995 1.00 84.06 397 SER A CA 1
ATOM 2964 C C . SER A 1 397 ? 85.175 90.358 115.694 1.00 89.22 397 SER A C 1
ATOM 2965 O O . SER A 1 397 ? 85.243 90.290 116.921 1.00 94.33 397 SER A O 1
ATOM 2968 N N . MET A 1 398 ? 86.198 90.082 114.895 1.00 87.91 398 MET A N 1
ATOM 2969 C CA . MET A 1 398 ? 87.494 89.683 115.416 1.00 83.89 398 MET A CA 1
ATOM 2970 C C . MET A 1 398 ? 88.554 90.759 115.304 1.00 88.53 398 MET A C 1
ATOM 2971 O O . MET A 1 398 ? 89.471 90.783 116.123 1.00 91.53 398 MET A O 1
ATOM 2976 N N . ASP A 1 399 ? 88.461 91.648 114.313 1.00 90.21 399 ASP A N 1
ATOM 2977 C CA . ASP A 1 399 ? 89.480 92.682 114.176 1.00 90.37 399 ASP A CA 1
ATOM 2978 C C . ASP A 1 399 ? 89.462 93.644 115.351 1.00 93.63 399 ASP A C 1
ATOM 2979 O O . ASP A 1 399 ? 90.520 94.008 115.875 1.00 103.32 399 ASP A O 1
ATOM 2984 N N . GLN A 1 400 ? 88.286 94.072 115.785 1.00 83.83 400 GLN A N 1
ATOM 2985 C CA . GLN A 1 400 ? 88.221 94.940 116.946 1.00 85.26 400 GLN A CA 1
ATOM 2986 C C . GLN A 1 400 ? 87.334 94.415 118.055 1.00 85.93 400 GLN A C 1
ATOM 2987 O O . GLN A 1 400 ? 87.526 94.802 119.207 1.00 89.20 400 GLN A O 1
ATOM 2993 N N . GLY A 1 401 ? 86.372 93.550 117.749 1.00 85.08 401 GLY A N 1
ATOM 2994 C CA . GLY A 1 401 ? 85.593 92.945 118.812 1.00 85.87 401 GLY A CA 1
ATOM 2995 C C . GLY A 1 401 ? 86.448 92.098 119.730 1.00 86.31 401 GLY A C 1
ATOM 2996 O O . GLY A 1 401 ? 86.227 92.060 120.941 1.00 87.06 401 GLY A O 1
ATOM 2997 N N . GLY A 1 402 ? 87.443 91.425 119.169 1.00 84.82 402 GLY A N 1
ATOM 2998 C CA . GLY A 1 402 ? 88.354 90.580 119.905 1.00 81.49 402 GLY A CA 1
ATOM 2999 C C . GLY A 1 402 ? 89.619 91.258 120.375 1.00 85.78 402 GLY A C 1
ATOM 3000 O O . GLY A 1 402 ? 90.566 90.570 120.766 1.00 89.79 402 GLY A O 1
ATOM 3001 N N . SER A 1 403 ? 89.673 92.578 120.344 1.00 86.13 403 SER A N 1
ATOM 3002 C CA . SER A 1 403 ? 90.875 93.282 120.761 1.00 84.84 403 SER A CA 1
ATOM 3003 C C . SER A 1 403 ? 91.052 93.163 122.269 1.00 86.27 403 SER A C 1
ATOM 3004 O O . SER A 1 403 ? 90.116 93.452 123.021 1.00 88.70 403 SER A O 1
ATOM 3007 N N . PRO A 1 404 ? 92.216 92.723 122.746 1.00 81.14 404 PRO A N 1
ATOM 3008 C CA . PRO A 1 404 ? 92.434 92.673 124.198 1.00 79.58 404 PRO A CA 1
ATOM 3009 C C . PRO A 1 404 ? 92.381 94.030 124.870 1.00 84.60 404 PRO A C 1
ATOM 3010 O O . PRO A 1 404 ? 92.009 94.103 126.045 1.00 87.06 404 PRO A O 1
ATOM 3014 N N . ILE A 1 405 ? 92.744 95.109 124.174 1.00 84.02 405 ILE A N 1
ATOM 3015 C CA . ILE A 1 405 ? 92.676 96.435 124.784 1.00 81.30 405 ILE A CA 1
ATOM 3016 C C . ILE A 1 405 ? 91.237 96.793 125.118 1.00 87.70 405 ILE A C 1
ATOM 3017 O O . ILE A 1 405 ? 90.927 97.232 126.231 1.00 93.77 405 ILE A O 1
ATOM 3022 N N . THR A 1 406 ? 90.339 96.629 124.147 1.00 84.97 406 THR A N 1
ATOM 3023 C CA . THR A 1 406 ? 88.944 96.994 124.359 1.00 85.55 406 THR A CA 1
ATOM 3024 C C . THR A 1 406 ? 88.333 96.167 125.476 1.00 88.52 406 THR A C 1
ATOM 3025 O O . THR A 1 406 ? 87.647 96.698 126.357 1.00 90.06 406 THR A O 1
ATOM 3029 N N . TYR A 1 407 ? 88.579 94.858 125.458 1.00 87.62 407 TYR A N 1
ATOM 3030 C CA . TYR A 1 407 ? 88.020 93.996 126.489 1.00 89.84 407 TYR A CA 1
ATOM 3031 C C . TYR A 1 407 ? 88.579 94.347 127.857 1.00 94.83 407 TYR A C 1
ATOM 3032 O O . TYR A 1 407 ? 87.838 94.392 128.844 1.00 99.66 407 TYR A O 1
ATOM 3041 N N . LEU A 1 408 ? 89.886 94.595 127.938 1.00 94.28 408 LEU A N 1
ATOM 3042 C CA . LEU A 1 408 ? 90.494 94.923 129.220 1.00 96.32 408 LEU A CA 1
ATOM 3043 C C . LEU A 1 408 ? 89.945 96.230 129.769 1.00 96.35 408 LEU A C 1
ATOM 3044 O O . LEU A 1 408 ? 89.644 96.330 130.962 1.00 98.69 408 LEU A O 1
ATOM 3049 N N . LEU A 1 409 ? 89.795 97.241 128.913 1.00 92.24 409 LEU A N 1
ATOM 3050 C CA . LEU A 1 409 ? 89.239 98.507 129.373 1.00 94.09 409 LEU A CA 1
ATOM 3051 C C . LEU A 1 409 ? 87.796 98.344 129.830 1.00 96.33 409 LEU A C 1
ATOM 3052 O O . LEU A 1 409 ? 87.406 98.865 130.883 1.00 100.00 409 LEU A O 1
ATOM 3057 N N . VAL A 1 410 ? 86.990 97.614 129.057 1.00 95.43 410 VAL A N 1
ATOM 3058 C CA . VAL A 1 410 ? 85.590 97.428 129.419 1.00 98.85 410 VAL A CA 1
ATOM 3059 C C . VAL A 1 410 ? 85.481 96.694 130.746 1.00 104.80 410 VAL A C 1
ATOM 3060 O O . VAL A 1 410 ? 84.687 97.068 131.618 1.00 108.24 410 VAL A O 1
ATOM 3064 N N . GLN A 1 411 ? 86.279 95.641 130.926 1.00 104.18 411 GLN A N 1
ATOM 3065 C CA . GLN A 1 411 ? 86.248 94.896 132.177 1.00 107.88 411 GLN A CA 1
ATOM 3066 C C . GLN A 1 411 ? 86.725 95.747 133.345 1.00 110.32 411 GLN A C 1
ATOM 3067 O O . GLN A 1 411 ? 86.146 95.691 134.435 1.00 112.75 411 GLN A O 1
ATOM 3073 N N . ALA A 1 412 ? 87.779 96.538 133.143 1.00 106.46 412 ALA A N 1
ATOM 3074 C CA . ALA A 1 412 ? 88.292 97.365 134.226 1.00 104.95 412 ALA A CA 1
ATOM 3075 C C . ALA A 1 412 ? 87.268 98.402 134.656 1.00 106.39 412 ALA A C 1
ATOM 3076 O O . ALA A 1 412 ? 87.122 98.685 135.850 1.00 107.21 412 ALA A O 1
ATOM 3078 N N . LEU A 1 413 ? 86.544 98.975 133.701 1.00 106.35 413 LEU A N 1
ATOM 3079 C CA . LEU A 1 413 ? 85.574 100.010 134.021 1.00 106.87 413 LEU A CA 1
ATOM 3080 C C . LEU A 1 413 ? 84.193 99.461 134.356 1.00 109.89 413 LEU A C 1
ATOM 3081 O O . LEU A 1 413 ? 83.321 100.237 134.757 1.00 111.41 413 LEU A O 1
ATOM 3086 N N . THR A 1 414 ? 83.971 98.154 134.213 1.00 111.65 414 THR A N 1
ATOM 3087 C CA . THR A 1 414 ? 82.657 97.587 134.495 1.00 114.91 414 THR A CA 1
ATOM 3088 C C . THR A 1 414 ? 82.724 96.451 135.507 1.00 117.76 414 THR A C 1
ATOM 3089 O O . THR A 1 414 ? 81.796 96.271 136.302 1.00 115.57 414 THR A O 1
ATOM 3093 N N . LEU A 1 415 ? 83.812 95.680 135.481 1.00 118.49 415 LEU A N 1
ATOM 3094 C CA . LEU A 1 415 ? 83.984 94.520 136.359 1.00 119.82 415 LEU A CA 1
ATOM 3095 C C . LEU A 1 415 ? 82.847 93.517 136.190 1.00 124.33 415 LEU A C 1
ATOM 3096 O O . LEU A 1 415 ? 82.376 92.916 137.157 1.00 126.31 415 LEU A O 1
ATOM 3101 N N . GLU A 1 416 ? 82.400 93.332 134.947 1.00 125.02 416 GLU A N 1
ATOM 3102 C CA . GLU A 1 416 ? 81.328 92.379 134.688 1.00 126.55 416 GLU A CA 1
ATOM 3103 C C . GLU A 1 416 ? 81.822 90.939 134.722 1.00 126.72 416 GLU A C 1
ATOM 3104 O O . GLU A 1 416 ? 81.028 90.024 134.966 1.00 127.79 416 GLU A O 1
ATOM 3110 N N . ASN A 1 417 ? 83.114 90.718 134.487 1.00 124.10 417 ASN A N 1
ATOM 3111 C CA . ASN A 1 417 ? 83.692 89.374 134.487 1.00 123.87 417 ASN A CA 1
ATOM 3112 C C . ASN A 1 417 ? 85.045 89.462 135.184 1.00 122.75 417 ASN A C 1
ATOM 3113 O O . ASN A 1 417 ? 86.059 89.748 134.544 1.00 120.17 417 ASN A O 1
ATOM 3118 N N . VAL A 1 418 ? 85.055 89.207 136.492 1.00 122.19 418 VAL A N 1
ATOM 3119 C CA . VAL A 1 418 ? 86.276 89.377 137.271 1.00 120.97 418 VAL A CA 1
ATOM 3120 C C . VAL A 1 418 ? 87.325 88.352 136.860 1.00 118.70 418 VAL A C 1
ATOM 3121 O O . VAL A 1 418 ? 88.500 88.686 136.680 1.00 115.81 418 VAL A O 1
ATOM 3125 N N . ILE A 1 419 ? 86.921 87.091 136.708 1.00 119.63 419 ILE A N 1
ATOM 3126 C CA . ILE A 1 419 ? 87.888 86.028 136.441 1.00 119.75 419 ILE A CA 1
ATOM 3127 C C . ILE A 1 419 ? 88.492 86.187 135.052 1.00 115.20 419 ILE A C 1
ATOM 3128 O O . ILE A 1 419 ? 89.712 86.086 134.872 1.00 113.66 419 ILE A O 1
ATOM 3133 N N . GLY A 1 420 ? 87.647 86.419 134.049 1.00 115.00 420 GLY A N 1
ATOM 3134 C CA . GLY A 1 420 ? 88.160 86.632 132.707 1.00 111.64 420 GLY A CA 1
ATOM 3135 C C . GLY A 1 420 ? 89.031 87.866 132.618 1.00 109.36 420 GLY A C 1
ATOM 3136 O O . GLY A 1 420 ? 90.067 87.863 131.946 1.00 105.61 420 GLY A O 1
ATOM 3137 N N . LEU A 1 421 ? 88.625 88.940 133.299 1.00 111.24 421 LEU A N 1
ATOM 3138 C CA . LEU A 1 421 ? 89.450 90.138 133.333 1.00 110.55 421 LEU A CA 1
ATOM 3139 C C . LEU A 1 421 ? 90.806 89.843 133.948 1.00 108.76 421 LEU A C 1
ATOM 3140 O O . LEU A 1 421 ? 91.833 90.254 133.410 1.00 107.49 421 LEU A O 1
ATOM 3145 N N . VAL A 1 422 ? 90.831 89.114 135.062 1.00 108.52 422 VAL A N 1
ATOM 3146 C CA . VAL A 1 422 ? 92.099 88.810 135.719 1.00 106.48 422 VAL A CA 1
ATOM 3147 C C . VAL A 1 422 ? 92.991 87.995 134.795 1.00 104.65 422 VAL A C 1
ATOM 3148 O O . VAL A 1 422 ? 94.174 88.299 134.623 1.00 104.17 422 VAL A O 1
ATOM 3152 N N . ALA A 1 423 ? 92.431 86.961 134.165 1.00 105.97 423 ALA A N 1
ATOM 3153 C CA . ALA A 1 423 ? 93.245 86.090 133.322 1.00 103.58 423 ALA A CA 1
ATOM 3154 C C . ALA A 1 423 ? 93.802 86.841 132.117 1.00 101.37 423 ALA A C 1
ATOM 3155 O O . ALA A 1 423 ? 95.017 86.836 131.871 1.00 100.52 423 ALA A O 1
ATOM 3157 N N . ILE A 1 424 ? 92.928 87.504 131.358 1.00 101.42 424 ILE A N 1
ATOM 3158 C CA . ILE A 1 424 ? 93.383 88.204 130.163 1.00 98.40 424 ILE A CA 1
ATOM 3159 C C . ILE A 1 424 ? 94.296 89.361 130.536 1.00 99.09 424 ILE A C 1
ATOM 3160 O O . ILE A 1 424 ? 95.277 89.637 129.841 1.00 97.84 424 ILE A O 1
ATOM 3165 N N . GLY A 1 425 ? 93.997 90.056 131.632 1.00 99.94 425 GLY A N 1
ATOM 3166 C CA . GLY A 1 425 ? 94.843 91.152 132.052 1.00 97.55 425 GLY A CA 1
ATOM 3167 C C . GLY A 1 425 ? 96.221 90.693 132.472 1.00 98.82 425 GLY A C 1
ATOM 3168 O O . GLY A 1 425 ? 97.213 91.336 132.146 1.00 99.64 425 GLY A O 1
ATOM 3169 N N . ALA A 1 426 ? 96.305 89.577 133.196 1.00 100.45 426 ALA A N 1
ATOM 3170 C CA . ALA A 1 426 ? 97.610 89.048 133.566 1.00 98.35 426 ALA A CA 1
ATOM 3171 C C . ALA A 1 426 ? 98.400 88.656 132.330 1.00 95.43 426 ALA A C 1
ATOM 3172 O O . ALA A 1 426 ? 99.576 89.013 132.191 1.00 95.75 426 ALA A O 1
ATOM 3174 N N . LEU A 1 427 ? 97.758 87.950 131.399 1.00 93.54 427 LEU A N 1
ATOM 3175 C CA . LEU A 1 427 ? 98.463 87.522 130.195 1.00 90.54 427 LEU A CA 1
ATOM 3176 C C . LEU A 1 427 ? 98.936 88.719 129.379 1.00 91.66 427 LEU A C 1
ATOM 3177 O O . LEU A 1 427 ? 100.106 88.796 128.985 1.00 95.78 427 LEU A O 1
ATOM 3182 N N . TYR A 1 428 ? 98.049 89.686 129.144 1.00 89.55 428 TYR A N 1
ATOM 3183 C CA . TYR A 1 428 ? 98.406 90.834 128.323 1.00 89.01 428 TYR A CA 1
ATOM 3184 C C . TYR A 1 428 ? 99.373 91.766 129.034 1.00 92.61 428 TYR A C 1
ATOM 3185 O O . TYR A 1 428 ? 100.210 92.386 128.381 1.00 95.59 428 TYR A O 1
ATOM 3194 N N . GLY A 1 429 ? 99.270 91.902 130.355 1.00 92.08 429 GLY A N 1
ATOM 3195 C CA . GLY A 1 429 ? 100.224 92.719 131.078 1.00 91.57 429 GLY A CA 1
ATOM 3196 C C . GLY A 1 429 ? 101.609 92.113 131.076 1.00 91.14 429 GLY A C 1
ATOM 3197 O O . GLY A 1 429 ? 102.605 92.825 130.948 1.00 93.23 429 GLY A O 1
ATOM 3198 N N . ILE A 1 430 ? 101.696 90.790 131.216 1.00 89.24 430 ILE A N 1
ATOM 3199 C CA . ILE A 1 430 ? 102.989 90.133 131.084 1.00 89.33 430 ILE A CA 1
ATOM 3200 C C . ILE A 1 430 ? 103.524 90.315 129.673 1.00 89.76 430 ILE A C 1
ATOM 3201 O O . ILE A 1 430 ? 104.715 90.573 129.477 1.00 93.79 430 ILE A O 1
ATOM 3206 N N . GLY A 1 431 ? 102.654 90.204 128.669 1.00 86.93 431 GLY A N 1
ATOM 3207 C CA . GLY A 1 431 ? 103.092 90.441 127.303 1.00 86.44 431 GLY A CA 1
ATOM 3208 C C . GLY A 1 431 ? 103.592 91.856 127.085 1.00 89.56 431 GLY A C 1
ATOM 3209 O O . GLY A 1 431 ? 104.598 92.071 126.410 1.00 94.45 431 GLY A O 1
ATOM 3210 N N . ILE A 1 432 ? 102.898 92.838 127.657 1.00 88.44 432 ILE A N 1
ATOM 3211 C CA . ILE A 1 432 ? 103.302 94.233 127.521 1.00 86.94 432 ILE A CA 1
ATOM 3212 C C . ILE A 1 432 ? 104.621 94.481 128.234 1.00 91.17 432 ILE A C 1
ATOM 3213 O O . ILE A 1 432 ? 105.505 95.162 127.708 1.00 94.46 432 ILE A O 1
ATOM 3218 N N . PHE A 1 433 ? 104.773 93.951 129.445 1.00 88.68 433 PHE A N 1
ATOM 3219 C CA . PHE A 1 433 ? 106.031 94.124 130.157 1.00 90.62 433 PHE A CA 1
ATOM 3220 C C . PHE A 1 433 ? 107.173 93.476 129.394 1.00 93.37 433 PHE A C 1
ATOM 3221 O O . PHE A 1 433 ? 108.261 94.050 129.283 1.00 97.24 433 PHE A O 1
ATOM 3229 N N . LEU A 1 434 ? 106.939 92.285 128.846 1.00 91.63 434 LEU A N 1
ATOM 3230 C CA . LEU A 1 434 ? 107.981 91.595 128.101 1.00 92.17 434 LEU A CA 1
ATOM 3231 C C . LEU A 1 434 ? 108.349 92.350 126.833 1.00 93.52 434 LEU A C 1
ATOM 3232 O O . LEU A 1 434 ? 109.531 92.477 126.511 1.00 99.04 434 LEU A O 1
ATOM 3237 N N . THR A 1 435 ? 107.360 92.874 126.104 1.00 88.98 435 THR A N 1
ATOM 3238 C CA . THR A 1 435 ? 107.686 93.609 124.887 1.00 89.33 435 THR A CA 1
ATOM 3239 C C . THR A 1 435 ? 108.340 94.949 125.196 1.00 93.96 435 THR A C 1
ATOM 3240 O O . THR A 1 435 ? 109.215 95.392 124.447 1.00 102.53 435 THR A O 1
ATOM 3244 N N . TRP A 1 436 ? 107.967 95.592 126.301 1.00 90.96 436 TRP A N 1
ATOM 3245 C CA . TRP A 1 436 ? 108.638 96.826 126.683 1.00 94.21 436 TRP A CA 1
ATOM 3246 C C . TRP A 1 436 ? 110.081 96.561 127.079 1.00 101.64 436 TRP A C 1
ATOM 3247 O O . TRP A 1 436 ? 110.984 97.301 126.677 1.00 105.28 436 TRP A O 1
ATOM 3258 N N . ARG A 1 437 ? 110.320 95.506 127.858 1.00 101.36 437 ARG A N 1
ATOM 3259 C CA . ARG A 1 437 ? 111.687 95.159 128.220 1.00 103.74 437 ARG A CA 1
ATOM 3260 C C . ARG A 1 437 ? 112.492 94.770 126.990 1.00 106.76 437 ARG A C 1
ATOM 3261 O O . ARG A 1 437 ? 113.673 95.109 126.879 1.00 114.44 437 ARG A O 1
ATOM 3269 N N . ARG A 1 438 ? 111.864 94.060 126.054 1.00 101.77 438 ARG A N 1
ATOM 3270 C CA . ARG A 1 438 ? 112.542 93.674 124.824 1.00 105.14 438 ARG A CA 1
ATOM 3271 C C . ARG A 1 438 ? 112.943 94.894 124.009 1.00 111.01 438 ARG A C 1
ATOM 3272 O O . ARG A 1 438 ? 114.076 94.980 123.521 1.00 119.56 438 ARG A O 1
ATOM 3280 N N . ALA A 1 439 ? 112.030 95.854 123.859 1.00 104.45 439 ALA A N 1
ATOM 3281 C CA . ALA A 1 439 ? 112.354 97.068 123.121 1.00 102.17 439 ALA A CA 1
ATOM 3282 C C . ALA A 1 439 ? 113.438 97.867 123.826 1.00 114.07 439 ALA A C 1
ATOM 3283 O O . ALA A 1 439 ? 114.332 98.423 123.177 1.00 122.04 439 ALA A O 1
ATOM 3285 N N . LYS A 1 440 ? 113.375 97.942 125.155 1.00 113.73 440 LYS A N 1
ATOM 3286 C CA . LYS A 1 440 ? 114.406 98.649 125.903 1.00 116.53 440 LYS A CA 1
ATOM 3287 C C . LYS A 1 440 ? 115.767 97.997 125.713 1.00 125.53 440 LYS A C 1
ATOM 3288 O O . LYS A 1 440 ? 116.776 98.687 125.524 1.00 134.08 440 LYS A O 1
ATOM 3294 N N . ARG A 1 441 ? 115.815 96.666 125.753 1.00 122.38 441 ARG A N 1
ATOM 3295 C CA . ARG A 1 441 ? 117.075 95.960 125.559 1.00 126.47 441 ARG A CA 1
ATOM 3296 C C . ARG A 1 441 ? 117.615 96.166 124.151 1.00 132.88 441 ARG A C 1
ATOM 3297 O O . ARG A 1 441 ? 118.824 96.347 123.966 1.00 140.75 441 ARG A O 1
ATOM 3305 N N . PHE A 1 442 ? 116.740 96.136 123.144 1.00 126.90 442 PHE A N 1
ATOM 3306 C CA . PHE A 1 442 ? 117.190 96.386 121.778 1.00 129.50 442 PHE A CA 1
ATOM 3307 C C . PHE A 1 442 ? 117.736 97.799 121.627 1.00 138.83 442 PHE A C 1
ATOM 3308 O O . PHE A 1 442 ? 118.757 98.011 120.962 1.00 148.10 442 PHE A O 1
ATOM 3316 N N . ALA A 1 443 ? 117.065 98.782 122.232 1.00 138.00 443 ALA A N 1
ATOM 3317 C CA . ALA A 1 443 ? 117.559 100.153 122.171 1.00 142.21 443 ALA A CA 1
ATOM 3318 C C . ALA A 1 443 ? 118.910 100.279 122.860 1.00 151.86 443 ALA A C 1
ATOM 3319 O O . ALA A 1 443 ? 119.807 100.971 122.363 1.00 158.88 443 ALA A O 1
ATOM 3321 N N . ALA A 1 444 ? 119.074 99.618 124.006 1.00 149.42 444 ALA A N 1
ATOM 3322 C CA . ALA A 1 444 ? 120.357 99.651 124.699 1.00 152.53 444 ALA A CA 1
ATOM 3323 C C . ALA A 1 444 ? 121.456 99.020 123.856 1.00 158.64 444 ALA A C 1
ATOM 3324 O O . ALA A 1 444 ? 122.577 99.538 123.796 1.00 164.55 444 ALA A O 1
ATOM 3326 N N . GLN A 1 445 ? 121.153 97.899 123.198 1.00 156.27 445 GLN A N 1
ATOM 3327 C CA . GLN A 1 445 ? 122.144 97.253 122.342 1.00 159.61 445 GLN A CA 1
ATOM 3328 C C . GLN A 1 445 ? 122.522 98.143 121.166 1.00 165.98 445 GLN A C 1
ATOM 3329 O O . GLN A 1 445 ? 123.699 98.234 120.800 1.00 170.28 445 GLN A O 1
ATOM 3335 N N . ALA A 1 446 ? 121.534 98.802 120.557 1.00 165.59 446 ALA A N 1
ATOM 3336 C CA . ALA A 1 446 ? 121.824 99.694 119.439 1.00 170.09 446 ALA A CA 1
ATOM 3337 C C . ALA A 1 446 ? 122.665 100.883 119.885 1.00 176.29 446 ALA A C 1
ATOM 3338 O O . ALA A 1 446 ? 123.570 101.318 119.163 1.00 177.57 446 ALA A O 1
ATOM 3340 N N . GLU A 1 447 ? 122.376 101.427 121.070 1.00 177.76 447 GLU A N 1
ATOM 3341 C CA . GLU A 1 447 ? 123.163 102.546 121.579 1.00 181.59 447 GLU A CA 1
ATOM 3342 C C . GLU A 1 447 ? 124.609 102.138 121.825 1.00 183.81 447 GLU A C 1
ATOM 3343 O O . GLU A 1 447 ? 125.537 102.894 121.513 1.00 187.82 447 GLU A O 1
ATOM 3349 N N . SER A 1 448 ? 124.822 100.950 122.380 1.00 183.08 448 SER A N 1
ATOM 3350 C CA . SER A 1 448 ? 126.169 100.461 122.644 1.00 183.89 448 SER A CA 1
ATOM 3351 C C . SER A 1 448 ? 126.843 99.996 121.358 1.00 182.95 448 SER A C 1
ATOM 3352 O O . SER A 1 448 ? 127.374 100.805 120.597 1.00 182.64 448 SER A O 1
ATOM 3355 N N . MET B 1 1 ? 80.541 69.174 73.005 1.00 139.99 1 MET B N 1
ATOM 3356 C CA . MET B 1 1 ? 81.851 68.875 73.568 1.00 147.33 1 MET B CA 1
ATOM 3357 C C . MET B 1 1 ? 82.838 69.996 73.261 1.00 145.93 1 MET B C 1
ATOM 3358 O O . MET B 1 1 ? 83.447 70.562 74.168 1.00 142.96 1 MET B O 1
ATOM 3363 N N . PHE B 1 2 ? 82.990 70.311 71.972 1.00 144.87 2 PHE B N 1
ATOM 3364 C CA . PHE B 1 2 ? 83.921 71.360 71.572 1.00 141.04 2 PHE B CA 1
ATOM 3365 C C . PHE B 1 2 ? 83.501 72.711 72.132 1.00 138.07 2 PHE B C 1
ATOM 3366 O O . PHE B 1 2 ? 84.339 73.479 72.623 1.00 134.60 2 PHE B O 1
ATOM 3374 N N . THR B 1 3 ? 82.206 73.019 72.071 1.00 138.90 3 THR B N 1
ATOM 3375 C CA . THR B 1 3 ? 81.724 74.272 72.637 1.00 138.60 3 THR B CA 1
ATOM 3376 C C . THR B 1 3 ? 81.996 74.333 74.132 1.00 136.12 3 THR B C 1
ATOM 3377 O O . THR B 1 3 ? 82.428 75.368 74.653 1.00 132.31 3 THR B O 1
ATOM 3381 N N . GLU B 1 4 ? 81.761 73.224 74.836 1.00 138.05 4 GLU B N 1
ATOM 3382 C CA . GLU B 1 4 ? 81.951 73.213 76.281 1.00 137.34 4 GLU B CA 1
ATOM 3383 C C . GLU B 1 4 ? 83.412 73.444 76.643 1.00 135.37 4 GLU B C 1
ATOM 3384 O O . GLU B 1 4 ? 83.719 74.248 77.528 1.00 133.08 4 GLU B O 1
ATOM 3390 N N . ILE B 1 5 ? 84.332 72.762 75.955 1.00 132.72 5 ILE B N 1
ATOM 3391 C CA . ILE B 1 5 ? 85.744 72.899 76.298 1.00 128.99 5 ILE B CA 1
ATOM 3392 C C . ILE B 1 5 ? 86.259 74.283 75.920 1.00 123.18 5 ILE B C 1
ATOM 3393 O O . ILE B 1 5 ? 87.069 74.873 76.645 1.00 118.25 5 ILE B O 1
ATOM 3398 N N . MET B 1 6 ? 85.802 74.828 74.789 1.00 124.31 6 MET B N 1
ATOM 3399 C CA . MET B 1 6 ? 86.217 76.178 74.420 1.00 122.11 6 MET B CA 1
ATOM 3400 C C . MET B 1 6 ? 85.725 77.202 75.432 1.00 117.41 6 MET B C 1
ATOM 3401 O O . MET B 1 6 ? 86.481 78.092 75.844 1.00 114.79 6 MET B O 1
ATOM 3406 N N . ARG B 1 7 ? 84.465 77.090 75.856 1.00 119.18 7 ARG B N 1
ATOM 3407 C CA . ARG B 1 7 ? 83.956 78.007 76.867 1.00 119.55 7 ARG B CA 1
ATOM 3408 C C . ARG B 1 7 ? 84.700 77.835 78.181 1.00 117.83 7 ARG B C 1
ATOM 3409 O O . ARG B 1 7 ? 84.963 78.815 78.884 1.00 113.95 7 ARG B O 1
ATOM 3417 N N . TYR B 1 8 ? 85.047 76.596 78.532 1.00 118.07 8 TYR B N 1
ATOM 3418 C CA . TYR B 1 8 ? 85.774 76.358 79.771 1.00 114.54 8 TYR B CA 1
ATOM 3419 C C . TYR B 1 8 ? 87.144 77.018 79.737 1.00 112.04 8 TYR B C 1
ATOM 3420 O O . TYR B 1 8 ? 87.570 77.641 80.715 1.00 110.83 8 TYR B O 1
ATOM 3429 N N . VAL B 1 9 ? 87.851 76.891 78.615 1.00 111.64 9 VAL B N 1
ATOM 3430 C CA . VAL B 1 9 ? 89.166 77.514 78.490 1.00 104.26 9 VAL B CA 1
ATOM 3431 C C . VAL B 1 9 ? 89.043 79.033 78.544 1.00 106.43 9 VAL B C 1
ATOM 3432 O O . VAL B 1 9 ? 89.832 79.721 79.214 1.00 105.21 9 VAL B O 1
ATOM 3436 N N . LEU B 1 10 ? 88.047 79.583 77.850 1.00 109.06 10 LEU B N 1
ATOM 3437 C CA . LEU B 1 10 ? 87.856 81.027 77.866 1.00 104.24 10 LEU B CA 1
ATOM 3438 C C . LEU B 1 10 ? 87.549 81.523 79.272 1.00 106.93 10 LEU B C 1
ATOM 3439 O O . LEU B 1 10 ? 88.053 82.570 79.693 1.00 106.34 10 LEU B O 1
ATOM 3444 N N . ASP B 1 11 ? 86.726 80.783 80.016 1.00 109.10 11 ASP B N 1
ATOM 3445 C CA . ASP B 1 11 ? 86.420 81.150 81.391 1.00 107.42 11 ASP B CA 1
ATOM 3446 C C . ASP B 1 11 ? 87.622 80.997 82.308 1.00 103.64 11 ASP B C 1
ATOM 3447 O O . ASP B 1 11 ? 87.750 81.760 83.271 1.00 105.10 11 ASP B O 1
ATOM 3452 N N . LEU B 1 12 ? 88.492 80.022 82.045 1.00 101.91 12 LEU B N 1
ATOM 3453 C CA . LEU B 1 12 ? 89.762 79.965 82.757 1.00 97.32 12 LEU B CA 1
ATOM 3454 C C . LEU B 1 12 ? 90.533 81.260 82.566 1.00 95.04 12 LEU B C 1
ATOM 3455 O O . LEU B 1 12 ? 91.016 81.858 83.532 1.00 92.18 12 LEU B O 1
ATOM 3460 N N . GLY B 1 13 ? 90.642 81.715 81.325 1.00 99.01 13 GLY B N 1
ATOM 3461 C CA . GLY B 1 13 ? 91.119 83.051 81.057 1.00 97.11 13 GLY B CA 1
ATOM 3462 C C . GLY B 1 13 ? 92.623 83.201 81.133 1.00 94.16 13 GLY B C 1
ATOM 3463 O O . GLY B 1 13 ? 93.356 82.239 81.362 1.00 93.40 13 GLY B O 1
ATOM 3464 N N . PRO B 1 14 ? 93.117 84.422 80.917 1.00 94.25 14 PRO B N 1
ATOM 3465 C CA . PRO B 1 14 ? 94.573 84.628 80.877 1.00 94.58 14 PRO B CA 1
ATOM 3466 C C . PRO B 1 14 ? 95.256 84.316 82.185 1.00 100.25 14 PRO B C 1
ATOM 3467 O O . PRO B 1 14 ? 96.441 83.966 82.186 1.00 102.96 14 PRO B O 1
ATOM 3471 N N . THR B 1 15 ? 94.541 84.437 83.300 1.00 100.40 15 THR B N 1
ATOM 3472 C CA . THR B 1 15 ? 95.139 84.219 84.609 1.00 91.22 15 THR B CA 1
ATOM 3473 C C . THR B 1 15 ? 95.605 82.779 84.779 1.00 91.30 15 THR B C 1
ATOM 3474 O O . THR B 1 15 ? 96.678 82.531 85.337 1.00 93.28 15 THR B O 1
ATOM 3478 N N . VAL B 1 16 ? 94.831 81.820 84.290 1.00 90.91 16 VAL B N 1
ATOM 3479 C CA . VAL B 1 16 ? 95.093 80.405 84.513 1.00 87.66 16 VAL B CA 1
ATOM 3480 C C . VAL B 1 16 ? 95.529 79.705 83.232 1.00 95.13 16 VAL B C 1
ATOM 3481 O O . VAL B 1 16 ? 96.533 78.995 83.217 1.00 98.95 16 VAL B O 1
ATOM 3485 N N . MET B 1 17 ? 94.769 79.876 82.151 1.00 95.34 17 MET B N 1
ATOM 3486 C CA . MET B 1 17 ? 95.036 79.122 80.932 1.00 93.39 17 MET B CA 1
ATOM 3487 C C . MET B 1 17 ? 96.385 79.489 80.331 1.00 97.20 17 MET B C 1
ATOM 3488 O O . MET B 1 17 ? 97.120 78.618 79.854 1.00 101.05 17 MET B O 1
ATOM 3493 N N . LEU B 1 18 ? 96.721 80.776 80.322 1.00 97.04 18 LEU B N 1
ATOM 3494 C CA . LEU B 1 18 ? 98.010 81.185 79.772 1.00 95.98 18 LEU B CA 1
ATOM 3495 C C . LEU B 1 18 ? 99.191 80.584 80.524 1.00 95.26 18 LEU B C 1
ATOM 3496 O O . LEU B 1 18 ? 100.127 80.106 79.858 1.00 96.49 18 LEU B O 1
ATOM 3501 N N . PRO B 1 19 ? 99.233 80.575 81.862 1.00 92.05 19 PRO B N 1
ATOM 3502 C CA . PRO B 1 19 ? 100.285 79.801 82.535 1.00 91.09 19 PRO B CA 1
ATOM 3503 C C . PRO B 1 19 ? 100.295 78.334 82.162 1.00 93.24 19 PRO B C 1
ATOM 3504 O O . PRO B 1 19 ? 101.372 77.741 82.084 1.00 98.94 19 PRO B O 1
ATOM 3508 N N . ILE B 1 20 ? 99.134 77.722 81.941 1.00 91.46 20 ILE B N 1
ATOM 3509 C CA . ILE B 1 20 ? 99.107 76.311 81.571 1.00 94.11 20 ILE B CA 1
ATOM 3510 C C . ILE B 1 20 ? 99.766 76.105 80.215 1.00 100.67 20 ILE B C 1
ATOM 3511 O O . ILE B 1 20 ? 100.577 75.189 80.030 1.00 104.40 20 ILE B O 1
ATOM 3516 N N . VAL B 1 21 ? 99.434 76.960 79.247 1.00 100.05 21 VAL B N 1
ATOM 3517 C CA . VAL B 1 21 ? 100.043 76.857 77.925 1.00 98.11 21 VAL B CA 1
ATOM 3518 C C . VAL B 1 21 ? 101.541 77.099 78.013 1.00 103.55 21 VAL B C 1
ATOM 3519 O O . VAL B 1 21 ? 102.335 76.419 77.354 1.00 108.73 21 VAL B O 1
ATOM 3523 N N . VAL B 1 22 ? 101.951 78.072 78.824 1.00 104.18 22 VAL B N 1
ATOM 3524 C CA . VAL B 1 22 ? 103.372 78.374 78.971 1.00 106.03 22 VAL B CA 1
ATOM 3525 C C . VAL B 1 22 ? 104.113 77.202 79.602 1.00 107.27 22 VAL B C 1
ATOM 3526 O O . VAL B 1 22 ? 105.225 76.856 79.188 1.00 111.78 22 VAL B O 1
ATOM 3530 N N . ILE B 1 23 ? 103.514 76.577 80.614 1.00 103.90 23 ILE B N 1
ATOM 3531 C CA . ILE B 1 23 ? 104.125 75.414 81.248 1.00 105.12 23 ILE B CA 1
ATOM 3532 C C . ILE B 1 23 ? 104.246 74.272 80.251 1.00 112.63 23 ILE B C 1
ATOM 3533 O O . ILE B 1 23 ? 105.263 73.571 80.206 1.00 119.04 23 ILE B O 1
ATOM 3538 N N . LEU B 1 24 ? 103.212 74.068 79.433 1.00 111.10 24 LEU B N 1
ATOM 3539 C CA . LEU B 1 24 ? 103.282 73.030 78.410 1.00 113.34 24 LEU B CA 1
ATOM 3540 C C . LEU B 1 24 ? 104.398 73.314 77.413 1.00 117.40 24 LEU B C 1
ATOM 3541 O O . LEU B 1 24 ? 105.154 72.408 77.042 1.00 121.14 24 LEU B O 1
ATOM 3546 N N . PHE B 1 25 ? 104.523 74.569 76.977 1.00 115.20 25 PHE B N 1
ATOM 3547 C CA . PHE B 1 25 ? 105.590 74.928 76.049 1.00 117.22 25 PHE B CA 1
ATOM 3548 C C . PHE B 1 25 ? 106.956 74.690 76.672 1.00 121.52 25 PHE B C 1
ATOM 3549 O O . PHE B 1 25 ? 107.858 74.150 76.023 1.00 127.86 25 PHE B O 1
ATOM 3557 N N . SER B 1 26 ? 107.124 75.084 77.935 1.00 120.14 26 SER B N 1
ATOM 3558 C CA . SER B 1 26 ? 108.409 74.922 78.602 1.00 122.66 26 SER B CA 1
ATOM 3559 C C . SER B 1 26 ? 108.763 73.452 78.765 1.00 125.52 26 SER B C 1
ATOM 3560 O O . SER B 1 26 ? 109.920 73.060 78.581 1.00 129.13 26 SER B O 1
ATOM 3563 N N . LEU B 1 27 ? 107.780 72.623 79.117 1.00 124.93 27 LEU B N 1
ATOM 3564 C CA . LEU B 1 27 ? 108.034 71.192 79.219 1.00 127.66 27 LEU B CA 1
ATOM 3565 C C . LEU B 1 27 ? 108.395 70.609 77.862 1.00 130.74 27 LEU B C 1
ATOM 3566 O O . LEU B 1 27 ? 109.259 69.730 77.765 1.00 131.58 27 LEU B O 1
ATOM 3571 N N . LEU B 1 28 ? 107.749 71.091 76.798 1.00 131.76 28 LEU B N 1
ATOM 3572 C CA . LEU B 1 28 ? 108.129 70.674 75.455 1.00 132.32 28 LEU B CA 1
ATOM 3573 C C . LEU B 1 28 ? 109.537 71.122 75.097 1.00 135.92 28 LEU B C 1
ATOM 3574 O O . LEU B 1 28 ? 110.147 70.549 74.189 1.00 138.73 28 LEU B O 1
ATOM 3579 N N . LEU B 1 29 ? 110.067 72.126 75.790 1.00 136.23 29 LEU B N 1
ATOM 3580 C CA . LEU B 1 29 ? 111.430 72.592 75.587 1.00 138.03 29 LEU B CA 1
ATOM 3581 C C . LEU B 1 29 ? 112.428 71.877 76.487 1.00 141.79 29 LEU B C 1
ATOM 3582 O O . LEU B 1 29 ? 113.588 72.294 76.559 1.00 143.96 29 LEU B O 1
ATOM 3587 N N . LYS B 1 30 ? 111.992 70.826 77.183 1.00 141.04 30 LYS B N 1
ATOM 3588 C CA . LYS B 1 30 ? 112.852 70.016 78.047 1.00 142.29 30 LYS B CA 1
ATOM 3589 C C . LYS B 1 30 ? 113.468 70.837 79.176 1.00 142.65 30 LYS B C 1
ATOM 3590 O O . LYS B 1 30 ? 114.610 70.600 79.576 1.00 144.05 30 LYS B O 1
ATOM 3596 N N . MET B 1 31 ? 112.724 71.804 79.698 1.00 140.14 31 MET B N 1
ATOM 3597 C CA . MET B 1 31 ? 113.151 72.535 80.879 1.00 136.43 31 MET B CA 1
ATOM 3598 C C . MET B 1 31 ? 112.731 71.784 82.137 1.00 138.01 31 MET B C 1
ATOM 3599 O O . MET B 1 31 ? 111.877 70.896 82.104 1.00 138.00 31 MET B O 1
ATOM 3604 N N . LYS B 1 32 ? 113.355 72.145 83.251 1.00 136.38 32 LYS B N 1
ATOM 3605 C CA . LYS B 1 32 ? 113.008 71.520 84.516 1.00 132.41 32 LYS B CA 1
ATOM 3606 C C . LYS B 1 32 ? 111.579 71.890 84.904 1.00 128.85 32 LYS B C 1
ATOM 3607 O O . LYS B 1 32 ? 111.147 73.023 84.674 1.00 126.93 32 LYS B O 1
ATOM 3613 N N . PRO B 1 33 ? 110.822 70.957 85.482 1.00 127.39 33 PRO B N 1
ATOM 3614 C CA . PRO B 1 33 ? 109.443 71.279 85.876 1.00 122.29 33 PRO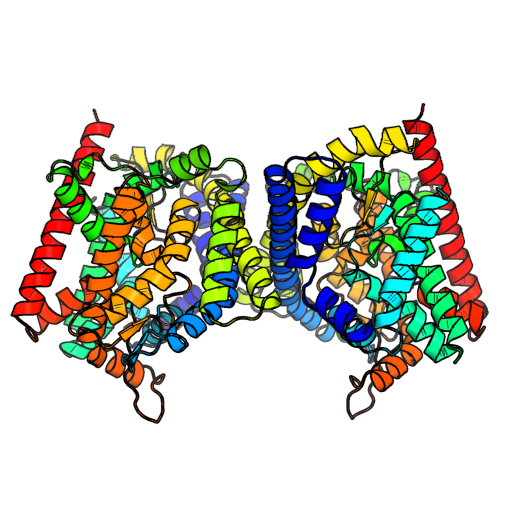 B CA 1
ATOM 3615 C C . PRO B 1 33 ? 109.348 72.426 86.862 1.00 120.80 33 PRO B C 1
ATOM 3616 O O . PRO B 1 33 ? 108.380 73.194 86.809 1.00 119.39 33 PRO B O 1
ATOM 3620 N N . GLY B 1 34 ? 110.322 72.571 87.761 1.00 121.41 34 GLY B N 1
ATOM 3621 C CA . GLY B 1 34 ? 110.271 73.670 88.711 1.00 120.01 34 GLY B CA 1
ATOM 3622 C C . GLY B 1 34 ? 110.365 75.025 88.038 1.00 118.67 34 GLY B C 1
ATOM 3623 O O . GLY B 1 34 ? 109.566 75.924 88.309 1.00 116.15 34 GLY B O 1
ATOM 3624 N N . ASP B 1 35 ? 111.331 75.183 87.131 1.00 120.33 35 ASP B N 1
ATOM 3625 C CA . ASP B 1 35 ? 111.464 76.447 86.415 1.00 118.53 35 ASP B CA 1
ATOM 3626 C C . ASP B 1 35 ? 110.268 76.695 85.509 1.00 115.47 35 ASP B C 1
ATOM 3627 O O . ASP B 1 35 ? 109.801 77.833 85.385 1.00 114.69 35 ASP B O 1
ATOM 3632 N N . ALA B 1 36 ? 109.766 75.644 84.861 1.00 114.15 36 ALA B N 1
ATOM 3633 C CA . ALA B 1 36 ? 108.603 75.794 83.997 1.00 111.41 36 ALA B CA 1
ATOM 3634 C C . ALA B 1 36 ? 107.401 76.287 84.786 1.00 108.35 36 ALA B C 1
ATOM 3635 O O . ALA B 1 36 ? 106.717 77.234 84.378 1.00 109.78 36 ALA B O 1
ATOM 3637 N N . PHE B 1 37 ? 107.138 75.664 85.933 1.00 108.55 37 PHE B N 1
ATOM 3638 C CA . PHE B 1 37 ? 106.012 76.093 86.749 1.00 104.69 37 PHE B CA 1
ATOM 3639 C C . PHE B 1 37 ? 106.224 77.499 87.284 1.00 100.71 37 PHE B C 1
ATOM 3640 O O . PHE B 1 37 ? 105.274 78.281 87.367 1.00 98.09 37 PHE B O 1
ATOM 3648 N N . LYS B 1 38 ? 107.454 77.831 87.680 1.00 100.84 38 LYS B N 1
ATOM 3649 C CA . LYS B 1 38 ? 107.718 79.168 88.193 1.00 100.06 38 LYS B CA 1
ATOM 3650 C C . LYS B 1 38 ? 107.455 80.223 87.128 1.00 99.76 38 LYS B C 1
ATOM 3651 O O . LYS B 1 38 ? 106.836 81.256 87.405 1.00 98.99 38 LYS B O 1
ATOM 3657 N N . SER B 1 39 ? 107.893 79.966 85.895 1.00 101.49 39 SER B N 1
ATOM 3658 C CA . SER B 1 39 ? 107.613 80.891 84.803 1.00 97.24 39 SER B CA 1
ATOM 3659 C C . SER B 1 39 ? 106.117 81.006 84.546 1.00 95.14 39 SER B C 1
ATOM 3660 O O . SER B 1 39 ? 105.594 82.112 84.351 1.00 95.35 39 SER B O 1
ATOM 3663 N N . GLY B 1 40 ? 105.409 79.877 84.544 1.00 94.27 40 GLY B N 1
ATOM 3664 C CA . GLY B 1 40 ? 103.977 79.927 84.306 1.00 88.72 40 GLY B CA 1
ATOM 3665 C C . GLY B 1 40 ? 103.241 80.733 85.358 1.00 87.47 40 GLY B C 1
ATOM 3666 O O . GLY B 1 40 ? 102.411 81.588 85.039 1.00 89.88 40 GLY B O 1
ATOM 3667 N N . ILE B 1 41 ? 103.548 80.484 86.630 1.00 88.99 41 ILE B N 1
ATOM 3668 C CA . ILE B 1 41 ? 102.841 81.199 87.684 1.00 89.14 41 ILE B CA 1
ATOM 3669 C C . ILE B 1 41 ? 103.243 82.664 87.694 1.00 88.57 41 ILE B C 1
ATOM 3670 O O . ILE B 1 41 ? 102.430 83.530 88.026 1.00 91.05 41 ILE B O 1
ATOM 3675 N N . HIS B 1 42 ? 104.481 82.980 87.312 1.00 86.45 42 HIS B N 1
ATOM 3676 C CA . HIS B 1 42 ? 104.869 84.381 87.212 1.00 85.54 42 HIS B CA 1
ATOM 3677 C C . HIS B 1 42 ? 104.084 85.093 86.122 1.00 85.82 42 HIS B C 1
ATOM 3678 O O . HIS B 1 42 ? 103.670 86.242 86.297 1.00 86.56 42 HIS B O 1
ATOM 3685 N N . ILE B 1 43 ? 103.866 84.427 84.989 1.00 85.85 43 ILE B N 1
ATOM 3686 C CA . ILE B 1 43 ? 103.061 85.028 83.930 1.00 82.58 43 ILE B CA 1
ATOM 3687 C C . ILE B 1 43 ? 101.620 85.215 84.390 1.00 85.37 43 ILE B C 1
ATOM 3688 O O . ILE B 1 43 ? 100.996 86.250 84.123 1.00 90.22 43 ILE B O 1
ATOM 3693 N N . GLY B 1 44 ? 101.068 84.225 85.088 1.00 85.59 44 GLY B N 1
ATOM 3694 C CA . GLY B 1 44 ? 99.725 84.379 85.624 1.00 82.13 44 GLY B CA 1
ATOM 3695 C C . GLY B 1 44 ? 99.616 85.532 86.602 1.00 81.34 44 GLY B C 1
ATOM 3696 O O . GLY B 1 44 ? 98.639 86.282 86.588 1.00 86.76 44 GLY B O 1
ATOM 3697 N N . ILE B 1 45 ? 100.622 85.692 87.459 1.00 83.20 45 ILE B N 1
ATOM 3698 C CA . ILE B 1 45 ? 100.646 86.798 88.409 1.00 81.70 45 ILE B CA 1
ATOM 3699 C C . ILE B 1 45 ? 100.728 88.128 87.678 1.00 82.28 45 ILE B C 1
ATOM 3700 O O . ILE B 1 45 ? 100.056 89.101 88.042 1.00 80.13 45 ILE B O 1
ATOM 3705 N N . GLY B 1 46 ? 101.574 88.201 86.652 1.00 84.10 46 GLY B N 1
ATOM 3706 C CA . GLY B 1 46 ? 101.667 89.420 85.876 1.00 81.95 46 GLY B CA 1
ATOM 3707 C C . GLY B 1 46 ? 100.350 89.782 85.228 1.00 78.52 46 GLY B C 1
ATOM 3708 O O . GLY B 1 46 ? 99.975 90.952 85.174 1.00 82.77 46 GLY B O 1
ATOM 3709 N N . PHE B 1 47 ? 99.618 88.780 84.747 1.00 78.23 47 PHE B N 1
ATOM 3710 C CA . PHE B 1 47 ? 98.336 89.075 84.119 1.00 80.19 47 PHE B CA 1
ATOM 3711 C C . PHE B 1 47 ? 97.276 89.439 85.148 1.00 81.37 47 PHE B C 1
ATOM 3712 O O . PHE B 1 47 ? 96.390 90.247 84.859 1.00 82.98 47 PHE B O 1
ATOM 3720 N N . VAL B 1 48 ? 97.358 88.877 86.355 1.00 80.79 48 VAL B N 1
ATOM 3721 C CA . VAL B 1 48 ? 96.470 89.311 87.431 1.00 77.97 48 VAL B CA 1
ATOM 3722 C C . VAL B 1 48 ? 96.723 90.773 87.769 1.00 80.17 48 VAL B C 1
ATOM 3723 O O . VAL B 1 48 ? 95.785 91.559 87.944 1.00 82.97 48 VAL B O 1
ATOM 3727 N N . GLY B 1 49 ? 97.993 91.162 87.868 1.00 78.10 49 GLY B N 1
ATOM 3728 C CA . GLY B 1 49 ? 98.307 92.554 88.149 1.00 74.52 49 GLY B CA 1
ATOM 3729 C C . GLY B 1 49 ? 97.894 93.482 87.024 1.00 77.57 49 GLY B C 1
ATOM 3730 O O . GLY B 1 49 ? 97.428 94.600 87.262 1.00 82.05 49 GLY B O 1
ATOM 3731 N N . ILE B 1 50 ? 98.070 93.034 85.782 1.00 77.29 50 ILE B N 1
ATOM 3732 C CA . ILE B 1 50 ? 97.618 93.808 84.634 1.00 75.16 50 ILE B CA 1
ATOM 3733 C C . ILE B 1 50 ? 96.115 94.012 84.702 1.00 77.19 50 ILE B C 1
ATOM 3734 O O . ILE B 1 50 ? 95.615 95.113 84.464 1.00 80.96 50 ILE B O 1
ATOM 3739 N N . GLY B 1 51 ? 95.373 92.954 85.024 1.00 77.11 51 GLY B N 1
ATOM 3740 C CA . GLY B 1 51 ? 93.937 93.092 85.180 1.00 75.96 51 GLY B CA 1
ATOM 3741 C C . GLY B 1 51 ? 93.563 94.036 86.302 1.00 81.38 51 GLY B C 1
ATOM 3742 O O . GLY B 1 51 ? 92.602 94.794 86.190 1.00 84.66 51 GLY B O 1
ATOM 3743 N N . LEU B 1 52 ? 94.326 94.013 87.396 1.00 82.98 52 LEU B N 1
ATOM 3744 C CA . LEU B 1 52 ? 94.058 94.924 88.505 1.00 78.33 52 LEU B CA 1
ATOM 3745 C C . LEU B 1 52 ? 94.221 96.375 88.077 1.00 78.75 52 LEU B C 1
ATOM 3746 O O . LEU B 1 52 ? 93.348 97.213 88.328 1.00 85.55 52 LEU B O 1
ATOM 3751 N N . VAL B 1 53 ? 95.341 96.694 87.429 1.00 78.16 53 VAL B N 1
ATOM 3752 C CA . VAL B 1 53 ? 95.569 98.080 87.030 1.00 79.22 53 VAL B CA 1
ATOM 3753 C C . VAL B 1 53 ? 94.623 98.498 85.910 1.00 82.63 53 VAL B C 1
ATOM 3754 O O . VAL B 1 53 ? 94.191 99.652 85.856 1.00 87.38 53 VAL B O 1
ATOM 3758 N N . ILE B 1 54 ? 94.284 97.587 85.000 1.00 80.61 54 ILE B N 1
ATOM 3759 C CA . ILE B 1 54 ? 93.315 97.907 83.959 1.00 81.89 54 ILE B CA 1
ATOM 3760 C C . ILE B 1 54 ? 91.944 98.164 84.566 1.00 86.49 54 ILE B C 1
ATOM 3761 O O . ILE B 1 54 ? 91.213 99.053 84.123 1.00 93.31 54 ILE B O 1
ATOM 3766 N N . GLY B 1 55 ? 91.564 97.383 85.576 1.00 85.07 55 GLY B N 1
ATOM 3767 C CA . GLY B 1 55 ? 90.325 97.657 86.277 1.00 86.30 55 GLY B CA 1
ATOM 3768 C C . GLY B 1 55 ? 90.357 98.994 86.985 1.00 86.48 55 GLY B C 1
ATOM 3769 O O . GLY B 1 55 ? 89.360 99.712 87.017 1.00 91.78 55 GLY B O 1
ATOM 3770 N N . LEU B 1 56 ? 91.507 99.347 87.557 1.00 82.50 56 LEU B N 1
ATOM 3771 C CA . LEU B 1 56 ? 91.656 100.674 88.145 1.00 83.15 56 LEU B CA 1
ATOM 3772 C C . LEU B 1 56 ? 91.460 101.758 87.096 1.00 87.72 56 LEU B C 1
ATOM 3773 O O . LEU B 1 56 ? 90.788 102.764 87.346 1.00 92.27 56 LEU B O 1
ATOM 3778 N N . MET B 1 57 ? 92.038 101.561 85.913 1.00 88.00 57 MET B N 1
ATOM 3779 C CA . MET B 1 57 ? 91.855 102.505 84.817 1.00 87.22 57 MET B CA 1
ATOM 3780 C C . MET B 1 57 ? 90.383 102.633 84.453 1.00 90.11 57 MET B C 1
ATOM 3781 O O . MET B 1 57 ? 89.830 103.735 84.427 1.00 95.42 57 MET B O 1
ATOM 3786 N N . LEU B 1 58 ? 89.722 101.505 84.207 1.00 88.40 58 LEU B N 1
ATOM 3787 C CA . LEU B 1 58 ? 88.332 101.515 83.773 1.00 89.42 58 LEU B CA 1
ATOM 3788 C C . LEU B 1 58 ? 87.381 102.023 84.846 1.00 92.22 58 LEU B C 1
ATOM 3789 O O . LEU B 1 58 ? 86.294 102.503 84.511 1.00 94.56 58 LEU B O 1
ATOM 3794 N N . ASP B 1 59 ? 87.753 101.922 86.119 1.00 94.54 59 ASP B N 1
ATOM 3795 C CA . ASP B 1 59 ? 86.898 102.362 87.208 1.00 95.48 59 ASP B CA 1
ATOM 3796 C C . ASP B 1 59 ? 87.196 103.775 87.679 1.00 94.83 59 ASP B C 1
ATOM 3797 O O . ASP B 1 59 ? 86.369 104.356 88.386 1.00 101.29 59 ASP B O 1
ATOM 3802 N N . SER B 1 60 ? 88.344 104.342 87.316 1.00 90.72 60 SER B N 1
ATOM 3803 C CA . SER B 1 60 ? 88.674 105.704 87.705 1.00 91.78 60 SER B CA 1
ATOM 3804 C C . SER B 1 60 ? 88.633 106.661 86.523 1.00 93.69 60 SER B C 1
ATOM 3805 O O . SER B 1 60 ? 87.900 107.652 86.558 1.00 96.18 60 SER B O 1
ATOM 3808 N N . ILE B 1 61 ? 89.396 106.388 85.464 1.00 92.46 61 ILE B N 1
ATOM 3809 C CA . ILE B 1 61 ? 89.386 107.271 84.307 1.00 89.97 61 ILE B CA 1
ATOM 3810 C C . ILE B 1 61 ? 88.191 107.007 83.409 1.00 96.28 61 ILE B C 1
ATOM 3811 O O . ILE B 1 61 ? 87.827 107.872 82.606 1.00 101.20 61 ILE B O 1
ATOM 3816 N N . GLY B 1 62 ? 87.575 105.837 83.516 1.00 95.99 62 GLY B N 1
ATOM 3817 C CA . GLY B 1 62 ? 86.398 105.525 82.746 1.00 95.18 62 GLY B CA 1
ATOM 3818 C C . GLY B 1 62 ? 85.259 106.481 83.027 1.00 98.70 62 GLY B C 1
ATOM 3819 O O . GLY B 1 62 ? 84.844 107.256 82.160 1.00 102.23 62 GLY B O 1
ATOM 3820 N N . PRO B 1 63 ? 84.721 106.436 84.247 1.00 98.29 63 PRO B N 1
ATOM 3821 C CA . PRO B 1 63 ? 83.643 107.370 84.597 1.00 98.81 63 PRO B CA 1
ATOM 3822 C C . PRO B 1 63 ? 84.042 108.826 84.480 1.00 99.22 63 PRO B C 1
ATOM 3823 O O . PRO B 1 63 ? 83.202 109.654 84.116 1.00 100.90 63 PRO B O 1
ATOM 3827 N N . ALA B 1 64 ? 85.298 109.167 84.769 1.00 95.24 64 ALA B N 1
ATOM 3828 C CA . ALA B 1 64 ? 85.736 110.551 84.631 1.00 95.66 64 ALA B CA 1
ATOM 3829 C C . ALA B 1 64 ? 85.671 111.002 83.179 1.00 101.39 64 ALA B C 1
ATOM 3830 O O . ALA B 1 64 ? 85.169 112.089 82.873 1.00 104.52 64 ALA B O 1
ATOM 3832 N N . ALA B 1 65 ? 86.162 110.166 82.264 1.00 99.41 65 ALA B N 1
ATOM 3833 C CA . ALA B 1 65 ? 86.122 110.513 80.849 1.00 94.02 65 ALA B CA 1
ATOM 3834 C C . ALA B 1 65 ? 84.694 110.544 80.324 1.00 98.34 65 ALA B C 1
ATOM 3835 O O . ALA B 1 65 ? 84.355 111.378 79.479 1.00 102.14 65 ALA B O 1
ATOM 3837 N N . LYS B 1 66 ? 83.843 109.639 80.803 1.00 97.62 66 LYS B N 1
ATOM 3838 C CA . LYS B 1 66 ? 82.443 109.672 80.401 1.00 99.57 66 LYS B CA 1
ATOM 3839 C C . LYS B 1 66 ? 81.760 110.947 80.882 1.00 105.34 66 LYS B C 1
ATOM 3840 O O . LYS B 1 66 ? 80.957 111.548 80.155 1.00 108.80 66 LYS B O 1
ATOM 3846 N N . ALA B 1 67 ? 82.064 111.375 82.108 1.00 103.25 67 ALA B N 1
ATOM 3847 C CA . ALA B 1 67 ? 81.543 112.643 82.601 1.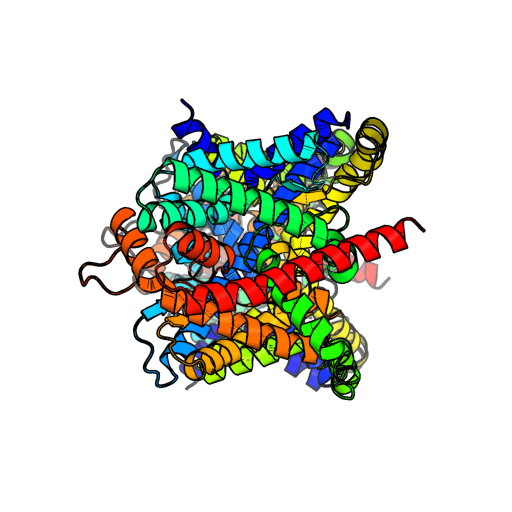00 101.67 67 ALA B CA 1
ATOM 3848 C C . ALA B 1 67 ? 82.057 113.803 81.765 1.00 104.77 67 ALA B C 1
ATOM 3849 O O . ALA B 1 67 ? 81.329 114.770 81.521 1.00 106.86 67 ALA B O 1
ATOM 3851 N N . MET B 1 68 ? 83.315 113.730 81.327 1.00 102.89 68 MET B N 1
ATOM 3852 C CA . MET B 1 68 ? 83.832 114.741 80.408 1.00 102.76 68 MET B CA 1
ATOM 3853 C C . MET B 1 68 ? 83.041 114.760 79.108 1.00 109.74 68 MET B C 1
ATOM 3854 O O . MET B 1 68 ? 82.720 115.831 78.584 1.00 113.97 68 MET B O 1
ATOM 3859 N N . ALA B 1 69 ? 82.727 113.581 78.570 1.00 107.30 69 ALA B N 1
ATOM 3860 C CA . ALA B 1 69 ? 81.987 113.507 77.315 1.00 106.80 69 ALA B CA 1
ATOM 3861 C C . ALA B 1 69 ? 80.600 114.122 77.456 1.00 112.94 69 ALA B C 1
ATOM 3862 O O . ALA B 1 69 ? 80.151 114.871 76.582 1.00 117.40 69 ALA B O 1
ATOM 3864 N N . GLU B 1 70 ? 79.905 113.816 78.554 1.00 113.71 70 GLU B N 1
ATOM 3865 C CA . GLU B 1 70 ? 78.626 114.481 78.809 1.00 116.45 70 GLU B CA 1
ATOM 3866 C C . GLU B 1 70 ? 78.796 115.984 78.979 1.00 119.70 70 GLU B C 1
ATOM 3867 O O . GLU B 1 70 ? 77.975 116.764 78.482 1.00 119.70 70 GLU B O 1
ATOM 3873 N N . ALA B 1 71 ? 79.853 116.405 79.674 1.00 120.55 71 ALA B N 1
ATOM 3874 C CA . ALA B 1 71 ? 79.978 117.801 80.075 1.00 122.20 71 ALA B CA 1
ATOM 3875 C C . ALA B 1 71 ? 80.024 118.725 78.868 1.00 127.71 71 ALA B C 1
ATOM 3876 O O . ALA B 1 71 ? 79.391 119.787 78.866 1.00 129.94 71 ALA B O 1
ATOM 3878 N N . PHE B 1 72 ? 80.763 118.343 77.833 1.00 125.45 72 PHE B N 1
ATOM 3879 C CA . PHE B 1 72 ? 80.815 119.154 76.628 1.00 129.26 72 PHE B CA 1
ATOM 3880 C C . PHE B 1 72 ? 79.519 118.999 75.842 1.00 135.64 72 PHE B C 1
ATOM 3881 O O . PHE B 1 72 ? 79.067 117.880 75.587 1.00 134.09 72 PHE B O 1
ATOM 3889 N N . ASP B 1 73 ? 78.920 120.124 75.463 1.00 141.25 73 ASP B N 1
ATOM 3890 C CA . ASP B 1 73 ? 77.678 120.099 74.697 1.00 144.24 73 ASP B CA 1
ATOM 3891 C C . ASP B 1 73 ? 77.959 119.526 73.316 1.00 144.19 73 ASP B C 1
ATOM 3892 O O . ASP B 1 73 ? 78.678 120.135 72.518 1.00 143.43 73 ASP B O 1
ATOM 3897 N N . ILE B 1 74 ? 77.399 118.354 73.031 1.00 143.01 74 ILE B N 1
ATOM 3898 C CA . ILE B 1 74 ? 77.674 117.647 71.791 1.00 137.85 74 ILE B CA 1
ATOM 3899 C C . ILE B 1 74 ? 76.371 117.200 71.142 1.00 135.83 74 ILE B C 1
ATOM 3900 O O . ILE B 1 74 ? 75.311 117.164 71.771 1.00 134.99 74 ILE B O 1
ATOM 3905 N N . ASN B 1 75 ? 76.459 116.890 69.850 1.00 132.26 75 ASN B N 1
ATOM 3906 C CA . ASN B 1 75 ? 75.326 116.394 69.083 1.00 129.89 75 ASN B CA 1
ATOM 3907 C C . ASN B 1 75 ? 75.518 114.951 68.640 1.00 127.44 75 ASN B C 1
ATOM 3908 O O . ASN B 1 75 ? 74.785 114.474 67.768 1.00 126.42 75 ASN B O 1
ATOM 3913 N N . LEU B 1 76 ? 76.482 114.247 69.222 1.00 124.57 76 LEU B N 1
ATOM 3914 C CA . LEU B 1 76 ? 76.759 112.857 68.875 1.00 118.91 76 LEU B CA 1
ATOM 3915 C C . LEU B 1 76 ? 75.863 111.976 69.732 1.00 118.28 76 LEU B C 1
ATOM 3916 O O . LEU B 1 76 ? 76.162 111.712 70.898 1.00 117.02 76 LEU B O 1
ATOM 3921 N N . LYS B 1 77 ? 74.751 111.522 69.151 1.00 118.57 77 LYS B N 1
ATOM 3922 C CA . LYS B 1 77 ? 73.791 110.733 69.913 1.00 118.54 77 LYS B CA 1
ATOM 3923 C C . LYS B 1 77 ? 74.320 109.336 70.208 1.00 114.61 77 LYS B C 1
ATOM 3924 O O . LYS B 1 77 ? 74.204 108.850 71.339 1.00 112.44 77 LYS B O 1
ATOM 3930 N N . VAL B 1 78 ? 74.908 108.676 69.212 1.00 112.72 78 VAL B N 1
ATOM 3931 C CA . VAL B 1 78 ? 75.388 107.314 69.400 1.00 107.06 78 VAL B CA 1
ATOM 3932 C C . VAL B 1 78 ? 76.623 107.329 70.285 1.00 105.61 78 VAL B C 1
ATOM 3933 O O . VAL B 1 78 ? 77.577 108.075 70.034 1.00 109.17 78 VAL B O 1
ATOM 3937 N N . VAL B 1 79 ? 76.614 106.508 71.323 1.00 102.95 79 VAL B N 1
ATOM 3938 C CA . VAL B 1 79 ? 77.717 106.452 72.270 1.00 103.07 79 VAL B CA 1
ATOM 3939 C C . VAL B 1 79 ? 78.604 105.269 71.926 1.00 101.45 79 VAL B C 1
ATOM 3940 O O . VAL B 1 79 ? 78.147 104.245 71.411 1.00 103.18 79 VAL B O 1
ATOM 3944 N N . ASP B 1 80 ? 79.891 105.414 72.218 1.00 100.40 80 ASP B N 1
ATOM 3945 C CA . ASP B 1 80 ? 80.883 104.383 71.947 1.00 99.56 80 ASP B CA 1
ATOM 3946 C C . ASP B 1 80 ? 80.938 103.439 73.141 1.00 103.52 80 ASP B C 1
ATOM 3947 O O . ASP B 1 80 ? 81.441 103.804 74.206 1.00 106.89 80 ASP B O 1
ATOM 3952 N N . ILE B 1 81 ? 80.419 102.223 72.966 1.00 103.03 81 ILE B N 1
ATOM 3953 C CA . ILE B 1 81 ? 80.433 101.263 74.063 1.00 101.74 81 ILE B CA 1
ATOM 3954 C C . ILE B 1 81 ? 81.850 100.792 74.356 1.00 102.69 81 ILE B C 1
ATOM 3955 O O . ILE B 1 81 ? 82.160 100.406 75.487 1.00 104.86 81 ILE B O 1
ATOM 3960 N N . GLY B 1 82 ? 82.728 100.806 73.359 1.00 99.99 82 GLY B N 1
ATOM 3961 C CA . GLY B 1 82 ? 84.109 100.429 73.565 1.00 98.56 82 GLY B CA 1
ATOM 3962 C C . GLY B 1 82 ? 84.293 98.930 73.644 1.00 100.07 82 GLY B C 1
ATOM 3963 O O . GLY B 1 82 ? 83.356 98.146 73.515 1.00 105.80 82 GLY B O 1
ATOM 3964 N N . TRP B 1 83 ? 85.539 98.523 73.867 1.00 99.37 83 TRP B N 1
ATOM 3965 C CA . TRP B 1 83 ? 85.803 97.096 73.992 1.00 96.32 83 TRP B CA 1
ATOM 3966 C C . TRP B 1 83 ? 85.158 96.476 75.231 1.00 98.38 83 TRP B C 1
ATOM 3967 O O . TRP B 1 83 ? 84.799 95.294 75.176 1.00 102.20 83 TRP B O 1
ATOM 3978 N N . PRO B 1 84 ? 84.970 97.192 76.349 1.00 98.79 84 PRO B N 1
ATOM 3979 C CA . PRO B 1 84 ? 84.199 96.591 77.447 1.00 96.87 84 PRO B CA 1
ATOM 3980 C C . PRO B 1 84 ? 82.781 96.237 77.057 1.00 95.19 84 PRO B C 1
ATOM 3981 O O . PRO B 1 84 ? 82.180 95.366 77.694 1.00 95.72 84 PRO B O 1
ATOM 3985 N N . GLY B 1 85 ? 82.226 96.880 76.039 1.00 93.87 85 GLY B N 1
ATOM 3986 C CA . GLY B 1 85 ? 80.903 96.536 75.569 1.00 92.77 85 GLY B CA 1
ATOM 3987 C C . GLY B 1 85 ? 80.932 95.680 74.323 1.00 97.85 85 GLY B C 1
ATOM 3988 O O . GLY B 1 85 ? 80.005 94.905 74.080 1.00 103.95 85 GLY B O 1
ATOM 3989 N N . SER B 1 86 ? 81.988 95.816 73.520 1.00 98.73 86 SER B N 1
ATOM 3990 C CA . SER B 1 86 ? 82.101 95.031 72.295 1.00 97.59 86 SER B CA 1
ATOM 3991 C C . SER B 1 86 ? 82.499 93.585 72.568 1.00 99.15 86 SER B C 1
ATOM 3992 O O . SER B 1 86 ? 81.959 92.668 71.942 1.00 101.32 86 SER B O 1
ATOM 3995 N N . SER B 1 87 ? 83.448 93.355 73.475 1.00 96.99 87 SER B N 1
ATOM 3996 C CA . SER B 1 87 ? 83.912 91.988 73.699 1.00 94.98 87 SER B CA 1
ATOM 3997 C C . SER B 1 87 ? 82.816 91.057 74.204 1.00 100.02 87 SER B C 1
ATOM 3998 O O . SER B 1 87 ? 82.702 89.941 73.669 1.00 104.45 87 SER B O 1
ATOM 4001 N N . PRO B 1 88 ? 81.995 91.412 75.202 1.00 96.42 88 PRO B N 1
ATOM 4002 C CA . PRO B 1 88 ? 80.893 90.502 75.558 1.00 96.51 88 PRO B CA 1
ATOM 4003 C C . PRO B 1 88 ? 79.894 90.328 74.435 1.00 98.35 88 PRO B C 1
ATOM 4004 O O . PRO B 1 88 ? 79.330 89.242 74.262 1.00 102.06 88 PRO B O 1
ATOM 4008 N N . MET B 1 89 ? 79.656 91.388 73.667 1.00 95.57 89 MET B N 1
ATOM 4009 C CA . MET B 1 89 ? 78.789 91.288 72.501 1.00 99.95 89 MET B CA 1
ATOM 4010 C C . MET B 1 89 ? 79.372 90.351 71.458 1.00 102.14 89 MET B C 1
ATOM 4011 O O . MET B 1 89 ? 78.642 89.576 70.833 1.00 103.55 89 MET B O 1
ATOM 4016 N N . THR B 1 90 ? 80.686 90.420 71.246 1.00 102.86 90 THR B N 1
ATOM 4017 C CA . THR B 1 90 ? 81.322 89.579 70.239 1.00 100.47 90 THR B CA 1
ATOM 4018 C C . THR B 1 90 ? 81.349 88.119 70.664 1.00 102.93 90 THR B C 1
ATOM 4019 O O . THR B 1 90 ? 81.087 87.226 69.852 1.00 105.28 90 THR B O 1
ATOM 4023 N N . TRP B 1 91 ? 81.664 87.856 71.933 1.00 101.42 91 TRP B N 1
ATOM 4024 C CA . TRP B 1 91 ? 81.718 86.484 72.418 1.00 96.91 91 TRP B CA 1
ATOM 4025 C C . TRP B 1 91 ? 80.355 85.811 72.402 1.00 101.30 91 TRP B C 1
ATOM 4026 O O . TRP B 1 91 ? 80.283 84.582 72.488 1.00 103.01 91 TRP B O 1
ATOM 4037 N N . ALA B 1 92 ? 79.278 86.580 72.298 1.00 104.41 92 ALA B N 1
ATOM 4038 C CA . ALA B 1 92 ? 77.939 86.024 72.198 1.00 107.10 92 ALA B CA 1
ATOM 4039 C C . ALA B 1 92 ? 77.520 85.768 70.759 1.00 110.89 92 ALA B C 1
ATOM 4040 O O . ALA B 1 92 ? 76.381 85.357 70.524 1.00 113.27 92 ALA B O 1
ATOM 4042 N N . SER B 1 93 ? 78.407 86.004 69.798 1.00 110.77 93 SER B N 1
ATOM 4043 C CA . SER B 1 93 ? 78.076 85.794 68.401 1.00 112.94 93 SER B CA 1
ATOM 4044 C C . SER B 1 93 ? 78.044 84.305 68.074 1.00 115.66 93 SER B C 1
ATOM 4045 O O . SER B 1 93 ? 78.522 83.460 68.834 1.00 115.08 93 SER B O 1
ATOM 4048 N N . GLN B 1 94 ? 77.460 83.991 66.918 1.00 116.58 94 GLN B N 1
ATOM 4049 C CA . GLN B 1 94 ? 77.365 82.600 66.493 1.00 119.19 94 GLN B CA 1
ATOM 4050 C C . GLN B 1 94 ? 78.739 82.012 66.194 1.00 119.58 94 GLN B C 1
ATOM 4051 O O . GLN B 1 94 ? 79.006 80.850 66.519 1.00 120.28 94 GLN B O 1
ATOM 4057 N N . ILE B 1 95 ? 79.627 82.797 65.589 1.00 116.50 95 ILE B N 1
ATOM 4058 C CA . ILE B 1 95 ? 80.930 82.304 65.159 1.00 110.43 95 ILE B CA 1
ATOM 4059 C C . ILE B 1 95 ? 81.960 82.505 66.260 1.00 110.42 95 ILE B C 1
ATOM 4060 O O . ILE B 1 95 ? 83.159 82.298 66.046 1.00 114.20 95 ILE B O 1
ATOM 4065 N N . ALA B 1 96 ? 81.501 82.895 67.449 1.00 108.33 96 ALA B N 1
ATOM 4066 C CA . ALA B 1 96 ? 82.426 83.241 68.522 1.00 105.97 96 ALA B CA 1
ATOM 4067 C C . ALA B 1 96 ? 83.300 82.062 68.916 1.00 107.05 96 ALA B C 1
ATOM 4068 O O . ALA B 1 96 ? 84.501 82.223 69.158 1.00 108.38 96 ALA B O 1
ATOM 4070 N N . LEU B 1 97 ? 82.716 80.872 69.005 1.00 109.19 97 LEU B N 1
ATOM 4071 C CA . LEU B 1 97 ? 83.469 79.730 69.502 1.00 110.74 97 LEU B CA 1
ATOM 4072 C C . LEU B 1 97 ? 84.357 79.117 68.426 1.00 109.15 97 LEU B C 1
ATOM 4073 O O . LEU B 1 97 ? 85.483 78.705 68.717 1.00 110.26 97 LEU B O 1
ATOM 4078 N N . ILE B 1 98 ? 83.876 79.040 67.182 1.00 107.17 98 ILE B N 1
ATOM 4079 C CA . ILE B 1 98 ? 84.689 78.472 66.113 1.00 105.70 98 ILE B CA 1
ATOM 4080 C C . ILE B 1 98 ? 85.836 79.395 65.728 1.00 104.33 98 ILE B C 1
ATOM 4081 O O . ILE B 1 98 ? 86.799 78.959 65.078 1.00 104.60 98 ILE B O 1
ATOM 4086 N N . ALA B 1 99 ? 85.764 80.665 66.123 1.00 104.16 99 ALA B N 1
ATOM 4087 C CA . ALA B 1 99 ? 86.827 81.601 65.788 1.00 99.99 99 ALA B CA 1
ATOM 4088 C C . ALA B 1 99 ? 88.143 81.200 66.436 1.00 103.35 99 ALA B C 1
ATOM 4089 O O . ALA B 1 99 ? 89.209 81.406 65.854 1.00 106.20 99 ALA B O 1
ATOM 4091 N N . ILE B 1 100 ? 88.096 80.641 67.647 1.00 103.10 100 ILE B N 1
ATOM 4092 C CA . ILE B 1 100 ? 89.332 80.226 68.314 1.00 99.83 100 ILE B CA 1
ATOM 4093 C C . ILE B 1 100 ? 90.052 79.122 67.547 1.00 99.14 100 ILE B C 1
ATOM 4094 O O . ILE B 1 100 ? 91.249 79.286 67.253 1.00 102.76 100 ILE B O 1
ATOM 4099 N N . PRO B 1 101 ? 89.419 77.996 67.201 1.00 98.58 101 PRO B N 1
ATOM 4100 C CA . PRO B 1 101 ? 90.126 77.020 66.365 1.00 99.63 101 PRO B CA 1
ATOM 4101 C C . PRO B 1 101 ? 90.497 77.559 65.001 1.00 101.06 101 PRO B C 1
ATOM 4102 O O . PRO B 1 101 ? 91.559 77.198 64.489 1.00 102.40 101 PRO B O 1
ATOM 4106 N N . ILE B 1 102 ? 89.673 78.418 64.395 1.00 102.47 102 ILE B N 1
ATOM 4107 C CA . ILE B 1 102 ? 90.030 78.953 63.082 1.00 100.26 102 ILE B CA 1
ATOM 4108 C C . ILE B 1 102 ? 91.302 79.787 63.174 1.00 100.04 102 ILE B C 1
ATOM 4109 O O . ILE B 1 102 ? 92.226 79.638 62.366 1.00 103.92 102 ILE B O 1
ATOM 4114 N N . ALA B 1 103 ? 91.374 80.668 64.171 1.00 97.31 103 ALA B N 1
ATOM 4115 C CA . ALA B 1 103 ? 92.549 81.512 64.338 1.00 96.60 103 ALA B CA 1
ATOM 4116 C C . ALA B 1 103 ? 93.782 80.688 64.675 1.00 101.03 103 ALA B C 1
ATOM 4117 O O . ALA B 1 103 ? 94.872 80.959 64.160 1.00 100.38 103 ALA B O 1
ATOM 4119 N N . ILE B 1 104 ? 93.638 79.683 65.540 1.00 103.18 104 ILE B N 1
ATOM 4120 C CA . ILE B 1 104 ? 94.791 78.862 65.892 1.00 100.61 104 ILE B CA 1
ATOM 4121 C C . ILE B 1 104 ? 95.270 78.063 64.687 1.00 102.73 104 ILE B C 1
ATOM 4122 O O . ILE B 1 104 ? 96.476 77.913 64.467 1.00 106.00 104 ILE B O 1
ATOM 4127 N N . VAL B 1 105 ? 94.342 77.541 63.884 1.00 102.03 105 VAL B N 1
ATOM 4128 C CA . VAL B 1 105 ? 94.729 76.804 62.687 1.00 101.70 105 VAL B CA 1
ATOM 4129 C C . VAL B 1 105 ? 95.444 77.723 61.709 1.00 102.65 105 VAL B C 1
ATOM 4130 O O . VAL B 1 105 ? 96.441 77.338 61.091 1.00 106.20 105 VAL B O 1
ATOM 4134 N N . VAL B 1 106 ? 94.951 78.954 61.555 1.00 101.29 106 VAL B N 1
ATOM 4135 C CA . VAL B 1 106 ? 95.612 79.906 60.668 1.00 102.93 106 VAL B CA 1
ATOM 4136 C C . VAL B 1 106 ? 97.018 80.209 61.166 1.00 106.61 106 VAL B C 1
ATOM 4137 O O . VAL B 1 106 ? 97.978 80.249 60.384 1.00 111.34 106 VAL B O 1
ATOM 4141 N N . ASN B 1 107 ? 97.162 80.423 62.474 1.00 104.75 107 ASN B N 1
ATOM 4142 C CA . ASN B 1 107 ? 98.476 80.702 63.043 1.00 104.01 107 ASN B CA 1
ATOM 4143 C C . ASN B 1 107 ? 99.431 79.541 62.817 1.00 104.45 107 ASN B C 1
ATOM 4144 O O . ASN B 1 107 ? 100.583 79.744 62.421 1.00 105.85 107 ASN B O 1
ATOM 4149 N N . LEU B 1 108 ? 98.965 78.314 63.047 1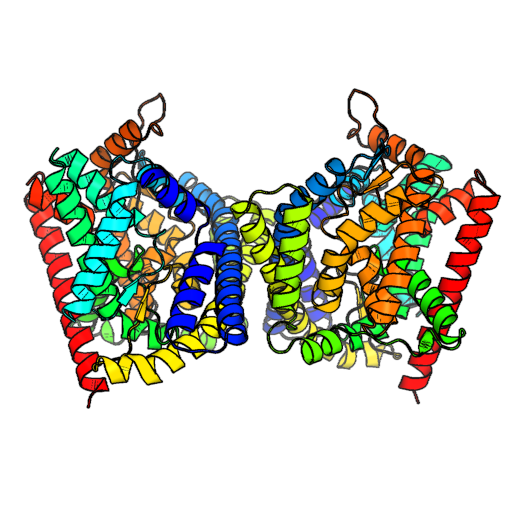.00 106.42 108 LEU B N 1
ATOM 4150 C CA . LEU B 1 108 ? 99.815 77.149 62.834 1.00 108.55 108 LEU B CA 1
ATOM 4151 C C . LEU B 1 108 ? 100.200 77.008 61.369 1.00 111.10 108 LEU B C 1
ATOM 4152 O O . LEU B 1 108 ? 101.354 76.705 61.051 1.00 114.86 108 LEU B O 1
ATOM 4157 N N . VAL B 1 109 ? 99.248 77.223 60.461 1.00 108.93 109 VAL B N 1
ATOM 4158 C CA . VAL B 1 109 ? 99.537 77.089 59.038 1.00 111.95 109 VAL B CA 1
ATOM 4159 C C . VAL B 1 109 ? 100.579 78.110 58.613 1.00 113.51 109 VAL B C 1
ATOM 4160 O O . VAL B 1 109 ? 101.507 77.797 57.857 1.00 119.00 109 VAL B O 1
ATOM 4164 N N . MET B 1 110 ? 100.454 79.344 59.096 1.00 110.21 110 MET B N 1
ATOM 4165 C CA . MET B 1 110 ? 101.441 80.354 58.741 1.00 113.92 110 MET B CA 1
ATOM 4166 C C . MET B 1 110 ? 102.782 80.096 59.417 1.00 117.83 110 MET B C 1
ATOM 4167 O O . MET B 1 110 ? 103.822 80.511 58.898 1.00 120.73 110 MET B O 1
ATOM 4172 N N . LEU B 1 111 ? 102.784 79.416 60.564 1.00 116.33 111 LEU B N 1
ATOM 4173 C CA . LEU B 1 111 ? 104.047 79.087 61.218 1.00 111.48 111 LEU B CA 1
ATOM 4174 C C . LEU B 1 111 ? 104.792 77.992 60.465 1.00 115.24 111 LEU B C 1
ATOM 4175 O O . LEU B 1 111 ? 106.002 78.096 60.239 1.00 118.81 111 LEU B O 1
ATOM 4180 N N . MET B 1 112 ? 104.086 76.930 60.067 1.00 119.92 112 MET B N 1
ATOM 4181 C CA . MET B 1 112 ? 104.743 75.846 59.340 1.00 124.95 112 MET B CA 1
ATOM 4182 C C . MET B 1 112 ? 105.272 76.321 57.995 1.00 126.05 112 MET B C 1
ATOM 4183 O O . MET B 1 112 ? 106.361 75.919 57.571 1.00 125.57 112 MET B O 1
ATOM 4188 N N . THR B 1 113 ? 104.516 77.171 57.308 1.00 124.90 113 THR B N 1
ATOM 4189 C CA . THR B 1 113 ? 104.962 77.736 56.042 1.00 125.27 113 THR B CA 1
ATOM 4190 C C . THR B 1 113 ? 105.982 78.849 56.224 1.00 126.08 113 THR B C 1
ATOM 4191 O O . THR B 1 113 ? 106.432 79.422 55.226 1.00 125.89 113 THR B O 1
ATOM 4195 N N . ARG B 1 114 ? 106.344 79.169 57.467 1.00 125.83 114 ARG B N 1
ATOM 4196 C CA . ARG B 1 114 ? 107.304 80.226 57.776 1.00 127.60 114 ARG B CA 1
ATOM 4197 C C . ARG B 1 114 ? 106.845 81.576 57.243 1.00 128.57 114 ARG B C 1
ATOM 4198 O O . ARG B 1 114 ? 107.663 82.431 56.900 1.00 129.03 114 ARG B O 1
ATOM 4206 N N . MET B 1 115 ? 105.531 81.777 57.170 1.00 126.90 115 MET B N 1
ATOM 4207 C CA . MET B 1 115 ? 104.985 83.075 56.808 1.00 124.63 115 MET B CA 1
ATOM 4208 C C . MET B 1 115 ? 104.954 84.039 57.982 1.00 119.34 115 MET B C 1
ATOM 4209 O O . MET B 1 115 ? 104.753 85.238 57.773 1.00 122.52 115 MET B O 1
ATOM 4214 N N . THR B 1 116 ? 105.151 83.549 59.202 1.00 117.08 116 THR B N 1
ATOM 4215 C CA . THR B 1 116 ? 105.163 84.402 60.377 1.00 116.28 116 THR B CA 1
ATOM 4216 C C . THR B 1 116 ? 106.009 83.744 61.453 1.00 120.46 116 THR B C 1
ATOM 4217 O O . THR B 1 116 ? 106.372 82.570 61.361 1.00 124.21 116 THR B O 1
ATOM 4221 N N . ARG B 1 117 ? 106.329 84.528 62.477 1.00 117.35 117 ARG B N 1
ATOM 4222 C CA . ARG B 1 117 ? 107.079 84.048 63.627 1.00 115.20 117 ARG B CA 1
ATOM 4223 C C . ARG B 1 117 ? 106.323 84.267 64.927 1.00 108.82 117 ARG B C 1
ATOM 4224 O O . ARG B 1 117 ? 106.874 84.017 66.003 1.00 112.13 117 ARG B O 1
ATOM 4232 N N . VAL B 1 118 ? 105.082 84.732 64.858 1.00 103.04 118 VAL B N 1
ATOM 4233 C CA . VAL B 1 118 ? 104.298 85.030 66.048 1.00 101.39 118 VAL B CA 1
ATOM 4234 C C . VAL B 1 118 ? 103.539 83.777 66.456 1.00 102.02 118 VAL B C 1
ATOM 4235 O O . VAL B 1 118 ? 102.671 83.300 65.719 1.00 106.04 118 VAL B O 1
ATOM 4239 N N . VAL B 1 119 ? 103.864 83.246 67.628 1.00 98.48 119 VAL B N 1
ATOM 4240 C CA . VAL B 1 119 ? 103.126 82.133 68.216 1.00 94.63 119 VAL B CA 1
ATOM 4241 C C . VAL B 1 119 ? 102.108 82.766 69.156 1.00 95.65 119 VAL B C 1
ATOM 4242 O O . VAL B 1 119 ? 102.405 83.087 70.305 1.00 98.14 119 VAL B O 1
ATOM 4246 N N . ASN B 1 120 ? 100.893 82.957 68.657 1.00 94.17 120 ASN B N 1
ATOM 4247 C CA . ASN B 1 120 ? 99.864 83.632 69.431 1.00 94.68 120 ASN B CA 1
ATOM 4248 C C . ASN B 1 120 ? 99.296 82.697 70.486 1.00 96.61 120 ASN B C 1
ATOM 4249 O O . ASN B 1 120 ? 98.812 81.608 70.167 1.00 94.53 120 ASN B O 1
ATOM 4254 N N . VAL B 1 121 ? 99.350 83.128 71.741 1.00 97.57 121 VAL B N 1
ATOM 4255 C CA . VAL B 1 121 ? 98.781 82.360 72.838 1.00 93.34 121 VAL B CA 1
ATOM 4256 C C . VAL B 1 121 ? 97.656 83.093 73.546 1.00 96.94 121 VAL B C 1
ATOM 4257 O O . VAL B 1 121 ? 96.899 82.455 74.295 1.00 102.43 121 VAL B O 1
ATOM 4261 N N . ASP B 1 122 ? 97.507 84.401 73.347 1.00 95.37 122 ASP B N 1
ATOM 4262 C CA . ASP B 1 122 ? 96.428 85.168 73.963 1.00 93.55 122 ASP B CA 1
ATOM 4263 C C . ASP B 1 122 ? 95.167 84.980 73.127 1.00 96.07 122 ASP B C 1
ATOM 4264 O O . ASP B 1 122 ? 94.827 85.782 72.256 1.00 99.26 122 ASP B O 1
ATOM 4269 N N . ILE B 1 123 ? 94.461 83.882 73.403 1.00 93.46 123 ILE B N 1
ATOM 4270 C CA . ILE B 1 123 ? 93.247 83.564 72.657 1.00 91.42 123 ILE B CA 1
ATOM 4271 C C . ILE B 1 123 ? 92.046 84.387 73.087 1.00 92.53 123 ILE B C 1
ATOM 4272 O O . ILE B 1 123 ? 90.996 84.314 72.440 1.00 93.69 123 ILE B O 1
ATOM 4277 N N . TRP B 1 124 ? 92.162 85.164 74.158 1.00 93.42 124 TRP B N 1
ATOM 4278 C CA . TRP B 1 124 ? 91.063 86.006 74.604 1.00 92.04 124 TRP B CA 1
ATOM 4279 C C . TRP B 1 124 ? 90.987 87.313 73.842 1.00 95.71 124 TRP B C 1
ATOM 4280 O O . TRP B 1 124 ? 90.038 88.076 74.045 1.00 99.98 124 TRP B O 1
ATOM 4291 N N . ASN B 1 125 ? 91.957 87.586 72.979 1.00 95.39 125 ASN B N 1
ATOM 4292 C CA . ASN B 1 125 ? 91.866 88.691 72.043 1.00 92.39 125 ASN B CA 1
ATOM 4293 C C . ASN B 1 125 ? 91.495 88.237 70.643 1.00 90.15 125 ASN B C 1
ATOM 4294 O O . ASN B 1 125 ? 91.586 89.034 69.705 1.00 94.25 125 ASN B O 1
ATOM 4299 N N . ILE B 1 126 ? 91.102 86.977 70.479 1.00 89.44 126 ILE B N 1
ATOM 4300 C CA . ILE B 1 126 ? 90.587 86.480 69.211 1.00 92.25 126 ILE B CA 1
ATOM 4301 C C . ILE B 1 126 ? 89.179 87.022 69.020 1.00 96.16 126 ILE B C 1
ATOM 4302 O O . ILE B 1 126 ? 88.571 86.859 67.956 1.00 101.22 126 ILE B O 1
ATOM 4307 N N . TRP B 1 127 ? 88.646 87.691 70.041 1.00 94.37 127 TRP B N 1
ATOM 4308 C CA . TRP B 1 127 ? 87.362 88.343 69.846 1.00 92.45 127 TRP B CA 1
ATOM 4309 C C . TRP B 1 127 ? 87.444 89.457 68.816 1.00 94.50 127 TRP B C 1
ATOM 4310 O O . TRP B 1 127 ? 86.417 89.824 68.250 1.00 98.09 127 TRP B O 1
ATOM 4321 N N . HIS B 1 128 ? 88.636 89.976 68.522 1.00 94.04 128 HIS B N 1
ATOM 4322 C CA . HIS B 1 128 ? 88.761 90.932 67.426 1.00 92.92 128 HIS B CA 1
ATOM 4323 C C . HIS B 1 128 ? 88.480 90.264 66.086 1.00 96.26 128 HIS B C 1
ATOM 4324 O O . HIS B 1 128 ? 87.698 90.775 65.271 1.00 101.16 128 HIS B O 1
ATOM 4331 N N . MET B 1 129 ? 89.112 89.115 65.842 1.00 94.34 129 MET B N 1
ATOM 4332 C CA . MET B 1 129 ? 88.830 88.361 64.628 1.00 95.13 129 MET B CA 1
ATOM 4333 C C . MET B 1 129 ? 87.371 87.942 64.583 1.00 99.66 129 MET B C 1
ATOM 4334 O O . MET B 1 129 ? 86.738 87.959 63.520 1.00 104.44 129 MET B O 1
ATOM 4339 N N . THR B 1 130 ? 86.821 87.570 65.736 1.00 98.98 130 THR B N 1
ATOM 4340 C CA . THR B 1 130 ? 85.410 87.225 65.806 1.00 97.23 130 THR B CA 1
ATOM 4341 C C . THR B 1 130 ? 84.532 88.407 65.432 1.00 98.26 130 THR B C 1
ATOM 4342 O O . THR B 1 130 ? 83.518 88.241 64.754 1.00 100.85 130 THR B O 1
ATOM 4346 N N . PHE B 1 131 ? 84.890 89.605 65.892 1.00 99.81 131 PHE B N 1
ATOM 4347 C CA . PHE B 1 131 ? 84.118 90.793 65.558 1.00 101.49 131 PHE B CA 1
ATOM 4348 C C . PHE B 1 131 ? 84.147 91.049 64.063 1.00 101.76 131 PHE B C 1
ATOM 4349 O O . PHE B 1 131 ? 83.115 91.361 63.457 1.00 104.58 131 PHE B O 1
ATOM 4357 N N . THR B 1 132 ? 85.324 90.923 63.453 1.00 100.11 132 THR B N 1
ATOM 4358 C CA . THR B 1 132 ? 85.422 91.115 62.010 1.00 100.61 132 THR B CA 1
ATOM 4359 C C . THR B 1 132 ? 84.548 90.111 61.271 1.00 102.13 132 THR B C 1
ATOM 4360 O O . THR B 1 132 ? 83.790 90.474 60.362 1.00 105.48 132 THR B O 1
ATOM 4364 N N . GLY B 1 133 ? 84.624 88.842 61.672 1.00 102.31 133 GLY B N 1
ATOM 4365 C CA . GLY B 1 133 ? 83.817 87.825 61.022 1.00 104.09 133 GLY B CA 1
ATOM 4366 C C . GLY B 1 133 ? 82.331 88.032 61.232 1.00 106.20 133 GLY B C 1
ATOM 4367 O O . GLY B 1 133 ? 81.533 87.820 60.320 1.00 109.38 133 GLY B O 1
ATOM 4368 N N . ALA B 1 134 ? 81.940 88.448 62.436 1.00 105.15 134 ALA B N 1
ATOM 4369 C CA . ALA B 1 134 ? 80.532 88.678 62.726 1.00 105.45 134 ALA B CA 1
ATOM 4370 C C . ALA B 1 134 ? 79.983 89.831 61.906 1.00 110.50 134 ALA B C 1
ATOM 4371 O O . ALA B 1 134 ? 78.867 89.749 61.382 1.00 114.51 134 ALA B O 1
ATOM 4373 N N . LEU B 1 135 ? 80.746 90.917 61.782 1.00 109.21 135 LEU B N 1
ATOM 4374 C CA . LEU B 1 135 ? 80.274 92.038 60.980 1.00 108.25 135 LEU B CA 1
ATOM 4375 C C . LEU B 1 135 ? 80.209 91.668 59.505 1.00 112.11 135 LEU B C 1
ATOM 4376 O O . LEU B 1 135 ? 79.285 92.084 58.796 1.00 117.08 135 LEU B O 1
ATOM 4381 N N . VAL B 1 136 ? 81.171 90.876 59.024 1.00 111.72 136 VAL B N 1
ATOM 4382 C CA . VAL B 1 136 ? 81.103 90.399 57.645 1.00 113.32 136 VAL B CA 1
ATOM 4383 C C . VAL B 1 136 ? 79.869 89.527 57.447 1.00 117.29 136 VAL B C 1
ATOM 4384 O O . VAL B 1 136 ? 79.182 89.618 56.422 1.00 118.31 136 VAL B O 1
ATOM 4388 N N . HIS B 1 137 ? 79.570 88.669 58.424 1.00 118.11 137 HIS B N 1
ATOM 4389 C CA . HIS B 1 137 ? 78.382 87.826 58.349 1.00 119.82 137 HIS B CA 1
ATOM 4390 C C . HIS B 1 137 ? 77.115 88.663 58.313 1.00 120.70 137 HIS B C 1
ATOM 4391 O O . HIS B 1 137 ? 76.182 88.362 57.562 1.00 121.53 137 HIS B O 1
ATOM 4398 N N . ILE B 1 138 ? 77.060 89.712 59.131 1.00 120.09 138 ILE B N 1
ATOM 4399 C CA . ILE B 1 138 ? 75.883 90.574 59.159 1.00 119.15 138 ILE B CA 1
ATOM 4400 C C . ILE B 1 138 ? 75.710 91.282 57.824 1.00 122.31 138 ILE B C 1
ATOM 4401 O O . ILE B 1 138 ? 74.604 91.343 57.275 1.00 123.86 138 ILE B O 1
ATOM 4406 N N . ALA B 1 139 ? 76.799 91.818 57.273 1.00 121.41 139 ALA B N 1
ATOM 4407 C CA . ALA B 1 139 ? 76.699 92.595 56.043 1.00 122.06 139 ALA B CA 1
ATOM 4408 C C . ALA B 1 139 ? 76.389 91.703 54.848 1.00 126.02 139 ALA B C 1
ATOM 4409 O O . ALA B 1 139 ? 75.365 91.872 54.178 1.00 125.72 139 ALA B O 1
ATOM 4411 N N . THR B 1 140 ? 77.271 90.745 54.562 1.00 127.43 140 THR B N 1
ATOM 4412 C CA . THR B 1 140 ? 77.096 89.912 53.377 1.00 128.21 140 THR B CA 1
ATOM 4413 C C . THR B 1 140 ? 75.979 88.894 53.565 1.00 126.56 140 THR B C 1
ATOM 4414 O O . THR B 1 140 ? 75.191 88.653 52.644 1.00 124.89 140 THR B O 1
ATOM 4418 N N . GLY B 1 141 ? 75.895 88.286 54.743 1.00 125.45 141 GLY B N 1
ATOM 4419 C CA . GLY B 1 141 ? 74.925 87.241 54.983 1.00 126.80 141 GLY B CA 1
ATOM 4420 C C . GLY B 1 141 ? 75.408 85.840 54.694 1.00 128.70 141 GLY B C 1
ATOM 4421 O O . GLY B 1 141 ? 74.585 84.919 54.644 1.00 130.25 141 GLY B O 1
ATOM 4422 N N . SER B 1 142 ? 76.709 85.645 54.504 1.00 127.37 142 SER B N 1
ATOM 4423 C CA . SER B 1 142 ? 77.272 84.345 54.171 1.00 126.08 142 SER B CA 1
ATOM 4424 C C . SER B 1 142 ? 78.162 83.861 55.306 1.00 123.45 142 SER B C 1
ATOM 4425 O O . SER B 1 142 ? 79.041 84.595 55.768 1.00 122.45 142 SER B O 1
ATOM 4428 N N . TYR B 1 143 ? 77.927 82.627 55.753 1.00 121.69 143 TYR B N 1
ATOM 4429 C CA . TYR B 1 143 ? 78.793 82.028 56.762 1.00 120.93 143 TYR B CA 1
ATOM 4430 C C . TYR B 1 143 ? 80.208 81.849 56.233 1.00 120.45 143 TYR B C 1
ATOM 4431 O O . TYR B 1 143 ? 81.187 82.100 56.948 1.00 120.58 143 TYR B O 1
ATOM 4440 N N . ALA B 1 144 ? 80.335 81.411 54.979 1.00 120.02 144 ALA B N 1
ATOM 4441 C CA . ALA B 1 144 ? 81.654 81.226 54.390 1.00 120.14 144 ALA B CA 1
ATOM 4442 C C . ALA B 1 144 ? 82.413 82.542 54.329 1.00 116.17 144 ALA B C 1
ATOM 4443 O O . ALA B 1 144 ? 83.617 82.587 54.601 1.00 111.98 144 A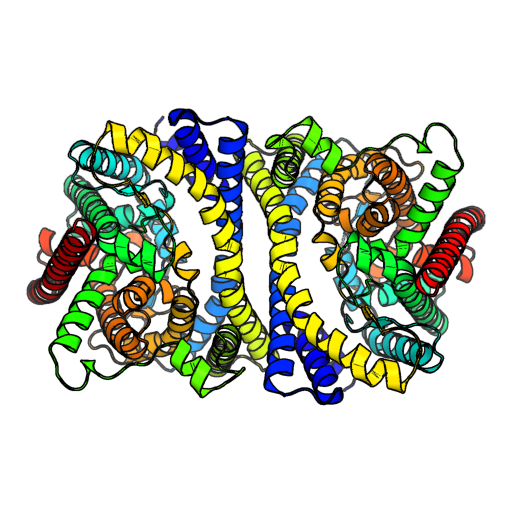LA B O 1
ATOM 4445 N N . LEU B 1 145 ? 81.724 83.627 53.978 1.00 117.54 145 LEU B N 1
ATOM 4446 C CA . LEU B 1 145 ? 82.376 84.929 53.954 1.00 115.34 145 LEU B CA 1
ATOM 4447 C C . LEU B 1 145 ? 82.778 85.378 55.351 1.00 112.04 145 LEU B C 1
ATOM 4448 O O . LEU B 1 145 ? 83.813 86.028 55.513 1.00 111.63 145 LEU B O 1
ATOM 4453 N N . ALA B 1 146 ? 81.985 85.042 56.369 1.00 112.23 146 ALA B N 1
ATOM 4454 C CA . ALA B 1 146 ? 82.381 85.353 57.739 1.00 110.64 146 ALA B CA 1
ATOM 4455 C C . ALA B 1 146 ? 83.647 84.604 58.130 1.00 109.20 146 ALA B C 1
ATOM 4456 O O . ALA B 1 146 ? 84.547 85.171 58.762 1.00 108.43 146 ALA B O 1
ATOM 4458 N N . ILE B 1 147 ? 83.731 83.323 57.771 1.00 110.92 147 ILE B N 1
ATOM 4459 C CA . ILE B 1 147 ? 84.939 82.557 58.060 1.00 109.66 147 ILE B CA 1
ATOM 4460 C C . ILE B 1 147 ? 86.127 83.141 57.309 1.00 107.20 147 ILE B C 1
ATOM 4461 O O . ILE B 1 147 ? 87.242 83.222 57.840 1.00 104.84 147 ILE B O 1
ATOM 4466 N N . VAL B 1 148 ? 85.908 83.557 56.061 1.00 107.69 148 VAL B N 1
ATOM 4467 C CA . VAL B 1 148 ? 86.971 84.185 55.283 1.00 104.83 148 VAL B CA 1
ATOM 4468 C C . VAL B 1 148 ? 87.445 85.459 55.966 1.00 100.72 148 VAL B C 1
ATOM 4469 O O . VAL B 1 148 ? 88.648 85.734 56.034 1.00 102.22 148 VAL B O 1
ATOM 4473 N N . GLY B 1 149 ? 86.510 86.258 56.476 1.00 100.58 149 GLY B N 1
ATOM 4474 C CA . GLY B 1 149 ? 86.891 87.466 57.188 1.00 100.50 149 GLY B CA 1
ATOM 4475 C C . GLY B 1 149 ? 87.686 87.176 58.444 1.00 99.20 149 GLY B C 1
ATOM 4476 O O . GLY B 1 149 ? 88.661 87.868 58.746 1.00 100.56 149 GLY B O 1
ATOM 4477 N N . VAL B 1 150 ? 87.283 86.149 59.194 1.00 99.04 150 VAL B N 1
ATOM 4478 C CA . VAL B 1 150 ? 88.035 85.767 60.388 1.00 97.64 150 VAL B CA 1
ATOM 4479 C C . VAL B 1 150 ? 89.451 85.354 60.011 1.00 98.49 150 VAL B C 1
ATOM 4480 O O . VAL B 1 150 ? 90.427 85.756 60.657 1.00 98.56 150 VAL B O 1
ATOM 4484 N N . VAL B 1 151 ? 89.584 84.550 58.956 1.00 98.19 151 VAL B N 1
ATOM 4485 C CA . VAL B 1 151 ? 90.900 84.096 58.519 1.00 94.98 151 VAL B CA 1
ATOM 4486 C C . VAL B 1 151 ? 91.762 85.277 58.095 1.00 94.42 151 VAL B C 1
ATOM 4487 O O . VAL B 1 151 ? 92.945 85.362 58.448 1.00 95.75 151 VAL B O 1
ATOM 4491 N N . VAL B 1 152 ? 91.188 86.203 57.326 1.00 93.09 152 VAL B N 1
ATOM 4492 C CA . VAL B 1 152 ? 91.953 87.343 56.832 1.00 89.53 152 VAL B CA 1
ATOM 4493 C C . VAL B 1 152 ? 92.403 88.223 57.988 1.00 89.44 152 VAL B C 1
ATOM 4494 O O . VAL B 1 152 ? 93.559 88.656 58.043 1.00 94.53 152 VAL B O 1
ATOM 4498 N N . HIS B 1 153 ? 91.504 88.496 58.935 1.00 88.95 153 HIS B N 1
ATOM 4499 C CA . HIS B 1 153 ? 91.880 89.295 60.094 1.00 89.49 153 HIS B CA 1
ATOM 4500 C C . HIS B 1 153 ? 92.976 88.617 60.901 1.00 95.19 153 HIS B C 1
ATOM 4501 O O . HIS B 1 153 ? 93.923 89.276 61.342 1.00 99.00 153 HIS B O 1
ATOM 4508 N N . ALA B 1 154 ? 92.866 87.304 61.109 1.00 97.87 154 ALA B N 1
ATOM 4509 C CA . ALA B 1 154 ? 93.878 86.597 61.887 1.00 97.03 154 ALA B CA 1
ATOM 4510 C C . ALA B 1 154 ? 95.236 86.657 61.203 1.00 97.45 154 ALA B C 1
ATOM 4511 O O . ALA B 1 154 ? 96.250 86.981 61.833 1.00 100.53 154 ALA B O 1
ATOM 4513 N N . ALA B 1 155 ? 95.275 86.359 59.904 1.00 96.18 155 ALA B N 1
ATOM 4514 C CA . ALA B 1 155 ? 96.540 86.408 59.185 1.00 93.02 155 ALA B CA 1
ATOM 4515 C C . ALA B 1 155 ? 97.133 87.806 59.230 1.00 94.09 155 ALA B C 1
ATOM 4516 O O . ALA B 1 155 ? 98.337 87.976 59.464 1.00 98.60 155 ALA B O 1
ATOM 4518 N N . PHE B 1 156 ? 96.294 88.824 59.037 1.00 92.38 156 PHE B N 1
ATOM 4519 C CA . PHE B 1 156 ? 96.784 90.192 59.054 1.00 91.01 156 PHE B CA 1
ATOM 4520 C C . PHE B 1 156 ? 97.365 90.557 60.410 1.00 92.21 156 PHE B C 1
ATOM 4521 O O . PHE B 1 156 ? 98.420 91.190 60.483 1.00 98.59 156 PHE B O 1
ATOM 4529 N N . VAL B 1 157 ? 96.696 90.176 61.499 1.00 90.35 157 VAL B N 1
ATOM 4530 C CA . VAL B 1 157 ? 97.196 90.586 62.807 1.00 92.54 157 VAL B CA 1
ATOM 4531 C C . VAL B 1 157 ? 98.471 89.833 63.161 1.00 93.76 157 VAL B C 1
ATOM 4532 O O . VAL B 1 157 ? 99.374 90.396 63.790 1.00 98.16 157 VAL B O 1
ATOM 4536 N N . TYR B 1 158 ? 98.580 88.559 62.778 1.00 94.14 158 TYR B N 1
ATOM 4537 C CA . TYR B 1 158 ? 99.845 87.875 63.029 1.00 95.09 158 TYR B CA 1
ATOM 4538 C C . TYR B 1 158 ? 100.973 88.523 62.244 1.00 97.46 158 TYR B C 1
ATOM 4539 O O . TYR B 1 158 ? 102.078 88.711 62.767 1.00 103.21 158 TYR B O 1
ATOM 4548 N N . LYS B 1 159 ? 100.713 88.899 60.991 1.00 96.58 159 LYS B N 1
ATOM 4549 C CA . LYS B 1 159 ? 101.758 89.571 60.232 1.00 94.34 159 LYS B CA 1
ATOM 4550 C C . LYS B 1 159 ? 102.090 90.936 60.818 1.00 95.63 159 LYS B C 1
ATOM 4551 O O . LYS B 1 159 ? 103.242 91.368 60.752 1.00 101.66 159 LYS B O 1
ATOM 4557 N N . LEU B 1 160 ? 101.104 91.634 61.383 1.00 94.26 160 LEU B N 1
ATOM 4558 C CA . LEU B 1 160 ? 101.387 92.910 62.031 1.00 93.36 160 LEU B CA 1
ATOM 4559 C C . LEU B 1 160 ? 102.258 92.725 63.262 1.00 96.24 160 LEU B C 1
ATOM 4560 O O . LEU B 1 160 ? 103.212 93.481 63.472 1.00 103.54 160 LEU B O 1
ATOM 4565 N N . GLY B 1 161 ? 101.937 91.738 64.094 1.00 94.27 161 GLY B N 1
ATOM 4566 C CA . GLY B 1 161 ? 102.781 91.454 65.239 1.00 95.79 161 GLY B CA 1
ATOM 4567 C C . GLY B 1 161 ? 104.185 91.065 64.830 1.00 97.62 161 GLY B C 1
ATOM 4568 O O . GLY B 1 161 ? 105.150 91.373 65.532 1.00 99.17 161 GLY B O 1
ATOM 4569 N N . ASP B 1 162 ? 104.316 90.377 63.698 1.00 98.47 162 ASP B N 1
ATOM 4570 C CA . ASP B 1 162 ? 105.635 90.093 63.149 1.00 100.57 162 ASP B CA 1
ATOM 4571 C C . ASP B 1 162 ? 106.342 91.371 62.713 1.00 99.90 162 ASP B C 1
ATOM 4572 O O . ASP B 1 162 ? 107.549 91.524 62.930 1.00 104.26 162 ASP B O 1
ATOM 4577 N N . TRP B 1 163 ? 105.611 92.297 62.090 1.00 100.01 163 TRP B N 1
ATOM 4578 C CA . TRP B 1 163 ? 106.234 93.506 61.559 1.00 97.44 163 TRP B CA 1
ATOM 4579 C C . TRP B 1 163 ? 106.588 94.490 62.664 1.00 96.00 163 TRP B C 1
ATOM 4580 O O . TRP B 1 163 ? 107.617 95.169 62.591 1.00 99.02 163 TRP B O 1
ATOM 4591 N N . PHE B 1 164 ? 105.742 94.599 63.682 1.00 96.06 164 PHE B N 1
ATOM 4592 C CA . PHE B 1 164 ? 106.003 95.466 64.818 1.00 97.99 164 PHE B CA 1
ATOM 4593 C C . PHE B 1 164 ? 106.792 94.764 65.910 1.00 103.63 164 PHE B C 1
ATOM 4594 O O . PHE B 1 164 ? 106.765 95.204 67.063 1.00 105.55 164 PHE B O 1
ATOM 4602 N N . ALA B 1 165 ? 107.479 93.671 65.574 1.00 104.49 165 ALA B N 1
ATOM 4603 C CA . ALA B 1 165 ? 108.310 92.986 66.555 1.00 101.77 165 ALA B CA 1
ATOM 4604 C C . ALA B 1 165 ? 109.461 93.867 67.008 1.00 106.60 165 ALA B C 1
ATOM 4605 O O . ALA B 1 165 ? 109.818 93.876 68.190 1.00 111.27 165 ALA B O 1
ATOM 4607 N N . LYS B 1 166 ? 110.057 94.613 66.078 1.00 106.13 166 LYS B N 1
ATOM 4608 C CA . LYS B 1 166 ? 111.170 95.484 66.434 1.00 109.02 166 LYS B CA 1
ATOM 4609 C C . LYS B 1 166 ? 110.739 96.550 67.429 1.00 108.97 166 LYS B C 1
ATOM 4610 O O . LYS B 1 166 ? 111.466 96.850 68.380 1.00 111.54 166 LYS B O 1
ATOM 4616 N N . ASP B 1 167 ? 109.563 97.139 67.225 1.00 107.11 167 ASP B N 1
ATOM 4617 C CA . ASP B 1 167 ? 109.101 98.185 68.129 1.00 106.24 167 ASP B CA 1
ATOM 4618 C C . ASP B 1 167 ? 108.814 97.638 69.520 1.00 103.51 167 ASP B C 1
ATOM 4619 O O . ASP B 1 167 ? 109.134 98.286 70.521 1.00 104.33 167 ASP B O 1
ATOM 4624 N N . THR B 1 168 ? 108.199 96.460 69.609 1.00 102.95 168 THR B N 1
ATOM 4625 C CA . THR B 1 168 ? 107.958 95.873 70.922 1.00 102.62 168 THR B CA 1
ATOM 4626 C C . THR B 1 168 ? 109.267 95.504 71.604 1.00 103.93 168 THR B C 1
ATOM 4627 O O . THR B 1 168 ? 109.414 95.689 72.817 1.00 105.54 168 THR B O 1
ATOM 4631 N N . ARG B 1 169 ? 110.229 94.980 70.846 1.00 103.99 169 ARG B N 1
ATOM 4632 C CA . ARG B 1 169 ? 111.484 94.553 71.453 1.00 104.00 169 ARG B CA 1
ATOM 4633 C C . ARG B 1 169 ? 112.311 95.742 71.919 1.00 107.51 169 ARG B C 1
ATOM 4634 O O . ARG B 1 169 ? 112.842 95.734 73.035 1.00 108.42 169 ARG B O 1
ATOM 4642 N N . ASP B 1 170 ? 112.420 96.780 71.093 1.00 107.46 170 ASP B N 1
ATOM 4643 C CA . ASP B 1 170 ? 113.288 97.910 71.403 1.00 106.39 170 ASP B CA 1
ATOM 4644 C C . ASP B 1 170 ? 112.578 98.964 72.244 1.00 103.50 170 ASP B C 1
ATOM 4645 O O . ASP B 1 170 ? 113.005 99.263 73.362 1.00 107.40 170 ASP B O 1
ATOM 4650 N N . PHE B 1 171 ? 111.495 99.537 71.720 1.00 99.42 171 PHE B N 1
ATOM 4651 C CA . PHE B 1 171 ? 110.841 100.634 72.424 1.00 97.76 171 PHE B CA 1
ATOM 4652 C C . PHE B 1 171 ? 110.219 100.163 73.730 1.00 97.48 171 PHE B C 1
ATOM 4653 O O . PHE B 1 171 ? 110.449 100.759 74.787 1.00 100.18 171 PHE B O 1
ATOM 4661 N N . PHE B 1 172 ? 109.429 99.097 73.680 1.00 95.63 172 PHE B N 1
ATOM 4662 C CA . PHE B 1 172 ? 108.739 98.626 74.870 1.00 96.51 172 PHE B CA 1
ATOM 4663 C C . PHE B 1 172 ? 109.578 97.689 75.718 1.00 99.45 172 PHE B C 1
ATOM 4664 O O . PHE B 1 172 ? 109.221 97.437 76.873 1.00 101.27 172 PHE B O 1
ATOM 4672 N N . GLY B 1 173 ? 110.675 97.165 75.181 1.00 99.32 173 GLY B N 1
ATOM 4673 C CA . GLY B 1 173 ? 111.514 96.277 75.952 1.00 99.36 173 GLY B CA 1
ATOM 4674 C C . GLY B 1 173 ? 110.965 94.886 76.143 1.00 102.18 173 GLY B C 1
ATOM 4675 O O . GLY B 1 173 ? 111.530 94.118 76.925 1.00 107.72 173 GLY B O 1
ATOM 4676 N N . LEU B 1 174 ? 109.876 94.536 75.461 1.00 97.97 174 LEU B N 1
ATOM 4677 C CA . LEU B 1 174 ? 109.300 93.196 75.554 1.00 98.66 174 LEU B CA 1
ATOM 4678 C C . LEU B 1 174 ? 110.017 92.300 74.552 1.00 103.57 174 LEU B C 1
ATOM 4679 O O . LEU B 1 174 ? 109.509 91.974 73.480 1.00 105.25 174 LEU B O 1
ATOM 4684 N N . ASP B 1 175 ? 111.230 91.899 74.918 1.00 106.92 175 ASP B N 1
ATOM 4685 C CA . ASP B 1 175 ? 112.042 91.077 74.035 1.00 106.48 175 ASP B CA 1
ATOM 4686 C C . ASP B 1 175 ? 111.407 89.705 73.863 1.00 106.23 175 ASP B C 1
ATOM 4687 O O . ASP B 1 175 ? 111.006 89.068 74.840 1.00 108.06 175 ASP B O 1
ATOM 4692 N N . GLY B 1 176 ? 111.318 89.249 72.616 1.00 108.91 176 GLY B N 1
ATOM 4693 C CA . GLY B 1 176 ? 110.710 87.964 72.345 1.00 107.71 176 GLY B CA 1
ATOM 4694 C C . GLY B 1 176 ? 109.214 87.923 72.536 1.00 100.97 176 GLY B C 1
ATOM 4695 O O . GLY B 1 176 ? 108.658 86.846 72.750 1.00 100.86 176 GLY B O 1
ATOM 4696 N N . ILE B 1 177 ? 108.545 89.070 72.477 1.00 97.76 177 ILE B N 1
ATOM 4697 C CA . ILE B 1 177 ? 107.099 89.157 72.630 1.00 93.24 177 ILE B CA 1
ATOM 4698 C C . ILE B 1 177 ? 106.547 89.985 71.482 1.00 94.99 177 ILE B C 1
ATOM 4699 O O . ILE B 1 177 ? 107.077 91.058 71.175 1.00 98.46 177 ILE B O 1
ATOM 4704 N N . ALA B 1 178 ? 105.495 89.486 70.845 1.00 94.19 178 ALA B N 1
ATOM 4705 C CA . ALA B 1 178 ? 104.773 90.220 69.822 1.00 90.64 178 ALA B CA 1
ATOM 4706 C C . ALA B 1 178 ? 103.411 90.628 70.359 1.00 92.46 178 ALA B C 1
ATOM 4707 O O . ALA B 1 178 ? 102.860 89.982 71.252 1.00 93.78 178 ALA B O 1
ATOM 4709 N N . ILE B 1 179 ? 102.872 91.710 69.811 1.00 93.28 179 ILE B N 1
ATOM 4710 C CA . ILE B 1 179 ? 101.556 92.200 70.209 1.00 91.94 179 ILE B CA 1
ATOM 4711 C C . ILE B 1 179 ? 100.691 92.278 68.960 1.00 93.72 179 ILE B C 1
ATOM 4712 O O . ILE B 1 179 ? 100.524 93.360 68.382 1.00 95.54 179 ILE B O 1
ATOM 4717 N N . PRO B 1 180 ? 100.134 91.157 68.500 1.00 93.16 180 PRO B N 1
ATOM 4718 C CA . PRO B 1 180 ? 99.362 91.182 67.258 1.00 94.06 180 PRO B CA 1
ATOM 4719 C C . PRO B 1 180 ? 97.935 91.651 67.436 1.00 98.41 180 PRO B C 1
ATOM 4720 O O . PRO B 1 180 ? 97.293 92.011 66.442 1.00 99.06 180 PRO B O 1
ATOM 4724 N N . HIS B 1 181 ? 97.419 91.662 68.657 1.00 100.59 181 HIS B N 1
ATOM 4725 C CA . HIS B 1 181 ? 96.023 91.962 68.906 1.00 96.99 181 HIS B CA 1
ATOM 4726 C C . HIS B 1 181 ? 95.854 93.420 69.301 1.00 96.89 181 HIS B C 1
ATOM 4727 O O . HIS B 1 181 ? 96.811 94.191 69.379 1.00 101.23 181 HIS B O 1
ATOM 4734 N N . GLY B 1 182 ? 94.610 93.800 69.555 1.00 96.13 182 GLY B N 1
ATOM 4735 C CA . GLY B 1 182 ? 94.301 95.134 70.014 1.00 100.13 182 GLY B CA 1
ATOM 4736 C C . GLY B 1 182 ? 94.247 96.137 68.883 1.00 96.32 182 GLY B C 1
ATOM 4737 O O . GLY B 1 182 ? 94.572 95.855 67.731 1.00 93.16 182 GLY B O 1
ATOM 4738 N N . THR B 1 183 ? 93.816 97.349 69.234 1.00 95.01 183 THR B N 1
ATOM 4739 C CA . THR B 1 183 ? 93.762 98.424 68.253 1.00 93.48 183 THR B CA 1
ATOM 4740 C C . THR B 1 183 ? 95.152 98.918 67.886 1.00 93.86 183 THR B C 1
ATOM 4741 O O . THR B 1 183 ? 95.349 99.438 66.784 1.00 95.81 183 THR B O 1
ATOM 4745 N N . SER B 1 184 ? 96.118 98.778 68.795 1.00 92.97 184 SER B N 1
ATOM 4746 C CA . SER B 1 184 ? 97.462 99.273 68.525 1.00 91.24 184 SER B CA 1
ATOM 4747 C C . SER B 1 184 ? 98.076 98.572 67.326 1.00 91.84 184 SER B C 1
ATOM 4748 O O . SER B 1 184 ? 98.655 99.222 66.446 1.00 95.13 184 SER B O 1
ATOM 4751 N N . ALA B 1 185 ? 97.935 97.250 67.257 1.00 87.38 185 ALA B N 1
ATOM 4752 C CA . ALA B 1 185 ? 98.578 96.500 66.188 1.00 87.53 185 ALA B CA 1
ATOM 4753 C C . ALA B 1 185 ? 98.049 96.906 64.821 1.00 91.27 185 ALA B C 1
ATOM 4754 O O . ALA B 1 185 ? 98.832 97.119 63.889 1.00 93.89 185 ALA B O 1
ATOM 4756 N N . TYR B 1 186 ? 96.732 97.036 64.674 1.00 90.31 186 TYR B N 1
ATOM 4757 C CA . TYR B 1 186 ? 96.173 97.314 63.360 1.00 88.56 186 TYR B CA 1
ATOM 4758 C C . TYR B 1 186 ? 95.963 98.795 63.096 1.00 87.62 186 TYR B C 1
ATOM 4759 O O . TYR B 1 186 ? 95.496 99.152 62.013 1.00 84.88 186 TYR B O 1
ATOM 4768 N N . LEU B 1 187 ? 96.288 99.663 64.048 1.00 91.21 187 LEU B N 1
ATOM 4769 C CA . LEU B 1 187 ? 96.371 101.083 63.761 1.00 89.01 187 LEU B CA 1
ATOM 4770 C C . LEU B 1 187 ? 97.807 101.564 63.635 1.00 90.23 187 LEU B C 1
ATOM 4771 O O . LEU B 1 187 ? 98.026 102.725 63.282 1.00 93.87 187 LEU B O 1
ATOM 4776 N N . GLY B 1 188 ? 98.788 100.695 63.911 1.00 87.68 188 GLY B N 1
ATOM 4777 C CA . GLY B 1 188 ? 100.172 101.005 63.653 1.00 87.65 188 GLY B CA 1
ATOM 4778 C C . GLY B 1 188 ? 100.509 101.392 62.231 1.00 91.95 188 GLY B C 1
ATOM 4779 O O . GLY B 1 188 ? 101.317 102.304 62.028 1.00 100.65 188 GLY B O 1
ATOM 4780 N N . PRO B 1 189 ? 99.955 100.720 61.214 1.00 88.63 189 PRO B N 1
ATOM 4781 C CA . PRO B 1 189 ? 100.259 101.140 59.836 1.00 92.43 189 PRO B CA 1
ATOM 4782 C C . PRO B 1 189 ? 99.913 102.589 59.544 1.00 95.92 189 PRO B C 1
ATOM 4783 O O . PRO B 1 189 ? 100.636 103.251 58.790 1.00 99.37 189 PRO B O 1
ATOM 4787 N N . ILE B 1 190 ? 98.825 103.105 60.115 1.00 94.10 190 ILE B N 1
ATOM 4788 C CA . ILE B 1 190 ? 98.504 104.517 59.934 1.00 93.76 190 ILE B CA 1
ATOM 4789 C C . ILE B 1 190 ? 99.591 105.385 60.547 1.00 98.51 190 ILE B C 1
ATOM 4790 O O . ILE B 1 190 ? 99.999 106.399 59.969 1.00 102.28 190 ILE B O 1
ATOM 4795 N N . ALA B 1 191 ? 100.079 105.002 61.727 1.00 98.36 191 ALA B N 1
ATOM 4796 C CA . ALA B 1 191 ? 101.166 105.745 62.350 1.00 100.98 191 ALA B CA 1
ATOM 4797 C C . ALA B 1 191 ? 102.424 105.700 61.496 1.00 105.70 191 ALA B C 1
ATOM 4798 O O . ALA B 1 191 ? 103.140 106.698 61.385 1.00 111.73 191 ALA B O 1
ATOM 4800 N N . VAL B 1 192 ? 102.713 104.550 60.889 1.00 102.66 192 VAL B N 1
ATOM 4801 C CA . VAL B 1 192 ? 103.886 104.435 60.028 1.00 100.07 192 VAL B CA 1
ATOM 4802 C C . VAL B 1 192 ? 103.746 105.342 58.815 1.00 105.78 192 VAL B C 1
ATOM 4803 O O . VAL B 1 192 ? 104.701 106.015 58.408 1.00 110.85 192 VAL B O 1
ATOM 4807 N N . LEU B 1 193 ? 102.557 105.370 58.213 1.00 105.65 193 LEU B N 1
ATOM 4808 C CA . LEU B 1 193 ? 102.331 106.247 57.070 1.00 108.88 193 LEU B CA 1
ATOM 4809 C C . LEU B 1 193 ? 102.485 107.711 57.461 1.00 114.03 193 LEU B C 1
ATOM 4810 O O . LEU B 1 193 ? 103.102 108.497 56.731 1.00 118.04 193 LEU B O 1
ATOM 4815 N N . VAL B 1 194 ? 101.932 108.094 58.613 1.00 111.99 194 VAL B N 1
ATOM 4816 C CA . VAL B 1 194 ? 102.052 109.473 59.076 1.00 111.96 194 VAL B CA 1
ATOM 4817 C C . VAL B 1 194 ? 103.510 109.825 59.327 1.00 116.66 194 VAL B C 1
ATOM 4818 O O . VAL B 1 194 ? 103.972 110.915 58.970 1.00 121.23 194 VAL B O 1
ATOM 4822 N N . ASP B 1 195 ? 104.257 108.912 59.949 1.00 114.06 195 ASP B N 1
ATOM 4823 C CA . ASP B 1 195 ? 105.667 109.160 60.215 1.00 115.75 195 ASP B CA 1
ATOM 4824 C C . ASP B 1 195 ? 106.449 109.329 58.922 1.00 118.09 195 ASP B C 1
ATOM 4825 O O . ASP B 1 195 ? 107.296 110.222 58.814 1.00 124.30 195 ASP B O 1
ATOM 4830 N N . THR B 1 196 ? 106.177 108.484 57.927 1.00 115.62 196 THR B N 1
ATOM 4831 C CA . THR B 1 196 ? 106.863 108.614 56.647 1.00 121.82 196 THR B CA 1
ATOM 4832 C C . THR B 1 196 ? 106.535 109.942 55.978 1.00 123.29 196 THR B C 1
ATOM 4833 O O . THR B 1 196 ? 107.428 110.620 55.454 1.00 128.19 196 THR B O 1
ATOM 4837 N N . VAL B 1 197 ? 105.261 110.337 55.998 1.00 120.82 197 VAL B N 1
ATOM 4838 C CA . VAL B 1 197 ? 104.869 111.600 55.378 1.00 125.48 197 VAL B CA 1
ATOM 4839 C C . VAL B 1 197 ? 105.546 112.770 56.080 1.00 128.45 197 VAL B C 1
ATOM 4840 O O . VAL B 1 197 ? 106.064 113.687 55.431 1.00 131.33 197 VAL B O 1
ATOM 4844 N N . ILE B 1 198 ? 105.567 112.749 57.413 1.00 126.23 198 ILE B N 1
ATOM 4845 C CA . ILE B 1 198 ? 106.194 113.829 58.168 1.00 125.87 198 ILE B CA 1
ATOM 4846 C C . ILE B 1 198 ? 107.683 113.895 57.868 1.00 129.82 198 ILE B C 1
ATOM 4847 O O . ILE B 1 198 ? 108.244 114.979 57.667 1.00 132.69 198 ILE B O 1
ATOM 4852 N N . GLU B 1 199 ? 108.346 112.739 57.818 1.00 129.45 199 GLU B N 1
ATOM 4853 C CA . GLU B 1 199 ? 109.768 112.722 57.503 1.00 131.44 199 GLU B CA 1
ATOM 4854 C C . GLU B 1 199 ? 110.024 113.279 56.110 1.00 133.84 199 GLU B C 1
ATOM 4855 O O . GLU B 1 199 ? 111.034 113.954 55.879 1.00 135.64 199 GLU B O 1
ATOM 4861 N N . LYS B 1 200 ? 109.122 113.004 55.166 1.00 134.23 200 LYS B N 1
ATOM 4862 C CA . LYS B 1 200 ? 109.256 113.590 53.837 1.00 135.17 200 LYS B CA 1
ATOM 4863 C C . LYS B 1 200 ? 109.148 115.109 53.888 1.00 136.32 200 LYS B C 1
ATOM 4864 O O . LYS B 1 200 ? 109.900 115.814 53.206 1.00 134.99 200 LYS B O 1
ATOM 4870 N N . ILE B 1 201 ? 108.225 115.630 54.689 1.00 136.78 201 ILE B N 1
ATOM 4871 C CA . ILE B 1 201 ? 107.996 117.070 54.770 1.00 138.18 201 ILE B CA 1
ATOM 4872 C C . ILE B 1 201 ? 109.146 117.732 55.519 1.00 141.61 201 ILE B C 1
ATOM 4873 O O . ILE B 1 201 ? 109.425 117.370 56.671 1.00 140.38 201 ILE B O 1
ATOM 4878 N N . PRO B 1 202 ? 109.836 118.694 54.915 1.00 145.40 202 PRO B N 1
ATOM 4879 C CA . PRO B 1 202 ? 110.885 119.412 55.643 1.00 143.70 202 PRO B CA 1
ATOM 4880 C C . PRO B 1 202 ? 110.294 120.326 56.702 1.00 143.91 202 PRO B C 1
ATOM 4881 O O . PRO B 1 202 ? 109.146 120.767 56.609 1.00 142.47 202 PRO B O 1
ATOM 4885 N N . GLY B 1 203 ? 111.098 120.609 57.721 1.00 142.88 203 GLY B N 1
ATOM 4886 C CA . GLY B 1 203 ? 110.667 121.485 58.792 1.00 143.56 203 GLY B CA 1
ATOM 4887 C C . GLY B 1 203 ? 109.906 120.764 59.883 1.00 141.47 203 GLY B C 1
ATOM 4888 O O . GLY B 1 203 ? 110.300 120.804 61.052 1.00 140.59 203 GLY B O 1
ATOM 4889 N N . LEU B 1 204 ? 108.808 120.101 59.515 1.00 137.67 204 LEU B N 1
ATOM 4890 C CA . LEU B 1 204 ? 108.034 119.360 60.503 1.00 133.23 204 LEU B CA 1
ATOM 4891 C C . LEU B 1 204 ? 108.813 118.176 61.053 1.00 134.13 204 LEU B C 1
ATOM 4892 O O . LEU B 1 204 ? 108.646 117.814 62.222 1.00 132.61 204 LEU B O 1
ATOM 4897 N N . ASN B 1 205 ? 109.661 117.559 60.229 1.00 136.62 205 ASN B N 1
ATOM 4898 C CA . ASN B 1 205 ? 110.443 116.419 60.691 1.00 136.36 205 ASN B CA 1
ATOM 4899 C C . ASN B 1 205 ? 111.440 116.816 61.771 1.00 136.78 205 ASN B C 1
ATOM 4900 O O . ASN B 1 205 ? 111.798 115.988 62.615 1.00 136.37 205 ASN B O 1
ATOM 4905 N N . ARG B 1 206 ? 111.901 118.068 61.760 1.00 136.53 206 ARG B N 1
ATOM 4906 C CA . ARG B 1 206 ? 112.866 118.510 62.758 1.00 135.64 206 ARG B CA 1
ATOM 4907 C C . ARG B 1 206 ? 112.236 118.714 64.127 1.00 134.74 206 ARG B C 1
ATOM 4908 O O . ARG B 1 206 ? 112.958 118.746 65.128 1.00 133.70 206 ARG B O 1
ATOM 4916 N N . ILE B 1 207 ? 110.914 118.848 64.196 1.00 133.63 207 ILE B N 1
ATOM 4917 C CA . ILE B 1 207 ? 110.246 119.082 65.470 1.00 129.15 207 ILE B CA 1
ATOM 4918 C C . ILE B 1 207 ? 110.286 117.802 66.291 1.00 127.67 207 ILE B C 1
ATOM 4919 O O . ILE B 1 207 ? 109.775 116.759 65.868 1.00 128.27 207 ILE B O 1
ATOM 4924 N N . HIS B 1 208 ? 110.890 117.876 67.471 1.00 127.64 208 HIS B N 1
ATOM 4925 C CA . HIS B 1 208 ? 110.984 116.736 68.368 1.00 127.42 208 HIS B CA 1
ATOM 4926 C C . HIS B 1 208 ? 110.492 117.139 69.747 1.00 127.37 208 HIS B C 1
ATOM 4927 O O . HIS B 1 208 ? 110.823 118.219 70.243 1.00 129.77 208 HIS B O 1
ATOM 4934 N N . PHE B 1 209 ? 109.700 116.264 70.361 1.00 122.89 209 PHE B N 1
ATOM 4935 C CA . PHE B 1 209 ? 109.160 116.512 71.695 1.00 123.08 209 PHE B CA 1
ATOM 4936 C C . PHE B 1 209 ? 108.880 115.155 72.328 1.00 122.40 209 PHE B C 1
ATOM 4937 O O . PHE B 1 209 ? 107.916 114.486 71.953 1.00 124.62 209 PHE B O 1
ATOM 4945 N N . SER B 1 210 ? 109.713 114.759 73.278 1.00 123.75 210 SER B N 1
ATOM 4946 C CA . SER B 1 210 ? 109.571 113.478 73.948 1.00 126.27 210 SER B CA 1
ATOM 4947 C C . SER B 1 210 ? 109.301 113.690 75.430 1.00 132.05 210 SER B C 1
ATOM 4948 O O . SER B 1 210 ? 109.374 114.807 75.948 1.00 136.13 210 SER B O 1
ATOM 4951 N N . ALA B 1 211 ? 108.977 112.593 76.116 1.00 132.25 211 ALA B N 1
ATOM 4952 C CA . ALA B 1 211 ? 108.806 112.664 77.561 1.00 134.33 211 ALA B CA 1
ATOM 4953 C C . ALA B 1 211 ? 110.101 113.069 78.249 1.00 135.78 211 ALA B C 1
ATOM 4954 O O . ALA B 1 211 ? 110.073 113.776 79.262 1.00 134.92 211 ALA B O 1
ATOM 4956 N N . ASP B 1 212 ? 111.243 112.633 77.714 1.00 137.11 212 ASP B N 1
ATOM 4957 C CA . ASP B 1 212 ? 112.525 113.060 78.261 1.00 137.91 212 ASP B CA 1
ATOM 4958 C C . ASP B 1 212 ? 112.707 114.563 78.118 1.00 138.02 212 ASP B C 1
ATOM 4959 O O . ASP B 1 212 ? 113.301 115.209 78.988 1.00 141.53 212 ASP B O 1
ATOM 4964 N N . ASP B 1 213 ? 112.218 115.137 77.018 1.00 136.50 213 ASP B N 1
ATOM 4965 C CA . ASP B 1 213 ? 112.288 116.584 76.855 1.00 137.45 213 ASP B CA 1
ATOM 4966 C C . ASP B 1 213 ? 111.465 117.295 77.919 1.00 137.29 213 ASP B C 1
ATOM 4967 O O . ASP B 1 213 ? 111.903 118.306 78.476 1.00 139.08 213 ASP B O 1
ATOM 4972 N N . VAL B 1 214 ? 110.274 116.777 78.224 1.00 135.65 214 VAL B N 1
ATOM 4973 C CA . VAL B 1 214 ? 109.464 117.354 79.293 1.00 136.93 214 VAL B CA 1
ATOM 4974 C C . VAL B 1 214 ? 110.185 117.235 80.630 1.00 138.95 214 VAL B C 1
ATOM 4975 O O . VAL B 1 214 ? 110.175 118.166 81.448 1.00 139.35 214 VAL B O 1
ATOM 4979 N N . GLN B 1 215 ? 110.813 116.084 80.876 1.00 138.16 215 GLN B N 1
ATOM 4980 C CA . GLN B 1 215 ? 111.542 115.887 82.124 1.00 135.77 215 GLN B CA 1
ATOM 4981 C C . GLN B 1 215 ? 112.679 116.889 82.258 1.00 138.46 215 GLN B C 1
ATOM 4982 O O . GLN B 1 215 ? 112.846 117.518 83.307 1.00 141.48 215 GLN B O 1
ATOM 4988 N N . LYS B 1 216 ? 113.464 117.065 81.196 1.00 138.94 216 LYS B N 1
ATOM 4989 C CA . LYS B 1 216 ? 114.558 118.028 81.245 1.00 139.65 216 LYS B CA 1
ATOM 4990 C C . LYS B 1 216 ? 114.031 119.449 81.393 1.00 142.17 216 LYS B C 1
ATOM 4991 O O . LYS B 1 216 ? 114.649 120.283 82.064 1.00 143.47 216 LYS B O 1
ATOM 4997 N N . ARG B 1 217 ? 112.890 119.741 80.770 1.00 142.16 217 ARG B N 1
ATOM 4998 C CA . ARG B 1 217 ? 112.304 121.072 80.867 1.00 144.10 217 ARG B CA 1
ATOM 4999 C C . ARG B 1 217 ? 111.869 121.388 82.292 1.00 143.12 217 ARG B C 1
ATOM 5000 O O . ARG B 1 217 ? 112.053 122.513 82.768 1.00 143.00 217 ARG B O 1
ATOM 5008 N N . PHE B 1 218 ? 111.290 120.411 82.990 1.00 141.05 218 PHE B N 1
ATOM 5009 C CA . PHE B 1 218 ? 110.697 120.706 84.291 1.00 140.56 218 PHE B CA 1
ATOM 5010 C C . PHE B 1 218 ? 111.576 120.312 85.475 1.00 140.74 218 PHE B C 1
ATOM 5011 O O . PHE B 1 218 ? 111.910 121.162 86.306 1.00 143.56 218 PHE B O 1
ATOM 5019 N N . GLY B 1 219 ? 111.955 119.042 85.573 1.00 137.32 219 GLY B N 1
ATOM 5020 C CA . GLY B 1 219 ? 112.707 118.583 86.723 1.00 132.27 219 GLY B CA 1
ATOM 5021 C C . GLY B 1 219 ? 112.019 117.435 87.428 1.00 133.69 219 GLY B C 1
ATOM 5022 O O . GLY B 1 219 ? 111.696 116.422 86.803 1.00 135.23 219 GLY B O 1
ATOM 5023 N N . ALA B 1 220 ? 111.790 117.576 88.735 1.00 134.23 220 ALA B N 1
ATOM 5024 C CA . ALA B 1 220 ? 110.998 116.578 89.444 1.00 133.64 220 ALA B CA 1
ATOM 5025 C C . ALA B 1 220 ? 109.552 116.588 88.972 1.00 130.43 220 ALA B C 1
ATOM 5026 O O . ALA B 1 220 ? 108.847 115.583 89.106 1.00 125.99 220 ALA B O 1
ATOM 5028 N N . PHE B 1 221 ? 109.094 117.711 88.424 1.00 129.21 221 PHE B N 1
ATOM 5029 C CA . PHE B 1 221 ? 107.756 117.806 87.863 1.00 125.88 221 PHE B CA 1
ATOM 5030 C C . PHE B 1 221 ? 107.662 117.248 86.450 1.00 128.45 221 PHE B C 1
ATOM 5031 O O . PHE B 1 221 ? 106.549 117.051 85.952 1.00 124.94 221 PHE B O 1
ATOM 5039 N N . GLY B 1 222 ? 108.791 117.004 85.790 1.00 131.51 222 GLY B N 1
ATOM 5040 C CA . GLY B 1 222 ? 108.787 116.318 84.515 1.00 129.06 222 GLY B CA 1
ATOM 5041 C C . GLY B 1 222 ? 108.772 114.816 84.619 1.00 124.23 222 GLY B C 1
ATOM 5042 O O . GLY B 1 222 ? 108.755 114.126 83.596 1.00 123.43 222 GLY B O 1
ATOM 5043 N N . GLU B 1 223 ? 108.781 114.299 85.839 1.00 122.05 223 GLU B N 1
ATOM 5044 C CA . GLU B 1 223 ? 108.734 112.865 86.059 1.00 118.13 223 GLU B CA 1
ATOM 5045 C C . GLU B 1 223 ? 107.432 112.308 85.495 1.00 112.61 223 GLU B C 1
ATOM 5046 O O . GLU B 1 223 ? 106.398 112.985 85.560 1.00 112.32 223 GLU B O 1
ATOM 5052 N N . PRO B 1 224 ? 107.439 111.105 84.919 1.00 109.90 224 PRO B N 1
ATOM 5053 C CA . PRO B 1 224 ? 106.205 110.543 84.358 1.00 107.48 224 PRO B CA 1
ATOM 5054 C C . PRO B 1 224 ? 105.068 110.484 85.362 1.00 107.15 224 PRO B C 1
ATOM 5055 O O . PRO B 1 224 ? 103.906 110.695 85.006 1.00 108.62 224 PRO B O 1
ATOM 5059 N N . VAL B 1 225 ? 105.391 110.206 86.622 1.00 103.70 225 VAL B N 1
ATOM 5060 C CA . VAL B 1 225 ? 104.366 110.193 87.659 1.00 95.91 225 VAL B CA 1
ATOM 5061 C C . VAL B 1 225 ? 103.728 111.567 87.802 1.00 97.74 225 VAL B C 1
ATOM 5062 O O . VAL B 1 225 ? 102.505 111.688 87.936 1.00 99.55 225 VAL B O 1
ATOM 5066 N N . THR B 1 226 ? 104.539 112.624 87.779 1.00 99.29 226 THR B N 1
ATOM 5067 C CA . THR B 1 226 ? 103.984 113.969 87.865 1.00 97.41 226 THR B CA 1
ATOM 5068 C C . THR B 1 226 ? 103.122 114.285 86.653 1.00 94.63 226 THR B C 1
ATOM 5069 O O . THR B 1 226 ? 102.089 114.950 86.774 1.00 95.79 226 THR B O 1
ATOM 5073 N N . ILE B 1 227 ? 103.531 113.819 85.472 1.00 94.15 227 ILE B N 1
ATOM 5074 C CA . ILE B 1 227 ? 102.725 114.030 84.274 1.00 90.13 227 ILE B CA 1
ATOM 5075 C C . ILE B 1 227 ? 101.380 113.335 84.409 1.00 90.59 227 ILE B C 1
ATOM 5076 O O . ILE B 1 227 ? 100.338 113.895 84.054 1.00 93.46 227 ILE B O 1
ATOM 5081 N N . GLY B 1 228 ? 101.381 112.104 84.918 1.00 90.48 228 GLY B N 1
ATOM 5082 C CA . GLY B 1 228 ? 100.126 111.403 85.127 1.00 84.64 228 GLY B CA 1
ATOM 5083 C C . GLY B 1 228 ? 99.239 112.091 86.142 1.00 86.02 228 GLY B C 1
ATOM 5084 O O . GLY B 1 228 ? 98.024 112.177 85.962 1.00 86.49 228 GLY B O 1
ATOM 5085 N N . PHE B 1 229 ? 99.835 112.594 87.221 1.00 88.55 229 PHE B N 1
ATOM 5086 C CA . PHE B 1 229 ? 99.061 113.329 88.214 1.00 80.60 229 PHE B CA 1
ATOM 5087 C C . PHE B 1 229 ? 98.444 114.583 87.614 1.00 81.79 229 PHE B C 1
ATOM 5088 O O . PHE B 1 229 ? 97.267 114.876 87.846 1.00 86.35 229 PHE B O 1
ATOM 5096 N N . VAL B 1 230 ? 99.219 115.332 86.832 1.00 81.87 230 VAL B N 1
ATOM 5097 C CA . VAL B 1 230 ? 98.700 116.555 86.230 1.00 80.82 230 VAL B CA 1
ATOM 5098 C C . VAL B 1 230 ? 97.593 116.232 85.237 1.00 83.62 230 VAL B C 1
ATOM 5099 O O . VAL B 1 230 ? 96.578 116.935 85.162 1.00 87.40 230 VAL B O 1
ATOM 5103 N N . MET B 1 231 ? 97.768 115.167 84.457 1.00 82.74 231 MET B N 1
ATOM 5104 C CA . MET B 1 231 ? 96.746 114.805 83.485 1.00 83.82 231 MET B CA 1
ATOM 5105 C C . MET B 1 231 ? 95.473 114.338 84.176 1.00 86.56 231 MET B C 1
ATOM 5106 O O . MET B 1 231 ? 94.367 114.631 83.712 1.00 89.43 231 MET B O 1
ATOM 5111 N N . GLY B 1 232 ? 95.605 113.610 85.286 1.00 85.46 232 GLY B N 1
ATOM 5112 C CA . GLY B 1 232 ? 94.432 113.258 86.065 1.00 80.88 232 GLY B CA 1
ATOM 5113 C C . GLY B 1 232 ? 93.734 114.476 86.637 1.00 81.48 232 GLY B C 1
ATOM 5114 O O . GLY B 1 232 ? 92.504 114.546 86.657 1.00 85.02 232 GLY B O 1
ATOM 5115 N N . LEU B 1 233 ? 94.510 115.454 87.106 1.00 80.61 233 LEU B N 1
ATOM 5116 C CA . LEU B 1 233 ? 93.926 116.709 87.564 1.00 81.06 233 LEU B CA 1
ATOM 5117 C C . LEU B 1 233 ? 93.127 117.368 86.453 1.00 82.32 233 LEU B C 1
ATOM 5118 O O . LEU B 1 233 ? 92.004 117.833 86.668 1.00 83.40 233 LEU B O 1
ATOM 5123 N N . VAL B 1 234 ? 93.701 117.422 85.252 1.00 82.28 234 VAL B N 1
ATOM 5124 C CA . VAL B 1 234 ? 93.034 118.084 84.134 1.00 81.86 234 VAL B CA 1
ATOM 5125 C C . VAL B 1 234 ? 91.754 117.348 83.765 1.00 85.73 234 VAL B C 1
ATOM 5126 O O . VAL B 1 234 ? 90.712 117.967 83.520 1.00 91.02 234 VAL B O 1
ATOM 5130 N N . ILE B 1 235 ? 91.809 116.016 83.726 1.00 82.20 235 ILE B N 1
ATOM 5131 C CA . ILE B 1 235 ? 90.630 115.225 83.386 1.00 84.12 235 ILE B CA 1
ATOM 5132 C C . ILE B 1 235 ? 89.531 115.438 84.419 1.00 87.65 235 ILE B C 1
ATOM 5133 O O . ILE B 1 235 ? 88.360 115.637 84.076 1.00 88.21 235 ILE B O 1
ATOM 5138 N N . GLY B 1 236 ? 89.892 115.400 85.703 1.00 87.87 236 GLY B N 1
ATOM 5139 C CA . GLY B 1 236 ? 88.901 115.616 86.742 1.00 82.85 236 GLY B CA 1
ATOM 5140 C C . GLY B 1 236 ? 88.299 117.005 86.694 1.00 86.94 236 GLY B C 1
ATOM 5141 O O . GLY B 1 236 ? 87.096 117.177 86.892 1.00 91.08 236 GLY B O 1
ATOM 5142 N N . LEU B 1 237 ? 89.128 118.016 86.436 1.00 86.22 237 LEU B N 1
ATOM 5143 C CA . LEU B 1 237 ? 88.613 119.375 86.336 1.00 86.37 237 LEU B CA 1
ATOM 5144 C C . LEU B 1 237 ? 87.654 119.510 85.166 1.00 92.39 237 LEU B C 1
ATOM 5145 O O . LEU B 1 237 ? 86.608 120.158 85.281 1.00 93.84 237 LEU B O 1
ATOM 5150 N N . LEU B 1 238 ? 87.992 118.901 84.029 1.00 90.63 238 LEU B N 1
ATOM 5151 C CA . LEU B 1 238 ? 87.130 118.996 82.859 1.00 90.22 238 LEU B CA 1
ATOM 5152 C C . LEU B 1 238 ? 85.844 118.205 83.043 1.00 93.38 238 LEU B C 1
ATOM 5153 O O . LEU B 1 238 ? 84.806 118.576 82.487 1.00 97.72 238 LEU B O 1
ATOM 5158 N N . ALA B 1 239 ? 85.885 117.132 83.825 1.00 92.02 239 ALA B N 1
ATOM 5159 C CA . ALA B 1 239 ? 84.718 116.284 84.016 1.00 95.19 239 ALA B CA 1
ATOM 5160 C C . ALA B 1 239 ? 83.695 116.877 84.972 1.00 96.07 239 ALA B C 1
ATOM 5161 O O . ALA B 1 239 ? 82.626 116.286 85.149 1.00 97.60 239 ALA B O 1
ATOM 5163 N N . GLY B 1 240 ? 83.988 118.015 85.591 1.00 97.43 240 GLY B N 1
ATOM 5164 C CA . GLY B 1 240 ? 83.094 118.580 86.578 1.00 97.60 240 GLY B CA 1
ATOM 5165 C C . GLY B 1 240 ? 83.212 117.975 87.954 1.00 98.44 240 GLY B C 1
ATOM 5166 O O . GLY B 1 240 ? 82.387 118.279 88.821 1.00 100.45 240 GLY B O 1
ATOM 5167 N N . TYR B 1 241 ? 84.210 117.130 88.183 1.00 95.66 241 TYR B N 1
ATOM 5168 C CA . TYR B 1 241 ? 84.381 116.495 89.477 1.00 92.44 241 TYR B CA 1
ATOM 5169 C C . TYR B 1 241 ? 84.733 117.522 90.543 1.00 100.39 241 TYR B C 1
ATOM 5170 O O . TYR B 1 241 ? 85.310 118.574 90.262 1.00 103.03 241 TYR B O 1
ATOM 5179 N N . GLU B 1 242 ? 84.369 117.205 91.782 1.00 98.79 242 GLU B N 1
ATOM 5180 C CA . GLU B 1 242 ? 84.741 118.042 92.906 1.00 96.94 242 GLU B CA 1
ATOM 5181 C C . GLU B 1 242 ? 86.219 117.853 93.233 1.00 95.87 242 GLU B C 1
ATOM 5182 O O . GLU B 1 242 ? 86.869 116.909 92.777 1.00 98.01 242 GLU B O 1
ATOM 5188 N N . ILE B 1 243 ? 86.750 118.766 94.048 1.00 91.99 243 ILE B N 1
ATOM 5189 C CA . ILE B 1 243 ? 88.188 118.797 94.300 1.00 88.80 243 ILE B CA 1
ATOM 5190 C C . ILE B 1 243 ? 88.658 117.490 94.922 1.00 88.26 243 ILE B C 1
ATOM 5191 O O . ILE B 1 243 ? 89.745 116.993 94.606 1.00 87.56 243 ILE B O 1
ATOM 5196 N N . LYS B 1 244 ? 87.859 116.916 95.819 1.00 90.84 244 LYS B N 1
ATOM 5197 C CA . LYS B 1 244 ? 88.216 115.625 96.396 1.00 91.30 244 LYS B CA 1
ATOM 5198 C C . LYS B 1 244 ? 88.260 114.545 95.324 1.00 90.65 244 LYS B C 1
ATOM 5199 O O . LYS B 1 244 ? 89.215 113.763 95.248 1.00 90.84 244 LYS B O 1
ATOM 5205 N N . ALA B 1 245 ? 87.232 114.496 94.475 1.00 91.22 245 ALA B N 1
ATOM 5206 C CA . ALA B 1 245 ? 87.215 113.526 93.388 1.00 89.87 245 ALA B CA 1
ATOM 5207 C C . ALA B 1 245 ? 88.339 113.796 92.402 1.00 88.45 245 ALA B C 1
ATOM 5208 O O . ALA B 1 245 ? 88.959 112.861 91.885 1.00 87.54 245 ALA B O 1
ATOM 5210 N N . VAL B 1 246 ? 88.620 115.072 92.136 1.00 84.27 246 VAL B N 1
ATOM 5211 C CA . VAL B 1 246 ? 89.700 115.430 91.223 1.00 77.32 246 VAL B CA 1
ATOM 5212 C C . VAL B 1 246 ? 91.026 114.897 91.741 1.00 84.03 246 VAL B C 1
ATOM 5213 O O . VAL B 1 246 ? 91.802 114.288 91.000 1.00 89.11 246 VAL B O 1
ATOM 5217 N N . LEU B 1 247 ? 91.303 115.111 93.028 1.00 84.99 247 LEU B N 1
ATOM 5218 C CA . LEU B 1 247 ? 92.578 114.681 93.590 1.00 79.33 247 LEU B CA 1
ATOM 5219 C C . LEU B 1 247 ? 92.674 113.164 93.662 1.00 82.01 247 LEU B C 1
ATOM 5220 O O . LEU B 1 247 ? 93.734 112.589 93.385 1.00 83.09 247 LEU B O 1
ATOM 5225 N N . GLN B 1 248 ? 91.581 112.495 94.036 1.00 83.60 248 GLN B N 1
ATOM 5226 C CA . GLN B 1 248 ? 91.599 111.038 94.069 1.00 83.47 248 GLN B CA 1
ATOM 5227 C C . GLN B 1 248 ? 91.846 110.463 92.682 1.00 85.55 248 GLN B C 1
ATOM 5228 O O . GLN B 1 248 ? 92.653 109.541 92.519 1.00 90.36 248 GLN B O 1
ATOM 5234 N N . LEU B 1 249 ? 91.181 111.014 91.666 1.00 82.43 249 LEU B N 1
ATOM 5235 C CA . LEU B 1 249 ? 91.395 110.555 90.299 1.00 81.10 249 LEU B CA 1
ATOM 5236 C C . LEU B 1 249 ? 92.814 110.845 89.831 1.00 80.71 249 LEU B C 1
ATOM 5237 O O . LEU B 1 249 ? 93.415 110.033 89.122 1.00 85.23 249 LEU B O 1
ATOM 5242 N N . ALA B 1 250 ? 93.363 112.000 90.203 1.00 77.34 250 ALA B N 1
ATOM 5243 C CA . ALA B 1 250 ? 94.724 112.325 89.799 1.00 76.67 250 ALA B CA 1
ATOM 5244 C C . ALA B 1 250 ? 95.720 111.341 90.388 1.00 81.40 250 ALA B C 1
ATOM 5245 O O . ALA B 1 250 ? 96.618 110.855 89.686 1.00 86.59 250 ALA B O 1
ATOM 5247 N N . VAL B 1 251 ? 95.579 111.030 91.675 1.00 82.40 251 VAL B N 1
ATOM 5248 C CA . VAL B 1 251 ? 96.491 110.068 92.281 1.00 79.96 251 VAL B CA 1
ATOM 5249 C C . VAL B 1 251 ? 96.285 108.690 91.673 1.00 81.39 251 VAL B C 1
ATOM 5250 O O . VAL B 1 251 ? 97.239 107.928 91.508 1.00 83.79 251 VAL B O 1
ATOM 5254 N N . LYS B 1 252 ? 95.046 108.347 91.316 1.00 81.26 252 LYS B N 1
ATOM 5255 C CA . LYS B 1 252 ? 94.814 107.052 90.686 1.00 76.03 252 LYS B CA 1
ATOM 5256 C C . LYS B 1 252 ? 95.467 106.969 89.311 1.00 78.62 252 LYS B C 1
ATOM 5257 O O . LYS B 1 252 ? 96.006 105.924 88.944 1.00 83.22 252 LYS B O 1
ATOM 5263 N N . THR B 1 253 ? 95.435 108.053 88.536 1.00 78.57 253 THR B N 1
ATOM 5264 C CA . THR B 1 253 ? 96.099 108.037 87.232 1.00 77.61 253 THR B CA 1
ATOM 5265 C C . THR B 1 253 ? 97.613 107.954 87.381 1.00 82.71 253 THR B C 1
ATOM 5266 O O . THR B 1 253 ? 98.281 107.209 86.647 1.00 89.21 253 THR B O 1
ATOM 5270 N N . ALA B 1 254 ? 98.178 108.711 88.322 1.00 81.89 254 ALA B N 1
ATOM 5271 C CA . ALA B 1 254 ? 99.611 108.603 88.571 1.00 79.85 254 ALA B CA 1
ATOM 5272 C C . ALA B 1 254 ? 99.978 107.196 89.021 1.00 81.53 254 ALA B C 1
ATOM 5273 O O . ALA B 1 254 ? 101.018 106.657 88.626 1.00 86.11 254 ALA B O 1
ATOM 5275 N N . ALA B 1 255 ? 99.128 106.587 89.846 1.00 79.98 255 ALA B N 1
ATOM 5276 C CA . ALA B 1 255 ? 99.351 105.214 90.269 1.00 77.75 255 ALA B CA 1
ATOM 5277 C C . ALA B 1 255 ? 99.289 104.261 89.093 1.00 77.56 255 ALA B C 1
ATOM 5278 O O . ALA B 1 255 ? 100.067 103.311 89.022 1.00 81.40 255 ALA B O 1
ATOM 5280 N N . VAL B 1 256 ? 98.353 104.482 88.173 1.00 78.82 256 VAL B N 1
ATOM 5281 C CA . VAL B 1 256 ? 98.292 103.661 86.969 1.00 76.74 256 VAL B CA 1
ATOM 5282 C C . VAL B 1 256 ? 99.624 103.712 86.244 1.00 79.99 256 VAL B C 1
ATOM 5283 O O . VAL B 1 256 ? 100.201 102.679 85.884 1.00 86.47 256 VAL B O 1
ATOM 5287 N N . MET B 1 257 ? 100.143 104.920 86.043 1.00 81.32 257 MET B N 1
ATOM 5288 C CA . MET B 1 257 ? 101.372 105.042 85.269 1.00 84.46 257 MET B CA 1
ATOM 5289 C C . MET B 1 257 ? 102.564 104.430 85.995 1.00 84.09 257 MET B C 1
ATOM 5290 O O . MET B 1 257 ? 103.418 103.803 85.362 1.00 86.82 257 MET B O 1
ATOM 5295 N N . LEU B 1 258 ? 102.644 104.584 87.317 1.00 81.77 258 LEU B N 1
ATOM 5296 C CA . LEU B 1 258 ? 103.781 103.998 88.023 1.00 77.26 258 LEU B CA 1
ATOM 5297 C C . LEU B 1 258 ? 103.650 102.490 88.206 1.00 80.04 258 LEU B C 1
ATOM 5298 O O . LEU B 1 258 ? 104.665 101.794 88.289 1.00 85.96 258 LEU B O 1
ATOM 5303 N N . LEU B 1 259 ? 102.430 101.961 88.259 1.00 79.49 259 LEU B N 1
ATOM 5304 C CA . LEU B 1 259 ? 102.217 100.565 88.601 1.00 78.99 259 LEU B CA 1
ATOM 5305 C C . LEU B 1 259 ? 102.085 99.650 87.398 1.00 83.79 259 LEU B C 1
ATOM 5306 O O . LEU B 1 259 ? 102.285 98.441 87.548 1.00 89.23 259 LEU B O 1
ATOM 5311 N N . MET B 1 260 ? 101.736 100.170 86.224 1.00 81.08 260 MET B N 1
ATOM 5312 C CA . MET B 1 260 ? 101.633 99.297 85.058 1.00 79.20 260 MET B CA 1
ATOM 5313 C C . MET B 1 260 ? 102.941 98.574 84.758 1.00 83.10 260 MET B C 1
ATOM 5314 O O . MET B 1 260 ? 102.913 97.342 84.587 1.00 89.25 260 MET B O 1
ATOM 5319 N N . PRO B 1 261 ? 104.101 99.238 84.688 1.00 82.44 261 PRO B N 1
ATOM 5320 C CA . PRO B 1 261 ? 105.340 98.477 84.471 1.00 84.21 261 PRO B CA 1
ATOM 5321 C C . PRO B 1 261 ? 105.643 97.492 85.579 1.00 85.02 261 PRO B C 1
ATOM 5322 O O . PRO B 1 261 ? 106.193 96.420 85.306 1.00 88.15 261 PRO B O 1
ATOM 5326 N N . ARG B 1 262 ? 105.297 97.819 86.823 1.00 84.73 262 ARG B N 1
ATOM 5327 C CA . ARG B 1 262 ? 105.590 96.915 87.928 1.00 83.68 262 ARG B CA 1
ATOM 5328 C C . ARG B 1 262 ? 104.813 95.614 87.801 1.00 84.84 262 ARG B C 1
ATOM 5329 O O . ARG B 1 262 ? 105.354 94.535 88.058 1.00 88.02 262 ARG B O 1
ATOM 5337 N N . VAL B 1 263 ? 103.542 95.693 87.406 1.00 83.62 263 VAL B N 1
ATOM 5338 C CA . VAL B 1 263 ? 102.754 94.479 87.238 1.00 81.07 263 VAL B CA 1
ATOM 5339 C C . VAL B 1 263 ? 103.044 93.791 85.915 1.00 83.82 263 VAL B C 1
ATOM 5340 O O . VAL B 1 263 ? 102.717 92.611 85.758 1.00 85.16 263 VAL B O 1
ATOM 5344 N N . ILE B 1 264 ? 103.645 94.492 84.955 1.00 86.56 264 ILE B N 1
ATOM 5345 C CA . ILE B 1 264 ? 104.047 93.832 83.719 1.00 83.94 264 ILE B CA 1
ATOM 5346 C C . ILE B 1 264 ? 105.356 93.078 83.908 1.00 88.78 264 ILE B C 1
ATOM 5347 O O . ILE B 1 264 ? 105.585 92.051 83.261 1.00 93.77 264 ILE B O 1
ATOM 5352 N N . LYS B 1 265 ? 106.212 93.550 84.810 1.00 92.53 265 LYS B N 1
ATOM 5353 C CA . LYS B 1 265 ? 107.507 92.915 85.041 1.00 92.68 265 LYS B CA 1
ATOM 5354 C C . LYS B 1 265 ? 107.442 91.415 85.311 1.00 93.23 265 LYS B C 1
ATOM 5355 O O . LYS B 1 265 ? 108.321 90.696 84.808 1.00 94.71 265 LYS B O 1
ATOM 5361 N N . PRO B 1 266 ? 106.494 90.881 86.091 1.00 91.35 266 PRO B N 1
ATOM 5362 C CA . PRO B 1 266 ? 106.453 89.422 86.263 1.00 88.93 266 PRO B CA 1
ATOM 5363 C C . PRO B 1 266 ? 106.316 88.662 84.962 1.00 94.60 266 PRO B C 1
ATOM 5364 O O . PRO B 1 266 ? 106.888 87.575 84.835 1.00 99.47 266 PRO B O 1
ATOM 5368 N N . ILE B 1 267 ? 105.579 89.193 83.987 1.00 91.62 267 ILE B N 1
ATOM 5369 C CA . ILE B 1 267 ? 105.433 88.501 82.711 1.00 87.64 267 ILE B CA 1
ATOM 5370 C C . ILE B 1 267 ? 106.782 88.377 82.020 1.00 94.23 267 ILE B C 1
ATOM 5371 O O . ILE B 1 267 ? 107.151 87.308 81.524 1.00 100.30 267 ILE B O 1
ATOM 5376 N N . MET B 1 268 ? 107.541 89.472 81.980 1.00 94.31 268 MET B N 1
ATOM 5377 C CA . MET B 1 268 ? 108.857 89.431 81.355 1.00 101.29 268 MET B CA 1
ATOM 5378 C C . MET B 1 268 ? 109.798 88.507 82.114 1.00 102.59 268 MET B C 1
ATOM 5379 O O . MET B 1 268 ? 110.570 87.756 81.505 1.00 104.38 268 MET B O 1
ATOM 5384 N N . ASP B 1 269 ? 109.748 88.546 83.447 1.00 103.03 269 ASP B N 1
ATOM 5385 C CA . ASP B 1 269 ? 110.606 87.674 84.243 1.00 104.21 269 ASP B CA 1
ATOM 5386 C C . ASP B 1 269 ? 110.289 86.210 83.986 1.00 102.35 269 ASP B C 1
ATOM 5387 O O . ASP B 1 269 ? 111.197 85.379 83.881 1.00 105.56 269 ASP B O 1
ATOM 5392 N N . GLY B 1 270 ? 109.005 85.873 83.892 1.00 96.46 270 GLY B N 1
ATOM 5393 C CA . GLY B 1 270 ? 108.633 84.502 83.599 1.00 96.60 270 GLY B CA 1
ATOM 5394 C C . GLY B 1 270 ? 109.016 84.080 82.196 1.00 98.48 270 GLY B C 1
ATOM 5395 O O . GLY B 1 270 ? 109.472 82.956 81.981 1.00 102.99 270 GLY B O 1
ATOM 5396 N N . LEU B 1 271 ? 108.847 84.973 81.224 1.00 97.90 271 LEU B N 1
ATOM 5397 C CA . LEU B 1 271 ? 109.042 84.594 79.833 1.00 99.86 271 LEU B CA 1
ATOM 5398 C C . LEU B 1 271 ? 110.497 84.628 79.392 1.00 105.82 271 LEU B C 1
ATOM 5399 O O . LEU B 1 271 ? 110.823 84.033 78.362 1.00 111.41 271 LEU B O 1
ATOM 5404 N N . THR B 1 272 ? 111.375 85.301 80.133 1.00 104.99 272 THR B N 1
ATOM 5405 C CA . THR B 1 272 ? 112.771 85.380 79.707 1.00 105.67 272 THR B CA 1
ATOM 5406 C C . THR B 1 272 ? 113.457 84.020 79.639 1.00 111.29 272 THR B C 1
ATOM 5407 O O . THR B 1 272 ? 114.094 83.732 78.611 1.00 117.32 272 THR B O 1
ATOM 5411 N N . PRO B 1 273 ? 113.397 83.156 80.662 1.00 109.20 273 PRO B N 1
ATOM 5412 C CA . PRO B 1 273 ? 114.024 81.833 80.504 1.00 112.79 273 PRO B CA 1
ATOM 5413 C C . PRO B 1 273 ? 113.400 80.999 79.401 1.00 119.59 273 PRO B C 1
ATOM 5414 O O . PRO B 1 273 ? 114.112 80.253 78.717 1.00 125.08 273 PRO B O 1
ATOM 5418 N N . ILE B 1 274 ? 112.085 81.108 79.202 1.00 116.58 274 ILE B N 1
ATOM 5419 C CA . ILE B 1 274 ? 111.438 80.360 78.129 1.00 116.50 274 ILE B CA 1
ATOM 5420 C C . ILE B 1 274 ? 111.939 80.833 76.776 1.00 120.93 274 ILE B C 1
ATOM 5421 O O . ILE B 1 274 ? 112.230 80.024 75.890 1.00 126.65 274 ILE B O 1
ATOM 5426 N N . ALA B 1 275 ? 112.037 82.149 76.590 1.00 119.36 275 ALA B N 1
ATOM 5427 C CA . ALA B 1 275 ? 112.557 82.673 75.334 1.00 121.78 275 ALA B CA 1
ATOM 5428 C C . ALA B 1 275 ? 114.002 82.251 75.124 1.00 129.16 275 ALA B C 1
ATOM 5429 O O . ALA B 1 275 ? 114.406 81.931 74.000 1.00 136.33 275 ALA B O 1
ATOM 5431 N N . LYS B 1 276 ? 114.798 82.248 76.194 1.00 128.56 276 LYS B N 1
ATOM 5432 C CA . LYS B 1 276 ? 116.188 81.823 76.075 1.00 131.52 276 LYS B CA 1
ATOM 5433 C C . LYS B 1 276 ? 116.279 80.368 75.636 1.00 135.64 276 LYS B C 1
ATOM 5434 O O . LYS B 1 276 ? 117.026 80.030 74.712 1.00 139.10 276 LYS B O 1
ATOM 5440 N N . GLN B 1 277 ? 115.503 79.492 76.276 1.00 133.66 277 GLN B N 1
ATOM 5441 C CA . GLN B 1 277 ? 115.513 78.083 75.895 1.00 136.51 277 GLN B CA 1
ATOM 5442 C C . GLN B 1 277 ? 115.011 77.892 74.471 1.00 140.07 277 GLN B C 1
ATOM 5443 O O . GLN B 1 277 ? 115.538 77.058 73.722 1.00 144.55 277 GLN B O 1
ATOM 5449 N N . ALA B 1 278 ? 113.983 78.648 74.083 1.00 138.23 278 ALA B N 1
ATOM 5450 C CA . ALA B 1 278 ? 113.451 78.535 72.733 1.00 140.09 278 ALA B CA 1
ATOM 5451 C C . ALA B 1 278 ? 114.501 78.917 71.703 1.00 147.11 278 ALA B C 1
ATOM 5452 O O . ALA B 1 278 ? 114.788 78.145 70.786 1.00 151.44 278 ALA B O 1
ATOM 5454 N N . ARG B 1 279 ? 115.112 80.093 71.859 1.00 147.43 279 ARG B N 1
ATOM 5455 C CA . ARG B 1 279 ? 116.147 80.504 70.919 1.00 150.12 279 ARG B CA 1
ATOM 5456 C C . ARG B 1 279 ? 117.364 79.592 70.977 1.00 151.08 279 ARG B C 1
ATOM 5457 O O . ARG B 1 279 ? 118.121 79.530 70.004 1.00 153.64 279 ARG B O 1
ATOM 5465 N N . SER B 1 280 ? 117.569 78.888 72.092 1.00 149.04 280 SER B N 1
ATOM 5466 C CA . SER B 1 280 ? 118.677 77.946 72.175 1.00 151.82 280 SER B CA 1
ATOM 5467 C C . SER B 1 280 ? 118.405 76.672 71.385 1.00 152.92 280 SER B C 1
ATOM 5468 O O . SER B 1 280 ? 119.293 76.176 70.684 1.00 154.68 280 SER B O 1
ATOM 5471 N N . ARG B 1 281 ? 117.192 76.131 71.477 1.00 152.16 281 ARG B N 1
ATOM 5472 C CA . ARG B 1 281 ? 116.903 74.814 70.922 1.00 153.78 281 ARG B CA 1
ATOM 5473 C C . ARG B 1 281 ? 115.997 74.870 69.699 1.00 157.34 281 ARG B C 1
ATOM 5474 O O . ARG B 1 281 ? 116.374 74.401 68.620 1.00 158.59 281 ARG B O 1
ATOM 5482 N N . LEU B 1 282 ? 114.807 75.451 69.839 1.00 157.66 282 LEU B N 1
ATOM 5483 C CA . LEU B 1 282 ? 113.812 75.360 68.780 1.00 159.88 282 LEU B CA 1
ATOM 5484 C C . LEU B 1 282 ? 114.187 76.242 67.597 1.00 163.87 282 LEU B C 1
ATOM 5485 O O . LEU B 1 282 ? 113.943 75.875 66.443 1.00 165.02 282 LEU B O 1
ATOM 5490 N N . GLN B 1 283 ? 114.768 77.414 67.863 1.00 163.52 283 GLN B N 1
ATOM 5491 C CA . GLN B 1 283 ? 115.197 78.279 66.768 1.00 164.76 283 GLN B CA 1
ATOM 5492 C C . GLN B 1 283 ? 116.288 77.615 65.942 1.00 167.26 283 GLN B C 1
ATOM 5493 O O . GLN B 1 283 ? 116.278 77.694 64.709 1.00 168.29 283 GLN B O 1
ATOM 5499 N N . ALA B 1 284 ? 117.241 76.959 66.604 1.00 164.01 284 ALA B N 1
ATOM 5500 C CA . ALA B 1 284 ? 118.262 76.216 65.875 1.00 163.81 284 ALA B CA 1
ATOM 5501 C C . ALA B 1 284 ? 117.649 75.050 65.111 1.00 167.13 284 ALA B C 1
ATOM 5502 O O . ALA B 1 284 ? 118.057 74.754 63.982 1.00 165.35 284 ALA B O 1
ATOM 5504 N N . LYS B 1 285 ? 116.667 74.373 65.714 1.00 169.38 285 LYS B N 1
ATOM 5505 C CA . LYS B 1 285 ? 116.035 73.237 65.051 1.00 170.23 285 LYS B CA 1
ATOM 5506 C C . LYS B 1 285 ? 115.305 73.662 63.781 1.00 170.19 285 LYS B C 1
ATOM 5507 O O . LYS B 1 285 ? 115.429 73.010 62.738 1.00 168.40 285 LYS B O 1
ATOM 5513 N N . PHE B 1 286 ? 114.542 74.750 63.847 1.00 169.00 286 PHE B N 1
ATOM 5514 C CA . PHE B 1 286 ? 113.727 75.194 62.725 1.00 166.96 286 PHE B CA 1
ATOM 5515 C C . PHE B 1 286 ? 114.363 76.324 61.927 1.00 167.38 286 PHE B C 1
ATOM 5516 O O . PHE B 1 286 ? 113.780 76.762 60.931 1.00 165.71 286 PHE B O 1
ATOM 5524 N N . GLY B 1 287 ? 115.531 76.807 62.335 1.00 168.08 287 GLY B N 1
ATOM 5525 C CA . GLY B 1 287 ? 116.177 77.878 61.607 1.00 167.10 287 GLY B CA 1
ATOM 5526 C C . GLY B 1 287 ? 115.453 79.205 61.781 1.00 167.17 287 GLY B C 1
ATOM 5527 O O . GLY B 1 287 ? 114.504 79.347 62.553 1.00 165.09 287 GLY B O 1
ATOM 5528 N N . GLY B 1 288 ? 115.932 80.192 61.029 1.00 166.44 288 GLY B N 1
ATOM 5529 C CA . GLY B 1 288 ? 115.306 81.497 61.043 1.00 161.46 288 GLY B CA 1
ATOM 5530 C C . GLY B 1 288 ? 115.516 82.235 62.356 1.00 162.69 288 GLY B C 1
ATOM 5531 O O . GLY B 1 288 ? 116.353 81.877 63.190 1.00 161.15 288 GLY B O 1
ATOM 5532 N N . GLN B 1 289 ? 114.725 83.290 62.532 1.00 162.20 289 GLN B N 1
ATOM 5533 C CA . GLN B 1 289 ? 114.802 84.109 63.728 1.00 155.65 289 GLN B CA 1
ATOM 5534 C C . GLN B 1 289 ? 113.997 83.482 64.863 1.00 151.02 289 GLN B C 1
ATOM 5535 O O . GLN B 1 289 ? 113.245 82.522 64.678 1.00 147.23 289 GLN B O 1
ATOM 5541 N N . ASP B 1 290 ? 114.172 84.042 66.055 1.00 149.45 290 ASP B N 1
ATOM 5542 C CA . ASP B 1 290 ? 113.464 83.549 67.227 1.00 143.91 290 ASP B CA 1
ATOM 5543 C C . ASP B 1 290 ? 111.970 83.813 67.105 1.00 134.38 290 ASP B C 1
ATOM 5544 O O . ASP B 1 290 ? 111.544 84.880 66.657 1.00 132.12 290 ASP B O 1
ATOM 5549 N N . PHE B 1 291 ? 111.173 82.826 67.502 1.00 125.99 291 PHE B N 1
ATOM 5550 C CA . PHE B 1 291 ? 109.728 82.961 67.435 1.00 117.10 291 PHE B CA 1
ATOM 5551 C C . PHE B 1 291 ? 109.229 83.862 68.554 1.00 114.25 291 PHE B C 1
ATOM 5552 O O . PHE B 1 291 ? 109.727 83.815 69.680 1.00 118.16 291 PHE B O 1
ATOM 5560 N N . LEU B 1 292 ? 108.235 84.682 68.241 1.00 110.58 292 LEU B N 1
ATOM 5561 C CA . LEU B 1 292 ? 107.669 85.617 69.197 1.00 102.92 292 LEU B CA 1
ATOM 5562 C C . LEU B 1 292 ? 106.369 85.066 69.763 1.00 96.88 292 LEU B C 1
ATOM 5563 O O . LEU B 1 292 ? 105.668 84.287 69.115 1.00 101.43 292 LEU B O 1
ATOM 5568 N N . ILE B 1 293 ? 106.052 85.482 70.981 1.00 90.91 293 ILE B N 1
ATOM 5569 C CA . ILE B 1 293 ? 104.845 85.049 71.671 1.00 91.68 293 ILE B CA 1
ATOM 5570 C C . ILE B 1 293 ? 103.854 86.202 71.672 1.00 95.27 293 ILE B C 1
ATOM 5571 O O . ILE B 1 293 ? 104.123 87.261 72.250 1.00 99.33 293 ILE B O 1
ATOM 5576 N N . GLY B 1 294 ? 102.706 86.001 71.034 1.00 91.34 294 GLY B N 1
ATOM 5577 C CA . GLY B 1 294 ? 101.694 87.034 70.973 1.00 91.39 294 GLY B CA 1
ATOM 5578 C C . GLY B 1 294 ? 100.915 87.147 72.262 1.00 92.95 294 GLY B C 1
ATOM 5579 O O . GLY B 1 294 ? 100.392 86.148 72.758 1.00 95.33 294 GLY B O 1
ATOM 5580 N N . LEU B 1 295 ? 100.821 88.351 72.815 1.00 90.70 295 LEU B N 1
ATOM 5581 C CA . LEU B 1 295 ? 100.204 88.550 74.116 1.00 89.39 295 LEU B CA 1
ATOM 5582 C C . LEU B 1 295 ? 99.230 89.719 74.054 1.00 95.58 295 LEU B C 1
ATOM 5583 O O . LEU B 1 295 ? 98.961 90.282 72.990 1.00 96.94 295 LEU B O 1
ATOM 5588 N N . ASP B 1 296 ? 98.694 90.072 75.218 1.00 95.60 296 ASP B N 1
ATOM 5589 C CA . ASP B 1 296 ? 97.704 91.130 75.314 1.00 95.62 296 ASP B CA 1
ATOM 5590 C C . ASP B 1 296 ? 98.318 92.472 74.926 1.00 96.19 296 ASP B C 1
ATOM 5591 O O . ASP B 1 296 ? 99.493 92.728 75.199 1.00 97.81 296 ASP B O 1
ATOM 5596 N N . PRO B 1 297 ? 97.545 93.353 74.286 1.00 95.13 297 PRO B N 1
ATOM 5597 C CA . PRO B 1 297 ? 98.027 94.723 74.064 1.00 92.42 297 PRO B CA 1
ATOM 5598 C C . PRO B 1 297 ? 98.165 95.529 75.338 1.00 93.61 297 PRO B C 1
ATOM 5599 O O . PRO B 1 297 ? 98.690 96.646 75.283 1.00 95.77 297 PRO B O 1
ATOM 5603 N N . ALA B 1 298 ? 97.701 95.016 76.477 1.00 89.63 298 ALA B N 1
ATOM 5604 C CA . ALA B 1 298 ? 97.911 95.711 77.739 1.00 88.23 298 ALA B CA 1
ATOM 5605 C C . ALA B 1 298 ? 99.379 95.765 78.122 1.00 88.82 298 ALA B C 1
ATOM 5606 O O . ALA B 1 298 ? 99.756 96.584 78.963 1.00 89.56 298 ALA B O 1
ATOM 5608 N N . LEU B 1 299 ? 100.213 94.912 77.528 1.00 88.94 299 LEU B N 1
ATOM 5609 C CA . LEU B 1 299 ? 101.647 94.986 77.776 1.00 85.78 299 LEU B CA 1
ATOM 5610 C C . LEU B 1 299 ? 102.229 96.303 77.290 1.00 87.79 299 LEU B C 1
ATOM 5611 O O . LEU B 1 299 ? 103.243 96.768 77.820 1.00 89.30 299 LEU B O 1
ATOM 5616 N N . LEU B 1 300 ? 101.614 96.911 76.279 1.00 89.08 300 LEU B N 1
ATOM 5617 C CA . LEU B 1 300 ? 102.085 98.187 75.766 1.00 89.30 300 LEU B CA 1
ATOM 5618 C C . LEU B 1 300 ? 101.819 99.336 76.723 1.00 92.15 300 LEU B C 1
ATOM 5619 O O . LEU B 1 300 ? 102.397 100.411 76.547 1.00 96.27 300 LEU B O 1
ATOM 5624 N N . LEU B 1 301 ? 100.972 99.140 77.728 1.00 88.98 301 LEU B N 1
ATOM 5625 C CA . LEU B 1 301 ? 100.707 100.179 78.710 1.00 86.76 301 LEU B CA 1
ATOM 5626 C C . LEU B 1 301 ? 101.801 100.285 79.758 1.00 90.33 301 LEU B C 1
ATOM 5627 O O . LEU B 1 301 ? 101.730 101.166 80.617 1.00 94.37 301 LEU B O 1
ATOM 5632 N N . GLY B 1 302 ? 102.797 99.401 79.724 1.00 89.54 302 GLY B N 1
ATOM 5633 C CA . GLY B 1 302 ? 103.908 99.527 80.648 1.00 87.92 302 GLY B CA 1
ATOM 5634 C C . GLY B 1 302 ? 104.723 100.780 80.409 1.00 92.00 302 GLY B C 1
ATOM 5635 O O . GLY B 1 302 ? 105.229 101.390 81.353 1.00 96.36 302 GLY B O 1
ATOM 5636 N N . HIS B 1 303 ? 104.870 101.176 79.150 1.00 90.16 303 HIS B N 1
ATOM 5637 C CA . HIS B 1 303 ? 105.642 102.366 78.833 1.00 90.01 303 HIS B CA 1
ATOM 5638 C C . HIS B 1 303 ? 104.943 103.612 79.352 1.00 93.17 303 HIS B C 1
ATOM 5639 O O . HIS B 1 303 ? 103.728 103.764 79.218 1.00 95.35 303 HIS B O 1
ATOM 5646 N N . THR B 1 304 ? 105.725 104.511 79.950 1.00 94.72 304 THR B N 1
ATOM 5647 C CA . THR B 1 304 ? 105.154 105.732 80.500 1.00 92.20 304 THR B CA 1
ATOM 5648 C C . THR B 1 304 ? 104.676 106.675 79.408 1.00 92.43 304 THR B C 1
ATOM 5649 O O . THR B 1 304 ? 103.712 107.417 79.615 1.00 94.70 304 THR B O 1
ATOM 5653 N N . SER B 1 305 ? 105.339 106.677 78.250 1.00 92.85 305 SER B N 1
ATOM 5654 C CA . SER B 1 305 ? 104.878 107.514 77.148 1.00 91.31 305 SER B CA 1
ATOM 5655 C C . SER B 1 305 ? 103.505 107.073 76.665 1.00 91.73 305 SER B C 1
ATOM 5656 O O . SER B 1 305 ? 102.670 107.908 76.304 1.00 94.06 305 SER B O 1
ATOM 5659 N N . VAL B 1 306 ? 103.253 105.765 76.651 1.00 90.87 306 VAL B N 1
ATOM 5660 C CA . VAL B 1 306 ? 101.950 105.268 76.222 1.00 88.52 306 VAL B CA 1
ATOM 5661 C C . VAL B 1 306 ? 100.860 105.707 77.189 1.00 89.72 306 VAL B C 1
ATOM 5662 O O . VAL B 1 306 ? 99.777 106.119 76.769 1.00 93.73 306 VAL B O 1
ATOM 5666 N N . VAL B 1 307 ? 101.119 105.627 78.495 1.00 89.15 307 VAL B N 1
ATOM 5667 C CA . VAL B 1 307 ? 100.119 106.071 79.461 1.00 88.28 307 VAL B CA 1
ATOM 5668 C C . VAL B 1 307 ? 99.929 107.579 79.378 1.00 88.47 307 VAL B C 1
ATOM 5669 O O . VAL B 1 307 ? 98.813 108.087 79.534 1.00 91.61 307 VAL B O 1
ATOM 5673 N N . SER B 1 308 ? 101.011 108.321 79.143 1.00 87.49 308 SER B N 1
ATOM 5674 C CA . SER B 1 308 ? 100.886 109.763 78.975 1.00 87.48 308 SER B CA 1
ATOM 5675 C C . SER B 1 308 ? 100.012 110.097 77.777 1.00 89.49 308 SER B C 1
ATOM 5676 O O . SER B 1 308 ? 99.144 110.971 77.857 1.00 91.42 308 SER B O 1
ATOM 5679 N N . ALA B 1 309 ? 100.216 109.397 76.660 1.00 89.11 309 ALA B N 1
ATOM 5680 C CA . ALA B 1 309 ? 99.369 109.602 75.491 1.00 88.02 309 ALA B CA 1
ATOM 5681 C C . ALA B 1 309 ? 97.932 109.193 75.776 1.00 93.33 309 ALA B C 1
ATOM 5682 O O . ALA B 1 309 ? 96.991 109.851 75.322 1.00 95.51 309 ALA B O 1
ATOM 5684 N N . SER B 1 310 ? 97.742 108.109 76.528 1.00 92.41 310 SER B N 1
ATOM 5685 C CA . SER B 1 310 ? 96.400 107.676 76.896 1.00 89.20 310 SER B CA 1
ATOM 5686 C C . SER B 1 310 ? 95.671 108.762 77.668 1.00 90.91 310 SER B C 1
ATOM 5687 O O . SER B 1 310 ? 94.504 109.060 77.398 1.00 95.99 310 SER B O 1
ATOM 5690 N N . LEU B 1 311 ? 96.348 109.365 78.638 1.00 90.26 311 LEU B N 1
ATOM 5691 C CA . LEU B 1 311 ? 95.717 110.414 79.428 1.00 90.36 311 LEU B CA 1
ATOM 5692 C C . LEU B 1 311 ? 95.486 111.668 78.597 1.00 90.41 311 LEU B C 1
ATOM 5693 O O . LEU B 1 311 ? 94.441 112.315 78.719 1.00 94.18 311 LEU B O 1
ATOM 5698 N N . ILE B 1 312 ? 96.446 112.024 77.744 1.00 88.57 312 ILE B N 1
ATOM 5699 C CA . ILE B 1 312 ? 96.335 113.252 76.964 1.00 89.23 312 ILE B CA 1
ATOM 5700 C C . ILE B 1 312 ? 95.222 113.143 75.934 1.00 91.67 312 ILE B C 1
ATOM 5701 O O . ILE B 1 312 ? 94.539 114.127 75.632 1.00 96.17 312 ILE B O 1
ATOM 5706 N N . PHE B 1 313 ? 95.016 111.954 75.378 1.00 90.92 313 PHE B N 1
ATOM 5707 C CA . PHE B 1 313 ? 94.152 111.831 74.216 1.00 93.65 313 PHE B CA 1
ATOM 5708 C C . PHE B 1 313 ? 92.672 111.761 74.548 1.00 97.38 313 PHE B C 1
ATOM 5709 O O . PHE B 1 313 ? 91.859 111.771 73.621 1.00 102.89 313 PHE B O 1
ATOM 5717 N N . ILE B 1 314 ? 92.293 111.688 75.818 1.00 93.57 314 ILE B N 1
ATOM 5718 C CA . ILE B 1 314 ? 90.875 111.652 76.166 1.00 90.56 314 ILE B CA 1
ATOM 5719 C C . ILE B 1 314 ? 90.219 112.969 75.754 1.00 95.14 314 ILE B C 1
ATOM 5720 O O . ILE B 1 314 ? 89.280 112.951 74.935 1.00 101.67 314 ILE B O 1
ATOM 5725 N N . PRO B 1 315 ? 90.663 114.131 76.251 1.00 93.45 315 PRO B N 1
ATOM 5726 C CA . PRO B 1 315 ? 90.098 115.376 75.720 1.00 97.89 315 PRO B CA 1
ATOM 5727 C C . PRO B 1 315 ? 90.351 115.538 74.238 1.00 101.84 315 PRO B C 1
ATOM 5728 O O . PRO B 1 315 ? 89.495 116.071 73.522 1.00 103.79 315 PRO B O 1
ATOM 5732 N N . LEU B 1 316 ? 91.501 115.073 73.752 1.00 99.26 316 LEU B N 1
ATOM 5733 C CA . LEU B 1 316 ? 91.770 115.129 72.323 1.00 97.08 316 LEU B CA 1
ATOM 5734 C C . LEU B 1 316 ? 90.799 114.259 71.543 1.00 101.95 316 LEU B C 1
ATOM 5735 O O . LEU B 1 316 ? 90.333 114.654 70.472 1.00 105.35 316 LEU B O 1
ATOM 5740 N N . THR B 1 317 ? 90.483 113.068 72.057 1.00 101.34 317 THR B N 1
ATOM 5741 C CA . THR B 1 317 ? 89.522 112.215 71.367 1.00 97.20 317 THR B CA 1
ATOM 5742 C C . THR B 1 317 ? 88.156 112.877 71.300 1.00 101.00 317 THR B C 1
ATOM 5743 O O . THR B 1 317 ? 87.493 112.843 70.257 1.00 103.94 317 THR B O 1
ATOM 5747 N N . ILE B 1 318 ? 87.716 113.488 72.401 1.00 100.95 318 ILE B N 1
ATOM 5748 C CA . ILE B 1 318 ? 86.411 114.146 72.386 1.00 100.30 318 ILE B CA 1
ATOM 5749 C C . ILE B 1 318 ? 86.414 115.326 71.419 1.00 104.62 318 ILE B C 1
ATOM 5750 O O . ILE B 1 318 ? 85.457 115.530 70.656 1.00 110.87 318 ILE B O 1
ATOM 5755 N N . LEU B 1 319 ? 87.490 116.115 71.423 1.00 102.69 319 LEU B N 1
ATOM 5756 C CA . LEU B 1 319 ? 87.578 117.243 70.502 1.00 107.27 319 LEU B CA 1
ATOM 5757 C C . LEU B 1 319 ? 87.566 116.775 69.053 1.00 110.38 319 LEU B C 1
ATOM 5758 O O . LEU B 1 319 ? 86.905 117.381 68.201 1.00 111.81 319 LEU B O 1
ATOM 5763 N N . ILE B 1 320 ? 88.287 115.693 68.756 1.00 107.94 320 ILE B N 1
ATOM 5764 C CA . ILE B 1 320 ? 88.307 115.148 67.403 1.00 104.63 320 ILE B CA 1
ATOM 5765 C C . ILE B 1 320 ? 86.919 114.680 67.000 1.00 107.53 320 ILE B C 1
ATOM 5766 O O . ILE B 1 320 ? 86.460 114.936 65.881 1.00 110.15 320 ILE B O 1
ATOM 5771 N N . ALA B 1 321 ? 86.225 113.996 67.910 1.00 106.86 321 ALA B N 1
ATOM 5772 C CA . ALA B 1 321 ? 84.880 113.522 67.611 1.00 104.44 321 ALA B CA 1
ATOM 5773 C C . ALA B 1 321 ? 83.951 114.679 67.289 1.00 107.69 321 ALA B C 1
ATOM 5774 O O . ALA B 1 321 ? 83.105 114.575 66.396 1.00 111.13 321 ALA B O 1
ATOM 5776 N N . VAL B 1 322 ? 84.084 115.789 68.015 1.00 109.49 322 VAL B N 1
ATOM 5777 C CA . VAL B 1 322 ? 83.296 116.970 67.672 1.00 111.59 322 VAL B CA 1
ATOM 5778 C C . VAL B 1 322 ? 83.691 117.493 66.295 1.00 115.10 322 VAL B C 1
ATOM 5779 O O . VAL B 1 322 ? 82.832 117.851 65.480 1.00 115.37 322 VAL B O 1
ATOM 5783 N N . VAL B 1 323 ? 84.992 117.541 66.013 1.00 113.74 323 VAL B N 1
ATOM 5784 C CA . VAL B 1 323 ? 85.474 118.157 64.781 1.00 114.02 323 VAL B CA 1
ATOM 5785 C C . VAL B 1 323 ? 85.234 117.260 63.570 1.00 115.72 323 VAL B C 1
ATOM 5786 O O . VAL B 1 323 ? 84.902 117.750 62.484 1.00 117.05 323 VAL B O 1
ATOM 5790 N N . THR B 1 324 ? 85.382 115.947 63.733 1.00 113.99 324 THR B N 1
ATOM 5791 C CA . THR B 1 324 ? 85.433 115.039 62.589 1.00 114.47 324 THR B CA 1
ATOM 5792 C C . THR B 1 324 ? 84.171 115.156 61.741 1.00 118.98 324 THR B C 1
ATOM 5793 O O . THR B 1 324 ? 83.059 115.051 62.274 1.00 119.70 324 THR B O 1
ATOM 5797 N N . PRO B 1 325 ? 84.295 115.379 60.434 1.00 122.58 325 PRO B N 1
ATOM 5798 C CA . PRO B 1 325 ? 83.101 115.482 59.590 1.00 123.86 325 PRO B CA 1
ATOM 5799 C C . PRO B 1 325 ? 82.387 114.147 59.487 1.00 123.61 325 PRO B C 1
ATOM 5800 O O . PRO B 1 325 ? 83.016 113.088 59.449 1.00 121.47 325 PRO B O 1
ATOM 5804 N N . GLY B 1 326 ? 81.061 114.210 59.435 1.00 123.11 326 GLY B N 1
ATOM 5805 C CA . GLY B 1 326 ? 80.262 113.007 59.272 1.00 122.62 326 GLY B CA 1
ATOM 5806 C C . GLY B 1 326 ? 80.467 111.982 60.365 1.00 119.54 326 GLY B C 1
ATOM 5807 O O . GLY B 1 326 ? 80.473 110.777 60.087 1.00 119.26 326 GLY B O 1
ATOM 5808 N N . ASN B 1 327 ? 80.638 112.430 61.603 1.00 115.35 327 ASN B N 1
ATOM 5809 C CA . ASN B 1 327 ? 80.827 111.542 62.739 1.00 111.79 327 ASN B CA 1
ATOM 5810 C C . ASN B 1 327 ? 79.638 111.662 63.677 1.00 112.09 327 ASN B C 1
ATOM 5811 O O . ASN B 1 327 ? 79.234 112.772 64.034 1.00 113.81 327 ASN B O 1
ATOM 5816 N N . GLN B 1 328 ? 79.078 110.519 64.064 1.00 109.84 328 GLN B N 1
ATOM 5817 C CA . GLN B 1 328 ? 77.951 110.479 64.979 1.00 108.84 328 GLN B CA 1
ATOM 5818 C C . GLN B 1 328 ? 78.233 109.673 66.234 1.00 108.48 328 GLN B C 1
ATOM 5819 O O . GLN B 1 328 ? 77.321 109.484 67.045 1.00 112.96 328 GLN B O 1
ATOM 5825 N N . VAL B 1 329 ? 79.457 109.199 66.424 1.00 103.86 329 VAL B N 1
ATOM 5826 C CA . VAL B 1 329 ? 79.813 108.369 67.567 1.00 101.53 329 VAL B CA 1
ATOM 5827 C C . VAL B 1 329 ? 80.526 109.235 68.590 1.00 103.48 329 VAL B C 1
ATOM 5828 O O . VAL B 1 329 ? 81.510 109.908 68.265 1.00 108.73 329 VAL B O 1
ATOM 5832 N N . LEU B 1 330 ? 80.030 109.224 69.822 1.00 101.85 330 LEU B N 1
ATOM 5833 C CA . LEU B 1 330 ? 80.677 109.936 70.908 1.00 101.02 330 LEU B CA 1
ATOM 5834 C C . LEU B 1 330 ? 81.571 108.971 71.664 1.00 98.99 330 LEU B C 1
ATOM 5835 O O . LEU B 1 330 ? 81.061 107.988 72.221 1.00 101.52 330 LEU B O 1
ATOM 5840 N N . PRO B 1 331 ? 82.882 109.190 71.714 1.00 98.56 331 PRO B N 1
ATOM 5841 C CA . PRO B 1 331 ? 83.762 108.233 72.392 1.00 102.16 331 PRO B CA 1
ATOM 5842 C C . PRO B 1 331 ? 83.459 108.137 73.874 1.00 104.44 331 PRO B C 1
ATOM 5843 O O . PRO B 1 331 ? 83.676 109.087 74.627 1.00 105.44 331 PRO B O 1
ATOM 5847 N N . PHE B 1 332 ? 82.942 106.990 74.295 1.00 104.18 332 PHE B N 1
ATOM 5848 C CA . PHE B 1 332 ? 82.472 106.810 75.659 1.00 101.81 332 PHE B CA 1
ATOM 5849 C C . PHE B 1 332 ? 83.202 105.702 76.396 1.00 99.72 332 PHE B C 1
ATOM 5850 O O . PHE B 1 332 ? 83.802 105.952 77.446 1.00 102.01 332 PHE B O 1
ATOM 5858 N N . GLY B 1 333 ? 83.190 104.486 75.865 1.00 96.50 333 GLY B N 1
ATOM 5859 C CA . GLY B 1 333 ? 83.701 103.344 76.592 1.00 96.38 333 GLY B CA 1
ATOM 5860 C C . GLY B 1 333 ? 85.167 103.077 76.347 1.00 102.20 333 GLY B C 1
ATOM 5861 O O . GLY B 1 333 ? 85.842 102.461 77.175 1.00 105.01 333 GLY B O 1
ATOM 5862 N N . ASP B 1 334 ? 85.668 103.528 75.202 1.00 102.80 334 ASP B N 1
ATOM 5863 C CA . ASP B 1 334 ? 87.076 103.373 74.874 1.00 100.32 334 ASP B CA 1
ATOM 5864 C C . ASP B 1 334 ? 87.936 104.488 75.437 1.00 96.38 334 ASP B C 1
ATOM 5865 O O . ASP B 1 334 ? 89.160 104.431 75.301 1.00 98.49 334 ASP B O 1
ATOM 5870 N N . LEU B 1 335 ? 87.330 105.497 76.060 1.00 93.67 335 LEU B N 1
ATOM 5871 C CA . LEU B 1 335 ? 88.101 106.632 76.544 1.00 89.22 335 LEU B CA 1
ATOM 5872 C C . LEU B 1 335 ? 89.035 106.242 77.679 1.00 93.07 335 LEU B C 1
ATOM 5873 O O . LEU B 1 335 ? 90.121 106.813 77.804 1.00 96.15 335 LEU B O 1
ATOM 5878 N N . ALA B 1 336 ? 88.636 105.282 78.512 1.00 93.09 336 ALA B N 1
ATOM 5879 C CA . ALA B 1 336 ? 89.477 104.895 79.638 1.00 92.48 336 ALA B CA 1
ATOM 5880 C C . ALA B 1 336 ? 90.814 104.345 79.166 1.00 94.93 336 ALA B C 1
ATOM 5881 O O . ALA B 1 336 ? 91.863 104.673 79.729 1.00 95.07 336 ALA B O 1
ATOM 5883 N N . THR B 1 337 ? 90.798 103.517 78.128 1.00 97.75 337 THR B N 1
ATOM 5884 C CA . THR B 1 337 ? 91.995 102.906 77.568 1.00 94.79 337 THR B CA 1
ATOM 5885 C C . THR B 1 337 ? 92.230 103.392 76.147 1.00 93.56 337 THR B C 1
ATOM 5886 O O . THR B 1 337 ? 92.515 102.609 75.243 1.00 96.51 337 THR B O 1
ATOM 5890 N N . ILE B 1 338 ? 92.091 104.701 75.930 1.00 92.94 338 ILE B N 1
ATOM 5891 C CA . ILE B 1 338 ? 92.342 105.278 74.616 1.00 93.60 338 ILE B CA 1
ATOM 5892 C C . ILE B 1 338 ? 93.805 105.207 74.219 1.00 93.51 338 ILE B C 1
ATOM 5893 O O . ILE B 1 338 ? 94.141 105.499 73.068 1.00 95.85 338 ILE B O 1
ATOM 5898 N N . GLY B 1 339 ? 94.688 104.834 75.145 1.00 91.70 339 GLY B N 1
ATOM 5899 C CA . GLY B 1 339 ? 96.082 104.645 74.797 1.00 90.20 339 GLY B CA 1
ATOM 5900 C C . GLY B 1 339 ? 96.338 103.414 73.963 1.00 93.93 339 GLY B C 1
ATOM 5901 O O . GLY B 1 339 ? 97.384 103.324 73.315 1.00 99.32 339 GLY B O 1
ATOM 5902 N N . PHE B 1 340 ? 95.407 102.460 73.966 1.00 92.27 340 PHE B N 1
ATOM 5903 C CA . PHE B 1 340 ? 95.547 101.296 73.104 1.00 89.54 340 PHE B CA 1
ATOM 5904 C C . PHE B 1 340 ? 95.542 101.688 71.637 1.00 91.30 340 PHE B C 1
ATOM 5905 O O . PHE B 1 340 ? 96.160 101.009 70.815 1.00 95.08 340 PHE B O 1
ATOM 5913 N N . PHE B 1 341 ? 94.846 102.767 71.287 1.00 88.17 341 PHE B N 1
ATOM 5914 C CA . PHE B 1 341 ? 94.797 103.186 69.892 1.00 89.20 341 PHE B CA 1
ATOM 5915 C C . PHE B 1 341 ? 96.145 103.717 69.427 1.00 92.74 341 PHE B C 1
ATOM 5916 O O . PHE B 1 341 ? 96.532 103.520 68.271 1.00 96.47 341 PHE B O 1
ATOM 5924 N N . VAL B 1 342 ? 96.874 104.390 70.311 1.00 93.46 342 VAL B N 1
ATOM 5925 C CA . VAL B 1 342 ? 98.127 105.041 69.960 1.00 94.30 342 VAL B CA 1
ATOM 5926 C C . VAL B 1 342 ? 99.320 104.363 70.611 1.00 95.75 342 VAL B C 1
ATOM 5927 O O . VAL B 1 342 ? 100.415 104.929 70.621 1.00 99.81 342 VAL B O 1
ATOM 5931 N N . ALA B 1 343 ? 99.141 103.161 71.158 1.00 93.73 343 ALA B N 1
ATOM 5932 C CA . ALA B 1 343 ? 100.257 102.489 71.812 1.00 91.62 343 ALA B CA 1
ATOM 5933 C C . ALA B 1 343 ? 101.380 102.203 70.827 1.00 91.67 343 ALA B C 1
ATOM 5934 O O . ALA B 1 343 ? 102.555 102.412 71.142 1.00 96.29 343 ALA B O 1
ATOM 5936 N N . MET B 1 344 ? 101.044 101.723 69.633 1.00 91.53 344 MET B N 1
ATOM 5937 C CA . MET B 1 344 ? 102.060 101.505 68.615 1.00 92.04 344 MET B CA 1
ATOM 5938 C C . MET B 1 344 ? 102.459 102.791 67.908 1.00 95.86 344 MET B C 1
ATOM 5939 O O . MET B 1 344 ? 103.558 102.861 67.348 1.00 100.55 344 MET B O 1
ATOM 5944 N N . ALA B 1 345 ? 101.592 103.804 67.919 1.00 96.46 345 ALA B N 1
ATOM 5945 C CA . ALA B 1 345 ? 101.952 105.087 67.330 1.00 99.50 345 ALA B CA 1
ATOM 5946 C C . ALA B 1 345 ? 103.119 105.720 68.071 1.00 102.26 345 ALA B C 1
ATOM 5947 O O . ALA B 1 345 ? 103.995 106.336 67.455 1.00 102.10 345 ALA B O 1
ATOM 5949 N N . VAL B 1 346 ? 103.143 105.588 69.398 1.00 100.47 346 VAL B N 1
ATOM 5950 C CA . VAL B 1 346 ? 104.278 106.080 70.170 1.00 96.91 346 VAL B CA 1
ATOM 5951 C C . VAL B 1 346 ? 105.549 105.346 69.772 1.00 99.77 346 VAL B C 1
ATOM 5952 O O . VAL B 1 346 ? 106.597 105.963 69.552 1.00 103.71 346 VAL B O 1
ATOM 5956 N N . ALA B 1 347 ? 105.473 104.019 69.658 1.00 96.30 347 ALA B N 1
ATOM 5957 C CA . ALA B 1 347 ? 106.662 103.231 69.357 1.00 94.22 347 ALA B CA 1
ATOM 5958 C C . ALA B 1 347 ? 107.205 103.549 67.974 1.00 99.04 347 ALA B C 1
ATOM 5959 O O . ALA B 1 347 ? 108.423 103.597 67.775 1.00 105.28 347 ALA B O 1
ATOM 5961 N N . VAL B 1 348 ? 106.320 103.755 67.001 1.00 101.38 348 VAL B N 1
ATOM 5962 C CA . VAL B 1 348 ? 106.772 104.034 65.642 1.00 105.30 348 VAL B CA 1
ATOM 5963 C C . VAL B 1 348 ? 107.563 105.334 65.601 1.00 107.75 348 VAL B C 1
ATOM 5964 O O . VAL B 1 348 ? 108.589 105.434 64.919 1.00 106.69 348 VAL B O 1
ATOM 5968 N N . HIS B 1 349 ? 107.111 106.342 66.342 1.00 108.46 349 HIS B N 1
ATOM 5969 C CA . HIS B 1 349 ? 107.741 107.654 66.352 1.00 106.72 349 HIS B CA 1
ATOM 5970 C C . HIS B 1 349 ? 108.862 107.771 67.371 1.00 107.62 349 HIS B C 1
ATOM 5971 O O . HIS B 1 349 ? 109.351 108.881 67.601 1.00 109.70 349 HIS B O 1
ATOM 5978 N N . GLN B 1 350 ? 109.272 106.664 67.986 1.00 105.75 350 GLN B N 1
ATOM 5979 C CA . GLN B 1 350 ? 110.321 106.673 69.003 1.00 105.82 350 GLN B CA 1
ATOM 5980 C C . GLN B 1 350 ? 109.960 107.606 70.154 1.00 108.03 350 GLN B C 1
ATOM 5981 O O . GLN B 1 350 ? 110.816 108.289 70.717 1.00 114.14 350 GLN B O 1
ATOM 5987 N N . GLY B 1 351 ? 108.679 107.643 70.500 1.00 106.42 351 GLY B N 1
ATOM 5988 C CA . GLY B 1 351 ? 108.229 108.451 71.611 1.00 105.59 351 GLY B CA 1
ATOM 5989 C C . GLY B 1 351 ? 108.087 109.926 71.325 1.00 107.10 351 GLY B C 1
ATOM 5990 O O . GLY B 1 351 ? 107.828 110.694 72.255 1.00 112.00 351 GLY B O 1
ATOM 5991 N N . ASN B 1 352 ? 108.247 110.351 70.075 1.00 105.23 352 ASN B N 1
ATOM 5992 C CA . ASN B 1 352 ? 108.100 111.760 69.725 1.00 106.67 352 ASN B CA 1
ATOM 5993 C C . ASN B 1 352 ? 106.647 112.172 69.905 1.00 106.68 352 ASN B C 1
ATOM 5994 O O . ASN B 1 352 ? 105.786 111.806 69.101 1.00 109.01 352 ASN B O 1
ATOM 5999 N N . LEU B 1 353 ? 106.369 112.940 70.959 1.00 109.85 353 LEU B N 1
ATOM 6000 C CA . LEU B 1 353 ? 104.989 113.265 71.298 1.00 104.06 353 LEU B CA 1
ATOM 6001 C C . LEU B 1 353 ? 104.318 114.166 70.275 1.00 104.07 353 LEU B C 1
ATOM 6002 O O . LEU B 1 353 ? 103.091 114.145 70.177 1.00 110.18 353 LEU B O 1
ATOM 6007 N N . PHE B 1 354 ? 105.069 114.965 69.521 1.00 104.67 354 PHE B N 1
ATOM 6008 C CA . PHE B 1 354 ? 104.442 115.753 68.464 1.00 106.44 354 PHE B CA 1
ATOM 6009 C C . PHE B 1 354 ? 103.976 114.857 67.326 1.00 106.49 354 PHE B C 1
ATOM 6010 O O . PHE B 1 354 ? 102.820 114.932 66.881 1.00 107.59 354 PHE B O 1
ATOM 6018 N N . ARG B 1 355 ? 104.865 113.987 66.853 1.00 105.73 355 ARG B N 1
ATOM 6019 C CA . ARG B 1 355 ? 104.485 113.021 65.834 1.00 101.74 355 ARG B CA 1
ATOM 6020 C C . ARG B 1 355 ? 103.420 112.073 66.360 1.00 100.34 355 ARG B C 1
ATOM 6021 O O . ARG B 1 355 ? 102.501 111.692 65.628 1.00 104.52 355 ARG B O 1
ATOM 6029 N N . THR B 1 356 ? 103.530 111.678 67.630 1.00 100.59 356 THR B N 1
ATOM 6030 C CA . THR B 1 356 ? 102.508 110.833 68.233 1.00 101.12 356 THR B CA 1
ATOM 6031 C C . THR B 1 356 ? 101.161 111.534 68.250 1.00 101.52 356 THR B C 1
ATOM 6032 O O . THR B 1 356 ? 100.129 110.913 67.994 1.00 101.27 356 THR B O 1
ATOM 6036 N N . LEU B 1 357 ? 101.150 112.832 68.546 1.00 103.44 357 LEU B N 1
ATOM 6037 C CA . LEU B 1 357 ? 99.900 113.578 68.555 1.00 93.94 357 LEU B CA 1
ATOM 6038 C C . LEU B 1 357 ? 99.289 113.642 67.165 1.00 93.91 357 LEU B C 1
ATOM 6039 O O . LEU B 1 357 ? 98.078 113.466 67.004 1.00 96.71 357 LEU B O 1
ATOM 6044 N N . ILE B 1 358 ? 100.112 113.890 66.145 1.00 95.54 358 ILE B N 1
ATOM 6045 C CA . ILE B 1 358 ? 99.589 113.943 64.779 1.00 94.65 358 ILE B CA 1
ATOM 6046 C C . ILE B 1 358 ? 99.017 112.589 64.375 1.00 94.82 358 ILE B C 1
ATOM 6047 O O . ILE B 1 358 ? 97.900 112.493 63.845 1.00 98.58 358 ILE B O 1
ATOM 6052 N N . SER B 1 359 ? 99.773 111.520 64.629 1.00 95.53 359 SER B N 1
ATOM 6053 C CA . SER B 1 359 ? 99.309 110.188 64.267 1.00 93.45 359 SER B CA 1
ATOM 6054 C C . SER B 1 359 ? 98.054 109.817 65.034 1.00 95.60 359 SER B C 1
ATOM 6055 O O . SER B 1 359 ? 97.146 109.198 64.480 1.00 99.97 359 SER B O 1
ATOM 6058 N N . GLY B 1 360 ? 97.986 110.179 66.314 1.00 95.46 360 GLY B N 1
ATOM 6059 C CA . GLY B 1 360 ? 96.809 109.867 67.099 1.00 93.35 360 GLY B CA 1
ATOM 6060 C C . GLY B 1 360 ? 95.584 110.629 66.644 1.00 92.07 360 GLY B C 1
ATOM 6061 O O . GLY B 1 360 ? 94.478 110.094 66.654 1.00 93.67 360 GLY B O 1
ATOM 6062 N N . VAL B 1 361 ? 95.757 111.888 66.243 1.00 94.29 361 VAL B N 1
ATOM 6063 C CA . VAL B 1 361 ? 94.632 112.644 65.706 1.00 91.34 361 VAL B CA 1
ATOM 6064 C C . VAL B 1 361 ? 94.127 111.992 64.428 1.00 93.74 361 VAL B C 1
ATOM 6065 O O . VAL B 1 361 ? 92.919 111.805 64.239 1.00 98.31 361 VAL B O 1
ATOM 6069 N N . ILE B 1 362 ? 95.046 111.618 63.536 1.00 94.45 362 ILE B N 1
ATOM 6070 C CA . ILE B 1 362 ? 94.635 110.952 62.302 1.00 95.22 362 ILE B CA 1
ATOM 6071 C C . ILE B 1 362 ? 93.939 109.633 62.613 1.00 95.41 362 ILE B C 1
ATOM 6072 O O . ILE B 1 362 ? 92.892 109.311 62.037 1.00 99.32 362 ILE B O 1
ATOM 6077 N N . ILE B 1 363 ? 94.500 108.860 63.541 1.00 91.48 363 ILE B N 1
ATOM 6078 C CA . ILE B 1 363 ? 93.956 107.551 63.881 1.00 91.47 363 ILE B CA 1
ATOM 6079 C C . ILE B 1 363 ? 92.568 107.687 64.485 1.00 97.26 363 ILE B C 1
ATOM 6080 O O . ILE B 1 363 ? 91.649 106.940 64.135 1.00 100.23 363 ILE B O 1
ATOM 6085 N N . MET B 1 364 ? 92.394 108.630 65.411 1.00 97.13 364 MET B N 1
ATOM 6086 C CA . MET B 1 364 ? 91.098 108.818 66.047 1.00 92.47 364 MET B CA 1
ATOM 6087 C C . MET B 1 364 ? 90.065 109.323 65.056 1.00 93.20 364 MET B C 1
ATOM 6088 O O . MET B 1 364 ? 88.911 108.889 65.090 1.00 101.24 364 MET B O 1
ATOM 6093 N N . SER B 1 365 ? 90.452 110.234 64.165 1.00 93.53 365 SER B N 1
ATOM 6094 C CA . SER B 1 365 ? 89.520 110.674 63.137 1.00 97.91 365 SER B CA 1
ATOM 6095 C C . SER B 1 365 ? 89.082 109.508 62.264 1.00 100.26 365 SER B C 1
ATOM 6096 O O . SER B 1 365 ? 87.886 109.340 61.985 1.00 106.88 365 SER B O 1
ATOM 6099 N N . ILE B 1 366 ? 90.033 108.672 61.846 1.00 95.28 366 ILE B N 1
ATOM 6100 C CA . ILE B 1 366 ? 89.704 107.538 60.990 1.00 96.57 366 ILE B CA 1
ATOM 6101 C C . ILE B 1 366 ? 88.797 106.561 61.725 1.00 99.45 366 ILE B C 1
ATOM 6102 O O . ILE B 1 366 ? 87.798 106.085 61.176 1.00 104.06 366 ILE B O 1
ATOM 6107 N N . THR B 1 367 ? 89.127 106.250 62.978 1.00 97.77 367 THR B N 1
ATOM 6108 C CA . THR B 1 367 ? 88.331 105.285 63.728 1.00 99.89 367 THR B CA 1
ATOM 6109 C C . THR B 1 367 ? 86.926 105.806 63.987 1.00 98.92 367 THR B C 1
ATOM 6110 O O . THR B 1 367 ? 85.960 105.044 63.920 1.00 101.28 367 THR B O 1
ATOM 6114 N N . LEU B 1 368 ? 86.785 107.096 64.290 1.00 97.19 368 LEU B N 1
ATOM 6115 C CA . LEU B 1 368 ? 85.455 107.642 64.527 1.00 95.99 368 LEU B CA 1
ATOM 6116 C C . LEU B 1 368 ? 84.627 107.654 63.252 1.00 99.66 368 LEU B C 1
ATOM 6117 O O . LEU B 1 368 ? 83.432 107.338 63.280 1.00 107.66 368 LEU B O 1
ATOM 6122 N N . TRP B 1 369 ? 85.237 108.004 62.118 1.00 97.06 369 TRP B N 1
ATOM 6123 C CA . TRP B 1 369 ? 84.498 107.936 60.863 1.00 100.63 369 TRP B CA 1
ATOM 6124 C C . TRP B 1 369 ? 84.082 106.505 60.546 1.00 105.81 369 TRP B C 1
ATOM 6125 O O . TRP B 1 369 ? 82.955 106.260 60.098 1.00 108.64 369 TRP B O 1
ATOM 6136 N N . ILE B 1 370 ? 84.970 105.543 60.786 1.00 104.55 370 ILE B N 1
ATOM 6137 C CA . ILE B 1 370 ? 84.639 104.153 60.497 1.00 102.26 370 ILE B CA 1
ATOM 6138 C C . ILE B 1 370 ? 83.541 103.656 61.428 1.00 105.01 370 ILE B C 1
ATOM 6139 O O . ILE B 1 370 ? 82.655 102.901 61.014 1.00 110.83 370 ILE B O 1
ATOM 6144 N N . ALA B 1 371 ? 83.581 104.059 62.698 1.00 100.65 371 ALA B N 1
ATOM 6145 C CA . ALA B 1 371 ? 82.521 103.683 63.626 1.00 100.64 371 ALA B CA 1
ATOM 6146 C C . ALA B 1 371 ? 81.187 104.273 63.197 1.00 103.24 371 ALA B C 1
ATOM 6147 O O . ALA B 1 371 ? 80.148 103.608 63.279 1.00 109.29 371 ALA B O 1
ATOM 6149 N N . THR B 1 372 ? 81.194 105.524 62.736 1.00 101.45 372 THR B N 1
ATOM 6150 C CA . THR B 1 372 ? 79.978 106.101 62.180 1.00 103.55 372 THR B CA 1
ATOM 6151 C C . THR B 1 372 ? 79.482 105.282 60.999 1.00 107.61 372 THR B C 1
ATOM 6152 O O . THR B 1 372 ? 78.274 105.083 60.831 1.00 111.47 372 THR B O 1
ATOM 6156 N N . GLN B 1 373 ? 80.405 104.800 60.167 1.00 105.17 373 GLN B N 1
ATOM 6157 C CA . GLN B 1 373 ? 80.011 103.979 59.027 1.00 105.81 373 GLN B CA 1
ATOM 6158 C C . GLN B 1 373 ? 79.396 102.655 59.468 1.00 107.29 373 GLN B C 1
ATOM 6159 O O . GLN B 1 373 ? 78.413 102.195 58.877 1.00 109.64 373 GLN B O 1
ATOM 6165 N N . THR B 1 374 ? 79.959 102.027 60.498 1.00 104.66 374 THR B N 1
ATOM 6166 C CA . THR B 1 374 ? 79.530 100.705 60.936 1.00 103.74 374 THR B CA 1
ATOM 6167 C C . THR B 1 374 ? 78.532 100.758 62.086 1.00 107.72 374 THR B C 1
ATOM 6168 O O . THR B 1 374 ? 78.346 99.752 62.776 1.00 111.49 374 THR B O 1
ATOM 6172 N N . ILE B 1 375 ? 77.931 101.922 62.337 1.00 107.81 375 ILE B N 1
ATOM 6173 C CA . ILE B 1 375 ? 76.863 102.011 63.334 1.00 108.29 375 ILE B CA 1
ATOM 6174 C C . ILE B 1 375 ? 75.778 100.979 63.058 1.00 114.62 375 ILE B C 1
ATOM 6175 O O . ILE B 1 375 ? 75.314 100.287 63.970 1.00 119.54 375 ILE B O 1
ATOM 6180 N N . GLY B 1 376 ? 75.344 100.868 61.801 1.00 113.91 376 GLY B N 1
ATOM 6181 C CA . GLY B 1 376 ? 74.272 99.937 61.484 1.00 114.70 376 GLY B CA 1
ATOM 6182 C C . GLY B 1 376 ? 74.649 98.492 61.746 1.00 116.93 376 GLY B C 1
ATOM 6183 O O . GLY B 1 376 ? 73.875 97.732 62.336 1.00 118.62 376 GLY B O 1
ATOM 6184 N N . LEU B 1 377 ? 75.846 98.093 61.316 1.00 113.93 377 LEU B N 1
ATOM 6185 C CA . LEU B 1 377 ? 76.287 96.722 61.533 1.00 110.37 377 LEU B CA 1
ATOM 6186 C C . LEU B 1 377 ? 76.457 96.428 63.015 1.00 111.82 377 LEU B C 1
ATOM 6187 O O . LEU B 1 377 ? 76.119 95.336 63.480 1.00 117.51 377 LEU B O 1
ATOM 6192 N N . HIS B 1 378 ? 76.978 97.389 63.777 1.00 107.87 378 HIS B N 1
ATOM 6193 C CA . HIS B 1 378 ? 77.137 97.181 65.211 1.00 106.56 378 HIS B CA 1
ATOM 6194 C C . HIS B 1 378 ? 75.787 97.090 65.910 1.00 115.00 378 HIS B C 1
ATOM 6195 O O . HIS B 1 378 ? 75.625 96.314 66.857 1.00 117.68 378 HIS B O 1
ATOM 6202 N N . THR B 1 379 ? 74.807 97.876 65.465 1.00 116.81 379 THR B N 1
ATOM 6203 C CA . THR B 1 379 ? 73.465 97.769 66.027 1.00 118.74 379 THR B CA 1
ATOM 6204 C C . THR B 1 379 ? 72.852 96.410 65.724 1.00 123.64 379 THR B C 1
ATOM 6205 O O . THR B 1 379 ? 72.208 95.801 66.587 1.00 128.56 379 THR B O 1
ATOM 6209 N N . GLN B 1 380 ? 73.039 95.919 64.499 1.00 122.76 380 GLN B N 1
ATOM 6210 C CA . GLN B 1 380 ? 72.553 94.585 64.166 1.00 120.13 380 GLN B CA 1
ATOM 6211 C C . GLN B 1 380 ? 73.246 93.529 65.014 1.00 120.93 380 GLN B C 1
ATOM 6212 O O . GLN B 1 380 ? 72.619 92.555 65.443 1.00 125.21 380 GLN B O 1
ATOM 6218 N N . LEU B 1 381 ? 74.544 93.706 65.264 1.00 118.78 381 LEU B N 1
ATOM 6219 C CA . LEU B 1 381 ? 75.271 92.781 66.125 1.00 118.70 381 LEU B CA 1
ATOM 6220 C C . LEU B 1 381 ? 74.718 92.800 67.543 1.00 123.77 381 LEU B C 1
ATOM 6221 O O . LEU B 1 381 ? 74.582 91.749 68.179 1.00 128.62 381 LEU B O 1
ATOM 6226 N N . ALA B 1 382 ? 74.402 93.988 68.058 1.00 124.02 382 ALA B N 1
ATOM 6227 C CA . ALA B 1 382 ? 73.812 94.084 69.388 1.00 127.66 382 ALA B CA 1
ATOM 6228 C C . ALA B 1 382 ? 72.458 93.395 69.440 1.00 134.39 382 ALA B C 1
ATOM 6229 O O . ALA B 1 382 ? 72.149 92.688 70.405 1.00 137.42 382 ALA B O 1
ATOM 6231 N N . ALA B 1 383 ? 71.634 93.594 68.411 1.00 135.74 383 ALA B N 1
ATOM 6232 C CA . ALA B 1 383 ? 70.338 92.928 68.371 1.00 135.69 383 ALA B CA 1
ATOM 6233 C C . ALA B 1 383 ? 70.500 91.415 68.328 1.00 135.16 383 ALA B C 1
ATOM 6234 O O . ALA B 1 383 ? 69.756 90.684 68.990 1.00 137.09 383 ALA B O 1
ATOM 6236 N N . ASN B 1 384 ? 71.469 90.928 67.551 1.00 134.61 384 ASN B N 1
ATOM 6237 C CA . ASN B 1 384 ? 71.717 89.492 67.489 1.00 132.77 384 ASN B CA 1
ATOM 6238 C C . ASN B 1 384 ? 72.171 88.952 68.837 1.00 131.32 384 ASN B C 1
ATOM 6239 O O . ASN B 1 384 ? 71.733 87.879 69.265 1.00 134.08 384 ASN B O 1
ATOM 6244 N N . ALA B 1 385 ? 73.046 89.682 69.523 1.00 131.14 385 ALA B N 1
ATOM 6245 C CA . ALA B 1 385 ? 73.550 89.238 70.814 1.00 132.41 385 ALA B CA 1
ATOM 6246 C C . ALA B 1 385 ? 72.564 89.471 71.948 1.00 137.80 385 ALA B C 1
ATOM 6247 O O . ALA B 1 385 ? 72.814 89.011 73.067 1.00 138.25 385 ALA B O 1
ATOM 6249 N N . GLY B 1 386 ? 71.465 90.177 71.696 1.00 139.85 386 GLY B N 1
ATOM 6250 C CA . GLY B 1 386 ? 70.470 90.433 72.713 1.00 140.80 386 GLY B CA 1
ATOM 6251 C C . GLY B 1 386 ? 70.784 91.581 73.644 1.00 148.12 386 GLY B C 1
ATOM 6252 O O . GLY B 1 386 ? 69.968 91.883 74.523 1.00 151.18 386 GLY B O 1
ATOM 6253 N N . SER B 1 387 ? 71.931 92.236 73.478 1.00 148.69 387 SER B N 1
ATOM 6254 C CA . SER B 1 387 ? 72.311 93.343 74.344 1.00 151.09 387 SER B CA 1
ATOM 6255 C C . SER B 1 387 ? 71.649 94.656 73.952 1.00 153.32 387 SER B C 1
ATOM 6256 O O . SER B 1 387 ? 71.820 95.651 74.663 1.00 152.95 387 SER B O 1
ATOM 6259 N N . LEU B 1 388 ? 70.912 94.686 72.846 1.00 155.00 388 LEU B N 1
ATOM 6260 C CA . LEU B 1 388 ? 70.240 95.907 72.428 1.00 161.07 388 LEU B CA 1
ATOM 6261 C C . LEU B 1 388 ? 69.137 96.271 73.412 1.00 168.00 388 LEU B C 1
ATOM 6262 O O . LEU B 1 388 ? 68.400 95.406 73.895 1.00 165.79 388 LEU B O 1
ATOM 6267 N N . THR B 1 389 ? 69.024 97.562 73.705 1.00 173.69 389 THR B N 1
ATOM 6268 C CA . THR B 1 389 ? 68.031 98.039 74.650 1.00 177.79 389 THR B CA 1
ATOM 6269 C C . THR B 1 389 ? 66.643 98.038 74.014 1.00 181.60 389 THR B C 1
ATOM 6270 O O . THR B 1 389 ? 66.477 97.827 72.810 1.00 181.21 389 THR B O 1
ATOM 6274 N N . GLY B 1 390 ? 65.632 98.275 74.852 1.00 184.03 390 GLY B N 1
ATOM 6275 C CA . GLY B 1 390 ? 64.261 98.243 74.369 1.00 187.84 390 GLY B CA 1
ATOM 6276 C C . GLY B 1 390 ? 63.952 99.354 73.384 1.00 193.07 390 GLY B C 1
ATOM 6277 O O . GLY B 1 390 ? 63.219 99.148 72.413 1.00 193.16 390 GLY B O 1
ATOM 6278 N N . ASP B 1 391 ? 64.509 100.545 73.613 1.00 194.94 391 ASP B N 1
ATOM 6279 C CA . ASP B 1 391 ? 64.239 101.680 72.740 1.00 193.45 391 ASP B CA 1
ATOM 6280 C C . ASP B 1 391 ? 64.887 101.541 71.370 1.00 191.42 391 ASP B C 1
ATOM 6281 O O . ASP B 1 391 ? 64.596 102.350 70.483 1.00 190.26 391 ASP B O 1
ATOM 6286 N N . GLY B 1 392 ? 65.749 100.549 71.176 1.00 189.94 392 GLY B N 1
ATOM 6287 C CA . GLY B 1 392 ? 66.415 100.376 69.898 1.00 180.63 392 GLY B CA 1
ATOM 6288 C C . GLY B 1 392 ? 67.381 101.489 69.560 1.00 174.21 392 GLY B C 1
ATOM 6289 O O . GLY B 1 392 ? 67.482 101.885 68.392 1.00 169.58 392 GLY B O 1
ATOM 6290 N N . SER B 1 393 ? 68.091 102.009 70.556 1.00 173.69 393 SER B N 1
ATOM 6291 C CA . SER B 1 393 ? 69.084 103.038 70.303 1.00 166.61 393 SER B CA 1
ATOM 6292 C C . SER B 1 393 ? 70.248 102.463 69.508 1.00 152.79 393 SER B C 1
ATOM 6293 O O . SER B 1 393 ? 70.609 101.292 69.650 1.00 151.44 393 SER B O 1
ATOM 6296 N N . LEU B 1 394 ? 70.831 103.299 68.655 1.00 141.33 394 LEU B N 1
ATOM 6297 C CA . LEU B 1 394 ? 71.960 102.864 67.850 1.00 129.53 394 LEU B CA 1
ATOM 6298 C C . LEU B 1 394 ? 73.145 102.525 68.741 1.00 125.60 394 LEU B C 1
ATOM 6299 O O . LEU B 1 394 ? 73.395 103.185 69.752 1.00 125.05 394 LEU B O 1
ATOM 6304 N N . VAL B 1 395 ? 73.870 101.478 68.365 1.00 121.82 395 VAL B N 1
ATOM 6305 C CA . VAL B 1 395 ? 75.044 101.020 69.093 1.00 118.17 395 VAL B CA 1
ATOM 6306 C C . VAL B 1 395 ? 76.249 101.157 68.179 1.00 114.10 395 VAL B C 1
ATOM 6307 O O . VAL B 1 395 ? 76.202 100.744 67.016 1.00 118.29 395 VAL B O 1
ATOM 6311 N N . ALA B 1 396 ? 77.317 101.750 68.698 1.00 107.36 396 ALA B N 1
ATOM 6312 C CA . ALA B 1 396 ? 78.567 101.854 67.969 1.00 101.57 396 ALA B CA 1
ATOM 6313 C C . ALA B 1 396 ? 79.713 101.764 68.959 1.00 101.58 396 ALA B C 1
ATOM 6314 O O . ALA B 1 396 ? 79.547 102.010 70.154 1.00 106.24 396 ALA B O 1
ATOM 6316 N N . SER B 1 397 ? 80.882 101.401 68.451 1.00 99.56 397 SER B N 1
ATOM 6317 C CA . SER B 1 397 ? 82.066 101.293 69.283 1.00 101.58 397 SER B CA 1
ATOM 6318 C C . SER B 1 397 ? 83.277 101.730 68.480 1.00 105.14 397 SER B C 1
ATOM 6319 O O . SER B 1 397 ? 83.259 101.745 67.249 1.00 109.71 397 SER B O 1
ATOM 6322 N N . MET B 1 398 ? 84.334 102.095 69.195 1.00 101.90 398 MET B N 1
ATOM 6323 C CA . MET B 1 398 ? 85.566 102.524 68.555 1.00 97.92 398 MET B CA 1
ATOM 6324 C C . MET B 1 398 ? 86.651 101.465 68.577 1.00 101.52 398 MET B C 1
ATOM 6325 O O . MET B 1 398 ? 87.506 101.461 67.689 1.00 102.61 398 MET B O 1
ATOM 6330 N N . ASP B 1 399 ? 86.645 100.569 69.565 1.00 103.72 399 ASP B N 1
ATOM 6331 C CA . ASP B 1 399 ? 87.703 99.568 69.640 1.00 104.30 399 ASP B CA 1
ATOM 6332 C C . ASP B 1 399 ? 87.641 98.606 68.466 1.00 107.48 399 ASP B C 1
ATOM 6333 O O . ASP B 1 399 ? 88.666 98.307 67.844 1.00 112.72 399 ASP B O 1
ATOM 6338 N N . GLN B 1 400 ? 86.457 98.109 68.141 1.00 100.60 400 GLN B N 1
ATOM 6339 C CA . GLN B 1 400 ? 86.333 97.218 67.002 1.00 100.26 400 GLN B CA 1
ATOM 6340 C C . GLN B 1 400 ? 85.367 97.708 65.944 1.00 100.93 400 GLN B C 1
ATOM 6341 O O . GLN B 1 400 ? 85.502 97.316 64.786 1.00 103.48 400 GLN B O 1
ATOM 6347 N N . GLY B 1 401 ? 84.397 98.545 66.301 1.00 100.57 401 GLY B N 1
ATOM 6348 C CA . GLY B 1 401 ? 83.537 99.118 65.283 1.00 100.63 401 GLY B CA 1
ATOM 6349 C C . GLY B 1 401 ? 84.306 99.988 64.311 1.00 102.31 401 GLY B C 1
ATOM 6350 O O . GLY B 1 401 ? 84.017 100.004 63.113 1.00 102.31 401 GLY B O 1
ATOM 6351 N N . GLY B 1 402 ? 85.303 100.707 64.810 1.00 102.22 402 GLY B N 1
ATOM 6352 C CA . GLY B 1 402 ? 86.131 101.587 64.019 1.00 100.11 402 GLY B CA 1
ATOM 6353 C C . GLY B 1 402 ? 87.381 100.957 63.450 1.00 99.73 402 GLY B C 1
ATOM 6354 O O . GLY B 1 402 ? 88.249 101.679 62.952 1.00 101.21 402 GLY B O 1
ATOM 6355 N N . SER B 1 403 ? 87.506 99.642 63.513 1.00 100.09 403 SER B N 1
ATOM 6356 C CA . SER B 1 403 ? 88.696 98.982 62.999 1.00 100.27 403 SER B CA 1
ATOM 6357 C C . SER B 1 403 ? 88.737 99.085 61.479 1.00 103.35 403 SER B C 1
ATOM 6358 O O . SER B 1 403 ? 87.751 98.747 60.815 1.00 108.20 403 SER B O 1
ATOM 6361 N N . PRO B 1 404 ? 89.837 99.560 60.896 1.00 97.58 404 PRO B N 1
ATOM 6362 C CA . PRO B 1 404 ? 89.920 99.611 59.430 1.00 96.11 404 PRO B CA 1
ATOM 6363 C C . PRO B 1 404 ? 89.849 98.250 58.765 1.00 100.51 404 PRO B C 1
ATOM 6364 O O . PRO B 1 404 ? 89.383 98.163 57.624 1.00 103.18 404 PRO B O 1
ATOM 6368 N N . ILE B 1 405 ? 90.298 97.184 59.431 1.00 100.02 405 ILE B N 1
ATOM 6369 C CA . ILE B 1 405 ? 90.216 95.853 58.834 1.00 98.42 405 ILE B CA 1
ATOM 6370 C C . ILE B 1 405 ? 88.764 95.466 58.601 1.00 104.73 405 ILE B C 1
ATOM 6371 O O . ILE B 1 405 ? 88.387 95.014 57.513 1.00 109.67 405 ILE B O 1
ATOM 6376 N N . THR B 1 406 ? 87.932 95.620 59.631 1.00 101.18 406 THR B N 1
ATOM 6377 C CA . THR B 1 406 ? 86.537 95.217 59.526 1.00 99.61 406 THR B CA 1
ATOM 6378 C C . THR B 1 406 ? 85.816 96.019 58.456 1.00 104.68 406 THR B C 1
ATOM 6379 O O . THR B 1 406 ? 85.089 95.460 57.626 1.00 106.79 406 THR B O 1
ATOM 6383 N N . TYR B 1 407 ? 86.013 97.337 58.456 1.00 103.96 407 TYR B N 1
ATOM 6384 C CA . TYR B 1 407 ? 85.352 98.179 57.469 1.00 106.44 407 TYR B CA 1
ATOM 6385 C C . TYR B 1 407 ? 85.821 97.846 56.063 1.00 112.39 407 TYR B C 1
ATOM 6386 O O . TYR B 1 407 ? 85.012 97.773 55.132 1.00 114.74 407 TYR B O 1
ATOM 6395 N N . LEU B 1 408 ? 87.128 97.642 55.890 1.00 113.77 408 LEU B N 1
ATOM 6396 C CA . LEU B 1 408 ? 87.655 97.326 54.570 1.00 115.84 408 LEU B CA 1
ATOM 6397 C C . LEU B 1 408 ? 87.106 96.002 54.061 1.00 117.47 408 LEU B C 1
ATOM 6398 O O . LEU B 1 408 ? 86.711 95.895 52.897 1.00 120.97 408 LEU B O 1
ATOM 6403 N N . LEU B 1 409 ? 87.056 94.985 54.922 1.00 112.94 409 LEU B N 1
ATOM 6404 C CA . LEU B 1 409 ? 86.511 93.701 54.501 1.00 113.98 409 LEU B CA 1
ATOM 6405 C C . LEU B 1 409 ? 85.033 93.813 54.158 1.00 117.07 409 LEU B C 1
ATOM 6406 O O . LEU B 1 409 ? 84.580 93.271 53.141 1.00 121.00 409 LEU B O 1
ATOM 6411 N N . VAL B 1 410 ? 84.264 94.521 54.988 1.00 117.37 410 VAL B N 1
ATOM 6412 C CA . VAL B 1 410 ? 82.833 94.653 54.737 1.00 121.74 410 VAL B CA 1
ATOM 6413 C C . VAL B 1 410 ? 82.592 95.368 53.417 1.00 125.90 410 VAL B C 1
ATOM 6414 O O . VAL B 1 410 ? 81.762 94.943 52.604 1.00 129.22 410 VAL B O 1
ATOM 6418 N N . GLN B 1 411 ? 83.323 96.455 53.174 1.00 125.07 411 GLN B N 1
ATOM 6419 C CA . GLN B 1 411 ? 83.141 97.200 51.936 1.00 128.65 411 GLN B CA 1
ATOM 6420 C C . GLN B 1 411 ? 83.620 96.411 50.727 1.00 130.59 411 GLN B C 1
ATOM 6421 O O . GLN B 1 411 ? 83.027 96.516 49.649 1.00 132.77 411 GLN B O 1
ATOM 6427 N N . ALA B 1 412 ? 84.684 95.621 50.877 1.00 129.35 412 ALA B N 1
ATOM 6428 C CA . ALA B 1 412 ? 85.161 94.817 49.761 1.00 129.20 412 ALA B CA 1
ATOM 6429 C C . ALA B 1 412 ? 84.164 93.726 49.404 1.00 130.12 412 ALA B C 1
ATOM 6430 O O . ALA B 1 412 ? 83.976 93.410 48.224 1.00 130.62 412 ALA B O 1
ATOM 6432 N N . LEU B 1 413 ? 83.513 93.142 50.405 1.00 130.27 413 LEU B N 1
ATOM 6433 C CA . LEU B 1 413 ? 82.577 92.058 50.157 1.00 130.77 413 LEU B CA 1
ATOM 6434 C C . LEU B 1 413 ? 81.151 92.535 49.917 1.00 133.54 413 LEU B C 1
ATOM 6435 O O . LEU B 1 413 ? 80.291 91.712 49.585 1.00 134.33 413 LEU B O 1
ATOM 6440 N N . THR B 1 414 ? 80.874 93.830 50.067 1.00 134.68 414 THR B N 1
ATOM 6441 C CA . THR B 1 414 ? 79.516 94.324 49.872 1.00 136.46 414 THR B CA 1
ATOM 6442 C C . THR B 1 414 ? 79.458 95.465 48.864 1.00 138.35 414 THR B C 1
ATOM 6443 O O . THR B 1 414 ? 78.430 95.663 48.209 1.00 136.70 414 THR B O 1
ATOM 6447 N N . LEU B 1 415 ? 80.552 96.218 48.737 1.00 139.31 415 LEU B N 1
ATOM 6448 C CA . LEU B 1 415 ? 80.607 97.396 47.867 1.00 139.93 415 LEU B CA 1
ATOM 6449 C C . LEU B 1 415 ? 79.514 98.400 48.227 1.00 140.40 415 LEU B C 1
ATOM 6450 O O . LEU B 1 415 ? 78.885 99.001 47.355 1.00 140.22 415 LEU B O 1
ATOM 6455 N N . GLU B 1 416 ? 79.285 98.581 49.529 1.00 140.88 416 GLU B N 1
ATOM 6456 C CA . GLU B 1 416 ? 78.239 99.496 49.973 1.00 143.75 416 GLU B CA 1
ATOM 6457 C C . GLU B 1 416 ? 78.617 100.944 49.691 1.00 142.95 416 GLU B C 1
ATOM 6458 O O . GLU B 1 416 ? 77.812 101.713 49.152 1.00 142.76 416 GLU B O 1
ATOM 6464 N N . ASN B 1 417 ? 79.838 101.333 50.042 1.00 140.07 417 ASN B N 1
ATOM 6465 C CA . ASN B 1 417 ? 80.322 102.700 49.862 1.00 138.18 417 ASN B CA 1
ATOM 6466 C C . ASN B 1 417 ? 81.605 102.634 49.044 1.00 137.06 417 ASN B C 1
ATOM 6467 O O . ASN B 1 417 ? 82.682 102.381 49.589 1.00 134.50 417 ASN B O 1
ATOM 6472 N N . VAL B 1 418 ? 81.488 102.868 47.737 1.00 137.79 418 VAL B N 1
ATOM 6473 C CA . VAL B 1 418 ? 82.636 102.717 46.848 1.00 133.23 418 VAL B CA 1
ATOM 6474 C C . VAL B 1 418 ? 83.704 103.756 47.165 1.00 131.80 418 VAL B C 1
ATOM 6475 O O . VAL B 1 418 ? 84.894 103.437 47.250 1.00 129.89 418 VAL B O 1
ATOM 6479 N N . ILE B 1 419 ? 83.298 105.014 47.343 1.00 133.16 419 ILE B N 1
ATOM 6480 C CA . ILE B 1 419 ? 84.268 106.087 47.539 1.00 132.70 419 ILE B CA 1
ATOM 6481 C C . ILE B 1 419 ? 84.974 105.934 48.880 1.00 128.58 419 ILE B C 1
ATOM 6482 O O . ILE B 1 419 ? 86.203 106.050 48.971 1.00 127.16 419 ILE B O 1
ATOM 6487 N N . GLY B 1 420 ? 84.208 105.686 49.941 1.00 127.97 420 GLY B N 1
ATOM 6488 C CA . GLY B 1 420 ? 84.818 105.483 51.243 1.00 126.05 420 GLY B CA 1
ATOM 6489 C C . GLY B 1 420 ? 85.716 104.265 51.271 1.00 123.75 420 GLY B C 1
ATOM 6490 O O . GLY B 1 420 ? 86.802 104.292 51.859 1.00 120.30 420 GLY B O 1
ATOM 6491 N N . LEU B 1 421 ? 85.279 103.179 50.629 1.00 125.44 421 LEU B N 1
ATOM 6492 C CA . LEU B 1 421 ? 86.121 101.995 50.541 1.00 126.32 421 LEU B CA 1
ATOM 6493 C C . LEU B 1 421 ? 87.422 102.307 49.824 1.00 125.64 421 LEU B C 1
ATOM 6494 O O . LEU B 1 421 ? 88.494 101.919 50.286 1.00 123.52 421 LEU B O 1
ATOM 6499 N N . VAL B 1 422 ? 87.350 103.024 48.702 1.00 126.85 422 VAL B N 1
ATOM 6500 C CA . VAL B 1 422 ? 88.557 103.335 47.943 1.00 124.42 422 VAL B CA 1
ATOM 6501 C C . VAL B 1 422 ? 89.503 104.181 48.782 1.00 120.17 422 VAL B C 1
ATOM 6502 O O . VAL B 1 422 ? 90.705 103.906 48.857 1.00 118.07 422 VAL B O 1
ATOM 6506 N N . ALA B 1 423 ? 88.972 105.209 49.446 1.00 121.47 423 ALA B N 1
ATOM 6507 C CA . ALA B 1 423 ? 89.827 106.104 50.220 1.00 117.83 423 ALA B CA 1
ATOM 6508 C C . ALA B 1 423 ? 90.492 105.372 51.379 1.00 115.26 423 ALA B C 1
ATOM 6509 O O . ALA B 1 423 ? 91.721 105.414 51.536 1.00 114.85 423 ALA B O 1
ATOM 6511 N N . ILE B 1 424 ? 89.696 104.685 52.200 1.00 115.27 424 ILE B N 1
ATOM 6512 C CA . ILE B 1 424 ? 90.258 104.006 53.361 1.00 113.40 424 ILE B CA 1
ATOM 6513 C C . ILE B 1 424 ? 91.176 102.875 52.926 1.00 111.94 424 ILE B C 1
ATOM 6514 O O . ILE B 1 424 ? 92.212 102.630 53.550 1.00 109.51 424 ILE B O 1
ATOM 6519 N N . GLY B 1 425 ? 90.821 102.170 51.852 1.00 113.69 425 GLY B N 1
ATOM 6520 C CA . GLY B 1 425 ? 91.671 101.101 51.369 1.00 113.48 425 GLY B CA 1
ATOM 6521 C C . GLY B 1 425 ? 93.001 101.604 50.854 1.00 114.98 425 GLY B C 1
ATOM 6522 O O . GLY B 1 425 ? 94.036 101.002 51.122 1.00 113.13 425 GLY B O 1
ATOM 6523 N N . ALA B 1 426 ? 92.996 102.713 50.114 1.00 117.29 426 ALA B N 1
ATOM 6524 C CA . ALA B 1 426 ? 94.253 103.289 49.656 1.00 109.85 426 ALA B CA 1
ATOM 6525 C C . ALA B 1 426 ? 95.113 103.710 50.836 1.00 107.48 426 ALA B C 1
ATOM 6526 O O . ALA B 1 426 ? 96.308 103.395 50.893 1.00 107.47 426 ALA B O 1
ATOM 6528 N N . LEU B 1 427 ? 94.512 104.398 51.808 1.00 108.20 427 LEU B N 1
ATOM 6529 C CA . LEU B 1 427 ? 95.278 104.853 52.963 1.00 103.69 427 LEU B CA 1
ATOM 6530 C C . LEU B 1 427 ? 95.862 103.676 53.736 1.00 101.86 427 LEU B C 1
ATOM 6531 O O . LEU B 1 427 ? 97.062 103.642 54.033 1.00 104.91 427 LEU B O 1
ATOM 6536 N N . TYR B 1 428 ? 95.030 102.681 54.044 1.00 99.47 428 TYR B N 1
ATOM 6537 C CA . TYR B 1 428 ? 95.493 101.553 54.839 1.00 97.57 428 TYR B CA 1
ATOM 6538 C C . TYR B 1 428 ? 96.445 100.659 54.063 1.00 102.07 428 TYR B C 1
ATOM 6539 O O . TYR B 1 428 ? 97.354 100.080 54.655 1.00 105.12 428 TYR B O 1
ATOM 6548 N N . GLY B 1 429 ? 96.254 100.512 52.752 1.00 103.51 429 GLY B N 1
ATOM 6549 C CA . GLY B 1 429 ? 97.189 99.732 51.965 1.00 103.61 429 GLY B CA 1
ATOM 6550 C C . GLY B 1 429 ? 98.546 100.393 51.867 1.00 103.24 429 GLY B C 1
ATOM 6551 O O . GLY B 1 429 ? 99.577 99.721 51.925 1.00 103.16 429 GLY B O 1
ATOM 6552 N N . ILE B 1 430 ? 98.569 101.718 51.720 1.00 101.97 430 ILE B N 1
ATOM 6553 C CA . ILE B 1 430 ? 99.839 102.430 51.756 1.00 100.10 430 ILE B CA 1
ATOM 6554 C C . ILE B 1 430 ? 100.492 102.262 53.119 1.00 100.11 430 ILE B C 1
ATOM 6555 O O . ILE B 1 430 ? 101.702 102.036 53.218 1.00 104.84 430 ILE B O 1
ATOM 6560 N N . GLY B 1 431 ? 99.702 102.350 54.190 1.00 98.24 431 GLY B N 1
ATOM 6561 C CA . GLY B 1 431 ? 100.252 102.130 55.518 1.00 98.83 431 GLY B CA 1
ATOM 6562 C C . GLY B 1 431 ? 100.809 100.731 55.700 1.00 102.75 431 GLY B C 1
ATOM 6563 O O . GLY B 1 431 ? 101.873 100.548 56.293 1.00 109.01 431 GLY B O 1
ATOM 6564 N N . ILE B 1 432 ? 100.100 99.725 55.189 1.00 102.31 432 ILE B N 1
ATOM 6565 C CA . ILE B 1 432 ? 100.556 98.344 55.299 1.00 101.18 432 ILE B CA 1
ATOM 6566 C C . ILE B 1 432 ? 101.832 98.135 54.500 1.00 105.53 432 ILE B C 1
ATOM 6567 O O . ILE B 1 432 ? 102.774 97.491 54.970 1.00 109.39 432 ILE B O 1
ATOM 6572 N N . PHE B 1 433 ? 101.882 98.659 53.277 1.00 104.09 433 PHE B N 1
ATOM 6573 C CA . PHE B 1 433 ? 103.090 98.522 52.477 1.00 107.48 433 PHE B CA 1
ATOM 6574 C C . PHE B 1 433 ? 104.265 99.210 53.153 1.00 107.59 433 PHE B C 1
ATOM 6575 O O . PHE B 1 433 ? 105.375 98.668 53.191 1.00 110.36 433 PHE B O 1
ATOM 6583 N N . LEU B 1 434 ? 104.034 100.400 53.709 1.00 105.71 434 LEU B N 1
ATOM 6584 C CA . LEU B 1 434 ? 105.108 101.124 54.373 1.00 106.66 434 LEU B CA 1
ATOM 6585 C C . LEU B 1 434 ? 105.599 100.381 55.605 1.00 110.07 434 LEU B C 1
ATOM 6586 O O . LEU B 1 434 ? 106.807 100.282 55.831 1.00 117.06 434 LEU B O 1
ATOM 6591 N N . THR B 1 435 ? 104.684 99.834 56.409 1.00 105.47 435 THR B N 1
ATOM 6592 C CA . THR B 1 435 ? 105.123 99.121 57.604 1.00 106.03 435 THR B CA 1
ATOM 6593 C C . THR B 1 435 ? 105.790 97.796 57.256 1.00 110.53 435 THR B C 1
ATOM 6594 O O . THR B 1 435 ? 106.730 97.383 57.942 1.00 116.18 435 THR B O 1
ATOM 6598 N N . TRP B 1 436 ? 105.353 97.132 56.185 1.00 107.85 436 TRP B N 1
ATOM 6599 C CA . TRP B 1 436 ? 106.029 95.912 55.763 1.00 110.58 436 TRP B CA 1
ATOM 6600 C C . TRP B 1 436 ? 107.433 96.208 55.259 1.00 118.11 436 TRP B C 1
ATOM 6601 O O . TRP B 1 436 ? 108.383 95.495 55.600 1.00 121.49 436 TRP B O 1
ATOM 6612 N N . ARG B 1 437 ? 107.585 97.258 54.450 1.00 118.48 437 ARG B N 1
ATOM 6613 C CA . ARG B 1 437 ? 108.914 97.645 53.995 1.00 119.63 437 ARG B CA 1
ATOM 6614 C C . ARG B 1 437 ? 109.790 98.059 55.166 1.00 122.11 437 ARG B C 1
ATOM 6615 O O . ARG B 1 437 ? 110.987 97.760 55.193 1.00 127.57 437 ARG B O 1
ATOM 6623 N N . ARG B 1 438 ? 109.209 98.751 56.146 1.00 118.04 438 ARG B N 1
ATOM 6624 C CA . ARG B 1 438 ? 109.962 99.159 57.324 1.00 121.14 438 ARG B CA 1
ATOM 6625 C C . ARG B 1 438 ? 110.456 97.952 58.108 1.00 127.01 438 ARG B C 1
ATOM 6626 O O . ARG B 1 438 ? 111.622 97.902 58.517 1.00 134.08 438 ARG B O 1
ATOM 6634 N N . ALA B 1 439 ? 109.583 96.967 58.324 1.00 121.70 439 ALA B N 1
ATOM 6635 C CA . ALA B 1 439 ? 109.992 95.762 59.036 1.00 119.59 439 ALA B CA 1
ATOM 6636 C C . ALA B 1 439 ? 111.056 95.001 58.261 1.00 129.58 439 ALA B C 1
ATOM 6637 O O . ALA B 1 439 ? 112.011 94.483 58.850 1.00 135.63 439 ALA B O 1
ATOM 6639 N N . LYS B 1 440 ? 110.907 94.919 56.938 1.00 128.92 440 LYS B N 1
ATOM 6640 C CA . LYS B 1 440 ? 111.909 94.238 56.127 1.00 131.21 440 LYS B CA 1
ATOM 6641 C C . LYS B 1 440 ? 113.256 94.944 56.209 1.00 138.33 440 LYS B C 1
ATOM 6642 O O . LYS B 1 440 ? 114.301 94.293 56.320 1.00 144.71 440 LYS B O 1
ATOM 6648 N N . ARG B 1 441 ? 113.250 96.277 56.164 1.00 135.88 441 ARG B N 1
ATOM 6649 C CA . ARG B 1 441 ? 114.495 97.027 56.268 1.00 140.18 441 ARG B CA 1
ATOM 6650 C C . ARG B 1 441 ? 115.143 96.838 57.632 1.00 143.86 441 ARG B C 1
ATOM 6651 O O . ARG B 1 441 ? 116.367 96.692 57.730 1.00 149.81 441 ARG B O 1
ATOM 6659 N N . PHE B 1 442 ? 114.342 96.840 58.698 1.00 139.71 442 PHE B N 1
ATOM 6660 C CA . PHE B 1 442 ? 114.898 96.614 60.028 1.00 141.03 442 PHE B CA 1
ATOM 6661 C C . PHE B 1 442 ? 115.490 95.216 60.149 1.00 148.32 442 PHE B C 1
ATOM 6662 O O . PHE B 1 442 ? 116.559 95.036 60.745 1.00 155.07 442 PHE B O 1
ATOM 6670 N N . ALA B 1 443 ? 114.809 94.211 59.595 1.00 148.00 443 ALA B N 1
ATOM 6671 C CA . ALA B 1 443 ? 115.342 92.854 59.632 1.00 151.13 443 ALA B CA 1
ATOM 6672 C C . ALA B 1 443 ? 116.643 92.754 58.849 1.00 160.37 443 ALA B C 1
ATOM 6673 O O . ALA B 1 443 ? 117.588 92.085 59.282 1.00 166.39 443 ALA B O 1
ATOM 6675 N N . ALA B 1 444 ? 116.709 93.412 57.690 1.00 159.57 444 ALA B N 1
ATOM 6676 C CA . ALA B 1 444 ? 117.941 93.407 56.908 1.00 161.85 444 ALA B CA 1
ATOM 6677 C C . ALA B 1 444 ? 119.075 94.090 57.662 1.00 166.95 444 ALA B C 1
ATOM 6678 O O . ALA B 1 444 ? 120.218 93.619 57.637 1.00 171.24 444 ALA B O 1
ATOM 6680 N N . GLN B 1 445 ? 118.779 95.205 58.333 1.00 165.18 445 GLN B N 1
ATOM 6681 C CA . GLN B 1 445 ? 119.803 95.893 59.114 1.00 167.19 445 GLN B CA 1
ATOM 6682 C C . GLN B 1 445 ? 120.294 95.026 60.266 1.00 172.30 445 GLN B C 1
ATOM 6683 O O . GLN B 1 445 ? 121.496 94.980 60.549 1.00 177.30 445 GLN B O 1
ATOM 6689 N N . ALA B 1 446 ? 119.375 94.338 60.947 1.00 170.76 446 ALA B N 1
ATOM 6690 C CA . ALA B 1 446 ? 119.774 93.456 62.039 1.00 173.91 446 ALA B CA 1
ATOM 6691 C C . ALA B 1 446 ? 120.620 92.296 61.529 1.00 180.45 446 ALA B C 1
ATOM 6692 O O . ALA B 1 446 ? 121.585 91.887 62.184 1.00 181.49 446 ALA B O 1
ATOM 6694 N N . GLU B 1 447 ? 120.267 91.748 60.364 1.00 182.50 447 GLU B N 1
ATOM 6695 C CA . GLU B 1 447 ? 121.064 90.673 59.782 1.00 185.32 447 GLU B CA 1
ATOM 6696 C C . GLU B 1 447 ? 122.465 91.155 59.428 1.00 186.70 447 GLU B C 1
ATOM 6697 O O . GLU B 1 447 ? 123.450 90.439 59.643 1.00 187.18 447 GLU B O 1
ATOM 6703 N N . SER B 1 448 ? 122.575 92.362 58.884 1.00 187.08 448 SER B N 1
ATOM 6704 C CA . SER B 1 448 ? 123.871 92.926 58.525 1.00 187.56 448 SER B CA 1
ATOM 6705 C C . SER B 1 448 ? 124.639 93.368 59.766 1.00 186.42 448 SER B C 1
ATOM 6706 O O . SER B 1 448 ? 125.359 92.579 60.376 1.00 185.13 448 SER B O 1
#

Radius of gyration: 29.53 Å; Cα contacts (8 Å, |Δi|>4): 1663; chains: 2; bounding box: 62×55×90 Å

B-factor: mean 104.77, std 21.17, range [71.58, 194.94]

Organism: NCBI:txid82981

Solvent-accessible surface area: 32812 Å² total; per-residue (Å²): 185,83,52,92,85,34,135,90,28,24,82,8,9,43,24,4,28,0,8,61,38,7,34,89,69,0,72,120,21,151,25,143,87,8,61,0,37,76,6,0,3,18,1,0,0,0,14,12,0,8,42,35,1,19,23,17,0,43,107,4,0,1,58,0,0,70,29,0,0,113,61,79,144,45,116,18,171,10,62,0,47,0,55,53,22,0,20,78,8,0,65,60,20,131,2,1,28,57,0,0,40,25,0,60,85,17,5,92,78,18,23,141,76,159,117,3,37,0,28,13,8,1,15,31,14,0,12,6,0,0,0,0,0,5,0,0,51,38,31,40,55,39,86,65,52,0,51,69,0,1,52,61,0,0,28,28,1,0,59,0,1,20,32,1,4,63,5,0,86,80,36,25,43,6,67,6,1,0,2,0,2,4,0,0,0,2,0,0,0,0,0,2,23,14,28,32,71,7,84,158,75,114,46,69,25,180,77,108,83,11,18,90,44,20,66,158,172,96,43,31,92,1,35,39,11,4,30,0,21,70,25,0,46,54,0,0,121,68,10,62,67,118,116,50,31,6,41,49,3,0,4,58,0,0,0,0,2,19,1,0,53,58,5,8,107,0,0,30,57,2,5,75,53,8,15,130,49,21,94,62,98,45,45,79,144,87,35,61,85,31,43,4,22,0,1,29,6,2,2,0,0,13,50,40,6,0,0,7,3,0,1,63,4,0,30,38,0,1,105,12,0,78,105,11,111,55,15,98,0,7,0,44,7,0,0,2,0,0,0,16,2,0,0,0,1,0,0,8,9,117,2,4,27,44,18,2,66,46,0,0,49,66,0,0,33,26,1,0,58,0,0,15,62,3,10,48,29,0,20,79,4,0,46,102,26,60,69,50,84,89,115,38,58,93,20,0,0,0,5,0,0,0,0,0,10,0,2,34,26,0,0,58,63,45,109,105,45,90,144,8,31,95,58,10,21,54,50,2,34,91,0,46,99,20,0,101,102,20,14,127,102,49,47,59,121,75,138,132,182,76,61,112,78,37,138,80,32,28,79,13,6,43,25,4,36,0,8,59,35,7,38,91,74,0,72,117,20,151,22,145,84,7,61,0,36,73,5,0,4,26,1,0,0,0,11,12,0,6,40,36,2,18,24,15,0,43,106,4,0,2,57,0,0,68,29,0,0,103,59,77,142,42,119,20,165,9,60,0,43,0,56,52,21,0,18,80,10,0,66,62,21,131,3,1,20,57,0,0,37,25,0,61,86,18,6,97,81,21,24,145,83,155,120,3,38,0,28,12,10,1,16,30,13,0,11,7,0,0,0,0,0,5,0,0,52,36,33,41,55,38,88,65,55,0,51,70,0,1,53,61,0,0,29,28,1,0,55,0,0,22,29,1,3,63,4,0,82,79,37,25,44,6,67,3,1,0,1,0,1,4,0,0,0,2,1,1,0,0,0,2,25,14,29,32,74,7,92,160,75,111,47,67,26,181,78,103,80,10,17,93,36,21,68,162,164,105,35,31,93,0,37,25,3,3,28,0,21,71,26,0,45,54,0,0,121,68,9,61,69,114,110,52,32,4,40,50,3,0,5,57,0,0,0,0,1,28,1,0,51,56,5,10,103,0,0,30,59,3,5,74,53,8,14,132,50,24,94,64,100,46,44,81,143,90,34,60,83,29,46,3,25,0,3,30,9,4,2,0,0,11,53,40,5,0,0,7,0,0,0,48,2,0,29,36,0,0,104,13,1,79,105,12,108,57,15,97,0,3,0,46,8,0,0,3,1,0,0,16,2,0,0,0,1,0,0,8,9,122,2,7,25,50,18,0,66,45,0,0,47,66,0,0,32,26,1,0,59,0,0,15,53,3,11,48,35,0,21,82,4,1,47,103,26,60,69,49,84,88,117,39,58,92,21,0,0,0,4,0,0,0,0,0,9,0,2,33,28,2,2,53,61,48,97,112,45,87,144,8,29,94,56,12,21,56,48,3,34,89,0,47,106,19,0,100,99,20,16,126,104,47,46,60,119,76,138,132

Foldseek 3Di:
DLVVVLVVLVVCDCLGNVLVVQLVLVVVLVDDSVLSNLLSNLQSQLVVLLVVLLVLLCVQLQLLLQLLLVLDDAQQQAAAQACVVQLLLLCLDPCNSVLLVLLQVLLVVCVVVVVAQENEDNSSLLSLLSLLLLLLCLQQVDNVLSSVSSSVLSSQLRVLQRLCQVLCCPVLVLHQATASGWLLSLLLLLLLVLLVVQCVDPPSNPDFDFLVNQCVVPPPCSDLLNLQLVLLLVSCVSSVHDPVSSNVSSNSSSCSQVCLLVSNVSNSVSCVVVQVSQCVPVCVVVPDDGGGYHDHLSSLSNDSLLSSCLSVCSVVLQVLQRVQPLFNYRHRSCSSVLSSNLSSSCSSSVRRVVSSVVSSSVSSSQLRNQQSVCQVSVLVSCVSSVVQDPVSDTHTHRGNSSRLSSSLSSCVSNVPDVVVNVVSVVSSVSSVVSSNVVSVVVVVVVVD/DLLVVLVVLVVCAQLGNVLVVQLVLVVVLVDDSVLSNLLSNLSSQLVVLLVVLLVLLCVQVQVLLQLLLVLDDFQQQAAAQACVVQLLLLCLDPCNSVLLVLLQVLVVVCVVVVVAQENEDNSSLLSLLSLLLLLLCLQQVDNVLSSVSSSVLSSLLRVLQRLCQVLCCPLLVLHQATASGWLLSQLLLLLLVLLVVQCVDPPSNPDFDFLVNQCVVPPPCSPLLNLQLVLLLVSCVSSVHDPVSSNVSSNSRSCSQVSLLVSNVSNSVSCVVVQVSQCVPVCVVVPDDGGHYHDHLSSLSNDSLLSSCLSVCSVVLQVLQRVQPLFNYGHRSCSSVLSSNLSSSCSSSVRGVVSSSVSSSVSSSQLRNQQSVCQVSVLVSCVSSVVADPVSDTHTHRGNSSRLSSSLSSCVSNVPDVVVNVVSVVSSVSSVVSSNVVSVVVVVVVVD